Protein 8Y5W (pdb70)

Structure (mmCIF, N/CA/C/O backbone):
data_8Y5W
#
_entry.id   8Y5W
#
loop_
_entity.id
_entity.type
_entity.pdbx_description
1 polymer 'Solute carrier family 13 member 1'
2 non-polymer 'SULFATE ION'
3 non-polymer 'SODIUM ION'
#
loop_
_atom_site.group_PDB
_atom_site.id
_atom_site.type_symbol
_atom_site.label_atom_id
_atom_site.label_alt_id
_atom_site.label_comp_id
_atom_site.label_asym_id
_atom_site.label_entity_id
_atom_site.label_seq_id
_atom_site.pdbx_PDB_ins_code
_atom_site.Cartn_x
_atom_site.Cartn_y
_atom_site.Cartn_z
_atom_site.occupancy
_atom_site.B_iso_or_equiv
_atom_site.auth_seq_id
_atom_site.auth_comp_id
_atom_site.auth_asym_id
_atom_site.auth_atom_id
_atom_site.pdbx_PDB_model_num
ATOM 1 N N . LYS A 1 2 ? 143.967 164.266 111.937 1.00 64.83 2 LYS A N 1
ATOM 2 C CA . LYS A 1 2 ? 143.972 164.556 113.366 1.00 64.83 2 LYS A CA 1
ATOM 3 C C . LYS A 1 2 ? 142.664 164.117 114.020 1.00 64.83 2 LYS A C 1
ATOM 4 O O . LYS A 1 2 ? 142.634 163.779 115.203 1.00 64.83 2 LYS A O 1
ATOM 10 N N . PHE A 1 3 ? 141.589 164.125 113.245 1.00 64.11 3 PHE A N 1
ATOM 11 C CA . PHE A 1 3 ? 140.275 163.709 113.722 1.00 64.11 3 PHE A CA 1
ATOM 12 C C . PHE A 1 3 ? 139.642 162.639 112.847 1.00 64.11 3 PHE A C 1
ATOM 13 O O . PHE A 1 3 ? 138.957 161.756 113.368 1.00 64.11 3 PHE A O 1
ATOM 21 N N . PHE A 1 4 ? 139.850 162.697 111.530 1.00 59.63 4 PHE A N 1
ATOM 22 C CA . PHE A 1 4 ? 139.304 161.679 110.642 1.00 59.63 4 PHE A CA 1
ATOM 23 C C . PHE A 1 4 ? 140.044 160.355 110.771 1.00 59.63 4 PHE A C 1
ATOM 24 O O . PHE A 1 4 ? 139.449 159.300 110.525 1.00 59.63 4 PHE A O 1
ATOM 32 N N . SER A 1 5 ? 141.321 160.386 111.161 1.00 55.12 5 SER A N 1
ATOM 33 C CA . SER A 1 5 ? 142.084 159.151 111.312 1.00 55.12 5 SER A CA 1
ATOM 34 C C . SER A 1 5 ? 141.499 158.254 112.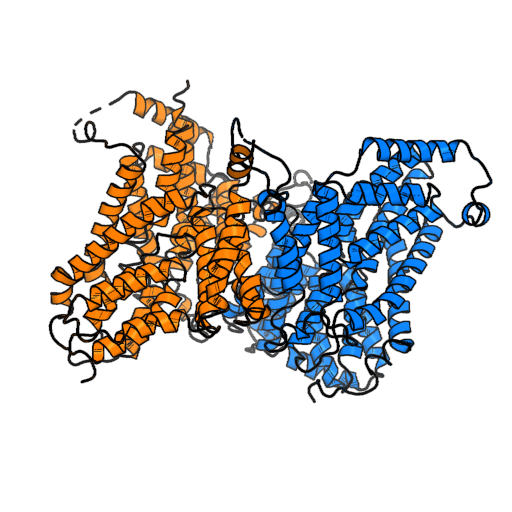395 1.00 55.12 5 SER A C 1
ATOM 35 O O . SER A 1 5 ? 141.455 157.031 112.225 1.00 55.12 5 SER A O 1
ATOM 38 N N . TYR A 1 6 ? 141.049 158.835 113.508 1.00 52.48 6 TYR A N 1
ATOM 39 C CA . TYR A 1 6 ? 140.448 158.055 114.582 1.00 52.48 6 TYR A CA 1
ATOM 40 C C . TYR A 1 6 ? 139.119 157.425 114.187 1.00 52.48 6 TYR A C 1
ATOM 41 O O . TYR A 1 6 ? 138.723 156.425 114.796 1.00 52.48 6 TYR A O 1
ATOM 50 N N . ILE A 1 7 ? 138.424 157.980 113.195 1.00 45.03 7 ILE A N 1
ATOM 51 C CA . ILE A 1 7 ? 137.141 157.425 112.777 1.00 45.03 7 ILE A CA 1
ATOM 52 C C . ILE A 1 7 ? 137.334 156.084 112.082 1.00 45.03 7 ILE A C 1
ATOM 53 O O . ILE A 1 7 ? 136.602 155.122 112.342 1.00 45.03 7 ILE A O 1
ATOM 58 N N . LEU A 1 8 ? 138.321 155.995 111.192 1.00 43.93 8 LEU A N 1
ATOM 59 C CA . LEU A 1 8 ? 138.570 154.770 110.442 1.00 43.93 8 LEU A CA 1
ATOM 60 C C . LEU A 1 8 ? 139.259 153.693 111.269 1.00 43.93 8 LEU A C 1
ATOM 61 O O . LEU A 1 8 ? 139.367 152.553 110.804 1.00 43.93 8 LEU A O 1
ATOM 66 N N . VAL A 1 9 ? 139.733 154.019 112.468 1.00 35.33 9 VAL A N 1
ATOM 67 C CA . VAL A 1 9 ? 140.322 153.015 113.347 1.00 35.33 9 VAL A CA 1
ATOM 68 C C . VAL A 1 9 ? 139.258 152.341 114.202 1.00 35.33 9 VAL A C 1
ATOM 69 O O . VAL A 1 9 ? 139.240 151.115 114.332 1.00 35.33 9 VAL A O 1
ATOM 73 N N . TYR A 1 10 ? 138.360 153.127 114.785 1.00 26.70 10 TYR A N 1
ATOM 74 C CA . TYR A 1 10 ? 137.264 152.598 115.596 1.00 26.70 10 TYR A CA 1
ATOM 75 C C . TYR A 1 10 ? 136.009 152.430 114.742 1.00 26.70 10 TYR A C 1
ATOM 76 O O . TYR A 1 10 ? 134.941 152.964 115.034 1.00 26.70 10 TYR A O 1
ATOM 85 N N . ARG A 1 11 ? 136.160 151.667 113.658 1.00 26.48 11 ARG A N 1
ATOM 86 C CA . ARG A 1 11 ? 135.052 151.470 112.730 1.00 26.48 11 ARG A CA 1
ATOM 87 C C . ARG A 1 11 ? 133.943 150.634 113.356 1.00 26.48 11 ARG A C 1
ATOM 88 O O . ARG A 1 11 ? 132.763 150.988 113.266 1.00 26.48 11 ARG A O 1
ATOM 96 N N . ARG A 1 12 ? 134.301 149.513 113.987 1.00 19.70 12 ARG A N 1
ATOM 97 C CA . ARG A 1 12 ? 133.283 148.626 114.542 1.00 19.70 12 ARG A CA 1
ATOM 98 C C . ARG A 1 12 ? 132.524 149.274 115.693 1.00 19.70 12 ARG A C 1
ATOM 99 O O . ARG A 1 12 ? 131.294 149.178 115.746 1.00 19.70 12 ARG A O 1
ATOM 107 N N . PHE A 1 13 ? 133.229 149.933 116.615 1.00 15.00 13 PHE A N 1
ATOM 108 C CA . PHE A 1 13 ? 132.564 150.551 117.759 1.00 15.00 13 PHE A CA 1
ATOM 109 C C . PHE A 1 13 ? 131.601 151.644 117.311 1.00 15.00 13 PHE A C 1
ATOM 110 O O . PHE A 1 13 ? 130.428 151.662 117.713 1.00 15.00 13 PHE A O 1
ATOM 118 N N . LEU A 1 14 ? 132.081 152.565 116.476 1.00 15.83 14 LEU A N 1
ATOM 119 C CA . LEU A 1 14 ? 131.245 153.638 115.963 1.00 15.83 14 LEU A CA 1
ATOM 120 C C . LEU A 1 14 ? 130.094 153.130 115.112 1.00 15.83 14 LEU A C 1
ATOM 121 O O . LEU A 1 14 ? 128.992 153.671 115.217 1.00 15.83 14 LEU A O 1
ATOM 126 N N . PHE A 1 15 ? 130.313 152.109 114.285 1.00 14.01 15 PHE A N 1
ATOM 127 C CA . PHE A 1 15 ? 129.227 151.513 113.521 1.00 14.01 15 PHE A CA 1
ATOM 128 C C . PHE A 1 15 ? 128.176 150.861 114.405 1.00 14.01 15 PHE A C 1
ATOM 129 O O . PHE A 1 15 ? 126.983 150.993 114.123 1.00 14.01 15 PHE A O 1
ATOM 137 N N . VAL A 1 16 ? 128.584 150.158 115.464 1.00 12.53 16 VAL A N 1
ATOM 138 C CA . VAL A 1 16 ? 127.611 149.558 116.371 1.00 12.53 16 VAL A CA 1
ATOM 139 C C . VAL A 1 16 ? 126.794 150.638 117.068 1.00 12.53 16 VAL A C 1
ATOM 140 O O . VAL A 1 16 ? 125.563 150.541 117.163 1.00 12.53 16 VAL A O 1
ATOM 144 N N . VAL A 1 17 ? 127.459 151.689 117.556 1.00 12.54 17 VAL A N 1
ATOM 145 C CA . VAL A 1 17 ? 126.730 152.773 118.210 1.00 12.54 17 VAL A CA 1
ATOM 146 C C . VAL A 1 17 ? 125.782 153.459 117.233 1.00 12.54 17 VAL A C 1
ATOM 147 O O . VAL A 1 17 ? 124.626 153.746 117.573 1.00 12.54 17 VAL A O 1
ATOM 151 N N . PHE A 1 18 ? 126.243 153.723 116.008 1.00 13.05 18 PHE A N 1
ATOM 152 C CA . PHE A 1 18 ? 125.397 154.355 115.003 1.00 13.05 18 PHE A CA 1
ATOM 153 C C . PHE A 1 18 ? 124.201 153.482 114.652 1.00 13.05 18 PHE A C 1
ATOM 154 O O . PHE A 1 18 ? 123.087 153.987 114.506 1.00 13.05 18 PHE A O 1
ATOM 162 N N . THR A 1 19 ? 124.412 152.173 114.501 1.00 12.28 19 THR A N 1
ATOM 163 C CA . THR A 1 19 ? 123.308 151.273 114.189 1.00 12.28 19 THR A CA 1
ATOM 164 C C . THR A 1 19 ? 122.293 151.235 115.321 1.00 12.28 19 THR A C 1
ATOM 165 O O . THR A 1 19 ? 121.081 151.214 115.076 1.00 12.28 19 THR A O 1
ATOM 169 N N . VAL A 1 20 ? 122.767 151.227 116.569 1.00 13.17 20 VAL A N 1
ATOM 170 C CA . VAL A 1 20 ? 121.847 151.215 117.700 1.00 13.17 20 VAL A CA 1
ATOM 171 C C . VAL A 1 20 ? 121.059 152.519 117.777 1.00 13.17 20 VAL A C 1
ATOM 172 O O . VAL A 1 20 ? 119.865 152.510 118.098 1.00 13.17 20 VAL A O 1
ATOM 176 N N . LEU A 1 21 ? 121.691 153.652 117.468 1.00 14.60 21 LEU A N 1
ATOM 177 C CA . LEU A 1 21 ? 121.047 154.947 117.654 1.00 14.60 21 LEU A CA 1
ATOM 178 C C . LEU A 1 21 ? 120.186 155.398 116.480 1.00 14.60 21 LEU A C 1
ATOM 179 O O . LEU A 1 21 ? 119.180 156.080 116.699 1.00 14.60 21 LEU A O 1
ATOM 184 N N . VAL A 1 22 ? 120.542 155.051 115.241 1.00 15.88 22 VAL A N 1
ATOM 185 C CA . VAL A 1 22 ? 119.780 155.545 114.096 1.00 15.88 22 VAL A CA 1
ATOM 186 C C . VAL A 1 22 ? 118.456 154.810 113.939 1.00 15.88 22 VAL A C 1
ATOM 187 O O . VAL A 1 22 ? 117.480 155.402 113.462 1.00 15.88 22 VAL A O 1
ATOM 191 N N . LEU A 1 23 ? 118.391 153.539 114.330 1.00 14.73 23 LEU A N 1
ATOM 192 C CA . LEU A 1 23 ? 117.141 152.795 114.330 1.00 14.73 23 LEU A CA 1
ATOM 193 C C . LEU A 1 23 ? 116.313 153.050 115.580 1.00 14.73 23 LEU A C 1
ATOM 194 O O . LEU A 1 23 ? 115.185 152.556 115.670 1.00 14.73 23 LEU A O 1
ATOM 199 N N . LEU A 1 24 ? 116.854 153.800 116.538 1.00 16.75 24 LEU A N 1
ATOM 200 C CA . LEU A 1 24 ? 116.111 154.105 117.755 1.00 16.75 24 LEU A CA 1
ATOM 201 C C . LEU A 1 24 ? 114.790 154.835 117.513 1.00 16.75 24 LEU A C 1
ATOM 202 O O . LEU A 1 24 ? 113.814 154.500 118.204 1.00 16.75 24 LEU A O 1
ATOM 207 N N . PRO A 1 25 ? 114.676 155.814 116.607 1.00 18.31 25 PRO A N 1
ATOM 208 C CA . PRO A 1 25 ? 113.369 156.453 116.383 1.00 18.31 25 PRO A CA 1
ATOM 209 C C . PRO A 1 25 ? 112.263 155.504 115.941 1.00 18.31 25 PRO A C 1
ATOM 210 O O . PRO A 1 25 ? 111.103 155.927 115.891 1.00 18.31 25 PRO A O 1
ATOM 214 N N . LEU A 1 26 ? 112.567 154.248 115.618 1.00 16.50 26 LEU A N 1
ATOM 215 C CA . LEU A 1 26 ? 111.529 153.321 115.183 1.00 16.50 26 LEU A CA 1
ATOM 216 C C . LEU A 1 26 ? 110.690 152.842 116.369 1.00 16.50 26 LEU A C 1
ATOM 217 O O . LEU A 1 26 ? 109.459 152.953 116.317 1.00 16.50 26 LEU A O 1
ATOM 222 N N . PRO A 1 27 ? 111.287 152.309 117.465 1.00 16.67 27 PRO A N 1
ATOM 223 C CA . PRO A 1 27 ? 110.451 151.940 118.616 1.00 16.67 27 PRO A CA 1
ATOM 224 C C . PRO A 1 27 ? 110.152 153.091 119.567 1.00 16.67 27 PRO A C 1
ATOM 225 O O . PRO A 1 27 ? 109.188 153.007 120.335 1.00 16.67 27 PRO A O 1
ATOM 229 N N . ILE A 1 28 ? 110.959 154.156 119.549 1.00 20.37 28 ILE A N 1
ATOM 230 C CA . ILE A 1 28 ? 110.727 155.267 120.472 1.00 20.37 28 ILE A CA 1
ATOM 231 C C . ILE A 1 28 ? 109.382 155.925 120.197 1.00 20.37 28 ILE A C 1
ATOM 232 O O . ILE A 1 28 ? 108.578 156.126 121.115 1.00 20.37 28 ILE A O 1
ATOM 237 N N . VAL A 1 29 ? 109.106 156.272 118.940 1.00 24.10 29 VAL A N 1
ATOM 238 C CA . VAL A 1 29 ? 107.757 156.731 118.633 1.00 24.10 29 VAL A CA 1
ATOM 239 C C . VAL A 1 29 ? 107.110 155.858 117.561 1.00 24.10 29 VAL A C 1
ATOM 240 O O . VAL A 1 29 ? 107.024 156.230 116.385 1.00 24.10 29 VAL A O 1
ATOM 244 N N . LEU A 1 30 ? 106.624 154.693 117.984 1.00 23.65 30 LEU A N 1
ATOM 245 C CA . LEU A 1 30 ? 105.537 153.968 117.335 1.00 23.65 30 LEU A CA 1
ATOM 246 C C . LEU A 1 30 ? 104.595 153.298 118.323 1.00 23.65 30 LEU A C 1
ATOM 247 O O . LEU A 1 30 ? 103.468 152.968 117.938 1.00 23.65 30 LEU A O 1
ATOM 252 N N . HIS A 1 31 ? 105.028 153.068 119.568 1.00 28.55 31 HIS A N 1
ATOM 253 C CA . HIS A 1 31 ? 104.238 152.452 120.642 1.00 28.55 31 HIS A CA 1
ATOM 254 C C . HIS A 1 31 ? 103.513 151.191 120.174 1.00 28.55 31 HIS A C 1
ATOM 255 O O . HIS A 1 31 ? 102.327 150.991 120.445 1.00 28.55 31 HIS A O 1
ATOM 262 N N . THR A 1 32 ? 104.241 150.324 119.472 1.00 17.95 32 THR A N 1
ATOM 263 C CA . THR A 1 32 ? 103.745 149.015 119.075 1.00 17.95 32 THR A CA 1
ATOM 264 C C . THR A 1 32 ? 104.834 147.974 119.291 1.00 17.95 32 THR A C 1
ATOM 265 O O . THR A 1 32 ? 106.026 148.267 119.170 1.00 17.95 32 THR A O 1
ATOM 269 N N . LYS A 1 33 ? 104.412 146.750 119.617 1.00 13.51 33 LYS A N 1
ATOM 270 C CA . LYS A 1 33 ? 105.359 145.649 119.744 1.00 13.51 33 LYS A CA 1
ATOM 271 C C . LYS A 1 33 ? 105.952 145.244 118.403 1.00 13.51 33 LYS A C 1
ATOM 272 O O . LYS A 1 33 ? 107.092 144.766 118.362 1.00 13.51 33 LYS A O 1
ATOM 278 N N . GLU A 1 34 ? 105.206 145.424 117.311 1.00 13.38 34 GLU A N 1
ATOM 279 C CA . GLU A 1 34 ? 105.751 145.142 115.989 1.00 13.38 34 GLU A CA 1
ATOM 280 C C . GLU A 1 34 ? 106.958 146.021 115.698 1.00 13.38 34 GLU A C 1
ATOM 281 O O . GLU A 1 34 ? 107.971 145.539 115.185 1.00 13.38 34 GLU A O 1
ATOM 287 N N . ALA A 1 35 ? 106.874 147.312 116.029 1.00 12.62 35 ALA A N 1
ATOM 288 C CA . ALA A 1 35 ? 107.999 148.215 115.809 1.00 12.62 35 ALA A CA 1
ATOM 289 C C . ALA A 1 35 ? 109.206 147.841 116.658 1.00 12.62 35 ALA A C 1
ATOM 290 O O . ALA A 1 35 ? 110.341 147.894 116.175 1.00 12.62 35 ALA A O 1
ATOM 292 N N . GLU A 1 36 ? 108.987 147.479 117.922 1.00 11.37 36 GLU A N 1
ATOM 293 C CA . GLU A 1 36 ? 110.090 147.096 118.794 1.00 11.37 36 GLU A CA 1
ATOM 294 C C . GLU A 1 36 ? 110.775 145.821 118.319 1.00 11.37 36 GLU A C 1
ATOM 295 O O . GLU A 1 36 ? 112.013 145.758 118.272 1.00 11.37 36 GLU A O 1
ATOM 301 N N . CYS A 1 37 ? 109.995 144.810 117.944 1.00 9.54 37 CYS A N 1
ATOM 302 C CA . CYS A 1 37 ? 110.577 143.597 117.390 1.00 9.54 37 CYS A CA 1
ATOM 303 C C . CYS A 1 37 ? 111.246 143.838 116.046 1.00 9.54 37 CYS A C 1
ATOM 304 O O . CYS A 1 37 ? 112.248 143.189 115.743 1.00 9.54 37 CYS A O 1
ATOM 307 N N . ALA A 1 38 ? 110.722 144.762 115.236 1.00 8.07 38 ALA A N 1
ATOM 308 C CA . ALA A 1 38 ? 111.395 145.126 113.995 1.00 8.07 38 ALA A CA 1
ATOM 309 C C . ALA A 1 38 ? 112.726 145.810 114.263 1.00 8.07 38 ALA A C 1
ATOM 310 O O . ALA A 1 38 ? 113.693 145.579 113.534 1.00 8.07 38 ALA A O 1
ATOM 312 N N . TYR A 1 39 ? 112.790 146.659 115.289 1.00 8.62 39 TYR A N 1
ATOM 313 C CA . TYR A 1 39 ? 114.060 147.259 115.686 1.00 8.62 39 TYR A CA 1
ATOM 314 C C . TYR A 1 39 ? 115.064 146.189 116.092 1.00 8.62 39 TYR A C 1
ATOM 315 O O . TYR A 1 39 ? 116.226 146.213 115.666 1.00 8.62 39 TYR A O 1
ATOM 324 N N . THR A 1 40 ? 114.626 145.234 116.916 1.00 7.04 40 THR A N 1
ATOM 325 C CA . THR A 1 40 ? 115.512 144.143 117.320 1.00 7.04 40 THR A CA 1
ATOM 326 C C . THR A 1 40 ? 115.974 143.332 116.113 1.00 7.04 40 THR A C 1
ATOM 327 O O . THR A 1 40 ? 117.162 143.004 115.989 1.00 7.04 40 THR A O 1
ATOM 331 N N . LEU A 1 41 ? 115.044 143.011 115.211 1.00 6.52 41 LEU A N 1
ATOM 332 C CA . LEU A 1 41 ? 115.365 142.233 114.021 1.00 6.52 41 LEU A CA 1
ATOM 333 C C . LEU A 1 41 ? 116.357 142.965 113.129 1.00 6.52 41 LEU A C 1
ATOM 334 O O . LEU A 1 41 ? 117.302 142.358 112.617 1.00 6.52 41 LEU A O 1
ATOM 339 N N . PHE A 1 42 ? 116.155 144.268 112.928 1.00 7.31 42 PHE A N 1
ATOM 340 C CA . PHE A 1 42 ? 117.067 145.058 112.113 1.00 7.31 42 PHE A CA 1
ATOM 341 C C . PHE A 1 42 ? 118.449 145.154 112.736 1.00 7.31 42 PHE A C 1
ATOM 342 O O . PHE A 1 42 ? 119.448 145.051 112.020 1.00 7.31 42 PHE A O 1
ATOM 350 N N . VAL A 1 43 ? 118.532 145.345 114.055 1.00 6.69 43 VAL A N 1
ATOM 351 C CA . VAL A 1 43 ? 119.838 145.400 114.705 1.00 6.69 43 VAL A CA 1
ATOM 352 C C . VAL A 1 43 ? 120.566 144.069 114.557 1.00 6.69 43 VAL A C 1
ATOM 353 O O . VAL A 1 43 ? 121.756 144.030 114.212 1.00 6.69 43 VAL A O 1
ATOM 357 N N . VAL A 1 44 ? 119.863 142.958 114.795 1.00 6.35 44 VAL A N 1
ATOM 358 C CA . VAL A 1 44 ? 120.495 141.647 114.686 1.00 6.35 44 VAL A CA 1
ATOM 359 C C . VAL A 1 44 ? 120.931 141.376 113.250 1.00 6.35 44 VAL A C 1
ATOM 360 O O . VAL A 1 44 ? 122.037 140.877 113.009 1.00 6.35 44 VAL A O 1
ATOM 364 N N . ALA A 1 45 ? 120.079 141.701 112.275 1.00 7.78 45 ALA A N 1
ATOM 365 C CA . ALA A 1 45 ? 120.425 141.478 110.876 1.00 7.78 45 ALA A CA 1
ATOM 366 C C . ALA A 1 45 ? 121.607 142.338 110.449 1.00 7.78 45 ALA A C 1
ATOM 367 O O . ALA A 1 45 ? 122.480 141.873 109.708 1.00 7.78 45 ALA A O 1
ATOM 369 N N . THR A 1 46 ? 121.648 143.596 110.891 1.00 7.47 46 THR A N 1
ATOM 370 C CA . THR A 1 46 ? 122.764 144.467 110.546 1.00 7.47 46 THR A CA 1
ATOM 371 C C . THR A 1 46 ? 124.068 143.959 111.145 1.00 7.47 46 THR A C 1
ATOM 372 O O . THR A 1 46 ? 125.111 143.983 110.482 1.00 7.47 46 THR A O 1
ATOM 376 N N . PHE A 1 47 ? 124.033 143.495 112.395 1.00 8.14 47 PHE A N 1
ATOM 377 C CA . PHE A 1 47 ? 125.253 142.992 113.013 1.00 8.14 47 PHE A CA 1
ATOM 378 C C . PHE A 1 47 ? 125.661 141.618 112.500 1.00 8.14 47 PHE A C 1
ATOM 379 O O . PHE A 1 47 ? 126.837 141.259 112.614 1.00 8.14 47 PHE A O 1
ATOM 387 N N . TRP A 1 48 ? 124.731 140.842 111.944 1.00 7.64 48 TRP A N 1
ATOM 388 C CA . TRP A 1 48 ? 125.084 139.574 111.319 1.00 7.64 48 TRP A CA 1
ATOM 389 C C . TRP A 1 48 ? 125.606 139.744 109.900 1.00 7.64 48 TRP A C 1
ATOM 390 O O . TRP A 1 48 ? 126.507 139.007 109.486 1.00 7.64 48 TRP A O 1
ATOM 401 N N . LEU A 1 49 ? 125.052 140.695 109.147 1.00 11.35 49 LEU A N 1
ATOM 402 C CA . LEU A 1 49 ? 125.487 140.913 107.772 1.00 11.35 49 LEU A CA 1
ATOM 403 C C . LEU A 1 49 ? 126.883 141.521 107.724 1.00 11.35 49 LEU A C 1
ATOM 404 O O . LEU A 1 49 ? 127.754 141.046 106.986 1.00 11.35 49 LEU A O 1
ATOM 409 N N . THR A 1 50 ? 127.116 142.574 108.508 1.00 11.34 50 THR A N 1
ATOM 410 C CA . THR A 1 50 ? 128.401 143.261 108.491 1.00 11.34 50 THR A CA 1
ATOM 411 C C . THR A 1 50 ? 129.416 142.639 109.437 1.00 11.34 50 THR A C 1
ATOM 412 O O . THR A 1 50 ? 130.608 142.947 109.329 1.00 11.34 50 THR A O 1
ATOM 416 N N . GLU A 1 51 ? 128.974 141.775 110.347 1.00 8.51 51 GLU A N 1
ATOM 417 C CA . GLU A 1 51 ? 129.830 141.147 111.351 1.00 8.51 51 GLU A CA 1
ATOM 418 C C . GLU A 1 51 ? 130.603 142.209 112.140 1.00 8.51 51 GLU A C 1
ATOM 419 O O . GLU A 1 51 ? 131.820 142.144 112.319 1.00 8.51 51 GLU A O 1
ATOM 425 N N . ALA A 1 52 ? 129.859 143.219 112.598 1.00 11.50 52 ALA A N 1
ATOM 426 C CA . ALA A 1 52 ? 130.440 144.230 113.474 1.00 11.50 52 ALA A CA 1
ATOM 427 C C . ALA A 1 52 ? 130.730 143.668 114.857 1.00 11.50 52 ALA A C 1
ATOM 428 O O . ALA A 1 52 ? 131.695 144.084 115.506 1.00 11.50 52 ALA A O 1
ATOM 430 N N . LEU A 1 53 ? 129.909 142.739 115.316 1.00 5.16 53 LEU A N 1
ATOM 431 C CA . LEU A 1 53 ? 130.106 141.967 116.527 1.00 5.16 53 LEU A CA 1
ATOM 432 C C . LEU A 1 53 ? 130.217 140.491 116.178 1.00 5.16 53 LEU A C 1
ATOM 433 O O . LEU A 1 53 ? 129.811 140.064 115.092 1.00 5.16 53 LEU A O 1
ATOM 438 N N . PRO A 1 54 ? 130.784 139.677 117.069 1.00 3.08 54 PRO A N 1
ATOM 439 C CA . PRO A 1 54 ? 130.798 138.231 116.822 1.00 3.08 54 PRO A CA 1
ATOM 440 C C . PRO A 1 54 ? 129.384 137.695 116.665 1.00 3.08 54 PRO A C 1
ATOM 441 O O . PRO A 1 54 ? 128.439 138.180 117.292 1.00 3.08 54 PRO A O 1
ATOM 445 N N . LEU A 1 55 ? 129.245 136.689 115.799 1.00 3.69 55 LEU A N 1
ATOM 446 C CA . LEU A 1 55 ? 127.919 136.191 115.446 1.00 3.69 55 LEU A CA 1
ATOM 447 C C . LEU A 1 55 ? 127.171 135.663 116.662 1.00 3.69 55 LEU A C 1
ATOM 448 O O . LEU A 1 55 ? 125.971 135.923 116.813 1.00 3.69 55 LEU A O 1
ATOM 453 N N . SER A 1 56 ? 127.855 134.936 117.539 1.00 2.59 56 SER A N 1
ATOM 454 C CA . SER A 1 56 ? 127.245 134.438 118.761 1.00 2.59 56 SER A CA 1
ATOM 455 C C . SER A 1 56 ? 126.995 135.532 119.789 1.00 2.59 56 SER A C 1
ATOM 456 O O . SER A 1 56 ? 126.098 135.380 120.624 1.00 2.59 56 SER A O 1
ATOM 459 N N . VAL A 1 57 ? 127.767 136.618 119.757 1.00 3.04 57 VAL A N 1
ATOM 460 C CA . VAL A 1 57 ? 127.467 137.765 120.607 1.00 3.04 57 VAL A CA 1
ATOM 461 C C . VAL A 1 57 ? 126.209 138.472 120.120 1.00 3.04 57 VAL A C 1
ATOM 462 O O . VAL A 1 57 ? 125.368 138.892 120.922 1.00 3.04 57 VAL A O 1
ATOM 466 N N . THR A 1 58 ? 126.061 138.613 118.801 1.00 3.44 58 THR A N 1
ATOM 467 C CA . THR A 1 58 ? 124.834 139.172 118.246 1.00 3.44 58 THR A CA 1
ATOM 468 C C . THR A 1 58 ? 123.635 138.280 118.535 1.00 3.44 58 THR A C 1
ATOM 469 O O . THR A 1 58 ? 122.535 138.784 118.788 1.00 3.44 58 THR A O 1
ATOM 473 N N . ALA A 1 59 ? 123.826 136.959 118.508 1.00 3.27 59 ALA A N 1
ATOM 474 C CA . ALA A 1 59 ? 122.734 136.038 118.795 1.00 3.27 59 ALA A CA 1
ATOM 475 C C . ALA A 1 59 ? 122.224 136.160 120.225 1.00 3.27 59 ALA A C 1
ATOM 476 O O . ALA A 1 59 ? 121.119 135.691 120.515 1.00 3.27 59 ALA A O 1
ATOM 478 N N . LEU A 1 60 ? 122.996 136.767 121.123 1.00 3.45 60 LEU A N 1
ATOM 479 C CA . LEU A 1 60 ? 122.559 136.979 122.495 1.00 3.45 60 LEU A CA 1
ATOM 480 C C . LEU A 1 60 ? 121.794 138.281 122.684 1.00 3.45 60 LEU A C 1
ATOM 481 O O . LEU A 1 60 ? 121.251 138.509 123.770 1.00 3.45 60 LEU A O 1
ATOM 486 N N . LEU A 1 61 ? 121.742 139.137 121.667 1.00 3.77 61 LEU A N 1
ATOM 487 C CA . LEU A 1 61 ? 121.003 140.394 121.723 1.00 3.77 61 LEU A CA 1
ATOM 488 C C . LEU A 1 61 ? 119.501 140.194 121.926 1.00 3.77 61 LEU A C 1
ATOM 489 O O . LEU A 1 61 ? 118.900 140.945 122.704 1.00 3.77 61 LEU A O 1
ATOM 494 N N . PRO A 1 62 ? 118.845 139.243 121.245 1.00 4.42 62 PRO A N 1
ATOM 495 C CA . PRO A 1 62 ? 117.408 139.046 121.504 1.00 4.42 62 PRO A CA 1
ATOM 496 C C . PRO A 1 62 ? 117.085 138.769 122.960 1.00 4.42 62 PRO A C 1
ATOM 497 O O . PRO A 1 62 ? 116.084 139.287 123.471 1.00 4.42 62 PRO A O 1
ATOM 501 N N . SER A 1 63 ? 117.918 137.996 123.654 1.00 4.45 63 SER A N 1
ATOM 502 C CA . SER A 1 63 ? 117.734 137.740 125.076 1.00 4.45 63 SER A CA 1
ATOM 503 C C . SER A 1 63 ? 117.939 138.985 125.925 1.00 4.45 63 SER A C 1
ATOM 504 O O . SER A 1 63 ? 117.617 138.966 127.118 1.00 4.45 63 SER A O 1
ATOM 507 N N . LEU A 1 64 ? 118.470 140.052 125.341 1.00 4.83 64 LEU A N 1
ATOM 508 C CA . LEU A 1 64 ? 118.646 141.336 126.002 1.00 4.83 64 LEU A CA 1
ATOM 509 C C . LEU A 1 64 ? 117.592 142.357 125.609 1.00 4.83 64 LEU A C 1
ATOM 510 O O . LEU A 1 64 ? 117.165 143.149 126.450 1.00 4.83 64 LEU A O 1
ATOM 515 N N . MET A 1 65 ? 117.153 142.350 124.351 1.00 6.61 65 MET A N 1
ATOM 516 C CA . MET A 1 65 ? 116.210 143.343 123.854 1.00 6.61 65 MET A CA 1
ATOM 517 C C . MET A 1 65 ? 114.756 142.926 124.037 1.00 6.61 65 MET A C 1
ATOM 518 O O . MET A 1 65 ? 113.927 143.754 124.429 1.00 6.61 65 MET A O 1
ATOM 523 N N . LEU A 1 66 ? 114.419 141.668 123.750 1.00 5.98 66 LEU A N 1
ATOM 524 C CA . LEU A 1 66 ? 113.037 141.214 123.872 1.00 5.98 66 LEU A CA 1
ATOM 525 C C . LEU A 1 66 ? 112.523 141.325 125.308 1.00 5.98 66 LEU A C 1
ATOM 526 O O . LEU A 1 66 ? 111.404 141.813 125.509 1.00 5.98 66 LEU A O 1
ATOM 531 N N . PRO A 1 67 ? 113.271 140.878 126.328 1.00 5.73 67 PRO A N 1
ATOM 532 C CA . PRO A 1 67 ? 112.787 141.093 127.703 1.00 5.73 67 PRO A CA 1
ATOM 533 C C . PRO A 1 67 ? 112.609 142.557 128.065 1.00 5.73 67 PRO A C 1
ATOM 534 O O . PRO A 1 67 ? 111.660 142.898 128.780 1.00 5.73 67 PRO A O 1
ATOM 538 N N . MET A 1 68 ? 113.494 143.437 127.592 1.00 8.18 68 MET A N 1
ATOM 539 C CA . MET A 1 68 ? 113.391 144.849 127.946 1.00 8.18 68 MET A CA 1
ATOM 540 C C . MET A 1 68 ? 112.267 145.552 127.198 1.00 8.18 68 MET A C 1
ATOM 541 O O . MET A 1 68 ? 111.614 146.435 127.764 1.00 8.18 68 MET A O 1
ATOM 546 N N . PHE A 1 69 ? 112.027 145.185 125.938 1.00 8.43 69 PHE A N 1
ATOM 547 C CA . PHE A 1 69 ? 110.917 145.772 125.197 1.00 8.43 69 PHE A CA 1
ATOM 548 C C . PHE A 1 69 ? 109.566 145.270 125.687 1.00 8.43 69 PHE A C 1
ATOM 549 O O . PHE A 1 69 ? 108.536 145.827 125.297 1.00 8.43 69 PHE A O 1
ATOM 557 N N . GLY A 1 70 ? 109.547 144.240 126.528 1.00 9.83 70 GLY A N 1
ATOM 558 C CA . GLY A 1 70 ? 108.297 143.680 126.997 1.00 9.83 70 GLY A CA 1
ATOM 559 C C . GLY A 1 70 ? 107.626 142.740 126.028 1.00 9.83 70 GLY A C 1
ATOM 560 O O . GLY A 1 70 ? 106.454 142.402 126.220 1.00 9.83 70 GLY A O 1
ATOM 561 N N . ILE A 1 71 ? 108.332 142.308 124.985 1.00 8.77 71 ILE A N 1
ATOM 562 C CA . ILE A 1 71 ? 107.739 141.415 123.997 1.00 8.77 71 ILE A CA 1
ATOM 563 C C . ILE A 1 71 ? 107.513 140.028 124.584 1.00 8.77 71 ILE A C 1
ATOM 564 O O . ILE A 1 71 ? 106.453 139.424 124.385 1.00 8.77 71 ILE A O 1
ATOM 569 N N . MET A 1 72 ? 108.489 139.506 125.324 1.00 7.22 72 MET A N 1
ATOM 570 C CA . MET A 1 72 ? 108.384 138.173 125.900 1.00 7.22 72 MET A CA 1
ATOM 571 C C . MET A 1 72 ? 109.392 138.049 127.032 1.00 7.22 72 MET A C 1
ATOM 572 O O . MET A 1 72 ? 110.489 138.612 126.942 1.00 7.22 72 MET A O 1
ATOM 577 N N . PRO A 1 73 ? 109.049 137.345 128.109 1.00 4.57 73 PRO A N 1
ATOM 578 C CA . PRO A 1 73 ? 109.916 137.319 129.292 1.00 4.57 73 PRO A CA 1
ATOM 579 C C . PRO A 1 73 ? 111.236 136.614 129.026 1.00 4.57 73 PRO A C 1
ATOM 580 O O . PRO A 1 73 ? 111.352 135.748 128.157 1.00 4.57 73 PRO A O 1
ATOM 584 N N . SER A 1 74 ? 112.244 136.999 129.814 1.00 3.62 74 SER A N 1
ATOM 585 C CA . SER A 1 74 ? 113.569 136.398 129.704 1.00 3.62 74 SER A CA 1
ATOM 586 C C . SER A 1 74 ? 113.547 134.893 129.931 1.00 3.62 74 SER A C 1
ATOM 587 O O . SER A 1 74 ? 114.343 134.175 129.315 1.00 3.62 74 SER A O 1
ATOM 590 N N . LYS A 1 75 ? 112.654 134.401 130.794 1.00 3.07 75 LYS A N 1
ATOM 591 C CA . LYS A 1 75 ? 112.512 132.960 130.971 1.00 3.07 75 LYS A CA 1
ATOM 592 C C . LYS A 1 75 ? 112.082 132.282 129.679 1.00 3.07 75 LYS A C 1
ATOM 593 O O . LYS A 1 75 ? 112.546 131.178 129.375 1.00 3.07 75 LYS A O 1
ATOM 599 N N . LYS A 1 76 ? 111.196 132.919 128.915 1.00 3.36 76 LYS A N 1
ATOM 600 C CA . LYS A 1 76 ? 110.760 132.379 127.637 1.00 3.36 76 LYS A CA 1
ATOM 601 C C . LYS A 1 76 ? 111.799 132.536 126.537 1.00 3.36 76 LYS A C 1
ATOM 602 O O . LYS A 1 76 ? 111.874 131.676 125.652 1.00 3.36 76 LYS A O 1
ATOM 608 N N . VAL A 1 77 ? 112.591 133.610 126.559 1.00 3.59 77 VAL A N 1
ATOM 609 C CA . VAL A 1 77 ? 113.651 133.758 125.567 1.00 3.59 77 VAL A CA 1
ATOM 610 C C . VAL A 1 77 ? 114.745 132.727 125.799 1.00 3.59 77 VAL A C 1
ATOM 611 O O . VAL A 1 77 ? 115.302 132.167 124.847 1.00 3.59 77 VAL A O 1
ATOM 615 N N . ALA A 1 78 ? 115.077 132.462 127.065 1.00 4.73 78 ALA A N 1
ATOM 616 C CA . ALA A 1 78 ? 116.139 131.509 127.363 1.00 4.73 78 ALA A CA 1
ATOM 617 C C . ALA A 1 78 ? 115.763 130.092 126.951 1.00 4.73 78 ALA A C 1
ATOM 618 O O . ALA A 1 78 ? 116.642 129.297 126.601 1.00 4.73 78 ALA A O 1
ATOM 620 N N . SER A 1 79 ? 114.475 129.759 126.976 1.00 4.82 79 SER A N 1
ATOM 621 C CA . SER A 1 79 ? 114.021 128.425 126.607 1.00 4.82 79 SER A CA 1
ATOM 622 C C . SER A 1 79 ? 114.133 128.148 125.114 1.00 4.82 79 SER A C 1
ATOM 623 O O . SER A 1 79 ? 113.949 126.999 124.700 1.00 4.82 79 SER A O 1
ATOM 626 N N . ALA A 1 80 ? 114.427 129.161 124.301 1.00 4.92 80 ALA A N 1
ATOM 627 C CA . ALA A 1 80 ? 114.539 129.001 122.860 1.00 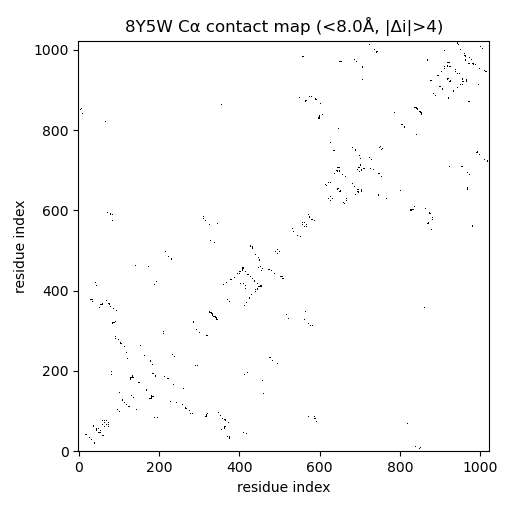4.92 80 ALA A CA 1
ATOM 628 C C . ALA A 1 80 ? 115.976 128.866 122.375 1.00 4.92 80 ALA A C 1
ATOM 629 O O . ALA A 1 80 ? 116.199 128.818 121.162 1.00 4.92 80 ALA A O 1
ATOM 631 N N . TYR A 1 81 ? 116.953 128.801 123.276 1.00 4.50 81 TYR A N 1
ATOM 632 C CA . TYR A 1 81 ? 118.353 128.689 122.887 1.00 4.50 81 TYR A CA 1
ATOM 633 C C . TYR A 1 81 ? 118.856 127.253 122.846 1.00 4.50 81 TYR A C 1
ATOM 634 O O . TYR A 1 81 ? 120.052 127.041 122.622 1.00 4.50 81 TYR A O 1
ATOM 643 N N . PHE A 1 82 ? 117.991 126.266 123.063 1.00 5.44 82 PHE A N 1
ATOM 644 C CA . PHE A 1 82 ? 118.437 124.876 123.098 1.00 5.44 82 PHE A CA 1
ATOM 645 C C . PHE A 1 82 ? 117.281 124.018 122.606 1.00 5.44 82 PHE A C 1
ATOM 646 O O . PHE A 1 82 ? 116.209 124.015 123.218 1.00 5.44 82 PHE A O 1
ATOM 654 N N . LYS A 1 83 ? 117.487 123.308 121.504 1.00 5.68 83 LYS A N 1
ATOM 655 C CA . LYS A 1 83 ? 116.451 122.492 120.887 1.00 5.68 83 LYS A CA 1
ATOM 656 C C . LYS A 1 83 ? 117.023 121.118 120.538 1.00 5.68 83 LYS A C 1
ATOM 657 O O . LYS A 1 83 ? 118.144 120.773 120.921 1.00 5.68 83 LYS A O 1
ATOM 663 N N . ASP A 1 84 ? 116.231 120.325 119.812 1.00 4.92 84 ASP A N 1
ATOM 664 C CA . ASP A 1 84 ? 116.703 119.028 119.341 1.00 4.92 84 ASP A CA 1
ATOM 665 C C . ASP A 1 84 ? 117.890 119.158 118.399 1.00 4.92 84 ASP A C 1
ATOM 666 O O . ASP A 1 84 ? 118.688 118.218 118.290 1.00 4.92 84 ASP A O 1
ATOM 671 N N . PHE A 1 85 ? 118.017 120.300 117.719 1.00 5.45 85 PHE A N 1
ATOM 672 C CA . PHE A 1 85 ? 119.198 120.562 116.906 1.00 5.45 85 PHE A CA 1
ATOM 673 C C . PHE A 1 85 ? 120.465 120.450 117.741 1.00 5.45 85 PHE A C 1
ATOM 674 O O . PHE A 1 85 ? 121.460 119.863 117.307 1.00 5.45 85 PHE A O 1
ATOM 682 N N . HIS A 1 86 ? 120.441 121.010 118.952 1.00 4.47 86 HIS A N 1
ATOM 683 C CA . HIS A 1 86 ? 121.623 120.990 119.806 1.00 4.47 86 HIS A CA 1
ATOM 684 C C . HIS A 1 86 ? 121.947 119.585 120.298 1.00 4.47 86 HIS A C 1
ATOM 685 O O . HIS A 1 86 ? 123.124 119.216 120.376 1.00 4.47 86 HIS A O 1
ATOM 692 N N . LEU A 1 87 ? 120.928 118.790 120.631 1.00 4.27 87 LEU A N 1
ATOM 693 C CA . LEU A 1 87 ? 121.173 117.406 121.025 1.00 4.27 87 LEU A CA 1
ATOM 694 C C . LEU A 1 87 ? 121.752 116.591 119.877 1.00 4.27 87 LEU A C 1
ATOM 695 O O . LEU A 1 87 ? 122.696 115.814 120.081 1.00 4.27 87 LEU A O 1
ATOM 700 N N . LEU A 1 88 ? 121.211 116.759 118.667 1.00 4.96 88 LEU A N 1
ATOM 701 C CA . LEU A 1 88 ? 121.774 116.075 117.508 1.00 4.96 88 LEU A CA 1
ATOM 702 C C . LEU A 1 88 ? 123.204 116.525 117.248 1.00 4.96 88 LEU A C 1
ATOM 703 O O . LEU A 1 88 ? 124.068 115.707 116.914 1.00 4.96 88 LEU A O 1
ATOM 708 N N . LEU A 1 89 ? 123.469 117.825 117.387 1.00 4.15 89 LEU A N 1
ATOM 709 C CA . LEU A 1 89 ? 124.817 118.340 117.189 1.00 4.15 89 LEU A CA 1
ATOM 710 C C . LEU A 1 89 ? 125.793 117.755 118.197 1.00 4.15 89 LEU A C 1
ATOM 711 O O . LEU A 1 89 ? 126.909 117.386 117.826 1.00 4.15 89 LEU A O 1
ATOM 716 N N . ILE A 1 90 ? 125.393 117.654 119.464 1.00 4.20 90 ILE A N 1
ATOM 717 C CA . ILE A 1 90 ? 126.254 117.044 120.473 1.00 4.20 90 ILE A CA 1
ATOM 718 C C . ILE A 1 90 ? 126.526 115.585 120.128 1.00 4.20 90 ILE A C 1
ATOM 719 O O . ILE A 1 90 ? 127.679 115.130 120.133 1.00 4.20 90 ILE A O 1
ATOM 724 N N . GLY A 1 91 ? 125.469 114.833 119.805 1.00 4.58 91 GLY A N 1
ATOM 725 C CA . GLY A 1 91 ? 125.629 113.428 119.477 1.00 4.58 91 GLY A CA 1
ATOM 726 C C . GLY A 1 91 ? 126.476 113.168 118.249 1.00 4.58 91 GLY A C 1
ATOM 727 O O . GLY A 1 91 ? 127.174 112.151 118.195 1.00 4.58 91 GLY A O 1
ATOM 728 N N . VAL A 1 92 ? 126.429 114.060 117.264 1.00 5.12 92 VAL A N 1
ATOM 729 C CA . VAL A 1 92 ? 127.227 113.886 116.057 1.00 5.12 92 VAL A CA 1
ATOM 730 C C . VAL A 1 92 ? 128.658 114.390 116.243 1.00 5.12 92 VAL A C 1
ATOM 731 O O . VAL A 1 92 ? 129.590 113.826 115.662 1.00 5.12 92 VAL A O 1
ATOM 735 N N . ILE A 1 93 ? 128.861 115.433 117.051 1.00 4.85 93 ILE A N 1
ATOM 736 C CA . ILE A 1 93 ? 130.216 115.870 117.366 1.00 4.85 93 ILE A CA 1
ATOM 737 C C . ILE A 1 93 ? 130.938 114.808 118.181 1.00 4.85 93 ILE A C 1
ATOM 738 O O . ILE A 1 93 ? 132.155 114.640 118.050 1.00 4.85 93 ILE A O 1
ATOM 743 N N . CYS A 1 94 ? 130.212 114.063 119.020 1.00 4.64 94 CYS A N 1
ATOM 744 C CA . CYS A 1 94 ? 130.837 112.948 119.728 1.00 4.64 94 CYS A CA 1
ATOM 745 C C . CYS A 1 94 ? 131.406 111.924 118.751 1.00 4.64 94 CYS A C 1
ATOM 746 O O . CYS A 1 94 ? 132.515 111.415 118.947 1.00 4.64 94 CYS A O 1
ATOM 749 N N . LEU A 1 95 ? 130.656 111.608 117.694 1.00 5.42 95 LEU A N 1
ATOM 750 C CA . LEU A 1 95 ? 131.132 110.672 116.679 1.00 5.42 95 LEU A CA 1
ATOM 751 C C . LEU A 1 95 ? 132.283 111.262 115.871 1.00 5.42 95 LEU A C 1
ATOM 752 O O . LEU A 1 95 ? 133.262 110.572 115.561 1.00 5.42 95 LEU A O 1
ATOM 757 N N . ALA A 1 96 ? 132.172 112.542 115.508 1.00 6.71 96 ALA A N 1
ATOM 758 C CA . ALA A 1 96 ? 133.200 113.181 114.695 1.00 6.71 96 ALA A CA 1
ATOM 759 C C . ALA A 1 96 ? 134.520 113.296 115.443 1.00 6.71 96 ALA A C 1
ATOM 760 O O . ALA A 1 96 ? 135.588 113.170 114.832 1.00 6.71 96 ALA A O 1
ATOM 762 N N . THR A 1 97 ? 134.470 113.539 116.754 1.00 6.70 97 THR A N 1
ATOM 763 C CA . THR A 1 97 ? 135.691 113.589 117.549 1.00 6.70 97 THR A CA 1
ATOM 764 C C . THR A 1 97 ? 136.404 112.245 117.537 1.00 6.70 97 THR A C 1
ATOM 765 O O . THR A 1 97 ? 137.633 112.191 117.441 1.00 6.70 97 THR A O 1
ATOM 769 N N . SER A 1 98 ? 135.648 111.150 117.633 1.00 7.34 98 SER A N 1
ATOM 770 C CA . SER A 1 98 ? 136.243 109.823 117.556 1.00 7.34 98 SER A CA 1
ATOM 771 C C . SER A 1 98 ? 136.792 109.516 116.171 1.00 7.34 98 SER A C 1
ATOM 772 O O . SER A 1 98 ? 137.838 108.868 116.065 1.00 7.34 98 SER A O 1
ATOM 775 N N . ILE A 1 99 ? 136.110 109.953 115.111 1.00 8.23 99 ILE A N 1
ATOM 776 C CA . ILE A 1 99 ? 136.644 109.754 113.765 1.00 8.23 99 ILE A CA 1
ATOM 777 C C . ILE A 1 99 ? 137.954 110.513 113.585 1.00 8.23 99 ILE A C 1
ATOM 778 O O . ILE A 1 99 ? 138.926 109.977 113.043 1.00 8.23 99 ILE A O 1
ATOM 783 N N . GLU A 1 100 ? 137.998 111.769 114.030 1.00 9.60 100 GLU A N 1
ATOM 784 C CA . GLU A 1 100 ? 139.209 112.572 113.897 1.00 9.60 100 GLU A CA 1
ATOM 785 C C . GLU A 1 100 ? 140.343 112.015 114.752 1.00 9.60 100 GLU A C 1
ATOM 786 O O . GLU A 1 100 ? 141.500 111.981 114.319 1.00 9.60 100 GLU A O 1
ATOM 792 N N . LYS A 1 101 ? 140.026 111.576 115.973 1.00 8.91 101 LYS A N 1
ATOM 793 C CA . LYS A 1 101 ? 141.052 111.166 116.927 1.00 8.91 101 LYS A CA 1
ATOM 794 C C . LYS A 1 101 ? 141.759 109.888 116.494 1.00 8.91 101 LYS A C 1
ATOM 795 O O . LYS A 1 101 ? 142.984 109.780 116.615 1.00 8.91 101 LYS A O 1
ATOM 801 N N . TRP A 1 102 ? 141.010 108.908 115.994 1.00 10.59 102 TRP A N 1
ATOM 802 C CA . TRP A 1 102 ? 141.559 107.596 115.682 1.00 10.59 102 TRP A CA 1
ATOM 803 C C . TRP A 1 102 ? 141.919 107.438 114.211 1.00 10.59 102 TRP A C 1
ATOM 804 O O . TRP A 1 102 ? 142.201 106.319 113.772 1.00 10.59 102 TRP A O 1
ATOM 815 N N . ASN A 1 103 ? 141.914 108.531 113.447 1.00 15.01 103 ASN A N 1
ATOM 816 C CA . ASN A 1 103 ? 142.415 108.548 112.072 1.00 15.01 103 ASN A CA 1
ATOM 817 C C . ASN A 1 103 ? 141.660 107.568 111.176 1.00 15.01 103 ASN A C 1
ATOM 818 O O . ASN A 1 103 ? 142.238 106.942 110.286 1.00 15.01 103 ASN A O 1
ATOM 823 N N . LEU A 1 104 ? 140.356 107.427 111.415 1.00 14.42 104 LEU A N 1
ATOM 824 C CA . LEU A 1 104 ? 139.529 106.646 110.503 1.00 14.42 104 LEU A CA 1
ATOM 825 C C . LEU A 1 104 ? 139.337 107.369 109.177 1.00 14.42 104 LEU A C 1
ATOM 826 O O . LEU A 1 104 ? 139.338 106.733 108.114 1.00 14.42 104 LEU A O 1
ATOM 831 N N . HIS A 1 105 ? 139.183 108.694 109.222 1.00 15.40 105 HIS A N 1
ATOM 832 C CA . HIS A 1 105 ? 139.047 109.473 107.998 1.00 15.40 105 HIS A CA 1
ATOM 833 C C . HIS A 1 105 ? 140.299 109.384 107.137 1.00 15.40 105 HIS A C 1
ATOM 834 O O . HIS A 1 105 ? 140.196 109.332 105.908 1.00 15.40 105 HIS A O 1
ATOM 841 N N . LYS A 1 106 ? 141.483 109.362 107.756 1.00 19.94 106 LYS A N 1
ATOM 842 C CA . LYS A 1 106 ? 142.710 109.174 106.990 1.00 19.94 106 LYS A CA 1
ATOM 843 C C . LYS A 1 106 ? 142.711 107.842 106.256 1.00 19.94 106 LYS A C 1
ATOM 844 O O . LYS A 1 106 ? 143.075 107.787 105.077 1.00 19.94 106 LYS A O 1
ATOM 850 N N . ARG A 1 107 ? 142.309 106.766 106.933 1.00 21.95 107 ARG A N 1
ATOM 851 C CA . ARG A 1 107 ? 142.259 105.456 106.295 1.00 21.95 107 ARG A CA 1
ATOM 852 C C . ARG A 1 107 ? 141.267 105.434 105.142 1.00 21.95 107 ARG A C 1
ATOM 853 O O . ARG A 1 107 ? 141.582 104.922 104.060 1.00 21.95 107 ARG A O 1
ATOM 861 N N . ILE A 1 108 ? 140.074 105.996 105.347 1.00 20.34 108 ILE A N 1
ATOM 862 C CA . ILE A 1 108 ? 139.077 106.011 104.280 1.00 20.34 108 ILE A CA 1
ATOM 863 C C . ILE A 1 108 ? 139.574 106.822 103.089 1.00 20.34 108 ILE A C 1
ATOM 864 O O . ILE A 1 108 ? 139.450 106.392 101.935 1.00 20.34 108 ILE A O 1
ATOM 869 N N . ALA A 1 109 ? 140.151 108.000 103.344 1.00 22.33 109 ALA A N 1
ATOM 870 C CA . ALA A 1 109 ? 140.627 108.846 102.255 1.00 22.33 109 ALA A CA 1
ATOM 871 C C . ALA A 1 109 ? 141.769 108.188 101.492 1.00 22.33 109 ALA A C 1
ATOM 872 O O . ALA A 1 109 ? 141.799 108.229 100.257 1.00 22.33 109 ALA A O 1
ATOM 874 N N . LEU A 1 110 ? 142.720 107.579 102.204 1.00 26.51 110 LEU A N 1
ATOM 875 C CA . LEU A 1 110 ? 143.832 106.924 101.526 1.00 26.51 110 LEU A CA 1
ATOM 876 C C . LEU A 1 110 ? 143.370 105.717 100.723 1.00 26.51 110 LEU A C 1
ATOM 877 O O . LEU A 1 110 ? 143.861 105.495 99.610 1.00 26.51 110 LEU A O 1
ATOM 882 N N . LYS A 1 111 ? 142.429 104.931 101.255 1.00 28.23 111 LYS A N 1
ATOM 883 C CA . LYS A 1 111 ? 141.894 103.817 100.481 1.00 28.23 111 LYS A CA 1
ATOM 884 C C . LYS A 1 111 ? 141.152 104.303 99.243 1.00 28.23 111 LYS A C 1
ATOM 885 O O . LYS A 1 111 ? 141.268 103.694 98.174 1.00 28.23 111 LYS A O 1
ATOM 891 N N . MET A 1 112 ? 140.394 105.396 99.365 1.00 26.56 112 MET A N 1
ATOM 892 C CA . MET A 1 112 ? 139.717 105.960 98.202 1.00 26.56 112 MET A CA 1
ATOM 893 C C . MET A 1 112 ? 140.717 106.432 97.153 1.00 26.56 112 MET A C 1
ATOM 894 O O . MET A 1 112 ? 140.515 106.211 95.954 1.00 26.56 112 MET A O 1
ATOM 899 N N . VAL A 1 113 ? 141.797 107.086 97.585 1.00 28.97 113 VAL A N 1
ATOM 900 C CA . VAL A 1 113 ? 142.813 107.547 96.642 1.00 28.97 113 VAL A CA 1
ATOM 901 C C . VAL A 1 113 ? 143.479 106.363 95.952 1.00 28.97 113 VAL A C 1
ATOM 902 O O . VAL A 1 113 ? 143.728 106.394 94.741 1.00 28.97 113 VAL A O 1
ATOM 906 N N . MET A 1 114 ? 143.782 105.304 96.707 1.00 33.72 114 MET A N 1
ATOM 907 C CA . MET A 1 114 ? 144.377 104.116 96.104 1.00 33.72 114 MET A CA 1
ATOM 908 C C . MET A 1 114 ? 143.440 103.462 95.097 1.00 33.72 114 MET A C 1
ATOM 909 O O . MET A 1 114 ? 143.887 103.032 94.027 1.00 33.72 114 MET A O 1
ATOM 914 N N . MET A 1 115 ? 142.147 103.373 95.415 1.00 34.91 115 MET A N 1
ATOM 915 C CA . MET A 1 115 ? 141.203 102.727 94.510 1.00 34.91 115 MET A CA 1
ATOM 916 C C . MET A 1 115 ? 140.914 103.566 93.271 1.00 34.91 115 MET A C 1
ATOM 917 O O . MET A 1 115 ? 140.721 103.008 92.185 1.00 34.91 115 MET A O 1
ATOM 922 N N . VAL A 1 116 ? 140.879 104.891 93.404 1.00 32.46 116 VAL A N 1
ATOM 923 C CA . VAL A 1 116 ? 140.541 105.744 92.268 1.00 32.46 116 VAL A CA 1
ATOM 924 C C . VAL A 1 116 ? 141.760 105.980 91.386 1.00 32.46 116 VAL A C 1
ATOM 925 O O . VAL A 1 116 ? 141.706 105.795 90.165 1.00 32.46 116 VAL A O 1
ATOM 929 N N . GLY A 1 117 ? 142.870 106.390 91.982 1.00 38.76 117 GLY A N 1
ATOM 930 C CA . GLY A 1 117 ? 144.094 106.655 91.257 1.00 38.76 117 GLY A CA 1
ATOM 931 C C . GLY A 1 117 ? 144.556 108.088 91.436 1.00 38.76 117 GLY A C 1
ATOM 932 O O . GLY A 1 117 ? 143.910 108.907 92.088 1.00 38.76 117 GLY A O 1
ATOM 933 N N . VAL A 1 118 ? 145.707 108.379 90.830 1.00 45.31 118 VAL A N 1
ATOM 934 C CA . VAL A 1 118 ? 146.317 109.700 90.914 1.00 45.31 118 VAL A CA 1
ATOM 935 C C . VAL A 1 118 ? 145.980 110.563 89.703 1.00 45.31 118 VAL A C 1
ATOM 936 O O . VAL A 1 118 ? 146.601 111.610 89.502 1.00 45.31 118 VAL A O 1
ATOM 940 N N . ASN A 1 119 ? 145.017 110.148 88.892 1.00 42.13 119 ASN A N 1
ATOM 941 C CA . ASN A 1 119 ? 144.583 110.957 87.760 1.00 42.13 119 ASN A CA 1
ATOM 942 C C . ASN A 1 119 ? 143.884 112.203 88.287 1.00 42.13 119 ASN A C 1
ATOM 943 O O . ASN A 1 119 ? 142.878 112.078 88.998 1.00 42.13 119 ASN A O 1
ATOM 948 N N . PRO A 1 120 ? 144.366 113.411 87.976 1.00 36.51 120 PRO A N 1
ATOM 949 C CA . PRO A 1 120 ? 143.763 114.614 88.573 1.00 36.51 120 PRO A CA 1
ATOM 950 C C . PRO A 1 120 ? 142.308 114.827 88.199 1.00 36.51 120 PRO A C 1
ATOM 951 O O . PRO A 1 120 ? 141.593 115.509 88.944 1.00 36.51 120 PRO A O 1
ATOM 955 N N . ALA A 1 121 ? 141.842 114.273 87.081 1.00 32.42 121 ALA A N 1
ATOM 956 C CA . ALA A 1 121 ? 140.433 114.403 86.728 1.00 32.42 121 ALA A CA 1
ATOM 957 C C . ALA A 1 121 ? 139.562 113.479 87.571 1.00 32.42 121 ALA A C 1
ATOM 958 O O . ALA A 1 121 ? 138.469 113.864 87.998 1.00 32.42 121 ALA A O 1
ATOM 960 N N . TRP A 1 122 ? 140.031 112.254 87.818 1.00 33.29 122 TRP A N 1
ATOM 961 C CA . TRP A 1 122 ? 139.272 111.303 88.620 1.00 33.29 122 TRP A CA 1
ATOM 962 C C . TRP A 1 122 ? 139.517 111.468 90.114 1.00 33.29 122 TRP A C 1
ATOM 963 O O . TRP A 1 122 ? 138.634 111.137 90.913 1.00 33.29 122 TRP A O 1
ATOM 974 N N . LEU A 1 123 ? 140.694 111.963 90.506 1.00 27.16 123 LEU A N 1
ATOM 975 C CA . LEU A 1 123 ? 140.976 112.167 91.923 1.00 27.16 123 LEU A CA 1
ATOM 976 C C . LEU A 1 123 ? 140.041 113.204 92.530 1.00 27.16 123 LEU A C 1
ATOM 977 O O . LEU A 1 123 ? 139.554 113.028 93.653 1.00 27.16 123 LEU A O 1
ATOM 982 N N . THR A 1 124 ? 139.788 114.298 91.807 1.00 24.48 124 THR A N 1
ATOM 983 C CA . THR A 1 124 ? 138.861 115.308 92.304 1.00 24.48 124 THR A CA 1
ATOM 984 C C . THR A 1 124 ? 137.447 114.758 92.427 1.00 24.48 124 THR A C 1
ATOM 985 O O . THR A 1 124 ? 136.755 115.058 93.404 1.00 24.48 124 THR A O 1
ATOM 989 N N . LEU A 1 125 ? 137.002 113.958 91.456 1.00 21.68 125 LEU A N 1
ATOM 990 C CA . LEU A 1 125 ? 135.686 113.339 91.563 1.00 21.68 125 LEU A CA 1
ATOM 991 C C . LEU A 1 125 ? 135.606 112.400 92.757 1.00 21.68 125 LEU A C 1
ATOM 992 O O . LEU A 1 125 ? 134.594 112.390 93.466 1.00 21.68 125 LEU A O 1
ATOM 997 N N . GLY A 1 126 ? 136.653 111.608 92.995 1.00 20.16 126 GLY A N 1
ATOM 998 C CA . GLY A 1 126 ? 136.657 110.736 94.157 1.00 20.16 126 GLY A CA 1
ATOM 999 C C . GLY A 1 126 ? 136.613 111.505 95.464 1.00 20.16 126 GLY A C 1
ATOM 1000 O O . GLY A 1 126 ? 135.865 111.148 96.380 1.00 20.16 126 GLY A O 1
ATOM 1001 N N . PHE A 1 127 ? 137.412 112.572 95.568 1.00 19.55 127 PHE A N 1
ATOM 1002 C CA . PHE A 1 127 ? 137.381 113.407 96.763 1.00 19.55 127 PHE A CA 1
ATOM 1003 C C . PHE A 1 127 ? 136.015 114.042 96.972 1.00 19.55 127 PHE A C 1
ATOM 1004 O O . PHE A 1 127 ? 135.513 114.067 98.101 1.00 19.55 127 PHE A O 1
ATOM 1012 N N . MET A 1 128 ? 135.401 114.560 95.906 1.00 16.67 128 MET A N 1
ATOM 1013 C CA . MET A 1 128 ? 134.083 115.169 96.037 1.00 16.67 128 MET A CA 1
ATOM 1014 C C . MET A 1 128 ? 133.040 114.145 96.458 1.00 16.67 128 MET A C 1
ATOM 1015 O O . MET A 1 128 ? 132.206 114.427 97.323 1.00 16.67 128 MET A O 1
ATOM 1020 N N . SER A 1 129 ? 133.073 112.949 95.864 1.00 14.70 129 SER A N 1
ATOM 1021 C CA . SER A 1 129 ? 132.118 111.914 96.241 1.00 14.70 129 SER A CA 1
ATOM 1022 C C . SER A 1 129 ? 132.286 111.496 97.695 1.00 14.70 129 SER A C 1
ATOM 1023 O O . SER A 1 129 ? 131.292 111.382 98.423 1.00 14.70 129 SER A O 1
ATOM 1026 N N . SER A 1 130 ? 133.526 111.278 98.140 1.00 13.21 130 SER A N 1
ATOM 1027 C CA . SER A 1 130 ? 133.760 110.905 99.529 1.00 13.21 130 SER A CA 1
ATOM 1028 C C . SER A 1 130 ? 133.340 112.003 100.497 1.00 13.21 130 SER A C 1
ATOM 1029 O O . SER A 1 130 ? 132.699 111.713 101.514 1.00 13.21 130 SER A O 1
ATOM 1032 N N . THR A 1 131 ? 133.681 113.259 100.200 1.00 11.92 131 THR A N 1
ATOM 1033 C CA . THR A 1 131 ? 133.320 114.356 101.090 1.00 11.92 131 THR A CA 1
ATOM 1034 C C . THR A 1 131 ? 131.812 114.562 101.134 1.00 11.92 131 THR A C 1
ATOM 1035 O O . THR A 1 131 ? 131.253 114.850 102.197 1.00 11.92 131 THR A O 1
ATOM 1039 N N . ALA A 1 132 ? 131.135 114.427 99.991 1.00 10.70 132 ALA A N 1
ATOM 1040 C CA . ALA A 1 132 ? 129.684 114.551 99.967 1.00 10.70 132 ALA A CA 1
ATOM 1041 C C . ALA A 1 132 ? 129.010 113.420 100.728 1.00 10.70 132 ALA A C 1
ATOM 1042 O O . ALA A 1 132 ? 128.026 113.655 101.437 1.00 10.70 132 ALA A O 1
ATOM 1044 N N . PHE A 1 133 ? 129.511 112.189 100.589 1.00 10.48 133 PHE A N 1
ATOM 1045 C CA . PHE A 1 133 ? 128.945 111.081 101.348 1.00 10.48 133 PHE A CA 1
ATOM 1046 C C . PHE A 1 133 ? 129.172 111.253 102.844 1.00 10.48 133 PHE A C 1
ATOM 1047 O O . PHE A 1 133 ? 128.280 110.948 103.643 1.00 10.48 133 PHE A O 1
ATOM 1055 N N . LEU A 1 134 ? 130.354 111.725 103.244 1.00 10.41 134 LEU A N 1
ATOM 1056 C CA . LEU A 1 134 ? 130.608 111.962 104.661 1.00 10.41 134 LEU A CA 1
ATOM 1057 C C . LEU A 1 134 ? 129.731 113.085 105.200 1.00 10.41 134 LEU A C 1
ATOM 1058 O O . LEU A 1 134 ? 129.203 112.988 106.313 1.00 10.41 134 LEU A O 1
ATOM 1063 N N . SER A 1 135 ? 129.564 114.159 104.426 1.00 10.73 135 SER A N 1
ATOM 1064 C CA . SER A 1 135 ? 128.722 115.278 104.827 1.00 10.73 135 SER A CA 1
ATOM 1065 C C . SER A 1 135 ? 127.243 114.924 104.838 1.00 10.73 135 SER A C 1
ATOM 1066 O O . SER A 1 135 ? 126.446 115.682 105.401 1.00 10.73 135 SER A O 1
ATOM 1069 N N . MET A 1 136 ? 126.861 113.800 104.229 1.00 10.91 136 MET A N 1
ATOM 1070 C CA . MET A 1 136 ? 125.481 113.336 104.305 1.00 10.91 136 MET A CA 1
ATOM 1071 C C . MET A 1 136 ? 125.070 113.049 105.743 1.00 10.91 136 MET A C 1
ATOM 1072 O O . MET A 1 136 ? 123.886 113.145 106.084 1.00 10.91 136 MET A O 1
ATOM 1077 N N . TRP A 1 137 ? 126.033 112.709 106.597 1.00 8.92 137 TRP A N 1
ATOM 1078 C CA . TRP A 1 137 ? 125.784 112.345 107.985 1.00 8.92 137 TRP A CA 1
ATOM 1079 C C . TRP A 1 137 ? 126.346 113.360 108.967 1.00 8.92 137 TRP A C 1
ATOM 1080 O O . TRP A 1 137 ? 125.617 113.851 109.834 1.00 8.92 137 TRP A O 1
ATOM 1091 N N . LEU A 1 138 ? 127.628 113.690 108.853 1.00 9.74 138 LEU A N 1
ATOM 1092 C CA . LEU A 1 138 ? 128.226 114.708 109.699 1.00 9.74 138 LEU A CA 1
ATOM 1093 C C . LEU A 1 138 ? 127.858 116.101 109.196 1.00 9.74 138 LEU A C 1
ATOM 1094 O O . LEU A 1 138 ? 127.314 116.277 108.104 1.00 9.74 138 LEU A O 1
ATOM 1099 N N . SER A 1 139 ? 128.159 117.103 110.016 1.00 10.48 139 SER A N 1
ATOM 1100 C CA . SER A 1 139 ? 127.911 118.483 109.632 1.00 10.48 139 SER A CA 1
ATOM 1101 C C . SER A 1 139 ? 128.866 118.908 108.519 1.00 10.48 139 SER A C 1
ATOM 1102 O O . SER A 1 139 ? 129.941 118.332 108.332 1.00 10.48 139 SER A O 1
ATOM 1105 N N . ASN A 1 140 ? 128.452 119.930 107.766 1.00 11.59 140 ASN A N 1
ATOM 1106 C CA . ASN A 1 140 ? 129.303 120.449 106.700 1.00 11.59 140 ASN A CA 1
ATOM 1107 C C . ASN A 1 140 ? 130.604 121.019 107.246 1.00 11.59 140 ASN A C 1
ATOM 1108 O O . ASN A 1 140 ? 131.669 120.805 106.656 1.00 11.59 140 ASN A O 1
ATOM 1113 N N . THR A 1 141 ? 130.540 121.742 108.366 1.00 13.48 141 THR A N 1
ATOM 1114 C CA . THR A 1 141 ? 131.739 122.334 108.949 1.00 13.48 141 THR A CA 1
ATOM 1115 C C . THR A 1 141 ? 132.731 121.271 109.404 1.00 13.48 141 THR A C 1
ATOM 1116 O O . THR A 1 141 ? 133.923 121.356 109.088 1.00 13.48 141 THR A O 1
ATOM 1120 N N . SER A 1 142 ? 132.259 120.266 110.144 1.00 11.19 142 SER A N 1
ATOM 1121 C CA . SER A 1 142 ? 133.137 119.190 110.585 1.00 11.19 142 SER A CA 1
ATOM 1122 C C . SER A 1 142 ? 133.678 118.375 109.419 1.00 11.19 142 SER A C 1
ATOM 1123 O O . SER A 1 142 ? 134.858 118.012 109.429 1.00 11.19 142 SER A O 1
ATOM 1126 N N . THR A 1 143 ? 132.847 118.087 108.415 1.00 11.62 143 THR A N 1
ATOM 1127 C CA . THR A 1 143 ? 133.324 117.361 107.243 1.00 11.62 143 THR A CA 1
ATOM 1128 C C . THR A 1 143 ? 134.413 118.139 106.515 1.00 11.62 143 THR A C 1
ATOM 1129 O O . THR A 1 143 ? 135.425 117.562 106.099 1.00 11.62 143 THR A O 1
ATOM 1133 N N . ALA A 1 144 ? 134.221 119.450 106.344 1.00 13.73 144 ALA A N 1
ATOM 1134 C CA . ALA A 1 144 ? 135.226 120.271 105.680 1.00 13.73 144 ALA A CA 1
ATOM 1135 C C . ALA A 1 144 ? 136.503 120.395 106.497 1.00 13.73 144 ALA A C 1
ATOM 1136 O O . ALA A 1 144 ? 137.594 120.399 105.919 1.00 13.73 144 ALA A O 1
ATOM 1138 N N . ALA A 1 145 ? 136.396 120.495 107.821 1.00 13.73 145 ALA A N 1
ATOM 1139 C CA . ALA A 1 145 ? 137.568 120.552 108.681 1.00 13.73 145 ALA A CA 1
ATOM 1140 C C . ALA A 1 145 ? 138.267 119.207 108.820 1.00 13.73 145 ALA A C 1
ATOM 1141 O O . ALA A 1 145 ? 139.429 119.170 109.239 1.00 13.73 145 ALA A O 1
ATOM 1143 N N . MET A 1 146 ? 137.592 118.110 108.483 1.00 14.46 146 MET A N 1
ATOM 1144 C CA . MET A 1 146 ? 138.161 116.772 108.573 1.00 14.46 146 MET A CA 1
ATOM 1145 C C . MET A 1 146 ? 138.820 116.321 107.275 1.00 14.46 146 MET A C 1
ATOM 1146 O O . MET A 1 146 ? 139.921 115.764 107.301 1.00 14.46 146 MET A O 1
ATOM 1151 N N . VAL A 1 147 ? 138.169 116.554 106.135 1.00 17.33 147 VAL A N 1
ATOM 1152 C CA . VAL A 1 147 ? 138.672 116.023 104.871 1.00 17.33 147 VAL A CA 1
ATOM 1153 C C . VAL A 1 147 ? 139.819 116.867 104.328 1.00 17.33 147 VAL A C 1
ATOM 1154 O O . VAL A 1 147 ? 140.795 116.331 103.793 1.00 17.33 147 VAL A O 1
ATOM 1158 N N . MET A 1 148 ? 139.724 118.190 104.449 1.00 20.97 148 MET A N 1
ATOM 1159 C CA . MET A 1 148 ? 140.676 119.106 103.825 1.00 20.97 148 MET A CA 1
ATOM 1160 C C . MET A 1 148 ? 142.123 118.894 104.275 1.00 20.97 148 MET A C 1
ATOM 1161 O O . MET A 1 148 ? 143.026 118.900 103.425 1.00 20.97 148 MET A O 1
ATOM 1166 N N . PRO A 1 149 ? 142.406 118.719 105.573 1.00 20.40 149 PRO A N 1
ATOM 1167 C CA . PRO A 1 149 ? 143.797 118.444 105.971 1.00 20.40 149 PRO A CA 1
ATOM 1168 C C . PRO A 1 149 ? 144.363 117.181 105.353 1.00 20.40 149 PRO A C 1
ATOM 1169 O O . PRO A 1 149 ? 145.587 117.072 105.215 1.00 20.40 149 PRO A O 1
ATOM 1173 N N . ILE A 1 150 ? 143.518 116.228 104.977 1.00 21.90 150 ILE A N 1
ATOM 1174 C CA . ILE A 1 150 ? 143.961 115.008 104.319 1.00 21.90 150 ILE A CA 1
ATOM 1175 C C . ILE A 1 150 ? 144.049 115.187 102.810 1.00 21.90 150 ILE A C 1
ATOM 1176 O O . ILE A 1 150 ? 144.965 114.666 102.173 1.00 21.90 150 ILE A O 1
ATOM 1181 N N . ALA A 1 151 ? 143.098 115.920 102.226 1.00 24.72 151 ALA A N 1
ATOM 1182 C CA . ALA A 1 151 ? 143.152 116.198 100.796 1.00 24.72 151 ALA A CA 1
ATOM 1183 C C . ALA A 1 151 ? 144.403 116.982 100.428 1.00 24.72 151 ALA A C 1
ATOM 1184 O O . ALA A 1 151 ? 145.070 116.650 99.441 1.00 24.72 151 ALA A O 1
ATOM 1186 N N . GLU A 1 152 ? 144.744 118.010 101.210 1.00 31.18 152 GLU A N 1
ATOM 1187 C CA . GLU A 1 152 ? 145.964 118.763 100.937 1.00 31.18 152 GLU A CA 1
ATOM 1188 C C . GLU A 1 152 ? 147.202 117.889 101.091 1.00 31.18 152 GLU A C 1
ATOM 1189 O O . GLU A 1 152 ? 148.139 117.986 100.290 1.00 31.18 152 GLU A O 1
ATOM 1195 N N . ALA A 1 153 ? 147.230 117.038 102.120 1.00 31.37 153 ALA A N 1
ATOM 1196 C CA . ALA A 1 153 ? 148.374 116.156 102.318 1.00 31.37 153 ALA A CA 1
ATOM 1197 C C . ALA A 1 153 ? 148.550 115.194 101.152 1.00 31.37 153 ALA A C 1
ATOM 1198 O O . ALA A 1 153 ? 149.679 114.960 100.709 1.00 31.37 153 ALA A O 1
ATOM 1200 N N . VAL A 1 154 ? 147.454 114.629 100.645 1.00 31.03 154 VAL A N 1
ATOM 1201 C CA . VAL A 1 154 ? 147.546 113.741 99.490 1.00 31.03 154 VAL A CA 1
ATOM 1202 C C . VAL A 1 154 ? 148.004 114.509 98.255 1.00 31.03 154 VAL A C 1
ATOM 1203 O O . VAL A 1 154 ? 148.865 114.041 97.498 1.00 31.03 154 VAL A O 1
ATOM 1207 N N . VAL A 1 155 ? 147.439 115.698 98.031 1.00 34.08 155 VAL A N 1
ATOM 1208 C CA . VAL A 1 155 ? 147.747 116.452 96.820 1.00 34.08 155 VAL A CA 1
ATOM 1209 C C . VAL A 1 155 ? 149.205 116.895 96.807 1.00 34.08 155 VAL A C 1
ATOM 1210 O O . VAL A 1 155 ? 149.883 116.800 95.777 1.00 34.08 155 VAL A O 1
ATOM 1214 N N . GLN A 1 156 ? 149.717 117.384 97.940 1.00 41.20 156 GLN A N 1
ATOM 1215 C CA . GLN A 1 156 ? 151.098 117.851 97.967 1.00 41.20 156 GLN A CA 1
ATOM 1216 C C . GLN A 1 156 ? 152.104 116.720 97.807 1.00 41.20 156 GLN A C 1
ATOM 1217 O O . GLN A 1 156 ? 153.191 116.957 97.269 1.00 41.20 156 GLN A O 1
ATOM 1223 N N . GLN A 1 157 ? 151.778 115.508 98.253 1.00 42.11 157 GLN A N 1
ATOM 1224 C CA . GLN A 1 157 ? 152.635 114.357 98.008 1.00 42.11 157 GLN A CA 1
ATOM 1225 C C . GLN A 1 157 ? 152.513 113.826 96.588 1.00 42.11 157 GLN A C 1
ATOM 1226 O O . GLN A 1 157 ? 153.479 113.251 96.075 1.00 42.11 157 GLN A O 1
ATOM 1232 N N . ILE A 1 158 ? 151.362 113.998 95.944 1.00 42.78 158 ILE A N 1
ATOM 1233 C CA . ILE A 1 158 ? 151.258 113.661 94.529 1.00 42.78 158 ILE A CA 1
ATOM 1234 C C . ILE A 1 158 ? 152.037 114.644 93.656 1.00 42.78 158 ILE A C 1
ATOM 1235 O O . ILE A 1 158 ? 152.705 114.227 92.704 1.00 42.78 158 ILE A O 1
ATOM 1240 N N . ILE A 1 159 ? 151.980 115.941 93.967 1.00 46.23 159 ILE A N 1
ATOM 1241 C CA . ILE A 1 159 ? 152.710 116.931 93.177 1.00 46.23 159 ILE A CA 1
ATOM 1242 C C . ILE A 1 159 ? 154.213 116.707 93.289 1.00 46.23 159 ILE A C 1
ATOM 1243 O O . ILE A 1 159 ? 154.940 116.769 92.290 1.00 46.23 159 ILE A O 1
ATOM 1248 N N . ASN A 1 160 ? 154.703 116.444 94.504 1.00 46.36 160 ASN A N 1
ATOM 1249 C CA . ASN A 1 160 ? 156.134 116.233 94.694 1.00 46.36 160 ASN A CA 1
ATOM 1250 C C . ASN A 1 160 ? 156.633 115.009 93.936 1.00 46.36 160 ASN A C 1
ATOM 1251 O O . ASN A 1 160 ? 157.714 115.051 93.338 1.00 46.36 160 ASN A O 1
ATOM 1256 N N . ALA A 1 161 ? 155.870 113.921 93.945 1.00 45.54 161 ALA A N 1
ATOM 1257 C CA . ALA A 1 161 ? 156.261 112.711 93.234 1.00 45.54 161 ALA A CA 1
ATOM 1258 C C . ALA A 1 161 ? 155.933 112.821 91.749 1.00 45.54 161 ALA A C 1
ATOM 1259 O O . ALA A 1 161 ? 156.238 113.827 91.108 1.00 45.54 161 ALA A O 1
ATOM 1261 N N . THR A 1 230 ? 156.274 125.047 89.028 1.00 63.98 230 THR A N 1
ATOM 1262 C CA . THR A 1 230 ? 155.009 124.646 89.632 1.00 63.98 230 THR A CA 1
ATOM 1263 C C . THR A 1 230 ? 153.834 125.330 88.940 1.00 63.98 230 THR A C 1
ATOM 1264 O O . THR A 1 230 ? 152.951 125.882 89.596 1.00 63.98 230 THR A O 1
ATOM 1268 N N . LYS A 1 231 ? 153.833 125.289 87.606 1.00 65.14 231 LYS A N 1
ATOM 1269 C CA . LYS A 1 231 ? 152.753 125.912 86.847 1.00 65.14 231 LYS A CA 1
ATOM 1270 C C . LYS A 1 231 ? 151.448 125.138 86.985 1.00 65.14 231 LYS A C 1
ATOM 1271 O O . LYS A 1 231 ? 150.370 125.699 86.757 1.00 65.14 231 LYS A O 1
ATOM 1277 N N . LYS A 1 232 ? 151.522 123.858 87.354 1.00 56.10 232 LYS A N 1
ATOM 1278 C CA . LYS A 1 232 ? 150.342 123.018 87.491 1.00 56.10 232 LYS A CA 1
ATOM 1279 C C . LYS A 1 232 ? 149.978 122.712 88.936 1.00 56.10 232 LYS A C 1
ATOM 1280 O O . LYS A 1 232 ? 148.819 122.383 89.206 1.00 56.10 232 LYS A O 1
ATOM 1286 N N . GLY A 1 233 ? 150.930 122.810 89.866 1.00 50.10 233 GLY A N 1
ATOM 1287 C CA . GLY A 1 233 ? 150.638 122.482 91.250 1.00 50.10 233 GLY A CA 1
ATOM 1288 C C . GLY A 1 233 ? 149.655 123.427 91.912 1.00 50.10 233 GLY A C 1
ATOM 1289 O O . GLY A 1 233 ? 148.723 122.980 92.586 1.00 50.10 233 GLY A O 1
ATOM 1290 N N . HIS A 1 234 ? 149.838 124.737 91.727 1.00 47.96 234 HIS A N 1
ATOM 1291 C CA . HIS A 1 234 ? 149.005 125.710 92.427 1.00 47.96 234 HIS A CA 1
ATOM 1292 C C . HIS A 1 234 ? 147.544 125.617 92.003 1.00 47.96 234 HIS A C 1
ATOM 1293 O O . HIS A 1 234 ? 146.644 125.659 92.852 1.00 47.96 234 HIS A O 1
ATOM 1300 N N . VAL A 1 235 ? 147.287 125.485 90.699 1.00 43.78 235 VAL A N 1
ATOM 1301 C CA . VAL A 1 235 ? 145.915 125.333 90.235 1.00 43.78 235 VAL A CA 1
ATOM 1302 C C . VAL A 1 235 ? 145.316 124.015 90.708 1.00 43.78 235 VAL A C 1
ATOM 1303 O O . VAL A 1 235 ? 144.124 123.963 91.031 1.00 43.78 235 VAL A O 1
ATOM 1307 N N . THR A 1 236 ? 146.117 122.949 90.783 1.00 38.93 236 THR A N 1
ATOM 1308 C CA . THR A 1 236 ? 145.626 121.679 91.307 1.00 38.93 236 THR A CA 1
ATOM 1309 C C . THR A 1 236 ? 145.218 121.797 92.771 1.00 38.93 236 THR A C 1
ATOM 1310 O O . THR A 1 236 ? 144.167 121.281 93.168 1.00 38.93 236 THR A O 1
ATOM 1314 N N . ARG A 1 237 ? 146.027 122.476 93.586 1.00 36.60 237 ARG A N 1
ATOM 1315 C CA . ARG A 1 237 ? 145.669 122.668 94.986 1.00 36.60 237 ARG A CA 1
ATOM 1316 C C . ARG A 1 237 ? 144.470 123.591 95.161 1.00 36.60 237 ARG A C 1
ATOM 1317 O O . ARG A 1 237 ? 143.654 123.356 96.058 1.00 36.60 237 ARG A O 1
ATOM 1325 N N . LYS A 1 238 ? 144.333 124.620 94.320 1.00 35.10 238 LYS A N 1
ATOM 1326 C CA . LYS A 1 238 ? 143.117 125.431 94.348 1.00 35.10 238 LYS A CA 1
ATOM 1327 C C . LYS A 1 238 ? 141.888 124.594 94.013 1.00 35.10 238 LYS A C 1
ATOM 1328 O O . LYS A 1 238 ? 140.846 124.710 94.674 1.00 35.10 238 LYS A O 1
ATOM 1334 N N . LEU A 1 239 ? 141.993 123.751 92.982 1.00 27.43 239 LEU A N 1
ATOM 1335 C CA . LEU A 1 239 ? 140.883 122.886 92.603 1.00 27.43 239 LEU A CA 1
ATOM 1336 C C . LEU A 1 239 ? 140.524 121.926 93.727 1.00 27.43 239 LEU A C 1
ATOM 1337 O O . LEU A 1 239 ? 139.341 121.712 94.010 1.00 27.43 239 LEU A O 1
ATOM 1342 N N . THR A 1 240 ? 141.527 121.336 94.374 1.00 25.32 240 THR A N 1
ATOM 1343 C CA . THR A 1 240 ? 141.291 120.450 95.505 1.00 25.32 240 THR A CA 1
ATOM 1344 C C . THR A 1 240 ? 140.656 121.166 96.690 1.00 25.32 240 THR A C 1
ATOM 1345 O O . THR A 1 240 ? 139.772 120.596 97.338 1.00 25.32 240 THR A O 1
ATOM 1349 N N . CYS A 1 241 ? 141.076 122.397 96.983 1.00 24.28 241 CYS A N 1
ATOM 1350 C CA . CYS A 1 241 ? 140.439 123.172 98.042 1.00 24.28 241 CYS A CA 1
ATOM 1351 C C . CYS A 1 241 ? 138.963 123.406 97.734 1.00 24.28 241 CYS A C 1
ATOM 1352 O O . CYS A 1 241 ? 138.079 123.098 98.550 1.00 24.28 241 CYS A O 1
ATOM 1355 N N . LEU A 1 242 ? 138.679 123.933 96.539 1.00 21.17 242 LEU A N 1
ATOM 1356 C CA . LEU A 1 242 ? 137.307 124.272 96.185 1.00 21.17 242 LEU A CA 1
ATOM 1357 C C . LEU A 1 242 ? 136.413 123.048 96.057 1.00 21.17 242 LEU A C 1
ATOM 1358 O O . LEU A 1 242 ? 135.233 123.126 96.412 1.00 21.17 242 LEU A O 1
ATOM 1363 N N . CYS A 1 243 ? 136.936 121.927 95.556 1.00 18.29 243 CYS A N 1
ATOM 1364 C CA . CYS A 1 243 ? 136.106 120.737 95.421 1.00 18.29 243 CYS A CA 1
ATOM 1365 C C . CYS A 1 243 ? 135.657 120.218 96.778 1.00 18.29 243 CYS A C 1
ATOM 1366 O O . CYS A 1 243 ? 134.486 119.869 96.943 1.00 18.29 243 CYS A O 1
ATOM 1369 N N . ILE A 1 244 ? 136.558 120.178 97.761 1.00 15.84 244 ILE A N 1
ATOM 1370 C CA . ILE A 1 244 ? 136.170 119.777 99.110 1.00 15.84 244 ILE A CA 1
ATOM 1371 C C . ILE A 1 244 ? 135.162 120.757 99.694 1.00 15.84 244 ILE A C 1
ATOM 1372 O O . ILE A 1 244 ? 134.136 120.349 100.262 1.00 15.84 244 ILE A O 1
ATOM 1377 N N . ALA A 1 245 ? 135.426 122.062 99.546 1.00 15.06 245 ALA A N 1
ATOM 1378 C CA . ALA A 1 245 ? 134.526 123.062 100.112 1.00 15.06 245 ALA A CA 1
ATOM 1379 C C . ALA A 1 245 ? 133.121 122.940 99.537 1.00 15.06 245 ALA A C 1
ATOM 1380 O O . ALA A 1 245 ? 132.133 123.023 100.276 1.00 15.06 245 ALA A O 1
ATOM 1382 N N . TYR A 1 246 ? 133.011 122.743 98.224 1.00 16.15 246 TYR A N 1
ATOM 1383 C CA . TYR A 1 246 ? 131.701 122.672 97.587 1.00 16.15 246 TYR A CA 1
ATOM 1384 C C . TYR A 1 246 ? 131.027 121.327 97.830 1.00 16.15 246 TYR A C 1
ATOM 1385 O O . TYR A 1 246 ? 129.802 121.264 97.986 1.00 16.15 246 TYR A O 1
ATOM 1394 N N . SER A 1 247 ? 131.806 120.243 97.865 1.00 12.97 247 SER A N 1
ATOM 1395 C CA . SER A 1 247 ? 131.246 118.916 98.065 1.00 12.97 247 SER A CA 1
ATOM 1396 C C . SER A 1 247 ? 130.696 118.725 99.467 1.00 12.97 247 SER A C 1
ATOM 1397 O O . SER A 1 247 ? 129.695 118.021 99.624 1.00 12.97 247 SER A O 1
ATOM 1400 N N . SER A 1 248 ? 131.316 119.326 100.486 1.00 11.69 248 SER A N 1
ATOM 1401 C CA . SER A 1 248 ? 130.724 119.273 101.821 1.00 11.69 248 SER A CA 1
ATOM 1402 C C . SER A 1 248 ? 129.305 119.833 101.807 1.00 11.69 248 SER A C 1
ATOM 1403 O O . SER A 1 248 ? 128.357 119.186 102.274 1.00 11.69 248 SER A O 1
ATOM 1406 N N . THR A 1 249 ? 129.140 121.031 101.242 1.00 12.24 249 THR A N 1
ATOM 1407 C CA . THR A 1 249 ? 127.826 121.657 101.167 1.00 12.24 249 THR A CA 1
ATOM 1408 C C . THR A 1 249 ? 126.853 120.844 100.322 1.00 12.24 249 THR A C 1
ATOM 1409 O O . THR A 1 249 ? 125.690 120.681 100.708 1.00 12.24 249 THR A O 1
ATOM 1413 N N . ILE A 1 250 ? 127.303 120.331 99.175 1.00 12.21 250 ILE A N 1
ATOM 1414 C CA . ILE A 1 250 ? 126.407 119.578 98.302 1.00 12.21 250 ILE A CA 1
ATOM 1415 C C . ILE A 1 250 ? 125.941 118.297 98.982 1.00 12.21 250 ILE A C 1
ATOM 1416 O O . ILE A 1 250 ? 124.762 117.931 98.905 1.00 12.21 250 ILE A O 1
ATOM 1421 N N . GLY A 1 251 ? 126.850 117.596 99.665 1.00 10.55 251 GLY A N 1
ATOM 1422 C CA . GLY A 1 251 ? 126.464 116.384 100.363 1.00 10.55 251 GLY A CA 1
ATOM 1423 C C . GLY A 1 251 ? 125.595 116.642 101.575 1.00 10.55 251 GLY A C 1
ATOM 1424 O O . GLY A 1 251 ? 124.797 115.784 101.961 1.00 10.55 251 GLY A O 1
ATOM 1425 N N . GLY A 1 252 ? 125.725 117.819 102.187 1.00 11.94 252 GLY A N 1
ATOM 1426 C CA . GLY A 1 252 ? 124.861 118.137 103.311 1.00 11.94 252 GLY A CA 1
ATOM 1427 C C . GLY A 1 252 ? 123.401 118.339 102.952 1.00 11.94 252 GLY A C 1
ATOM 1428 O O . GLY A 1 252 ? 122.559 118.357 103.856 1.00 11.94 252 GLY A O 1
ATOM 1429 N N . LEU A 1 253 ? 123.084 118.488 101.664 1.00 13.59 253 LEU A N 1
ATOM 1430 C CA . LEU A 1 253 ? 121.705 118.738 101.253 1.00 13.59 253 LEU A CA 1
ATOM 1431 C C . LEU A 1 253 ? 120.843 117.485 101.325 1.00 13.59 253 LEU A C 1
ATOM 1432 O O . LEU A 1 253 ? 119.623 117.585 101.494 1.00 13.59 253 LEU A O 1
ATOM 1437 N N . THR A 1 254 ? 121.450 116.306 101.189 1.00 14.53 254 THR A N 1
ATOM 1438 C CA . THR A 1 254 ? 120.695 115.076 100.985 1.00 14.53 254 THR A CA 1
ATOM 1439 C C . THR A 1 254 ? 119.871 114.654 102.195 1.00 14.53 254 THR A C 1
ATOM 1440 O O . THR A 1 254 ? 118.860 113.966 102.022 1.00 14.53 254 THR A O 1
ATOM 1444 N N . THR A 1 255 ? 120.267 115.040 103.403 1.00 14.35 255 THR A N 1
ATOM 1445 C CA . THR A 1 255 ? 119.599 114.587 104.613 1.00 14.35 255 THR A CA 1
ATOM 1446 C C . THR A 1 255 ? 119.211 115.770 105.489 1.00 14.35 255 THR A C 1
ATOM 1447 O O . THR A 1 255 ? 119.819 116.842 105.431 1.00 14.35 255 THR A O 1
ATOM 1451 N N . ILE A 1 256 ? 118.176 115.558 106.304 1.00 15.75 256 ILE A N 1
ATOM 1452 C CA . ILE A 1 256 ? 117.761 116.577 107.263 1.00 15.75 256 ILE A CA 1
ATOM 1453 C C . ILE A 1 256 ? 118.860 116.818 108.289 1.00 15.75 256 ILE A C 1
ATOM 1454 O O . ILE A 1 256 ? 119.157 117.964 108.646 1.00 15.75 256 ILE A O 1
ATOM 1459 N N . THR A 1 257 ? 119.484 115.747 108.772 1.00 11.93 257 THR A N 1
ATOM 1460 C CA . THR A 1 257 ? 120.552 115.843 109.757 1.00 11.93 257 THR A CA 1
ATOM 1461 C C . THR A 1 257 ? 121.889 116.246 109.150 1.00 11.93 257 THR A C 1
ATOM 1462 O O . THR A 1 257 ? 122.845 116.470 109.899 1.00 11.93 257 THR A O 1
ATOM 1466 N N . GLY A 1 258 ? 121.982 116.336 107.825 1.00 12.41 258 GLY A N 1
ATOM 1467 C CA . GLY A 1 258 ? 123.237 116.635 107.166 1.00 12.41 258 GLY A CA 1
ATOM 1468 C C . GLY A 1 258 ? 123.819 117.991 107.500 1.00 12.41 258 GLY A C 1
ATOM 1469 O O . GLY A 1 258 ? 125.010 118.101 107.802 1.00 12.41 258 GLY A O 1
ATOM 1470 N N . THR A 1 259 ? 122.996 119.033 107.454 1.00 13.49 259 THR A N 1
ATOM 1471 C CA . THR A 1 259 ? 123.440 120.388 107.737 1.00 13.49 259 THR A CA 1
ATOM 1472 C C . THR A 1 259 ? 122.488 121.064 108.714 1.00 13.49 259 THR A C 1
ATOM 1473 O O . THR A 1 259 ? 121.344 120.642 108.900 1.00 13.49 259 THR A O 1
ATOM 1477 N N . SER A 1 260 ? 122.987 122.127 109.349 1.00 13.11 260 SER A N 1
ATOM 1478 C CA . SER A 1 260 ? 122.184 122.873 110.309 1.00 13.11 260 SER A CA 1
ATOM 1479 C C . SER A 1 260 ? 121.006 123.584 109.656 1.00 13.11 260 SER A C 1
ATOM 1480 O O . SER A 1 260 ? 119.978 123.777 110.312 1.00 13.11 260 SER A O 1
ATOM 1483 N N . THR A 1 261 ? 121.132 123.980 108.387 1.00 14.82 261 THR A N 1
ATOM 1484 C CA . THR A 1 261 ? 120.029 124.654 107.709 1.00 14.82 261 THR A CA 1
ATOM 1485 C C . THR A 1 261 ? 118.813 123.745 107.592 1.00 14.82 261 THR A C 1
ATOM 1486 O O . THR A 1 261 ? 117.686 124.166 107.877 1.00 14.82 261 THR A O 1
ATOM 1490 N N . ASN A 1 262 ? 119.022 122.490 107.186 1.00 15.31 262 ASN A N 1
ATOM 1491 C CA . ASN A 1 262 ? 117.918 121.542 107.101 1.00 15.31 262 ASN A CA 1
ATOM 1492 C C . ASN A 1 262 ? 117.311 121.244 108.462 1.00 15.31 262 ASN A C 1
ATOM 1493 O O . ASN A 1 262 ? 116.090 121.107 108.563 1.00 15.31 262 ASN A O 1
ATOM 1498 N N . LEU A 1 263 ? 118.135 121.137 109.506 1.00 13.30 263 LEU A N 1
ATOM 1499 C CA . LEU A 1 263 ? 117.620 120.916 110.852 1.00 13.30 263 LEU A CA 1
ATOM 1500 C C . LEU A 1 263 ? 116.761 122.082 111.326 1.00 13.30 263 LEU A C 1
ATOM 1501 O O . LEU A 1 263 ? 115.680 121.872 111.888 1.00 13.30 263 LEU A O 1
ATOM 1506 N N . ILE A 1 264 ? 117.229 123.312 111.107 1.00 14.86 264 ILE A N 1
ATOM 1507 C CA . ILE A 1 264 ? 116.450 124.486 111.488 1.00 14.86 264 ILE A CA 1
ATOM 1508 C C . ILE A 1 264 ? 115.144 124.532 110.709 1.00 14.86 264 ILE A C 1
ATOM 1509 O O . ILE A 1 264 ? 114.079 124.822 111.270 1.00 14.86 264 ILE A O 1
ATOM 1514 N N . PHE A 1 265 ? 115.202 124.244 109.405 1.00 18.50 265 PHE A N 1
ATOM 1515 C CA . PHE A 1 265 ? 113.987 124.244 108.600 1.00 18.50 265 PHE A CA 1
ATOM 1516 C C . PHE A 1 265 ? 112.999 123.191 109.081 1.00 18.50 265 PHE A C 1
ATOM 1517 O O . PHE A 1 265 ? 111.799 123.462 109.170 1.00 18.50 265 PHE A O 1
ATOM 1525 N N . ALA A 1 266 ? 113.480 121.984 109.386 1.00 19.54 266 ALA A N 1
ATOM 1526 C CA . ALA A 1 266 ? 112.591 120.936 109.870 1.00 19.54 266 ALA A CA 1
ATOM 1527 C C . ALA A 1 266 ? 111.977 121.300 111.213 1.00 19.54 266 ALA A C 1
ATOM 1528 O O . ALA A 1 266 ? 110.778 121.082 111.422 1.00 19.54 266 ALA A O 1
ATOM 1530 N N . GLU A 1 267 ? 112.773 121.861 112.125 1.00 19.05 267 GLU A N 1
ATOM 1531 C CA . GLU A 1 267 ? 112.243 122.284 113.417 1.00 19.05 267 GLU A CA 1
ATOM 1532 C C . GLU A 1 267 ? 111.157 123.338 113.241 1.00 19.05 267 GLU A C 1
ATOM 1533 O O . GLU A 1 267 ? 110.069 123.226 113.820 1.00 19.05 267 GLU A O 1
ATOM 1539 N N . TYR A 1 268 ? 111.431 124.363 112.429 1.00 25.30 268 TYR A N 1
ATOM 1540 C CA . TYR A 1 268 ? 110.455 125.426 112.213 1.00 25.30 268 TYR A CA 1
ATOM 1541 C C . TYR A 1 268 ? 109.195 124.896 111.538 1.00 25.30 268 TYR A C 1
ATOM 1542 O O . TYR A 1 268 ? 108.079 125.268 111.917 1.00 25.30 268 TYR A O 1
ATOM 1551 N N . PHE A 1 269 ? 109.354 124.028 110.537 1.00 27.76 269 PHE A N 1
ATOM 1552 C CA . PHE A 1 269 ? 108.208 123.499 109.808 1.00 27.76 269 PHE A CA 1
ATOM 1553 C C . PHE A 1 269 ? 107.337 122.627 110.702 1.00 27.76 269 PHE A C 1
ATOM 1554 O O . PHE A 1 269 ? 106.105 122.702 110.648 1.00 27.76 269 PHE A O 1
ATOM 1562 N N . ASN A 1 270 ? 107.960 121.788 111.533 1.00 27.59 270 ASN A N 1
ATOM 1563 C CA . ASN A 1 270 ? 107.190 120.914 112.406 1.00 27.59 270 ASN A CA 1
ATOM 1564 C C . ASN A 1 270 ? 106.555 121.669 113.565 1.00 27.59 270 ASN A C 1
ATOM 1565 O O . ASN A 1 270 ? 105.476 121.279 114.023 1.00 27.59 270 ASN A O 1
ATOM 1570 N N . THR A 1 271 ? 107.192 122.738 114.049 1.00 28.18 271 THR A N 1
ATOM 1571 C CA . THR A 1 271 ? 106.577 123.541 115.100 1.00 28.18 271 THR A CA 1
ATOM 1572 C C . THR A 1 271 ? 105.412 124.358 114.553 1.00 28.18 271 THR A C 1
ATOM 1573 O O . THR A 1 271 ? 104.344 124.427 115.172 1.00 28.18 271 THR A O 1
ATOM 1577 N N . ARG A 1 272 ? 105.597 124.980 113.386 1.00 32.85 272 ARG A N 1
ATOM 1578 C CA . ARG A 1 272 ? 104.569 125.851 112.828 1.00 32.85 272 ARG A CA 1
ATOM 1579 C C . ARG A 1 272 ? 103.416 125.070 112.211 1.00 32.85 272 ARG A C 1
ATOM 1580 O O . ARG A 1 272 ? 102.270 125.529 112.259 1.00 32.85 272 ARG A O 1
ATOM 1588 N N . TYR A 1 273 ? 103.687 123.897 111.636 1.00 35.96 273 TYR A N 1
ATOM 1589 C CA . TYR A 1 273 ? 102.669 123.056 111.009 1.00 35.96 273 TYR A CA 1
ATOM 1590 C C . TYR A 1 273 ? 102.748 121.666 111.628 1.00 35.96 273 TYR A C 1
ATOM 1591 O O . TYR A 1 273 ? 103.286 120.731 111.017 1.00 35.96 273 TYR A O 1
ATOM 1600 N N . PRO A 1 274 ? 102.219 121.491 112.844 1.00 41.46 274 PRO A N 1
ATOM 1601 C CA . PRO A 1 274 ? 102.300 120.181 113.504 1.00 41.46 274 PRO A CA 1
ATOM 1602 C C . PRO A 1 274 ? 101.418 119.111 112.882 1.00 41.46 274 PRO A C 1
ATOM 1603 O O . PRO A 1 274 ? 101.591 117.930 113.208 1.00 41.46 274 PRO A O 1
ATOM 1607 N N . ASP A 1 275 ? 100.486 119.477 112.007 1.00 47.20 275 ASP A N 1
ATOM 1608 C CA . ASP A 1 275 ? 99.584 118.515 111.390 1.00 47.20 275 ASP A CA 1
ATOM 1609 C C . ASP A 1 275 ? 100.138 117.917 110.104 1.00 47.20 275 ASP A C 1
ATOM 1610 O O . ASP A 1 275 ? 99.454 117.105 109.473 1.00 47.20 275 ASP A O 1
ATOM 1615 N N . CYS A 1 276 ? 101.348 118.293 109.701 1.00 47.19 276 CYS A N 1
ATOM 1616 C CA . CYS A 1 276 ? 101.973 117.769 108.494 1.00 47.19 276 CYS A CA 1
ATOM 1617 C C . CYS A 1 276 ? 102.974 116.684 108.865 1.00 47.19 276 CYS A C 1
ATOM 1618 O O . CYS A 1 276 ? 103.861 116.907 109.695 1.00 47.19 276 CYS A O 1
ATOM 1620 N N . ARG A 1 277 ? 102.828 115.513 108.250 1.00 54.93 277 ARG A N 1
ATOM 1621 C CA . ARG A 1 277 ? 103.700 114.368 108.489 1.00 54.93 277 ARG A CA 1
ATOM 1622 C C . ARG A 1 277 ? 104.458 113.975 107.224 1.00 54.93 277 ARG A C 1
ATOM 1623 O O . ARG A 1 277 ? 104.617 112.792 106.916 1.00 54.93 277 ARG A O 1
ATOM 1631 N N . CYS A 1 278 ? 104.936 114.968 106.476 1.00 49.32 278 CYS A N 1
ATOM 1632 C CA . CYS A 1 278 ? 105.609 114.715 105.209 1.00 49.32 278 CYS A CA 1
ATOM 1633 C C . CYS A 1 278 ? 107.127 114.678 105.344 1.00 49.32 278 CYS A C 1
ATOM 1634 O O . CYS A 1 278 ? 107.792 113.934 104.616 1.00 49.32 278 CYS A O 1
ATOM 1637 N N . LEU A 1 279 ? 107.691 115.464 106.259 1.00 33.58 279 LEU A N 1
ATOM 1638 C CA . LEU A 1 279 ? 109.141 115.633 106.352 1.00 33.58 279 LEU A CA 1
ATOM 1639 C C . LEU A 1 279 ? 109.719 114.602 107.313 1.00 33.58 279 LEU A C 1
ATOM 1640 O O . LEU A 1 279 ? 109.721 114.786 108.531 1.00 33.58 279 LEU A O 1
ATOM 1645 N N . ASN A 1 280 ? 110.219 113.506 106.757 1.00 30.83 280 ASN A N 1
ATOM 1646 C CA . ASN A 1 280 ? 111.008 112.532 107.499 1.00 30.83 280 ASN A CA 1
ATOM 1647 C C . ASN A 1 280 ? 112.288 112.236 106.714 1.00 30.83 280 ASN A C 1
ATOM 1648 O O . ASN A 1 280 ? 112.599 112.901 105.722 1.00 30.83 280 ASN A O 1
ATOM 1653 N N . PHE A 1 281 ? 113.035 111.229 107.171 1.00 23.15 281 PHE A N 1
ATOM 1654 C CA . PHE A 1 281 ? 114.302 110.894 106.529 1.00 23.15 281 PHE A CA 1
ATOM 1655 C C . PHE A 1 281 ? 114.107 110.433 105.089 1.00 23.15 281 PHE A C 1
ATOM 1656 O O . PHE A 1 281 ? 114.746 110.969 104.174 1.00 23.15 281 PHE A O 1
ATOM 1664 N N . GLY A 1 282 ? 113.225 109.455 104.866 1.00 25.94 282 GLY A N 1
ATOM 1665 C CA . GLY A 1 282 ? 113.052 108.907 103.533 1.00 25.94 282 GLY A CA 1
ATOM 1666 C C . GLY A 1 282 ? 112.473 109.879 102.530 1.00 25.94 282 GLY A C 1
ATOM 1667 O O . GLY A 1 282 ? 112.951 109.952 101.394 1.00 25.94 282 GLY A O 1
ATOM 1668 N N . SER A 1 283 ? 111.441 110.631 102.921 1.00 28.03 283 SER A N 1
ATOM 1669 C CA . SER A 1 283 ? 110.852 111.604 102.009 1.00 28.03 283 SER A CA 1
ATOM 1670 C C . SER A 1 283 ? 111.820 112.726 101.672 1.00 28.03 283 SER A C 1
ATOM 1671 O O . SER A 1 283 ? 111.854 113.179 100.524 1.00 28.03 283 SER A O 1
ATOM 1674 N N . TRP A 1 284 ? 112.600 113.197 102.647 1.00 20.38 284 TRP A N 1
ATOM 1675 C CA . TRP A 1 284 ? 113.610 114.203 102.342 1.00 20.38 284 TRP A CA 1
ATOM 1676 C C . TRP A 1 284 ? 114.663 113.652 101.391 1.00 20.38 284 TRP A C 1
ATOM 1677 O O . TRP A 1 284 ? 115.022 114.311 100.406 1.00 20.38 284 TRP A O 1
ATOM 1688 N N . PHE A 1 285 ? 115.159 112.443 101.667 1.00 21.39 285 PHE A N 1
ATOM 1689 C CA . PHE A 1 285 ? 116.199 111.863 100.828 1.00 21.39 285 PHE A CA 1
ATOM 1690 C C . PHE A 1 285 ? 115.718 111.639 99.402 1.00 21.39 285 PHE A C 1
ATOM 1691 O O . PHE A 1 285 ? 116.447 111.949 98.453 1.00 21.39 285 PHE A O 1
ATOM 1699 N N . THR A 1 286 ? 114.496 111.132 99.226 1.00 23.35 286 THR A N 1
ATOM 1700 C CA . THR A 1 286 ? 114.039 110.732 97.902 1.00 23.35 286 THR A CA 1
ATOM 1701 C C . THR A 1 286 ? 113.888 111.900 96.935 1.00 23.35 286 THR A C 1
ATOM 1702 O O . THR A 1 286 ? 113.829 111.665 95.724 1.00 23.35 286 THR A O 1
ATOM 1706 N N . PHE A 1 287 ? 113.826 113.143 97.416 1.00 22.25 287 PHE A N 1
ATOM 1707 C CA . PHE A 1 287 ? 113.862 114.272 96.497 1.00 22.25 287 PHE A CA 1
ATOM 1708 C C . PHE A 1 287 ? 115.156 115.062 96.566 1.00 22.25 287 PHE A C 1
ATOM 1709 O O . PHE A 1 287 ? 115.494 115.744 95.598 1.00 22.25 287 PHE A O 1
ATOM 1717 N N . SER A 1 288 ? 115.891 114.993 97.679 1.00 19.78 288 SER A N 1
ATOM 1718 C CA . SER A 1 288 ? 117.123 115.757 97.791 1.00 19.78 288 SER A CA 1
ATOM 1719 C C . SER A 1 288 ? 118.334 115.027 97.231 1.00 19.78 288 SER A C 1
ATOM 1720 O O . SER A 1 288 ? 119.367 115.664 97.003 1.00 19.78 288 SER A O 1
ATOM 1723 N N . PHE A 1 289 ? 118.241 113.718 97.002 1.00 20.94 289 PHE A N 1
ATOM 1724 C CA . PHE A 1 289 ? 119.366 112.990 96.429 1.00 20.94 289 PHE A CA 1
ATOM 1725 C C . PHE A 1 289 ? 119.457 113.164 94.914 1.00 20.94 289 PHE A C 1
ATOM 1726 O O . PHE A 1 289 ? 120.562 113.383 94.401 1.00 20.94 289 PHE A O 1
ATOM 1734 N N . PRO A 1 290 ? 118.359 113.049 94.153 1.00 20.73 290 PRO A N 1
ATOM 1735 C CA . PRO A 1 290 ? 118.472 113.298 92.706 1.00 20.73 290 PRO A CA 1
ATOM 1736 C C . PRO A 1 290 ? 118.978 114.688 92.371 1.00 20.73 290 PRO A C 1
ATOM 1737 O O . PRO A 1 290 ? 119.742 114.844 91.411 1.00 20.73 290 PRO A O 1
ATOM 1741 N N . ALA A 1 291 ? 118.579 115.706 93.136 1.00 19.26 291 ALA A N 1
ATOM 1742 C CA . ALA A 1 291 ? 119.070 117.055 92.883 1.00 19.26 291 ALA A CA 1
ATOM 1743 C C . ALA A 1 291 ? 120.542 117.181 93.253 1.00 19.26 291 ALA A C 1
ATOM 1744 O O . ALA A 1 291 ? 121.341 117.730 92.486 1.00 19.26 291 ALA A O 1
ATOM 1746 N N . ALA A 1 292 ? 120.917 116.672 94.428 1.00 17.46 292 ALA A N 1
ATOM 1747 C CA . ALA A 1 292 ? 122.287 116.792 94.907 1.00 17.46 292 ALA A CA 1
ATOM 1748 C C . ALA A 1 292 ? 123.284 116.023 94.054 1.00 17.46 292 ALA A C 1
ATOM 1749 O O . ALA A 1 292 ? 124.400 116.506 93.857 1.00 17.46 292 ALA A O 1
ATOM 1751 N N . LEU A 1 293 ? 122.920 114.841 93.554 1.00 17.46 293 LEU A N 1
ATOM 1752 C CA . LEU A 1 293 ? 123.830 114.097 92.688 1.00 17.46 293 LEU A CA 1
ATOM 1753 C C . LEU A 1 293 ? 124.103 114.852 91.392 1.00 17.46 293 LEU A C 1
ATOM 1754 O O . LEU A 1 293 ? 125.254 114.938 90.945 1.00 17.46 293 LEU A O 1
ATOM 1759 N N . ILE A 1 294 ? 123.056 115.408 90.779 1.00 16.71 294 ILE A N 1
ATOM 1760 C CA . ILE A 1 294 ? 123.231 116.196 89.564 1.00 16.71 294 ILE A CA 1
ATOM 1761 C C . ILE A 1 294 ? 124.073 117.432 89.847 1.00 16.71 294 ILE A C 1
ATOM 1762 O O . ILE A 1 294 ? 124.962 117.787 89.062 1.00 16.71 294 ILE A O 1
ATOM 1767 N N . ILE A 1 295 ? 123.810 118.106 90.969 1.00 16.20 295 ILE A N 1
ATOM 1768 C CA . ILE A 1 295 ? 124.592 119.287 91.322 1.00 16.20 295 ILE A CA 1
ATOM 1769 C C . ILE A 1 295 ? 126.055 118.918 91.520 1.00 16.20 295 ILE A C 1
ATOM 1770 O O . ILE A 1 295 ? 126.951 119.631 91.061 1.00 16.20 295 ILE A O 1
ATOM 1775 N N . LEU A 1 296 ? 126.323 117.800 92.197 1.00 15.00 296 LEU A N 1
ATOM 1776 C CA . LEU A 1 296 ? 127.699 117.377 92.429 1.00 15.00 296 LEU A CA 1
ATOM 1777 C C . LEU A 1 296 ? 128.412 117.055 91.122 1.00 15.00 296 LEU A C 1
ATOM 1778 O O . LEU A 1 296 ? 129.554 117.481 90.913 1.00 15.00 296 LEU A O 1
ATOM 1783 N N . LEU A 1 297 ? 127.756 116.312 90.227 1.00 15.79 297 LEU A N 1
ATOM 1784 C CA . LEU A 1 297 ? 128.390 115.965 88.958 1.00 15.79 297 LEU A CA 1
ATOM 1785 C C . LEU A 1 297 ? 128.654 117.199 88.103 1.00 15.79 297 LEU A C 1
ATOM 1786 O O . LEU A 1 297 ? 129.752 117.357 87.551 1.00 15.79 297 LEU A O 1
ATOM 1791 N N . LEU A 1 298 ? 127.668 118.091 87.990 1.00 16.54 298 LEU A N 1
ATOM 1792 C CA . LEU A 1 298 ? 127.851 119.306 87.211 1.00 16.54 298 LEU A CA 1
ATOM 1793 C C . LEU A 1 298 ? 128.884 120.241 87.823 1.00 16.54 298 LEU A C 1
ATOM 1794 O O . LEU A 1 298 ? 129.640 120.869 87.079 1.00 16.54 298 LEU A O 1
ATOM 1799 N N . SER A 1 299 ? 128.941 120.343 89.153 1.00 17.36 299 SER A N 1
ATOM 1800 C CA . SER A 1 299 ? 129.975 121.144 89.795 1.00 17.36 299 SER A CA 1
ATOM 1801 C C . SER A 1 299 ? 131.358 120.552 89.576 1.00 17.36 299 SER A C 1
ATOM 1802 O O . SER A 1 299 ? 132.320 121.297 89.374 1.00 17.36 299 SER A O 1
ATOM 1805 N N . TRP A 1 300 ? 131.482 119.223 89.618 1.00 20.45 300 TRP A N 1
ATOM 1806 C CA . TRP A 1 300 ? 132.763 118.598 89.312 1.00 20.45 300 TRP A CA 1
ATOM 1807 C C . TRP A 1 300 ? 133.197 118.910 87.887 1.00 20.45 300 TRP A C 1
ATOM 1808 O O . TRP A 1 300 ? 134.359 119.263 87.649 1.00 20.45 300 TRP A O 1
ATOM 1819 N N . ILE A 1 301 ? 132.274 118.798 86.929 1.00 21.88 301 ILE A N 1
ATOM 1820 C CA . ILE A 1 301 ? 132.607 119.110 85.541 1.00 21.88 301 ILE A CA 1
ATOM 1821 C C . ILE A 1 301 ? 133.003 120.576 85.402 1.00 21.88 301 ILE A C 1
ATOM 1822 O O . ILE A 1 301 ? 133.992 120.908 84.734 1.00 21.88 301 ILE A O 1
ATOM 1827 N N . TRP A 1 302 ? 132.243 121.474 86.035 1.00 21.80 302 TRP A N 1
ATOM 1828 C CA . TRP A 1 302 ? 132.532 122.901 85.955 1.00 21.80 302 TRP A CA 1
ATOM 1829 C C . TRP A 1 302 ? 133.902 123.227 86.532 1.00 21.80 302 TRP A C 1
ATOM 1830 O O . TRP A 1 302 ? 134.681 123.957 85.912 1.00 21.80 302 TRP A O 1
ATOM 1841 N N . LEU A 1 303 ? 134.218 122.692 87.714 1.00 23.14 303 LEU A N 1
ATOM 1842 C CA . LEU A 1 303 ? 135.515 122.951 88.326 1.00 23.14 303 LEU A CA 1
ATOM 1843 C C . LEU A 1 303 ? 136.655 122.371 87.500 1.00 23.14 303 LEU A C 1
ATOM 1844 O O . LEU A 1 303 ? 137.685 123.034 87.313 1.00 23.14 303 LEU A O 1
ATOM 1849 N N . GLN A 1 304 ? 136.490 121.145 86.995 1.00 32.11 304 GLN A N 1
ATOM 1850 C CA . GLN A 1 304 ? 137.541 120.522 86.199 1.00 32.11 304 GLN A CA 1
ATOM 1851 C C . GLN A 1 304 ? 137.806 121.311 84.924 1.00 32.11 304 GLN A C 1
ATOM 1852 O O . GLN A 1 304 ? 138.964 121.492 84.530 1.00 32.11 304 GLN A O 1
ATOM 1858 N N . TRP A 1 305 ? 136.749 121.787 84.262 1.00 31.66 305 TRP A N 1
ATOM 1859 C CA . TRP A 1 305 ? 136.942 122.598 83.065 1.00 31.66 305 TRP A CA 1
ATOM 1860 C C . TRP A 1 305 ? 137.547 123.955 83.403 1.00 31.66 305 TRP A C 1
ATOM 1861 O O . TRP A 1 305 ? 138.403 124.459 82.668 1.00 31.66 305 TRP A O 1
ATOM 1872 N N . LEU A 1 306 ? 137.115 124.563 84.511 1.00 26.38 306 LEU A N 1
ATOM 1873 C CA . LEU A 1 306 ? 137.557 125.911 84.842 1.00 26.38 306 LEU A CA 1
ATOM 1874 C C . LEU A 1 306 ? 139.022 125.951 85.250 1.00 26.38 306 LEU A C 1
ATOM 1875 O O . LEU A 1 306 ? 139.732 126.899 84.899 1.00 26.38 306 LEU A O 1
ATOM 1880 N N . PHE A 1 307 ? 139.497 124.945 85.985 1.00 28.88 307 PHE A N 1
ATOM 1881 C CA . PHE A 1 307 ? 140.851 124.998 86.524 1.00 28.88 307 PHE A CA 1
ATOM 1882 C C . PHE A 1 307 ? 141.864 124.218 85.695 1.00 28.88 307 PHE A C 1
ATOM 1883 O O . PHE A 1 307 ? 142.902 124.769 85.317 1.00 28.88 307 PHE A O 1
ATOM 1891 N N . LEU A 1 308 ? 141.594 122.950 85.400 1.00 35.00 308 LEU A N 1
ATOM 1892 C CA . LEU A 1 308 ? 142.535 122.123 84.653 1.00 35.00 308 LEU A CA 1
ATOM 1893 C C . LEU A 1 308 ? 142.123 121.873 83.212 1.00 35.00 308 LEU A C 1
ATOM 1894 O O . LEU A 1 308 ? 142.988 121.667 82.359 1.00 35.00 308 LEU A O 1
ATOM 1899 N N . GLY A 1 309 ? 140.835 121.882 82.915 1.00 41.85 309 GLY A N 1
ATOM 1900 C CA . GLY A 1 309 ? 140.423 121.545 81.562 1.00 41.85 309 GLY A CA 1
ATOM 1901 C C . GLY A 1 309 ? 140.270 120.050 81.372 1.00 41.85 309 GLY A C 1
ATOM 1902 O O . GLY A 1 309 ? 140.745 119.237 82.164 1.00 41.85 309 GLY A O 1
ATOM 1903 N N . PHE A 1 310 ? 139.589 119.681 80.292 1.00 52.64 310 PHE A N 1
ATOM 1904 C CA . PHE A 1 310 ? 139.305 118.281 80.017 1.00 52.64 310 PHE A CA 1
ATOM 1905 C C . PHE A 1 310 ? 140.259 117.718 78.974 1.00 52.64 310 PHE A C 1
ATOM 1906 O O . PHE A 1 310 ? 140.459 118.307 77.908 1.00 52.64 310 PHE A O 1
ATOM 1914 N N . ASN A 1 311 ? 140.849 116.567 79.297 1.00 65.95 311 ASN A N 1
ATOM 1915 C CA . ASN A 1 311 ? 141.671 115.782 78.377 1.00 65.95 311 ASN A CA 1
ATOM 1916 C C . ASN A 1 311 ? 141.054 114.386 78.334 1.00 65.95 311 ASN A C 1
ATOM 1917 O O . ASN A 1 311 ? 141.441 113.493 79.093 1.00 65.95 311 ASN A O 1
ATOM 1922 N N . PHE A 1 312 ? 140.088 114.206 77.429 1.00 69.04 312 PHE A N 1
ATOM 1923 C CA . PHE A 1 312 ? 139.262 113.004 77.436 1.00 69.04 312 PHE A CA 1
ATOM 1924 C C . PHE A 1 312 ? 140.068 111.747 77.134 1.00 69.04 312 PHE A C 1
ATOM 1925 O O . PHE A 1 312 ? 139.774 110.681 77.687 1.00 69.04 312 PHE A O 1
ATOM 1933 N N . LYS A 1 313 ? 141.069 111.841 76.256 1.00 69.64 313 LYS A N 1
ATOM 1934 C CA . LYS A 1 313 ? 141.867 110.666 75.922 1.00 69.64 313 LYS A CA 1
ATOM 1935 C C . LYS A 1 313 ? 142.633 110.141 77.131 1.00 69.64 313 LYS A C 1
ATOM 1936 O O . LYS A 1 313 ? 142.675 108.928 77.361 1.00 69.64 313 LYS A O 1
ATOM 1942 N N . GLU A 1 314 ? 143.240 111.036 77.913 1.00 68.35 314 GLU A N 1
ATOM 1943 C CA . GLU A 1 314 ? 143.954 110.604 79.111 1.00 68.35 314 GLU A CA 1
ATOM 1944 C C . GLU A 1 314 ? 142.990 110.223 80.229 1.00 68.35 314 GLU A C 1
ATOM 1945 O O . GLU A 1 314 ? 143.364 109.481 81.144 1.00 68.35 314 GLU A O 1
ATOM 1951 N N . MET A 1 315 ? 141.750 110.709 80.168 1.00 62.87 315 MET A N 1
ATOM 1952 C CA . MET A 1 315 ? 140.790 110.458 81.236 1.00 62.87 315 MET A CA 1
ATOM 1953 C C . MET A 1 315 ? 140.103 109.107 81.073 1.00 62.87 315 MET A C 1
ATOM 1954 O O . MET A 1 315 ? 140.192 108.246 81.955 1.00 62.87 315 MET A O 1
ATOM 1959 N N . PHE A 1 316 ? 139.417 108.905 79.949 1.00 69.14 316 PHE A N 1
ATOM 1960 C CA . PHE A 1 316 ? 138.595 107.719 79.751 1.00 69.14 316 PHE A CA 1
ATOM 1961 C C . PHE A 1 316 ? 139.411 106.460 79.486 1.00 69.14 316 PHE A C 1
ATOM 1962 O O . PHE A 1 316 ? 138.846 105.361 79.504 1.00 69.14 316 PHE A O 1
ATOM 1970 N N . LYS A 1 317 ? 140.714 106.587 79.249 1.00 68.52 317 LYS A N 1
ATOM 1971 C CA . LYS A 1 317 ? 141.545 105.423 78.982 1.00 68.52 317 LYS A CA 1
ATOM 1972 C C . LYS A 1 317 ? 141.674 104.549 80.226 1.00 68.52 317 LYS A C 1
ATOM 1973 O O . LYS A 1 317 ? 141.714 105.037 81.358 1.00 68.52 317 LYS A O 1
ATOM 1979 N N . CYS A 1 318 ? 141.733 103.239 80.001 1.00 70.18 318 CYS A N 1
ATOM 1980 C CA . CYS A 1 318 ? 141.898 102.285 81.084 1.00 70.18 318 CYS A CA 1
ATOM 1981 C C . CYS A 1 318 ? 143.372 102.165 81.467 1.00 70.18 318 CYS A C 1
ATOM 1982 O O . CYS A 1 318 ? 144.245 102.849 80.927 1.00 70.18 318 CYS A O 1
ATOM 1985 N N . GLY A 1 319 ? 143.647 101.270 82.413 1.00 66.63 319 GLY A N 1
ATOM 1986 C CA . GLY A 1 319 ? 145.004 101.069 82.882 1.00 66.63 319 GLY A CA 1
ATOM 1987 C C . GLY A 1 319 ? 145.866 100.303 81.900 1.00 66.63 319 GLY A C 1
ATOM 1988 O O . GLY A 1 319 ? 146.279 99.172 82.173 1.00 66.63 319 GLY A O 1
ATOM 1989 N N . LYS A 1 320 ? 146.142 100.912 80.747 1.00 69.30 320 LYS A N 1
ATOM 1990 C CA . LYS A 1 320 ? 146.952 100.292 79.707 1.00 69.30 320 LYS A CA 1
ATOM 1991 C C . LYS A 1 320 ? 148.210 101.072 79.365 1.00 69.30 320 LYS A C 1
ATOM 1992 O O . LYS A 1 320 ? 149.230 100.459 79.042 1.00 69.30 320 LYS A O 1
ATOM 1998 N N . THR A 1 321 ? 148.167 102.401 79.426 1.00 70.51 321 THR A N 1
ATOM 1999 C CA . THR A 1 321 ? 149.330 103.237 79.132 1.00 70.51 321 THR A CA 1
ATOM 2000 C C . THR A 1 321 ? 150.118 103.422 80.422 1.00 70.51 321 THR A C 1
ATOM 2001 O O . THR A 1 321 ? 149.668 104.102 81.348 1.00 70.51 321 THR A O 1
ATOM 2005 N N . LYS A 1 322 ? 151.300 102.815 80.484 1.00 70.33 322 LYS A N 1
ATOM 2006 C CA . LYS A 1 322 ? 152.116 102.847 81.691 1.00 70.33 322 LYS A CA 1
ATOM 2007 C C . LYS A 1 322 ? 153.061 104.043 81.651 1.00 70.33 322 LYS A C 1
ATOM 2008 O O . LYS A 1 322 ? 153.877 104.167 80.732 1.00 70.33 322 LYS A O 1
ATOM 2014 N N . THR A 1 323 ? 152.952 104.917 82.647 1.00 66.61 323 THR A N 1
ATOM 2015 C CA . THR A 1 323 ? 153.810 106.085 82.776 1.00 66.61 323 THR A CA 1
ATOM 2016 C C . THR A 1 323 ? 154.583 106.009 84.086 1.00 66.61 323 THR A C 1
ATOM 2017 O O . THR A 1 323 ? 154.014 105.690 85.135 1.00 66.61 323 THR A O 1
ATOM 2021 N N . VAL A 1 324 ? 155.884 106.300 84.017 1.00 64.20 324 VAL A N 1
ATOM 2022 C CA . VAL A 1 324 ? 156.745 106.164 85.189 1.00 64.20 324 VAL A CA 1
ATOM 2023 C C . VAL A 1 324 ? 156.308 107.115 86.298 1.00 64.20 324 VAL A C 1
ATOM 2024 O O . VAL A 1 324 ? 156.221 106.725 87.469 1.00 64.20 324 VAL A O 1
ATOM 2028 N N . GLN A 1 325 ? 156.022 108.372 85.953 1.00 62.92 325 GLN A N 1
ATOM 2029 C CA . GLN A 1 325 ? 155.655 109.366 86.954 1.00 62.92 325 GLN A CA 1
ATOM 2030 C C . GLN A 1 325 ? 154.280 109.125 87.565 1.00 62.92 325 GLN A C 1
ATOM 2031 O O . GLN A 1 325 ? 153.953 109.759 88.574 1.00 62.92 325 GLN A O 1
ATOM 2037 N N . GLN A 1 326 ? 153.473 108.234 86.989 1.00 63.70 326 GLN A N 1
ATOM 2038 C CA . GLN A 1 326 ? 152.177 107.898 87.567 1.00 63.70 326 GLN A CA 1
ATOM 2039 C C . GLN A 1 326 ? 152.303 106.879 88.694 1.00 63.70 326 GLN A C 1
ATOM 2040 O O . GLN A 1 326 ? 151.788 107.102 89.796 1.00 63.70 326 GLN A O 1
ATOM 2046 N N . LYS A 1 327 ? 152.990 105.763 88.444 1.00 61.91 327 LYS A N 1
ATOM 2047 C CA . LYS A 1 327 ? 153.313 104.841 89.525 1.00 61.91 327 LYS A CA 1
ATOM 2048 C C . LYS A 1 327 ? 154.260 105.460 90.541 1.00 61.91 327 LYS A C 1
ATOM 2049 O O . LYS A 1 327 ? 154.223 105.073 91.711 1.00 61.91 327 LYS A O 1
ATOM 2055 N N . ALA A 1 328 ? 155.086 106.426 90.132 1.00 56.94 328 ALA A N 1
ATOM 2056 C CA . ALA A 1 328 ? 155.884 107.166 91.101 1.00 56.94 328 ALA A CA 1
ATOM 2057 C C . ALA A 1 328 ? 155.014 107.915 92.101 1.00 56.94 328 ALA A C 1
ATOM 2058 O O . ALA A 1 328 ? 155.360 107.968 93.286 1.00 56.94 328 ALA A O 1
ATOM 2060 N N . CYS A 1 329 ? 153.898 108.493 91.652 1.00 56.46 329 CYS A N 1
ATOM 2061 C CA . CYS A 1 329 ? 152.963 109.133 92.569 1.00 56.46 329 CYS A CA 1
ATOM 2062 C C . CYS A 1 329 ? 152.157 108.114 93.364 1.00 56.46 329 CYS A C 1
ATOM 2063 O O . CYS A 1 329 ? 151.918 108.315 94.560 1.00 56.46 329 CYS A O 1
ATOM 2066 N N . ALA A 1 330 ? 151.735 107.024 92.722 1.00 51.42 330 ALA A N 1
ATOM 2067 C CA . ALA A 1 330 ? 150.947 105.995 93.391 1.00 51.42 330 ALA A CA 1
ATOM 2068 C C . ALA A 1 330 ? 151.713 105.276 94.495 1.00 51.42 330 ALA A C 1
ATOM 2069 O O . ALA A 1 330 ? 151.106 104.905 95.508 1.00 51.42 330 ALA A O 1
ATOM 2071 N N . GLU A 1 331 ? 153.017 105.064 94.322 1.00 53.60 331 GLU A N 1
ATOM 2072 C CA . GLU A 1 331 ? 153.835 104.416 95.338 1.00 53.60 331 GLU A CA 1
ATOM 2073 C C . GLU A 1 331 ? 153.904 105.232 96.621 1.00 53.60 331 GLU A C 1
ATOM 2074 O O . GLU A 1 331 ? 153.940 104.658 97.711 1.00 53.60 331 GLU A O 1
ATOM 2080 N N . VAL A 1 332 ? 153.923 106.562 96.513 1.00 49.13 332 VAL A N 1
ATOM 2081 C CA . VAL A 1 332 ? 153.914 107.399 97.708 1.00 49.13 332 VAL A CA 1
ATOM 2082 C C . VAL A 1 332 ? 152.625 107.197 98.497 1.00 49.13 332 VAL A C 1
ATOM 2083 O O . VAL A 1 332 ? 152.656 107.055 99.726 1.00 49.13 332 VAL A O 1
ATOM 2087 N N . ILE A 1 333 ? 151.480 107.171 97.812 1.00 45.28 333 ILE A N 1
ATOM 2088 C CA . ILE A 1 333 ? 150.206 106.954 98.492 1.00 45.28 333 ILE A CA 1
ATOM 2089 C C . ILE A 1 333 ? 150.160 105.563 99.113 1.00 45.28 333 ILE A C 1
ATOM 2090 O O . ILE A 1 333 ? 149.677 105.386 100.239 1.00 45.28 333 ILE A O 1
ATOM 2095 N N . LYS A 1 334 ? 150.651 104.554 98.389 1.00 46.84 334 LYS A N 1
ATOM 2096 C CA . LYS A 1 334 ? 150.675 103.201 98.938 1.00 46.84 334 LYS A CA 1
ATOM 2097 C C . LYS A 1 334 ? 151.560 103.113 100.176 1.00 46.84 334 LYS A C 1
ATOM 2098 O O . LYS A 1 334 ? 151.183 102.467 101.161 1.00 46.84 334 LYS A O 1
ATOM 2104 N N . GLN A 1 335 ? 152.731 103.755 100.148 1.00 50.88 335 GLN A N 1
ATOM 2105 C CA . GLN A 1 335 ? 153.605 103.770 101.315 1.00 50.88 335 GLN A CA 1
ATOM 2106 C C . GLN A 1 335 ? 152.972 104.509 102.484 1.00 50.88 335 GLN A C 1
ATOM 2107 O O . GLN A 1 335 ? 153.127 104.087 103.633 1.00 50.88 335 GLN A O 1
ATOM 2113 N N . GLU A 1 336 ? 152.270 105.614 102.220 1.00 46.44 336 GLU A N 1
ATOM 2114 C CA . GLU A 1 336 ? 151.574 106.317 103.294 1.00 46.44 336 GLU A CA 1
ATOM 2115 C C . GLU A 1 336 ? 150.494 105.441 103.919 1.00 46.44 336 GLU A C 1
ATOM 2116 O O . GLU A 1 336 ? 150.371 105.374 105.150 1.00 46.44 336 GLU A O 1
ATOM 2122 N N . TYR A 1 337 ? 149.710 104.753 103.086 1.00 39.83 337 TYR A N 1
ATOM 2123 C CA . TYR A 1 337 ? 148.674 103.868 103.609 1.00 39.83 337 TYR A CA 1
ATOM 2124 C C . TYR A 1 337 ? 149.271 102.714 104.402 1.00 39.83 337 TYR A C 1
ATOM 2125 O O . TYR A 1 337 ? 148.707 102.310 105.425 1.00 39.83 337 TYR A O 1
ATOM 2134 N N . GLN A 1 338 ? 150.400 102.166 103.947 1.00 45.04 338 GLN A N 1
ATOM 2135 C CA . GLN A 1 338 ? 151.083 101.128 104.709 1.00 45.04 338 GLN A CA 1
ATOM 2136 C C . GLN A 1 338 ? 151.621 101.653 106.034 1.00 45.04 338 GLN A C 1
ATOM 2137 O O . GLN A 1 338 ? 151.525 100.962 107.054 1.00 45.04 338 GLN A O 1
ATOM 2143 N N . LYS A 1 339 ? 152.187 102.863 106.040 1.00 44.09 339 LYS A N 1
ATOM 2144 C CA . LYS A 1 339 ? 152.667 103.469 107.275 1.00 44.09 339 LYS A CA 1
ATOM 2145 C C . LYS A 1 339 ? 151.533 103.792 108.233 1.00 44.09 339 LYS A C 1
ATOM 2146 O O . LYS A 1 339 ? 151.772 103.909 109.440 1.00 44.09 339 LYS A O 1
ATOM 2152 N N . LEU A 1 340 ? 150.309 103.952 107.724 1.00 36.50 340 LEU A N 1
ATOM 2153 C CA . LEU A 1 340 ? 149.165 104.125 108.612 1.00 36.50 340 LEU A CA 1
ATOM 2154 C C . LEU A 1 340 ? 148.979 102.918 109.524 1.00 36.50 340 LEU A C 1
ATOM 2155 O O . LEU A 1 340 ? 148.489 103.063 110.650 1.00 36.50 340 LEU A O 1
ATOM 2160 N N . GLY A 1 341 ? 149.363 101.730 109.063 1.00 31.50 341 GLY A N 1
ATOM 2161 C CA . GLY A 1 341 ? 149.332 100.542 109.882 1.00 31.50 341 GLY A CA 1
ATOM 2162 C C . GLY A 1 341 ? 148.036 99.769 109.758 1.00 31.50 341 GLY A C 1
ATOM 2163 O O . GLY A 1 341 ? 147.079 100.210 109.113 1.00 31.50 341 GLY A O 1
ATOM 2164 N N . PRO A 1 342 ? 147.984 98.590 110.372 1.00 28.95 342 PRO A N 1
ATOM 2165 C CA . PRO A 1 342 ? 146.743 97.812 110.372 1.00 28.95 342 PRO A CA 1
ATOM 2166 C C . PRO A 1 342 ? 145.655 98.514 111.170 1.00 28.95 342 PRO A C 1
ATOM 2167 O O . PRO A 1 342 ? 145.919 99.288 112.092 1.00 28.95 342 PRO A O 1
ATOM 2171 N N . ILE A 1 343 ? 144.409 98.232 110.793 1.00 21.38 343 ILE A N 1
ATOM 2172 C CA . ILE A 1 343 ? 143.273 98.908 111.406 1.00 21.38 343 ILE A CA 1
ATOM 2173 C C . ILE A 1 343 ? 143.141 98.472 112.859 1.00 21.38 343 ILE A C 1
ATOM 2174 O O . ILE A 1 343 ? 143.110 97.274 113.169 1.00 21.38 343 ILE A O 1
ATOM 2179 N N . ARG A 1 344 ? 143.081 99.448 113.759 1.00 17.13 344 ARG A N 1
ATOM 2180 C CA . ARG A 1 344 ? 142.926 99.195 115.181 1.00 17.13 344 ARG A CA 1
ATOM 2181 C C . ARG A 1 344 ? 141.452 99.003 115.523 1.00 17.13 344 ARG A C 1
ATOM 2182 O O . ARG A 1 344 ? 140.559 99.335 114.741 1.00 17.13 344 ARG A O 1
ATOM 2190 N N . TYR A 1 345 ? 141.195 98.455 116.712 1.00 13.68 345 TYR A N 1
ATOM 2191 C CA . TYR A 1 345 ? 139.815 98.184 117.091 1.00 13.68 345 TYR A CA 1
ATOM 2192 C C . TYR A 1 345 ? 139.053 99.448 117.463 1.00 13.68 345 TYR A C 1
ATOM 2193 O O . TYR A 1 345 ? 137.821 99.441 117.412 1.00 13.68 345 TYR A O 1
ATOM 2202 N N . GLN A 1 346 ? 139.749 100.526 117.834 1.00 12.86 346 GLN A N 1
ATOM 2203 C CA . GLN A 1 346 ? 139.061 101.796 118.040 1.00 12.86 346 GLN A CA 1
ATOM 2204 C C . GLN A 1 346 ? 138.430 102.298 116.749 1.00 12.86 346 GLN A C 1
ATOM 2205 O O . GLN A 1 346 ? 137.288 102.772 116.760 1.00 12.86 346 GLN A O 1
ATOM 2211 N N . GLU A 1 347 ? 139.153 102.192 115.631 1.00 13.83 347 GLU A N 1
ATOM 2212 C CA . GLU A 1 347 ? 138.586 102.556 114.338 1.00 13.83 347 GLU A CA 1
ATOM 2213 C C . GLU A 1 347 ? 137.405 101.667 113.976 1.00 13.83 347 GLU A C 1
ATOM 2214 O O . GLU A 1 347 ? 136.407 102.156 113.436 1.00 13.83 347 GLU A O 1
ATOM 2220 N N . ILE A 1 348 ? 137.501 100.366 114.257 1.00 9.51 348 ILE A N 1
ATOM 2221 C CA . ILE A 1 348 ? 136.402 99.454 113.959 1.00 9.51 348 ILE A CA 1
ATOM 2222 C C . ILE A 1 348 ? 135.171 99.810 114.783 1.00 9.51 348 ILE A C 1
ATOM 2223 O O . ILE A 1 348 ? 134.047 99.812 114.271 1.00 9.51 348 ILE A O 1
ATOM 2228 N N . VAL A 1 349 ? 135.360 100.113 116.069 1.00 7.19 349 VAL A N 1
ATOM 2229 C CA . VAL A 1 349 ? 134.236 100.488 116.920 1.00 7.19 349 VAL A CA 1
ATOM 2230 C C . VAL A 1 349 ? 133.615 101.795 116.444 1.00 7.19 349 VAL A C 1
ATOM 2231 O O . VAL A 1 349 ? 132.386 101.935 116.403 1.00 7.19 349 VAL A O 1
ATOM 2235 N N . THR A 1 350 ? 134.449 102.773 116.079 1.00 6.10 350 THR A N 1
ATOM 2236 C CA . THR A 1 350 ? 133.927 104.037 115.568 1.00 6.10 350 THR A CA 1
ATOM 2237 C C . THR A 1 350 ? 133.131 103.829 114.285 1.00 6.10 350 THR A C 1
ATOM 2238 O O . THR A 1 350 ? 132.053 104.410 114.116 1.00 6.10 350 THR A O 1
ATOM 2242 N N . LEU A 1 351 ? 133.641 102.999 113.374 1.00 5.10 351 LEU A N 1
ATOM 2243 C CA . LEU A 1 351 ? 132.930 102.725 112.129 1.00 5.10 351 LEU A CA 1
ATOM 2244 C C . LEU A 1 351 ? 131.615 102.000 112.388 1.00 5.10 351 LEU A C 1
ATOM 2245 O O . LEU A 1 351 ? 130.596 102.305 111.756 1.00 5.10 351 LEU A O 1
ATOM 2250 N N . VAL A 1 352 ? 131.619 101.035 113.310 1.00 4.53 352 VAL A N 1
ATOM 2251 C CA . VAL A 1 352 ? 130.398 100.307 113.637 1.00 4.53 352 VAL A CA 1
ATOM 2252 C C . VAL A 1 352 ? 129.358 101.246 114.231 1.00 4.53 352 VAL A C 1
ATOM 2253 O O . VAL A 1 352 ? 128.175 101.181 113.881 1.00 4.53 352 VAL A O 1
ATOM 2257 N N . LEU A 1 353 ? 129.776 102.136 115.134 1.00 4.42 353 LEU A N 1
ATOM 2258 C CA . LEU A 1 353 ? 128.842 103.097 115.709 1.00 4.42 353 LEU A CA 1
ATOM 2259 C C . LEU A 1 353 ? 128.333 104.097 114.678 1.00 4.42 353 LEU A C 1
ATOM 2260 O O . LEU A 1 353 ? 127.161 104.476 114.732 1.00 4.42 353 LEU A O 1
ATOM 2265 N N . PHE A 1 354 ? 129.182 104.521 113.740 1.00 4.56 354 PHE A N 1
ATOM 2266 C CA . PHE A 1 354 ? 128.729 105.368 112.640 1.00 4.56 354 PHE A CA 1
ATOM 2267 C C . PHE A 1 354 ? 127.661 104.667 111.805 1.00 4.56 354 PHE A C 1
ATOM 2268 O O . PHE A 1 354 ? 126.618 105.258 111.487 1.00 4.56 354 PHE A O 1
ATOM 2276 N N . ILE A 1 355 ? 127.902 103.403 111.453 1.00 4.00 355 ILE A N 1
ATOM 2277 C CA . ILE A 1 355 ? 126.939 102.654 110.653 1.00 4.00 355 ILE A CA 1
ATOM 2278 C C . ILE A 1 355 ? 125.642 102.451 111.427 1.00 4.00 355 ILE A C 1
ATOM 2279 O O . ILE A 1 355 ? 124.548 102.533 110.858 1.00 4.00 355 ILE A O 1
ATOM 2284 N N . ILE A 1 356 ? 125.738 102.186 112.731 1.00 4.45 356 ILE A N 1
ATOM 2285 C CA . ILE A 1 356 ? 124.541 101.994 113.545 1.00 4.45 356 ILE A CA 1
ATOM 2286 C C . ILE A 1 356 ? 123.745 103.290 113.647 1.00 4.45 356 ILE A C 1
ATOM 2287 O O . ILE A 1 356 ? 122.511 103.279 113.584 1.00 4.45 356 ILE A O 1
ATOM 2292 N N . MET A 1 357 ? 124.431 104.425 113.811 1.00 5.42 357 MET A N 1
ATOM 2293 C CA . MET A 1 357 ? 123.739 105.710 113.835 1.00 5.42 357 MET A CA 1
ATOM 2294 C C . MET A 1 357 ? 123.014 105.971 112.522 1.00 5.42 357 MET A C 1
ATOM 2295 O O . MET A 1 357 ? 121.853 106.400 112.521 1.00 5.42 357 MET A O 1
ATOM 2300 N N . ALA A 1 358 ? 123.681 105.717 111.392 1.00 5.52 358 ALA A N 1
ATOM 2301 C CA . ALA A 1 358 ? 123.029 105.904 110.100 1.00 5.52 358 ALA A CA 1
ATOM 2302 C C . ALA A 1 358 ? 121.836 104.970 109.928 1.00 5.52 358 ALA A C 1
ATOM 2303 O O . ALA A 1 358 ? 120.778 105.396 109.447 1.00 5.52 358 ALA A O 1
ATOM 2305 N N . LEU A 1 359 ? 121.981 103.704 110.325 1.00 7.02 359 LEU A N 1
ATOM 2306 C CA . LEU A 1 359 ? 120.899 102.737 110.195 1.00 7.02 359 LEU A CA 1
ATOM 2307 C C . LEU A 1 359 ? 119.722 103.066 111.099 1.00 7.02 359 LEU A C 1
ATOM 2308 O O . LEU A 1 359 ? 118.578 102.792 110.733 1.00 7.02 359 LEU A O 1
ATOM 2313 N N . LEU A 1 360 ? 119.972 103.633 112.279 1.00 8.34 360 LEU A N 1
ATOM 2314 C CA . LEU A 1 360 ? 118.883 104.046 113.153 1.00 8.34 360 LEU A CA 1
ATOM 2315 C C . LEU A 1 360 ? 118.214 105.329 112.684 1.00 8.34 360 LEU A C 1
ATOM 2316 O O . LEU A 1 360 ? 117.009 105.494 112.894 1.00 8.34 360 LEU A O 1
ATOM 2321 N N . TRP A 1 361 ? 118.966 106.244 112.068 1.00 7.76 361 TRP A N 1
ATOM 2322 C CA . TRP A 1 361 ? 118.336 107.394 111.428 1.00 7.76 361 TRP A CA 1
ATOM 2323 C C . TRP A 1 361 ? 117.433 106.955 110.28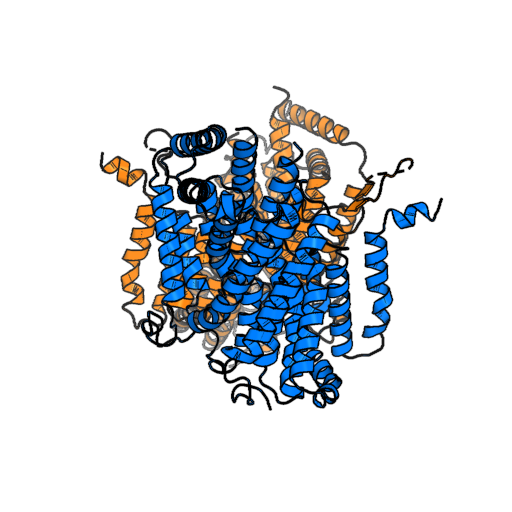4 1.00 7.76 361 TRP A C 1
ATOM 2324 O O . TRP A 1 361 ? 116.318 107.465 110.131 1.00 7.76 361 TRP A O 1
ATOM 2335 N N . PHE A 1 362 ? 117.903 106.009 109.468 1.00 16.34 362 PHE A N 1
ATOM 2336 C CA . PHE A 1 362 ? 117.099 105.519 108.354 1.00 16.34 362 PHE A CA 1
ATOM 2337 C C . PHE A 1 362 ? 115.921 104.673 108.828 1.00 16.34 362 PHE A C 1
ATOM 2338 O O . PHE A 1 362 ? 114.851 104.704 108.212 1.00 16.34 362 PHE A O 1
ATOM 2346 N N . SER A 1 363 ? 116.096 103.920 109.916 1.00 18.33 363 SER A N 1
ATOM 2347 C CA . SER A 1 363 ? 115.093 102.963 110.364 1.00 18.33 363 SER A CA 1
ATOM 2348 C C . SER A 1 363 ? 113.889 103.620 111.021 1.00 18.33 363 SER A C 1
ATOM 2349 O O . SER A 1 363 ? 112.800 103.036 110.998 1.00 18.33 363 SER A O 1
ATOM 2352 N N . ARG A 1 364 ? 114.054 104.797 111.621 1.00 22.84 364 ARG A N 1
ATOM 2353 C CA . ARG A 1 364 ? 112.902 105.548 112.096 1.00 22.84 364 ARG A CA 1
ATOM 2354 C C . ARG A 1 364 ? 111.985 105.820 110.913 1.00 22.84 364 ARG A C 1
ATOM 2355 O O . ARG A 1 364 ? 112.462 106.127 109.816 1.00 22.84 364 ARG A O 1
ATOM 2363 N N . ASP A 1 365 ? 110.670 105.722 111.143 1.00 32.54 365 ASP A N 1
ATOM 2364 C CA . ASP A 1 365 ? 109.675 105.453 110.106 1.00 32.54 365 ASP A CA 1
ATOM 2365 C C . ASP A 1 365 ? 109.943 106.206 108.808 1.00 32.54 365 ASP A C 1
ATOM 2366 O O . ASP A 1 365 ? 109.837 107.438 108.759 1.00 32.54 365 ASP A O 1
ATOM 2371 N N . PRO A 1 366 ? 110.302 105.491 107.737 1.00 39.04 366 PRO A N 1
ATOM 2372 C CA . PRO A 1 366 ? 110.519 106.146 106.441 1.00 39.04 366 PRO A CA 1
ATOM 2373 C C . PRO A 1 366 ? 109.268 106.257 105.588 1.00 39.04 366 PRO A C 1
ATOM 2374 O O . PRO A 1 366 ? 109.258 107.054 104.640 1.00 39.04 366 PRO A O 1
ATOM 2378 N N . GLY A 1 367 ? 108.222 105.491 105.887 1.00 46.70 367 GLY A N 1
ATOM 2379 C CA . GLY A 1 367 ? 106.992 105.571 105.125 1.00 46.70 367 GLY A CA 1
ATOM 2380 C C . GLY A 1 367 ? 106.423 104.232 104.701 1.00 46.70 367 GLY A C 1
ATOM 2381 O O . GLY A 1 367 ? 105.201 104.063 104.665 1.00 46.70 367 GLY A O 1
ATOM 2382 N N . PHE A 1 368 ? 107.288 103.269 104.380 1.00 49.97 368 PHE A N 1
ATOM 2383 C CA . PHE A 1 368 ? 106.810 101.972 103.917 1.00 49.97 368 PHE A CA 1
ATOM 2384 C C . PHE A 1 368 ? 106.802 100.911 105.010 1.00 49.97 368 PHE A C 1
ATOM 2385 O O . PHE A 1 368 ? 105.925 100.039 105.003 1.00 49.97 368 PHE A O 1
ATOM 2393 N N . VAL A 1 369 ? 107.749 100.957 105.948 1.00 48.12 369 VAL A N 1
ATOM 2394 C CA . VAL A 1 369 ? 107.807 100.014 107.054 1.00 48.12 369 VAL A CA 1
ATOM 2395 C C . VAL A 1 369 ? 108.134 100.780 108.331 1.00 48.12 369 VAL A C 1
ATOM 2396 O O . VAL A 1 369 ? 109.141 101.491 108.381 1.00 48.12 369 VAL A O 1
ATOM 2400 N N . PRO A 1 370 ? 107.329 100.667 109.387 1.00 43.11 370 PRO A N 1
ATOM 2401 C CA . PRO A 1 370 ? 107.651 101.359 110.643 1.00 43.11 370 PRO A CA 1
ATOM 2402 C C . PRO A 1 370 ? 108.776 100.674 111.403 1.00 43.11 370 PRO A C 1
ATOM 2403 O O . PRO A 1 370 ? 108.522 99.831 112.269 1.00 43.11 370 PRO A O 1
ATOM 2407 N N . GLY A 1 371 ? 110.020 101.022 111.073 1.00 36.28 371 GLY A N 1
ATOM 2408 C CA . GLY A 1 371 ? 111.192 100.355 111.613 1.00 36.28 371 GLY A CA 1
ATOM 2409 C C . GLY A 1 371 ? 111.234 100.200 113.120 1.00 36.28 371 GLY A C 1
ATOM 2410 O O . GLY A 1 371 ? 111.138 99.079 113.628 1.00 36.28 371 GLY A O 1
ATOM 2411 N N . TRP A 1 372 ? 111.377 101.307 113.853 1.00 22.23 372 TRP A N 1
ATOM 2412 C CA . TRP A 1 372 ? 111.370 101.250 115.306 1.00 22.23 372 TRP A CA 1
ATOM 2413 C C . TRP A 1 372 ? 110.509 102.323 115.954 1.00 22.23 372 TRP A C 1
ATOM 2414 O O . TRP A 1 372 ? 110.414 102.352 117.186 1.00 22.23 372 TRP A O 1
ATOM 2425 N N . SER A 1 373 ? 109.876 103.199 115.172 1.00 26.05 373 SER A N 1
ATOM 2426 C CA . SER A 1 373 ? 108.883 104.099 115.743 1.00 26.05 373 SER A CA 1
ATOM 2427 C C . SER A 1 373 ? 107.661 103.334 116.229 1.00 26.05 373 SER A C 1
ATOM 2428 O O . SER A 1 373 ? 106.996 103.765 117.178 1.00 26.05 373 SER A O 1
ATOM 2431 N N . ALA A 1 374 ? 107.351 102.201 115.593 1.00 26.91 374 ALA A N 1
ATOM 2432 C CA . ALA A 1 374 ? 106.247 101.363 116.043 1.00 26.91 374 ALA A CA 1
ATOM 2433 C C . ALA A 1 374 ? 106.535 100.698 117.381 1.00 26.91 374 ALA A C 1
ATOM 2434 O O . ALA A 1 374 ? 105.594 100.286 118.068 1.00 26.91 374 ALA A O 1
ATOM 2436 N N . LEU A 1 375 ? 107.809 100.574 117.761 1.00 21.35 375 LEU A N 1
ATOM 2437 C CA . LEU A 1 375 ? 108.132 100.076 119.093 1.00 21.35 375 LEU A CA 1
ATOM 2438 C C . LEU A 1 375 ? 107.630 101.024 120.172 1.00 21.35 375 LEU A C 1
ATOM 2439 O O . LEU A 1 375 ? 107.164 100.575 121.225 1.00 21.35 375 LEU A O 1
ATOM 2444 N N . PHE A 1 376 ? 107.717 102.328 119.928 1.00 20.43 376 PHE A N 1
ATOM 2445 C CA . PHE A 1 376 ? 107.218 103.351 120.838 1.00 20.43 376 PHE A CA 1
ATOM 2446 C C . PHE A 1 376 ? 105.904 103.938 120.333 1.00 20.43 376 PHE A C 1
ATOM 2447 O O . PHE A 1 376 ? 105.656 105.138 120.455 1.00 20.43 376 PHE A O 1
ATOM 2455 N N . SER A 1 377 ? 105.044 103.099 119.759 1.00 25.81 377 SER A N 1
ATOM 2456 C CA . SER A 1 377 ? 103.802 103.580 119.154 1.00 25.81 377 SER A CA 1
ATOM 2457 C C . SER A 1 377 ? 102.714 103.796 120.201 1.00 25.81 377 SER A C 1
ATOM 2458 O O . SER A 1 377 ? 101.574 103.356 120.061 1.00 25.81 377 SER A O 1
ATOM 2461 N N . GLU A 1 378 ? 103.086 104.492 121.271 1.00 23.33 378 GLU A N 1
ATOM 2462 C CA . GLU A 1 378 ? 102.145 105.050 122.231 1.00 23.33 378 GLU A CA 1
ATOM 2463 C C . GLU A 1 378 ? 102.530 106.444 122.692 1.00 23.33 378 GLU A C 1
ATOM 2464 O O . GLU A 1 378 ? 101.698 107.123 123.306 1.00 23.33 378 GLU A O 1
ATOM 2470 N N . TYR A 1 379 ? 103.758 106.892 122.418 1.00 17.71 379 TYR A N 1
ATOM 2471 C CA . TYR A 1 379 ? 104.222 108.249 122.689 1.00 17.71 379 TYR A CA 1
ATOM 2472 C C . TYR A 1 379 ? 104.798 108.784 121.383 1.00 17.71 379 TYR A C 1
ATOM 2473 O O . TYR A 1 379 ? 106.025 108.850 121.215 1.00 17.71 379 TYR A O 1
ATOM 2482 N N . PRO A 1 380 ? 103.944 109.166 120.433 1.00 14.76 380 PRO A N 1
ATOM 2483 C CA . PRO A 1 380 ? 104.432 109.545 119.097 1.00 14.76 380 PRO A CA 1
ATOM 2484 C C . PRO A 1 380 ? 105.214 110.849 119.140 1.00 14.76 380 PRO A C 1
ATOM 2485 O O . PRO A 1 380 ? 104.759 111.845 119.705 1.00 14.76 380 PRO A O 1
ATOM 2489 N N . GLY A 1 381 ? 106.399 110.836 118.534 1.00 13.43 381 GLY A N 1
ATOM 2490 C CA . GLY A 1 381 ? 107.203 112.035 118.431 1.00 13.43 381 GLY A CA 1
ATOM 2491 C C . GLY A 1 381 ? 108.069 112.344 119.628 1.00 13.43 381 GLY A C 1
ATOM 2492 O O . GLY A 1 381 ? 108.709 113.399 119.654 1.00 13.43 381 GLY A O 1
ATOM 2493 N N . PHE A 1 382 ? 108.117 111.459 120.625 1.00 10.14 382 PHE A N 1
ATOM 2494 C CA . PHE A 1 382 ? 108.963 111.719 121.785 1.00 10.14 382 PHE A CA 1
ATOM 2495 C C . PHE A 1 382 ? 110.422 111.408 121.475 1.00 10.14 382 PHE A C 1
ATOM 2496 O O . PHE A 1 382 ? 111.302 112.247 121.687 1.00 10.14 382 PHE A O 1
ATOM 2504 N N . ALA A 1 383 ? 110.694 110.207 120.973 1.00 6.71 383 ALA A N 1
ATOM 2505 C CA . ALA A 1 383 ? 112.040 109.845 120.554 1.00 6.71 383 ALA A CA 1
ATOM 2506 C C . ALA A 1 383 ? 112.253 110.264 119.106 1.00 6.71 383 ALA A C 1
ATOM 2507 O O . ALA A 1 383 ? 111.472 109.897 118.223 1.00 6.71 383 ALA A O 1
ATOM 2509 N N . THR A 1 384 ? 113.311 111.027 118.863 1.00 3.64 384 THR A N 1
ATOM 2510 C CA . THR A 1 384 ? 113.594 111.597 117.554 1.00 3.64 384 THR A CA 1
ATOM 2511 C C . THR A 1 384 ? 114.997 111.190 117.107 1.00 3.64 384 THR A C 1
ATOM 2512 O O . THR A 1 384 ? 115.643 110.333 117.715 1.00 3.64 384 THR A O 1
ATOM 2516 N N . ASP A 1 385 ? 115.460 111.807 116.018 1.00 4.20 385 ASP A N 1
ATOM 2517 C CA . ASP A 1 385 ? 116.815 111.563 115.538 1.00 4.20 385 ASP A CA 1
ATOM 2518 C C . ASP A 1 385 ? 117.867 112.074 116.511 1.00 4.20 385 ASP A C 1
ATOM 2519 O O . ASP A 1 385 ? 118.968 111.514 116.569 1.00 4.20 385 ASP A O 1
ATOM 2524 N N . SER A 1 386 ? 117.553 113.125 117.273 1.00 3.63 386 SER A N 1
ATOM 2525 C CA . SER A 1 386 ? 118.468 113.591 118.307 1.00 3.63 386 SER A CA 1
ATOM 2526 C C . SER A 1 386 ? 118.660 112.542 119.392 1.00 3.63 386 SER A C 1
ATOM 2527 O O . SER A 1 386 ? 119.758 112.420 119.945 1.00 3.63 386 SER A O 1
ATOM 2530 N N . THR A 1 387 ? 117.611 111.781 119.709 1.00 3.24 387 THR A N 1
ATOM 2531 C CA . THR A 1 387 ? 117.753 110.681 120.656 1.00 3.24 387 THR A CA 1
ATOM 2532 C C . THR A 1 387 ? 118.720 109.627 120.132 1.00 3.24 387 THR A C 1
ATOM 2533 O O . THR A 1 387 ? 119.565 109.126 120.881 1.00 3.24 387 THR A O 1
ATOM 2537 N N . VAL A 1 388 ? 118.618 109.284 118.847 1.00 3.75 388 VAL A N 1
ATOM 2538 C CA . VAL A 1 388 ? 119.547 108.327 118.250 1.00 3.75 388 VAL A CA 1
ATOM 2539 C C . VAL A 1 388 ? 120.971 108.862 118.315 1.00 3.75 388 VAL A C 1
ATOM 2540 O O . VAL A 1 388 ? 121.914 108.145 118.682 1.00 3.75 388 VAL A O 1
ATOM 2544 N N . ALA A 1 389 ? 121.146 110.137 117.954 1.00 3.75 389 ALA A N 1
ATOM 2545 C CA . ALA A 1 389 ? 122.474 110.736 117.974 1.00 3.75 389 ALA A CA 1
ATOM 2546 C C . ALA A 1 389 ? 123.072 110.729 119.371 1.00 3.75 389 ALA A C 1
ATOM 2547 O O . ALA A 1 389 ? 124.245 110.387 119.531 1.00 3.75 389 ALA A O 1
ATOM 2549 N N . LEU A 1 390 ? 122.289 111.092 120.388 1.00 2.99 390 LEU A N 1
ATOM 2550 C CA . LEU A 1 390 ? 122.779 111.053 121.761 1.00 2.99 390 LEU A CA 1
ATOM 2551 C C . LEU A 1 390 ? 123.100 109.638 122.219 1.00 2.99 390 LEU A C 1
ATOM 2552 O O . LEU A 1 390 ? 124.135 109.422 122.858 1.00 2.99 390 LEU A O 1
ATOM 2557 N N . LEU A 1 391 ? 122.239 108.669 121.902 1.00 3.93 391 LEU A N 1
ATOM 2558 C CA . LEU A 1 391 ? 122.486 107.294 122.320 1.00 3.93 391 LEU A CA 1
ATOM 2559 C C . LEU A 1 391 ? 123.783 106.764 121.727 1.00 3.93 391 LEU A C 1
ATOM 2560 O O . LEU A 1 391 ? 124.565 106.105 122.422 1.00 3.93 391 LEU A O 1
ATOM 2565 N N . ILE A 1 392 ? 124.031 107.038 120.450 1.00 4.44 392 ILE A N 1
ATOM 2566 C CA . ILE A 1 392 ? 125.274 106.593 119.826 1.00 4.44 392 ILE A CA 1
ATOM 2567 C C . ILE A 1 392 ? 126.474 107.386 120.334 1.00 4.44 392 ILE A C 1
ATOM 2568 O O . ILE A 1 392 ? 127.537 106.814 120.586 1.00 4.44 392 ILE A O 1
ATOM 2573 N N . GLY A 1 393 ? 126.331 108.703 120.504 1.00 4.49 393 GLY A N 1
ATOM 2574 C CA . GLY A 1 393 ? 127.468 109.529 120.866 1.00 4.49 393 GLY A CA 1
ATOM 2575 C C . GLY A 1 393 ? 127.938 109.342 122.292 1.00 4.49 393 GLY A C 1
ATOM 2576 O O . GLY A 1 393 ? 129.144 109.357 122.553 1.00 4.49 393 GLY A O 1
ATOM 2577 N N . LEU A 1 394 ? 127.010 109.176 123.235 1.00 4.53 394 LEU A N 1
ATOM 2578 C CA . LEU A 1 394 ? 127.399 108.967 124.622 1.00 4.53 394 LEU A CA 1
ATOM 2579 C C . LEU A 1 394 ? 128.082 107.625 124.845 1.00 4.53 394 LEU A C 1
ATOM 2580 O O . LEU A 1 394 ? 128.739 107.449 125.875 1.00 4.53 394 LEU A O 1
ATOM 2585 N N . LEU A 1 395 ? 127.945 106.680 123.911 1.00 4.49 395 LEU A N 1
ATOM 2586 C CA . LEU A 1 395 ? 128.726 105.452 123.980 1.00 4.49 395 LEU A CA 1
ATOM 2587 C C . LEU A 1 395 ? 130.206 105.707 123.739 1.00 4.49 395 LEU A C 1
ATOM 2588 O O . LEU A 1 395 ? 131.039 104.906 124.174 1.00 4.49 395 LEU A O 1
ATOM 2593 N N . PHE A 1 396 ? 130.550 106.799 123.056 1.00 3.13 396 PHE A N 1
ATOM 2594 C CA . PHE A 1 396 ? 131.947 107.167 122.874 1.00 3.13 396 PHE A CA 1
ATOM 2595 C C . PHE A 1 396 ? 132.595 107.652 124.161 1.00 3.13 396 PHE A C 1
ATOM 2596 O O . PHE A 1 396 ? 133.818 107.799 124.196 1.00 3.13 396 PHE A O 1
ATOM 2604 N N . PHE A 1 397 ? 131.811 107.923 125.202 1.00 4.85 397 PHE A N 1
ATOM 2605 C CA . PHE A 1 397 ? 132.335 108.267 126.515 1.00 4.85 397 PHE A CA 1
ATOM 2606 C C . PHE A 1 397 ? 132.422 107.062 127.440 1.00 4.85 397 PHE A C 1
ATOM 2607 O O . PHE A 1 397 ? 132.756 107.220 128.617 1.00 4.85 397 PHE A O 1
ATOM 2615 N N . LEU A 1 398 ? 132.121 105.875 126.944 1.00 8.75 398 LEU A N 1
ATOM 2616 C CA . LEU A 1 398 ? 132.030 104.692 127.791 1.00 8.75 398 LEU A CA 1
ATOM 2617 C C . LEU A 1 398 ? 132.889 103.535 127.308 1.00 8.75 398 LEU A C 1
ATOM 2618 O O . LEU A 1 398 ? 133.442 102.806 128.135 1.00 8.75 398 LEU A O 1
ATOM 2623 N N . ILE A 1 399 ? 133.017 103.346 126.001 1.00 9.13 399 ILE A N 1
ATOM 2624 C CA . ILE A 1 399 ? 133.771 102.200 125.480 1.00 9.13 399 ILE A CA 1
ATOM 2625 C C . ILE A 1 399 ? 135.254 102.401 125.769 1.00 9.13 399 ILE A C 1
ATOM 2626 O O . ILE A 1 399 ? 135.830 103.417 125.345 1.00 9.13 399 ILE A O 1
ATOM 2631 N N . PRO A 1 400 ? 135.910 101.484 126.478 1.00 11.97 400 PRO A N 1
ATOM 2632 C CA . PRO A 1 400 ? 137.346 101.643 126.736 1.00 11.97 400 PRO A CA 1
ATOM 2633 C C . PRO A 1 400 ? 138.163 101.584 125.455 1.00 11.97 400 PRO A C 1
ATOM 2634 O O . PRO A 1 400 ? 137.839 100.846 124.522 1.00 11.97 400 PRO A O 1
ATOM 2638 N N . ALA A 1 401 ? 139.235 102.376 125.418 1.00 14.41 401 ALA A N 1
ATOM 2639 C CA . ALA A 1 401 ? 140.174 102.376 124.304 1.00 14.41 401 ALA A CA 1
ATOM 2640 C C . ALA A 1 401 ? 141.563 101.917 124.726 1.00 14.41 401 ALA A C 1
ATOM 2641 O O . ALA A 1 401 ? 142.111 100.979 124.140 1.00 14.41 401 ALA A O 1
ATOM 2643 N N . LYS A 1 402 ? 142.152 102.558 125.733 1.00 24.50 402 LYS A N 1
ATOM 2644 C CA . LYS A 1 402 ? 143.493 102.220 126.181 1.00 24.50 402 LYS A CA 1
ATOM 2645 C C . LYS A 1 402 ? 143.523 102.187 127.702 1.00 24.50 402 LYS A C 1
ATOM 2646 O O . LYS A 1 402 ? 142.737 102.856 128.376 1.00 24.50 402 LYS A O 1
ATOM 2652 N N . THR A 1 403 ? 144.448 101.393 128.233 1.00 32.03 403 THR A N 1
ATOM 2653 C CA . THR A 1 403 ? 144.599 101.214 129.666 1.00 32.03 403 THR A CA 1
ATOM 2654 C C . THR A 1 403 ? 145.506 102.307 130.232 1.00 32.03 403 THR A C 1
ATOM 2655 O O . THR A 1 403 ? 146.317 102.906 129.521 1.00 32.03 403 THR A O 1
ATOM 2659 N N . LEU A 1 404 ? 145.350 102.582 131.527 1.00 36.08 404 LEU A N 1
ATOM 2660 C CA . LEU A 1 404 ? 146.168 103.562 132.242 1.00 36.08 404 LEU A CA 1
ATOM 2661 C C . LEU A 1 404 ? 145.994 104.961 131.660 1.00 36.08 404 LEU A C 1
ATOM 2662 O O . LEU A 1 404 ? 144.940 105.579 131.811 1.00 36.08 404 LEU A O 1
ATOM 2667 N N . GLU A 1 412 ? 146.776 96.695 138.316 1.00 53.85 412 GLU A N 1
ATOM 2668 C CA . GLU A 1 412 ? 147.558 97.566 137.446 1.00 53.85 412 GLU A CA 1
ATOM 2669 C C . GLU A 1 412 ? 148.616 98.293 138.278 1.00 53.85 412 GLU A C 1
ATOM 2670 O O . GLU A 1 412 ? 148.604 98.216 139.507 1.00 53.85 412 GLU A O 1
ATOM 2676 N N . ILE A 1 413 ? 149.529 99.000 137.612 1.00 51.93 413 ILE A N 1
ATOM 2677 C CA . ILE A 1 413 ? 150.713 99.495 138.307 1.00 51.93 413 ILE A CA 1
ATOM 2678 C C . ILE A 1 413 ? 150.514 100.897 138.884 1.00 51.93 413 ILE A C 1
ATOM 2679 O O . ILE A 1 413 ? 150.971 101.174 139.999 1.00 51.93 413 ILE A O 1
ATOM 2684 N N . VAL A 1 414 ? 149.846 101.802 138.167 1.00 50.29 414 VAL A N 1
ATOM 2685 C CA . VAL A 1 414 ? 149.844 103.203 138.579 1.00 50.29 414 VAL A CA 1
ATOM 2686 C C . VAL A 1 414 ? 148.435 103.718 138.846 1.00 50.29 414 VAL A C 1
ATOM 2687 O O . VAL A 1 414 ? 148.107 104.092 139.977 1.00 50.29 414 VAL A O 1
ATOM 2691 N N . ALA A 1 415 ? 147.589 103.743 137.812 1.00 44.56 415 ALA A N 1
ATOM 2692 C CA . ALA A 1 415 ? 146.282 104.377 137.917 1.00 44.56 415 ALA A CA 1
ATOM 2693 C C . ALA A 1 415 ? 145.112 103.409 137.846 1.00 44.56 415 ALA A C 1
ATOM 2694 O O . ALA A 1 415 ? 143.991 103.809 138.176 1.00 44.56 415 ALA A O 1
ATOM 2696 N N . PHE A 1 416 ? 145.347 102.157 137.442 1.00 45.71 416 PHE A N 1
ATOM 2697 C CA . PHE A 1 416 ? 144.329 101.114 137.318 1.00 45.71 416 PHE A CA 1
ATOM 2698 C C . PHE A 1 416 ? 143.002 101.640 136.780 1.00 45.71 416 PHE A C 1
ATOM 2699 O O . PHE A 1 416 ? 141.949 101.439 137.393 1.00 45.71 416 PHE A O 1
ATOM 2707 N N . ASP A 1 417 ? 143.049 102.311 135.631 1.00 32.64 417 ASP A N 1
ATOM 2708 C CA . ASP A 1 417 ? 141.861 102.834 134.975 1.00 32.64 417 ASP A CA 1
ATOM 2709 C C . ASP A 1 417 ? 142.073 102.769 133.468 1.00 32.64 417 ASP A C 1
ATOM 2710 O O . ASP A 1 417 ? 143.156 102.430 132.987 1.00 32.64 417 ASP A O 1
ATOM 2715 N N . TYR A 1 418 ? 141.023 103.092 132.720 1.00 20.09 418 TYR A N 1
ATOM 2716 C CA . TYR A 1 418 ? 141.066 103.086 131.265 1.00 20.09 418 TYR A CA 1
ATOM 2717 C C . TYR A 1 418 ? 140.698 104.464 130.723 1.00 20.09 418 TYR A C 1
ATOM 2718 O O . TYR A 1 418 ? 140.347 105.384 131.467 1.00 20.09 418 TYR A O 1
ATOM 2727 N N . SER A 1 419 ? 140.784 104.597 129.399 1.00 15.49 419 SER A N 1
ATOM 2728 C CA . SER A 1 419 ? 140.360 105.790 128.690 1.00 15.49 419 SER A CA 1
ATOM 2729 C C . SER A 1 419 ? 139.079 105.504 127.917 1.00 15.49 419 SER A C 1
ATOM 2730 O O . SER A 1 419 ? 138.961 104.451 127.283 1.00 15.49 419 SER A O 1
ATOM 2733 N N . PRO A 1 420 ? 138.111 106.417 127.942 1.00 9.39 420 PRO A N 1
ATOM 2734 C CA . PRO A 1 420 ? 136.782 106.100 127.405 1.00 9.39 420 PRO A CA 1
ATOM 2735 C C . PRO A 1 420 ? 136.667 106.227 125.894 1.00 9.39 420 PRO A C 1
ATOM 2736 O O . PRO A 1 420 ? 135.552 106.236 125.368 1.00 9.39 420 PRO A O 1
ATOM 2740 N N . LEU A 1 421 ? 137.802 106.344 125.200 1.00 8.27 421 LEU A N 1
ATOM 2741 C CA . LEU A 1 421 ? 137.900 106.428 123.742 1.00 8.27 421 LEU A CA 1
ATOM 2742 C C . LEU A 1 421 ? 137.454 107.790 123.220 1.00 8.27 421 LEU A C 1
ATOM 2743 O O . LEU A 1 421 ? 137.727 108.134 122.067 1.00 8.27 421 LEU A O 1
ATOM 2748 N N . ILE A 1 422 ? 136.822 108.585 124.082 1.00 5.87 422 ILE A N 1
ATOM 2749 C CA . ILE A 1 422 ? 136.599 110.015 123.891 1.00 5.87 422 ILE A CA 1
ATOM 2750 C C . ILE A 1 422 ? 136.520 110.633 125.276 1.00 5.87 422 ILE A C 1
ATOM 2751 O O . ILE A 1 422 ? 135.641 110.283 126.071 1.00 5.87 422 ILE A O 1
ATOM 2756 N N . THR A 1 423 ? 137.427 111.549 125.580 1.00 3.70 423 THR A N 1
ATOM 2757 C CA . THR A 1 423 ? 137.349 112.264 126.841 1.00 3.70 423 THR A CA 1
ATOM 2758 C C . THR A 1 423 ? 136.496 113.512 126.661 1.00 3.70 423 THR A C 1
ATOM 2759 O O . THR A 1 423 ? 136.403 114.075 125.569 1.00 3.70 423 THR A O 1
ATOM 2763 N N . TRP A 1 424 ? 135.853 113.932 127.751 1.00 3.14 424 TRP A N 1
ATOM 2764 C CA . TRP A 1 424 ? 135.014 115.120 127.665 1.00 3.14 424 TRP A CA 1
ATOM 2765 C C . TRP A 1 424 ? 135.834 116.361 127.344 1.00 3.14 424 TRP A C 1
ATOM 2766 O O . TRP A 1 424 ? 135.323 117.294 126.716 1.00 3.14 424 TRP A O 1
ATOM 2777 N N . LYS A 1 425 ? 137.099 116.396 127.766 1.00 2.72 425 LYS A N 1
ATOM 2778 C CA . LYS A 1 425 ? 137.970 117.499 127.380 1.00 2.72 425 LYS A CA 1
ATOM 2779 C C . LYS A 1 425 ? 138.177 117.538 125.872 1.00 2.72 425 LYS A C 1
ATOM 2780 O O . LYS A 1 425 ? 138.196 118.621 125.279 1.00 2.72 425 LYS A O 1
ATOM 2786 N N . GLU A 1 426 ? 138.333 116.374 125.240 1.00 4.28 426 GLU A N 1
ATOM 2787 C CA . GLU A 1 426 ? 138.429 116.307 123.789 1.00 4.28 426 GLU A CA 1
ATOM 2788 C C . GLU A 1 426 ? 137.122 116.666 123.099 1.00 4.28 426 GLU A C 1
ATOM 2789 O O . GLU A 1 426 ? 137.157 117.245 122.010 1.00 4.28 426 GLU A O 1
ATOM 2795 N N . PHE A 1 427 ? 135.978 116.327 123.696 1.00 3.70 427 PHE A N 1
ATOM 2796 C CA . PHE A 1 427 ? 134.694 116.709 123.119 1.00 3.70 427 PHE A CA 1
ATOM 2797 C C . PHE A 1 427 ? 134.434 118.204 123.230 1.00 3.70 427 PHE A C 1
ATOM 2798 O O . PHE A 1 427 ? 133.808 118.785 122.338 1.00 3.70 427 PHE A O 1
ATOM 2806 N N . GLN A 1 428 ? 134.879 118.834 124.320 1.00 4.60 428 GLN A N 1
ATOM 2807 C CA . GLN A 1 428 ? 134.654 120.265 124.492 1.00 4.60 428 GLN A CA 1
ATOM 2808 C C . GLN A 1 428 ? 135.356 121.061 123.401 1.00 4.60 428 GLN A C 1
ATOM 2809 O O . GLN A 1 428 ? 134.821 122.062 122.911 1.00 4.60 428 GLN A O 1
ATOM 2815 N N . SER A 1 429 ? 136.556 120.640 123.016 1.00 8.18 429 SER A N 1
ATOM 2816 C CA . SER A 1 429 ? 137.141 121.083 121.762 1.00 8.18 429 SER A CA 1
ATOM 2817 C C . SER A 1 429 ? 136.443 120.376 120.607 1.00 8.18 429 SER A C 1
ATOM 2818 O O . SER A 1 429 ? 135.929 119.266 120.755 1.00 8.18 429 SER A O 1
ATOM 2821 N N . PHE A 1 430 ? 136.409 121.038 119.455 1.00 19.56 430 PHE A N 1
ATOM 2822 C CA . PHE A 1 430 ? 135.738 120.620 118.230 1.00 19.56 430 PHE A CA 1
ATOM 2823 C C . PHE A 1 430 ? 134.222 120.756 118.343 1.00 19.56 430 PHE A C 1
ATOM 2824 O O . PHE A 1 430 ? 133.528 120.562 117.346 1.00 19.56 430 PHE A O 1
ATOM 2832 N N . MET A 1 431 ? 133.683 121.088 119.510 1.00 5.26 431 MET A N 1
ATOM 2833 C CA . MET A 1 431 ? 132.244 121.261 119.656 1.00 5.26 431 MET A CA 1
ATOM 2834 C C . MET A 1 431 ? 131.866 122.696 119.314 1.00 5.26 431 MET A C 1
ATOM 2835 O O . MET A 1 431 ? 132.342 123.624 119.975 1.00 5.26 431 MET A O 1
ATOM 2840 N N . PRO A 1 432 ? 131.030 122.923 118.303 1.00 5.20 432 PRO A N 1
ATOM 2841 C CA . PRO A 1 432 ? 130.691 124.300 117.923 1.00 5.20 432 PRO A CA 1
ATOM 2842 C C . PRO A 1 432 ? 129.754 124.970 118.914 1.00 5.20 432 PRO A C 1
ATOM 2843 O O . PRO A 1 432 ? 128.547 125.052 118.673 1.00 5.20 432 PRO A O 1
ATOM 2847 N N . TRP A 1 433 ? 130.298 125.446 120.036 1.00 2.43 433 TRP A N 1
ATOM 2848 C CA . TRP A 1 433 ? 129.494 126.210 120.983 1.00 2.43 433 TRP A CA 1
ATOM 2849 C C . TRP A 1 433 ? 129.008 127.521 120.384 1.00 2.43 433 TRP A C 1
ATOM 2850 O O . TRP A 1 433 ? 127.873 127.935 120.654 1.00 2.43 433 TRP A O 1
ATOM 2861 N N . ASP A 1 434 ? 129.845 128.177 119.577 1.00 3.90 434 ASP A N 1
ATOM 2862 C CA . ASP A 1 434 ? 129.431 129.407 118.913 1.00 3.90 434 ASP A CA 1
ATOM 2863 C C . ASP A 1 434 ? 128.258 129.160 117.975 1.00 3.90 434 ASP A C 1
ATOM 2864 O O . ASP A 1 434 ? 127.317 129.958 117.929 1.00 3.90 434 ASP A O 1
ATOM 2869 N N . ILE A 1 435 ? 128.291 128.057 117.224 1.00 4.32 435 ILE A N 1
ATOM 2870 C CA . ILE A 1 435 ? 127.179 127.732 116.337 1.00 4.32 435 ILE A CA 1
ATOM 2871 C C . ILE A 1 435 ? 125.928 127.400 117.137 1.00 4.32 435 ILE A C 1
ATOM 2872 O O . ILE A 1 435 ? 124.815 127.766 116.741 1.00 4.32 435 ILE A O 1
ATOM 2877 N N . ALA A 1 436 ? 126.080 126.710 118.270 1.00 3.36 436 ALA A N 1
ATOM 2878 C CA . ALA A 1 436 ? 124.930 126.425 119.119 1.00 3.36 436 ALA A CA 1
ATOM 2879 C C . ALA A 1 436 ? 124.272 127.704 119.618 1.00 3.36 436 ALA A C 1
ATOM 2880 O O . ALA A 1 436 ? 123.044 127.841 119.539 1.00 3.36 436 ALA A O 1
ATOM 2882 N N . ILE A 1 437 ? 125.065 128.655 120.104 1.00 3.17 437 ILE A N 1
ATOM 2883 C CA . ILE A 1 437 ? 124.518 129.927 120.567 1.00 3.17 437 ILE A CA 1
ATOM 2884 C C . ILE A 1 437 ? 123.923 130.731 119.416 1.00 3.17 437 ILE A C 1
ATOM 2885 O O . ILE A 1 437 ? 122.889 131.380 119.580 1.00 3.17 437 ILE A O 1
ATOM 2890 N N . LEU A 1 438 ? 124.550 130.694 118.238 1.00 3.70 438 LEU A N 1
ATOM 2891 C CA . LEU A 1 438 ? 124.016 131.410 117.084 1.00 3.70 438 LEU A CA 1
ATOM 2892 C C . LEU A 1 438 ? 122.653 130.864 116.671 1.00 3.70 438 LEU A C 1
ATOM 2893 O O . LEU A 1 438 ? 121.716 131.632 116.412 1.00 3.70 438 LEU A O 1
ATOM 2898 N N . VAL A 1 439 ? 122.522 129.538 116.613 1.00 4.07 439 VAL A N 1
ATOM 2899 C CA . VAL A 1 439 ? 121.252 128.931 116.232 1.00 4.07 439 VAL A CA 1
ATOM 2900 C C . VAL A 1 439 ? 120.194 129.190 117.298 1.00 4.07 439 VAL A C 1
ATOM 2901 O O . VAL A 1 439 ? 119.028 129.462 116.980 1.00 4.07 439 VAL A O 1
ATOM 2905 N N . GLY A 1 440 ? 120.577 129.119 118.576 1.00 4.20 440 GLY A N 1
ATOM 2906 C CA . GLY A 1 440 ? 119.642 129.459 119.633 1.00 4.20 440 GLY A CA 1
ATOM 2907 C C . GLY A 1 440 ? 119.161 130.894 119.563 1.00 4.20 440 GLY A C 1
ATOM 2908 O O . GLY A 1 440 ? 117.974 131.164 119.764 1.00 4.20 440 GLY A O 1
ATOM 2909 N N . GLY A 1 441 ? 120.067 131.830 119.276 1.00 4.44 441 GLY A N 1
ATOM 2910 C CA . GLY A 1 441 ? 119.671 133.216 119.119 1.00 4.44 441 GLY A CA 1
ATOM 2911 C C . GLY A 1 441 ? 118.758 133.443 117.935 1.00 4.44 441 GLY A C 1
ATOM 2912 O O . GLY A 1 441 ? 117.808 134.225 118.024 1.00 4.44 441 GLY A O 1
ATOM 2913 N N . GLY A 1 442 ? 119.028 132.771 116.813 1.00 5.15 442 GLY A N 1
ATOM 2914 C CA . GLY A 1 442 ? 118.111 132.836 115.689 1.00 5.15 442 GLY A CA 1
ATOM 2915 C C . GLY A 1 442 ? 116.732 132.299 116.008 1.00 5.15 442 GLY A C 1
ATOM 2916 O O . GLY A 1 442 ? 115.724 132.903 115.623 1.00 5.15 442 GLY A O 1
ATOM 2917 N N . PHE A 1 443 ? 116.662 131.169 116.716 1.00 5.78 443 PHE A N 1
ATOM 2918 C CA . PHE A 1 443 ? 115.367 130.626 117.115 1.00 5.78 443 PHE A CA 1
ATOM 2919 C C . PHE A 1 443 ? 114.634 131.557 118.071 1.00 5.78 443 PHE A C 1
ATOM 2920 O O . PHE A 1 443 ? 113.414 131.720 117.959 1.00 5.78 443 PHE A O 1
ATOM 2928 N N . ALA A 1 444 ? 115.350 132.168 119.015 1.00 5.80 444 ALA A N 1
ATOM 2929 C CA . ALA A 1 444 ? 114.726 133.136 119.909 1.00 5.80 444 ALA A CA 1
ATOM 2930 C C . ALA A 1 444 ? 114.229 134.367 119.164 1.00 5.80 444 ALA A C 1
ATOM 2931 O O . ALA A 1 444 ? 113.162 134.893 119.493 1.00 5.80 444 ALA A O 1
ATOM 2933 N N . LEU A 1 445 ? 114.985 134.844 118.174 1.00 5.85 445 LEU A N 1
ATOM 2934 C CA . LEU A 1 445 ? 114.522 135.965 117.365 1.00 5.85 445 LEU A CA 1
ATOM 2935 C C . LEU A 1 445 ? 113.272 135.603 116.573 1.00 5.85 445 LEU A C 1
ATOM 2936 O O . LEU A 1 445 ? 112.354 136.422 116.461 1.00 5.85 445 LEU A O 1
ATOM 2941 N N . ALA A 1 446 ? 113.217 134.390 116.018 1.00 8.79 446 ALA A N 1
ATOM 2942 C CA . ALA A 1 446 ? 112.004 133.946 115.336 1.00 8.79 446 ALA A CA 1
ATOM 2943 C C . ALA A 1 446 ? 110.820 133.853 116.292 1.00 8.79 446 ALA A C 1
ATOM 2944 O O . ALA A 1 446 ? 109.701 134.249 115.936 1.00 8.79 446 ALA A O 1
ATOM 2946 N N . ASP A 1 447 ? 111.044 133.334 117.502 1.00 9.70 447 ASP A N 1
ATOM 2947 C CA . ASP A 1 447 ? 109.979 133.274 118.497 1.00 9.70 447 ASP A CA 1
ATOM 2948 C C . ASP A 1 447 ? 109.498 134.665 118.886 1.00 9.70 447 ASP A C 1
ATOM 2949 O O . ASP A 1 447 ? 108.295 134.870 119.078 1.00 9.70 447 ASP A O 1
ATOM 2954 N N . GLY A 1 448 ? 110.416 135.623 119.017 1.00 12.59 448 GLY A N 1
ATOM 2955 C CA . GLY A 1 448 ? 110.018 136.992 119.295 1.00 12.59 448 GLY A CA 1
ATOM 2956 C C . GLY A 1 448 ? 109.247 137.628 118.158 1.00 12.59 448 GLY A C 1
ATOM 2957 O O . GLY A 1 448 ? 108.290 138.371 118.393 1.00 12.59 448 GLY A O 1
ATOM 2958 N N . CYS A 1 449 ? 109.649 137.353 116.915 1.00 14.11 449 CYS A N 1
ATOM 2959 C CA . CYS A 1 449 ? 108.902 137.839 115.762 1.00 14.11 449 CYS A CA 1
ATOM 2960 C C . CYS A 1 449 ? 107.496 137.262 115.708 1.00 14.11 449 CYS A C 1
ATOM 2961 O O . CYS A 1 449 ? 106.560 137.973 115.330 1.00 14.11 449 CYS A O 1
ATOM 2964 N N . GLU A 1 450 ? 107.330 135.991 116.069 1.00 17.72 450 GLU A N 1
ATOM 2965 C CA . GLU A 1 450 ? 106.000 135.396 116.123 1.00 17.72 450 GLU A CA 1
ATOM 2966 C C . GLU A 1 450 ? 105.164 135.939 117.277 1.00 17.72 450 GLU A C 1
ATOM 2967 O O . GLU A 1 450 ? 103.969 136.198 117.107 1.00 17.72 450 GLU A O 1
ATOM 2973 N N . GLU A 1 451 ? 105.774 136.120 118.451 1.00 16.51 451 GLU A N 1
ATOM 2974 C CA . GLU A 1 451 ? 105.024 136.546 119.629 1.00 16.51 451 GLU A CA 1
ATOM 2975 C C . GLU A 1 451 ? 104.574 137.997 119.515 1.00 16.51 451 GLU A C 1
ATOM 2976 O O . GLU A 1 451 ? 103.452 138.336 119.908 1.00 16.51 451 GLU A O 1
ATOM 2982 N N . SER A 1 452 ? 105.432 138.867 118.982 1.00 14.87 452 SER A N 1
ATOM 2983 C CA . SER A 1 452 ? 105.122 140.291 118.930 1.00 14.87 452 SER A CA 1
ATOM 2984 C C . SER A 1 452 ? 104.049 140.616 117.900 1.00 14.87 452 SER A C 1
ATOM 2985 O O . SER A 1 452 ? 103.386 141.653 118.011 1.00 14.87 452 SER A O 1
ATOM 2988 N N . GLY A 1 453 ? 103.865 139.761 116.904 1.00 15.01 453 GLY A N 1
ATOM 2989 C CA . GLY A 1 453 ? 102.946 140.034 115.822 1.00 15.01 453 GLY A CA 1
ATOM 2990 C C . GLY A 1 453 ? 103.574 140.623 114.580 1.00 15.01 453 GLY A C 1
ATOM 2991 O O . GLY A 1 453 ? 102.839 141.035 113.676 1.00 15.01 453 GLY A O 1
ATOM 2992 N N . LEU A 1 454 ? 104.906 140.683 114.509 1.00 15.96 454 LEU A N 1
ATOM 2993 C CA . LEU A 1 454 ? 105.566 141.207 113.319 1.00 15.96 454 LEU A CA 1
ATOM 2994 C C . LEU A 1 454 ? 105.380 140.286 112.122 1.00 15.96 454 LEU A C 1
ATOM 2995 O O . LEU A 1 454 ? 105.263 140.765 110.988 1.00 15.96 454 LEU A O 1
ATOM 3000 N N . SER A 1 455 ? 105.355 138.970 112.348 1.00 19.46 455 SER A N 1
ATOM 3001 C CA . SER A 1 455 ? 105.161 138.032 111.248 1.00 19.46 455 SER A CA 1
ATOM 3002 C C . SER A 1 455 ? 103.807 138.221 110.579 1.00 19.46 455 SER A C 1
ATOM 3003 O O . SER A 1 455 ? 103.719 138.197 109.346 1.00 19.46 455 SER A O 1
ATOM 3006 N N . LYS A 1 456 ? 102.747 138.412 111.365 1.00 22.20 456 LYS A N 1
ATOM 3007 C CA . LYS A 1 456 ? 101.432 138.688 110.804 1.00 22.20 456 LYS A CA 1
ATOM 3008 C C . LYS A 1 456 ? 101.391 139.996 110.028 1.00 22.20 456 LYS A C 1
ATOM 3009 O O . LYS A 1 456 ? 100.768 140.049 108.963 1.00 22.20 456 LYS A O 1
ATOM 3015 N N . TRP A 1 457 ? 102.038 141.048 110.534 1.00 21.34 457 TRP A N 1
ATOM 3016 C CA . TRP A 1 457 ? 102.098 142.311 109.807 1.00 21.34 457 TRP A CA 1
ATOM 3017 C C . TRP A 1 457 ? 102.832 142.158 108.480 1.00 21.34 457 TRP A C 1
ATOM 3018 O O . TRP A 1 457 ? 102.383 142.684 107.455 1.00 21.34 457 TRP A O 1
ATOM 3029 N N . ILE A 1 458 ? 103.957 141.438 108.482 1.00 20.89 458 ILE A N 1
ATOM 3030 C CA . ILE A 1 458 ? 104.690 141.202 107.243 1.00 20.89 458 ILE A CA 1
ATOM 3031 C C . ILE A 1 458 ? 103.851 140.392 106.264 1.00 20.89 458 ILE A C 1
ATOM 3032 O O . ILE A 1 458 ? 103.824 140.692 105.064 1.00 20.89 458 ILE A O 1
ATOM 3037 N N . GLY A 1 459 ? 103.152 139.363 106.747 1.00 25.24 459 GLY A N 1
ATOM 3038 C CA . GLY A 1 459 ? 102.294 138.587 105.870 1.00 25.24 459 GLY A CA 1
ATOM 3039 C C . GLY A 1 459 ? 101.144 139.388 105.297 1.00 25.24 459 GLY A C 1
ATOM 3040 O O . GLY A 1 459 ? 100.756 139.183 104.143 1.00 25.24 459 GLY A O 1
ATOM 3041 N N . ASN A 1 460 ? 100.579 140.303 106.086 1.00 25.42 460 ASN A N 1
ATOM 3042 C CA . ASN A 1 460 ? 99.501 141.150 105.590 1.00 25.42 460 ASN A CA 1
ATOM 3043 C C . ASN A 1 460 ? 100.006 142.164 104.571 1.00 25.42 460 ASN A C 1
ATOM 3044 O O . ASN A 1 460 ? 99.309 142.466 103.596 1.00 25.42 460 ASN A O 1
ATOM 3049 N N . LYS A 1 461 ? 101.210 142.702 104.779 1.00 26.35 461 LYS A N 1
ATOM 3050 C CA . LYS A 1 461 ? 101.743 143.679 103.835 1.00 26.35 461 LYS A CA 1
ATOM 3051 C C . LYS A 1 461 ? 102.162 143.028 102.523 1.00 26.35 461 LYS A C 1
ATOM 3052 O O . LYS A 1 461 ? 102.204 143.700 101.487 1.00 26.35 461 LYS A O 1
ATOM 3058 N N . LEU A 1 462 ? 102.473 141.734 102.543 1.00 29.60 462 LEU A N 1
ATOM 3059 C CA . LEU A 1 462 ? 102.838 141.000 101.340 1.00 29.60 462 LEU A CA 1
ATOM 3060 C C . LEU A 1 462 ? 101.646 140.314 100.685 1.00 29.60 462 LEU A C 1
ATOM 3061 O O . LEU A 1 462 ? 101.833 139.542 99.740 1.00 29.60 462 LEU A O 1
ATOM 3066 N N . SER A 1 463 ? 100.432 140.566 101.173 1.00 31.87 463 SER A N 1
ATOM 3067 C CA . SER A 1 463 ? 99.215 140.026 100.577 1.00 31.87 463 SER A CA 1
ATOM 3068 C C . SER A 1 463 ? 99.016 140.441 99.116 1.00 31.87 463 SER A C 1
ATOM 3069 O O . SER A 1 463 ? 98.630 139.589 98.305 1.00 31.87 463 SER A O 1
ATOM 3072 N N . PRO A 1 464 ? 99.244 141.703 98.717 1.00 35.17 464 PRO A N 1
ATOM 3073 C CA . PRO A 1 464 ? 99.080 142.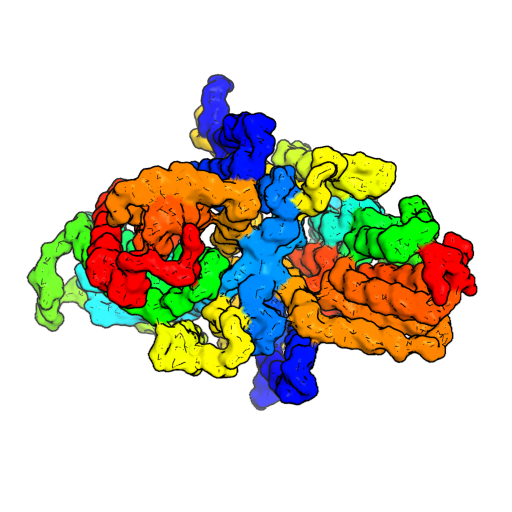040 97.292 1.00 35.17 464 PRO A CA 1
ATOM 3074 C C . PRO A 1 464 ? 100.077 141.345 96.381 1.00 35.17 464 PRO A C 1
ATOM 3075 O O . PRO A 1 464 ? 99.848 141.300 95.166 1.00 35.17 464 PRO A O 1
ATOM 3079 N N . LEU A 1 465 ? 101.171 140.806 96.924 1.00 36.97 465 LEU A N 1
ATOM 3080 C CA . LEU A 1 465 ? 102.130 140.067 96.114 1.00 36.97 465 LEU A CA 1
ATOM 3081 C C . LEU A 1 465 ? 101.558 138.751 95.604 1.00 36.97 465 LEU A C 1
ATOM 3082 O O . LEU A 1 465 ? 102.167 138.118 94.735 1.00 36.97 465 LEU A O 1
ATOM 3087 N N . GLY A 1 466 ? 100.403 138.330 96.114 1.00 37.87 466 GLY A N 1
ATOM 3088 C CA . GLY A 1 466 ? 99.778 137.093 95.698 1.00 37.87 466 GLY A CA 1
ATOM 3089 C C . GLY A 1 466 ? 99.099 137.123 94.351 1.00 37.87 466 GLY A C 1
ATOM 3090 O O . GLY A 1 466 ? 98.663 136.074 93.868 1.00 37.87 466 GLY A O 1
ATOM 3091 N N . SER A 1 467 ? 98.988 138.295 93.725 1.00 39.97 467 SER A N 1
ATOM 3092 C CA . SER A 1 467 ? 98.435 138.388 92.380 1.00 39.97 467 SER A CA 1
ATOM 3093 C C . SER A 1 467 ? 99.443 138.015 91.303 1.00 39.97 467 SER A C 1
ATOM 3094 O O . SER A 1 467 ? 99.044 137.782 90.157 1.00 39.97 467 SER A O 1
ATOM 3097 N N . LEU A 1 468 ? 100.728 137.955 91.641 1.00 38.56 468 LEU A N 1
ATOM 3098 C CA . LEU A 1 468 ? 101.749 137.559 90.690 1.00 38.56 468 LEU A CA 1
ATOM 3099 C C . LEU A 1 468 ? 101.669 136.056 90.426 1.00 38.56 468 LEU A C 1
ATOM 3100 O O . LEU A 1 468 ? 101.075 135.311 91.209 1.00 38.56 468 LEU A O 1
ATOM 3105 N N . PRO A 1 469 ? 102.244 135.589 89.316 1.00 35.00 469 PRO A N 1
ATOM 3106 C CA . PRO A 1 469 ? 102.323 134.142 89.091 1.00 35.00 469 PRO A CA 1
ATOM 3107 C C . PRO A 1 469 ? 103.096 133.460 90.209 1.00 35.00 469 PRO A C 1
ATOM 3108 O O . PRO A 1 469 ? 104.046 134.015 90.765 1.00 35.00 469 PRO A O 1
ATOM 3112 N N . ALA A 1 470 ? 102.664 132.241 90.541 1.00 32.14 470 ALA A N 1
ATOM 3113 C CA . ALA A 1 470 ? 103.222 131.545 91.697 1.00 32.14 470 ALA A CA 1
ATOM 3114 C C . ALA A 1 470 ? 104.719 131.309 91.544 1.00 32.14 470 ALA A C 1
ATOM 3115 O O . ALA A 1 470 ? 105.495 131.647 92.444 1.00 32.14 470 ALA A O 1
ATOM 3117 N N . TRP A 1 471 ? 105.145 130.763 90.402 1.00 30.92 471 TRP A N 1
ATOM 3118 C CA . TRP A 1 471 ? 106.548 130.396 90.223 1.00 30.92 471 TRP A CA 1
ATOM 3119 C C . TRP A 1 471 ? 107.476 131.597 90.362 1.00 30.92 471 TRP A C 1
ATOM 3120 O O . TRP A 1 471 ? 108.618 131.445 90.813 1.00 30.92 471 TRP A O 1
ATOM 3131 N N . LEU A 1 472 ? 107.009 132.789 89.984 1.00 30.56 472 LEU A N 1
ATOM 3132 C CA . LEU A 1 472 ? 107.835 133.983 90.110 1.00 30.56 472 LEU A CA 1
ATOM 3133 C C . LEU A 1 472 ? 108.150 134.299 91.566 1.00 30.56 472 LEU A C 1
ATOM 3134 O O . LEU A 1 472 ? 109.263 134.738 91.875 1.00 30.56 472 LEU A O 1
ATOM 3139 N N . ILE A 1 473 ? 107.189 134.087 92.467 1.00 29.73 473 ILE A N 1
ATOM 3140 C CA . ILE A 1 473 ? 107.424 134.347 93.883 1.00 29.73 473 ILE A CA 1
ATOM 3141 C C . ILE A 1 473 ? 108.520 133.437 94.422 1.00 29.73 473 ILE A C 1
ATOM 3142 O O . ILE A 1 473 ? 109.432 133.891 95.126 1.00 29.73 473 ILE A O 1
ATOM 3147 N N . ILE A 1 474 ? 108.454 132.142 94.101 1.00 26.83 474 ILE A N 1
ATOM 3148 C CA . ILE A 1 474 ? 109.487 131.211 94.544 1.00 26.83 474 ILE A CA 1
ATOM 3149 C C . ILE A 1 474 ? 110.832 131.559 93.922 1.00 26.83 474 ILE A C 1
ATOM 3150 O O . ILE A 1 474 ? 111.868 131.503 94.594 1.00 26.83 474 ILE A O 1
ATOM 3155 N N . LEU A 1 475 ? 110.847 131.920 92.637 1.00 26.72 475 LEU A N 1
ATOM 3156 C CA . LEU A 1 475 ? 112.109 132.291 92.004 1.00 26.72 475 LEU A CA 1
ATOM 3157 C C . LEU A 1 475 ? 112.739 133.505 92.677 1.00 26.72 475 LEU A C 1
ATOM 3158 O O . LEU A 1 475 ? 113.941 133.496 92.969 1.00 26.72 475 LEU A O 1
ATOM 3163 N N . ILE A 1 476 ? 111.944 134.539 92.952 1.00 25.75 476 ILE A N 1
ATOM 3164 C CA . ILE A 1 476 ? 112.463 135.746 93.586 1.00 25.75 476 ILE A CA 1
ATOM 3165 C C . ILE A 1 476 ? 112.934 135.456 95.006 1.00 25.75 476 ILE A C 1
ATOM 3166 O O . ILE A 1 476 ? 113.996 135.930 95.425 1.00 25.75 476 ILE A O 1
ATOM 3171 N N . SER A 1 477 ? 112.157 134.682 95.770 1.00 24.66 477 SER A N 1
ATOM 3172 C CA . SER A 1 477 ? 112.560 134.350 97.133 1.00 24.66 477 SER A CA 1
ATOM 3173 C C . SER A 1 477 ? 113.852 133.544 97.147 1.00 24.66 477 SER A C 1
ATOM 3174 O O . SER A 1 477 ? 114.751 133.816 97.952 1.00 24.66 477 SER A O 1
ATOM 3177 N N . SER A 1 478 ? 113.961 132.550 96.262 1.00 22.84 478 SER A N 1
ATOM 3178 C CA . SER A 1 478 ? 115.171 131.744 96.189 1.00 22.84 478 SER A CA 1
ATOM 3179 C C . SER A 1 478 ? 116.375 132.580 95.789 1.00 22.84 478 SER A C 1
ATOM 3180 O O . SER A 1 478 ? 117.453 132.417 96.366 1.00 22.84 478 SER A O 1
ATOM 3183 N N . LEU A 1 479 ? 116.215 133.483 94.818 1.00 24.15 479 LEU A N 1
ATOM 3184 C CA . LEU A 1 479 ? 117.311 134.365 94.441 1.00 24.15 479 LEU A CA 1
ATOM 3185 C C . LEU A 1 479 ? 117.721 135.305 95.566 1.00 24.15 479 LEU A C 1
ATOM 3186 O O . LEU A 1 479 ? 118.921 135.516 95.769 1.00 24.15 479 LEU A O 1
ATOM 3191 N N . MET A 1 480 ? 116.760 135.867 96.303 1.00 24.16 480 MET A N 1
ATOM 3192 C CA . MET A 1 480 ? 117.101 136.743 97.420 1.00 24.16 480 MET A CA 1
ATOM 3193 C C . MET A 1 480 ? 117.845 135.985 98.513 1.00 24.16 480 MET A C 1
ATOM 3194 O O . MET A 1 480 ? 118.857 136.470 99.036 1.00 24.16 480 MET A O 1
ATOM 3199 N N . VAL A 1 481 ? 117.361 134.792 98.868 1.00 21.04 481 VAL A N 1
ATOM 3200 C CA . VAL A 1 481 ? 118.032 133.998 99.892 1.00 21.04 481 VAL A CA 1
ATOM 3201 C C . VAL A 1 481 ? 119.423 133.586 99.429 1.00 21.04 481 VAL A C 1
ATOM 3202 O O . VAL A 1 481 ? 120.383 133.624 100.209 1.00 21.04 481 VAL A O 1
ATOM 3206 N N . THR A 1 482 ? 119.559 133.194 98.161 1.00 20.91 482 THR A N 1
ATOM 3207 C CA . THR A 1 482 ? 120.860 132.825 97.620 1.00 20.91 482 THR A CA 1
ATOM 3208 C C . THR A 1 482 ? 121.830 133.997 97.634 1.00 20.91 482 THR A C 1
ATOM 3209 O O . THR A 1 482 ? 123.011 133.818 97.948 1.00 20.91 482 THR A O 1
ATOM 3213 N N . SER A 1 483 ? 121.359 135.196 97.290 1.00 21.51 483 SER A N 1
ATOM 3214 C CA . SER A 1 483 ? 122.221 136.371 97.326 1.00 21.51 483 SER A CA 1
ATOM 3215 C C . SER A 1 483 ? 122.637 136.720 98.749 1.00 21.51 483 SER A C 1
ATOM 3216 O O . SER A 1 483 ? 123.802 137.057 98.991 1.00 21.51 483 SER A O 1
ATOM 3219 N N . LEU A 1 484 ? 121.709 136.641 99.705 1.00 21.71 484 LEU A N 1
ATOM 3220 C CA . LEU A 1 484 ? 122.031 137.041 101.069 1.00 21.71 484 LEU A CA 1
ATOM 3221 C C . LEU A 1 484 ? 122.788 135.974 101.848 1.00 21.71 484 LEU A C 1
ATOM 3222 O O . LEU A 1 484 ? 123.359 136.289 102.897 1.00 21.71 484 LEU A O 1
ATOM 3227 N N . THR A 1 485 ? 122.811 134.730 101.373 1.00 21.73 485 THR A N 1
ATOM 3228 C CA . THR A 1 485 ? 123.579 133.702 102.063 1.00 21.73 485 THR A CA 1
ATOM 3229 C C . THR A 1 485 ? 125.054 133.703 101.680 1.00 21.73 485 THR A C 1
ATOM 3230 O O . THR A 1 485 ? 125.833 132.964 102.290 1.00 21.73 485 THR A O 1
ATOM 3234 N N . GLU A 1 486 ? 125.460 134.510 100.697 1.00 24.12 486 GLU A N 1
ATOM 3235 C CA . GLU A 1 486 ? 126.868 134.585 100.327 1.00 24.12 486 GLU A CA 1
ATOM 3236 C C . GLU A 1 486 ? 127.674 135.474 101.263 1.00 24.12 486 GLU A C 1
ATOM 3237 O O . GLU A 1 486 ? 128.908 135.422 101.235 1.00 24.12 486 GLU A O 1
ATOM 3243 N N . VAL A 1 487 ? 127.011 136.287 102.080 1.00 25.79 487 VAL A N 1
ATOM 3244 C CA . VAL A 1 487 ? 127.700 137.156 103.023 1.00 25.79 487 VAL A CA 1
ATOM 3245 C C . VAL A 1 487 ? 127.299 136.901 104.469 1.00 25.79 487 VAL A C 1
ATOM 3246 O O . VAL A 1 487 ? 128.007 137.359 105.380 1.00 25.79 487 VAL A O 1
ATOM 3250 N N . ALA A 1 488 ? 126.201 136.198 104.723 1.00 22.78 488 ALA A N 1
ATOM 3251 C CA . ALA A 1 488 ? 125.782 135.830 106.065 1.00 22.78 488 ALA A CA 1
ATOM 3252 C C . ALA A 1 488 ? 125.762 134.313 106.200 1.00 22.78 488 ALA A C 1
ATOM 3253 O O . ALA A 1 488 ? 125.642 133.582 105.214 1.00 22.78 488 ALA A O 1
ATOM 3255 N N . SER A 1 489 ? 125.887 133.845 107.439 1.00 21.17 489 SER A N 1
ATOM 3256 C CA . SER A 1 489 ? 125.917 132.414 107.693 1.00 21.17 489 SER A CA 1
ATOM 3257 C C . SER A 1 489 ? 124.569 131.778 107.362 1.00 21.17 489 SER A C 1
ATOM 3258 O O . SER A 1 489 ? 123.515 132.415 107.430 1.00 21.17 489 SER A O 1
ATOM 3261 N N . ASN A 1 490 ? 124.620 130.500 106.988 1.00 20.24 490 ASN A N 1
ATOM 3262 C CA . ASN A 1 490 ? 123.428 129.744 106.620 1.00 20.24 490 ASN A CA 1
ATOM 3263 C C . ASN A 1 490 ? 122.420 129.658 107.765 1.00 20.24 490 ASN A C 1
ATOM 3264 O O . ASN A 1 490 ? 121.225 129.886 107.533 1.00 20.24 490 ASN A O 1
ATOM 3269 N N . PRO A 1 491 ? 122.828 129.318 108.998 1.00 18.84 491 PRO A N 1
ATOM 3270 C CA . PRO A 1 491 ? 121.847 129.322 110.095 1.00 18.84 491 PRO A CA 1
ATOM 3271 C C . PRO A 1 491 ? 121.223 130.683 110.338 1.00 18.84 491 PRO A C 1
ATOM 3272 O O . PRO A 1 491 ? 120.038 130.754 110.683 1.00 18.84 491 PRO A O 1
ATOM 3276 N N . ALA A 1 492 ? 121.982 131.767 110.173 1.00 18.27 492 ALA A N 1
ATOM 3277 C CA . ALA A 1 492 ? 121.403 133.095 110.333 1.00 18.27 492 ALA A CA 1
ATOM 3278 C C . ALA A 1 492 ? 120.454 133.432 109.192 1.00 18.27 492 ALA A C 1
ATOM 3279 O O . ALA A 1 492 ? 119.385 134.004 109.428 1.00 18.27 492 ALA A O 1
ATOM 3281 N N . THR A 1 493 ? 120.819 133.078 107.959 1.00 20.11 493 THR A N 1
ATOM 3282 C CA . THR A 1 493 ? 119.980 133.393 106.808 1.00 20.11 493 THR A CA 1
ATOM 3283 C C . THR A 1 493 ? 118.669 132.617 106.835 1.00 20.11 493 THR A C 1
ATOM 3284 O O . THR A 1 493 ? 117.611 133.174 106.523 1.00 20.11 493 THR A O 1
ATOM 3288 N N . ILE A 1 494 ? 118.715 131.336 107.207 1.00 19.17 494 ILE A N 1
ATOM 3289 C CA . ILE A 1 494 ? 117.497 130.537 107.243 1.00 19.17 494 ILE A CA 1
ATOM 3290 C C . ILE A 1 494 ? 116.551 130.997 108.346 1.00 19.17 494 ILE A C 1
ATOM 3291 O O . ILE A 1 494 ? 115.331 130.849 108.210 1.00 19.17 494 ILE A O 1
ATOM 3296 N N . THR A 1 495 ? 117.074 131.560 109.434 1.00 19.85 495 THR A N 1
ATOM 3297 C CA . THR A 1 495 ? 116.251 132.005 110.551 1.00 19.85 495 THR A CA 1
ATOM 3298 C C . THR A 1 495 ? 115.665 133.397 110.353 1.00 19.85 495 THR A C 1
ATOM 3299 O O . THR A 1 495 ? 114.769 133.786 111.109 1.00 19.85 495 THR A O 1
ATOM 3303 N N . LEU A 1 496 ? 116.142 134.156 109.369 1.00 22.16 496 LEU A N 1
ATOM 3304 C CA . LEU A 1 496 ? 115.599 135.475 109.076 1.00 22.16 496 LEU A CA 1
ATOM 3305 C C . LEU A 1 496 ? 114.604 135.467 107.926 1.00 22.16 496 LEU A C 1
ATOM 3306 O O . LEU A 1 496 ? 114.110 136.534 107.549 1.00 22.16 496 LEU A O 1
ATOM 3311 N N . PHE A 1 497 ? 114.297 134.302 107.358 1.00 24.33 497 PHE A N 1
ATOM 3312 C CA . PHE A 1 497 ? 113.399 134.249 106.213 1.00 24.33 497 PHE A CA 1
ATOM 3313 C C . PHE A 1 497 ? 112.242 133.288 106.444 1.00 24.33 497 PHE A C 1
ATOM 3314 O O . PHE A 1 497 ? 111.163 133.470 105.871 1.00 24.33 497 PHE A O 1
ATOM 3322 N N . LEU A 1 498 ? 112.450 132.266 107.271 1.00 23.53 498 LEU A N 1
ATOM 3323 C CA . LEU A 1 498 ? 111.331 131.409 107.652 1.00 23.53 498 LEU A CA 1
ATOM 3324 C C . LEU A 1 498 ? 110.203 132.188 108.321 1.00 23.53 498 LEU A C 1
ATOM 3325 O O . LEU A 1 498 ? 109.042 131.997 107.916 1.00 23.53 498 LEU A O 1
ATOM 3330 N N . PRO A 1 499 ? 110.447 133.075 109.296 1.00 24.56 499 PRO A N 1
ATOM 3331 C CA . PRO A 1 499 ? 109.345 133.888 109.837 1.00 24.56 499 PRO A CA 1
ATOM 3332 C C . PRO A 1 499 ? 108.782 134.896 108.849 1.00 24.56 499 PRO A C 1
ATOM 3333 O O . PRO A 1 499 ? 107.762 135.525 109.153 1.00 24.56 499 PRO A O 1
ATOM 3337 N N . ILE A 1 500 ? 109.418 135.088 107.698 1.00 25.76 500 ILE A N 1
ATOM 3338 C CA . ILE A 1 500 ? 108.921 135.973 106.654 1.00 25.76 500 ILE A CA 1
ATOM 3339 C C . ILE A 1 500 ? 108.280 135.182 105.519 1.00 25.76 500 ILE A C 1
ATOM 3340 O O . ILE A 1 500 ? 107.186 135.512 105.060 1.00 25.76 500 ILE A O 1
ATOM 3345 N N . LEU A 1 501 ? 108.952 134.125 105.056 1.00 26.72 501 LEU A N 1
ATOM 3346 C CA . LEU A 1 501 ? 108.433 133.337 103.946 1.00 26.72 501 LEU A CA 1
ATOM 3347 C C . LEU A 1 501 ? 107.318 132.390 104.368 1.00 26.72 501 LEU A C 1
ATOM 3348 O O . LEU A 1 501 ? 106.554 131.937 103.510 1.00 26.72 501 LEU A O 1
ATOM 3353 N N . SER A 1 502 ? 107.205 132.076 105.658 1.00 29.29 502 SER A N 1
ATOM 3354 C CA . SER A 1 502 ? 106.157 131.170 106.104 1.00 29.29 502 SER A CA 1
ATOM 3355 C C . SER A 1 502 ? 104.805 131.879 106.139 1.00 29.29 502 SER A C 1
ATOM 3356 O O . SER A 1 502 ? 103.847 131.372 105.545 1.00 29.29 502 SER A O 1
ATOM 3359 N N . PRO A 1 503 ? 104.665 133.038 106.803 1.00 31.50 503 PRO A N 1
ATOM 3360 C CA . PRO A 1 503 ? 103.378 133.752 106.737 1.00 31.50 503 PRO A CA 1
ATOM 3361 C C . PRO A 1 503 ? 102.998 134.184 105.334 1.00 31.50 503 PRO A C 1
ATOM 3362 O O . PRO A 1 503 ? 101.803 134.339 105.052 1.00 31.50 503 PRO A O 1
ATOM 3366 N N . LEU A 1 504 ? 103.976 134.390 104.451 1.00 31.44 504 LEU A N 1
ATOM 3367 C CA . LEU A 1 504 ? 103.685 134.811 103.087 1.00 31.44 504 LEU A CA 1
ATOM 3368 C C . LEU A 1 504 ? 103.003 133.701 102.294 1.00 31.44 504 LEU A C 1
ATOM 3369 O O . LEU A 1 504 ? 102.257 133.981 101.348 1.00 31.44 504 LEU A O 1
ATOM 3374 N N . ALA A 1 505 ? 103.237 132.441 102.672 1.00 34.33 505 ALA A N 1
ATOM 3375 C CA . ALA A 1 505 ? 102.701 131.317 101.912 1.00 34.33 505 ALA A CA 1
ATOM 3376 C C . ALA A 1 505 ? 101.176 131.277 101.952 1.00 34.33 505 ALA A C 1
ATOM 3377 O O . ALA A 1 505 ? 100.533 131.060 100.919 1.00 34.33 505 ALA A O 1
ATOM 3379 N N . GLU A 1 506 ? 100.576 131.472 103.127 1.00 40.59 506 GLU A N 1
ATOM 3380 C CA . GLU A 1 506 ? 99.119 131.466 103.221 1.00 40.59 506 GLU A CA 1
ATOM 3381 C C . GLU A 1 506 ? 98.493 132.807 102.866 1.00 40.59 506 GLU A C 1
ATOM 3382 O O . GLU A 1 506 ? 97.265 132.888 102.764 1.00 40.59 506 GLU A O 1
ATOM 3388 N N . ALA A 1 507 ? 99.295 133.853 102.674 1.00 39.56 507 ALA A N 1
ATOM 3389 C CA . ALA A 1 507 ? 98.784 135.096 102.117 1.00 39.56 507 ALA A CA 1
ATOM 3390 C C . ALA A 1 507 ? 98.588 135.009 100.611 1.00 39.56 507 ALA A C 1
ATOM 3391 O O . ALA A 1 507 ? 98.059 135.950 100.011 1.00 39.56 507 ALA A O 1
ATOM 3393 N N . ILE A 1 508 ? 99.008 133.904 99.999 1.00 38.82 508 ILE A N 1
ATOM 3394 C CA . ILE A 1 508 ? 98.810 133.660 98.575 1.00 38.82 508 ILE A CA 1
ATOM 3395 C C . ILE A 1 508 ? 97.831 132.519 98.327 1.00 38.82 508 ILE A C 1
ATOM 3396 O O . ILE A 1 508 ? 97.265 132.433 97.223 1.00 38.82 508 ILE A O 1
ATOM 3401 N N . HIS A 1 509 ? 97.556 131.693 99.339 1.00 43.76 509 HIS A N 1
ATOM 3402 C CA . HIS A 1 509 ? 96.802 130.445 99.211 1.00 43.76 509 HIS A CA 1
ATOM 3403 C C . HIS A 1 509 ? 97.540 129.479 98.276 1.00 43.76 509 HIS A C 1
ATOM 3404 O O . HIS A 1 509 ? 97.050 129.055 97.228 1.00 43.76 509 HIS A O 1
ATOM 3411 N N . VAL A 1 510 ? 98.760 129.158 98.702 1.00 39.17 510 VAL A N 1
ATOM 3412 C CA . VAL A 1 510 ? 99.640 128.249 97.979 1.00 39.17 510 VAL A CA 1
ATOM 3413 C C . VAL A 1 510 ? 100.385 127.410 99.008 1.00 39.17 510 VAL A C 1
ATOM 3414 O O . VAL A 1 510 ? 100.567 127.826 100.156 1.00 39.17 510 VAL A O 1
ATOM 3418 N N . ASN A 1 511 ? 100.803 126.216 98.595 1.00 34.47 511 ASN A N 1
ATOM 3419 C CA . ASN A 1 511 ? 101.415 125.267 99.516 1.00 34.47 511 ASN A CA 1
ATOM 3420 C C . ASN A 1 511 ? 102.685 125.858 100.123 1.00 34.47 511 ASN A C 1
ATOM 3421 O O . ASN A 1 511 ? 103.591 126.259 99.381 1.00 34.47 511 ASN A O 1
ATOM 3426 N N . PRO A 1 512 ? 102.787 125.938 101.455 1.00 29.26 512 PRO A N 1
ATOM 3427 C CA . PRO A 1 512 ? 104.004 126.494 102.068 1.00 29.26 512 PRO A CA 1
ATOM 3428 C C . PRO A 1 512 ? 105.275 125.749 101.707 1.00 29.26 512 PRO A C 1
ATOM 3429 O O . PRO A 1 512 ? 106.325 126.389 101.578 1.00 29.26 512 PRO A O 1
ATOM 3433 N N . LEU A 1 513 ? 105.220 124.426 101.539 1.00 26.68 513 LEU A N 1
ATOM 3434 C CA . LEU A 1 513 ? 106.402 123.682 101.125 1.00 26.68 513 LEU A CA 1
ATOM 3435 C C . LEU A 1 513 ? 106.905 124.121 99.758 1.00 26.68 513 LEU A C 1
ATOM 3436 O O . LEU A 1 513 ? 108.122 124.182 99.553 1.00 26.68 513 LEU A O 1
ATOM 3441 N N . TYR A 1 514 ? 105.995 124.460 98.841 1.00 27.93 514 TYR A N 1
ATOM 3442 C CA . TYR A 1 514 ? 106.362 124.879 97.494 1.00 27.93 514 TYR A CA 1
ATOM 3443 C C . TYR A 1 514 ? 107.256 126.113 97.490 1.00 27.93 514 TYR A C 1
ATOM 3444 O O . TYR A 1 514 ? 107.960 126.348 96.503 1.00 27.93 514 TYR A O 1
ATOM 3453 N N . ILE A 1 515 ? 107.245 126.899 98.563 1.00 24.00 515 ILE A N 1
ATOM 3454 C CA . ILE A 1 515 ? 108.142 128.037 98.709 1.00 24.00 515 ILE A CA 1
ATOM 3455 C C . ILE A 1 515 ? 109.298 127.720 99.649 1.00 24.00 515 ILE A C 1
ATOM 3456 O O . ILE A 1 515 ? 110.421 128.174 99.432 1.00 24.00 515 ILE A O 1
ATOM 3461 N N . LEU A 1 516 ? 109.038 126.933 100.695 1.00 20.68 516 LEU A N 1
ATOM 3462 C CA . LEU A 1 516 ? 110.044 126.694 101.723 1.00 20.68 516 LEU A CA 1
ATOM 3463 C C . LEU A 1 516 ? 111.148 125.751 101.263 1.00 20.68 516 LEU A C 1
ATOM 3464 O O . LEU A 1 516 ? 112.316 125.972 101.602 1.00 20.68 516 LEU A O 1
ATOM 3469 N N . ILE A 1 517 ? 110.815 124.701 100.517 1.00 19.70 517 ILE A N 1
ATOM 3470 C CA . ILE A 1 517 ? 111.815 123.733 100.065 1.00 19.70 517 ILE A CA 1
ATOM 3471 C C . ILE A 1 517 ? 112.842 124.402 99.154 1.00 19.70 517 ILE A C 1
ATOM 3472 O O . ILE A 1 517 ? 114.050 124.257 99.402 1.00 19.70 517 ILE A O 1
ATOM 3477 N N . PRO A 1 518 ? 112.446 125.136 98.102 1.00 18.57 518 PRO A N 1
ATOM 3478 C CA . PRO A 1 518 ? 113.460 125.844 97.307 1.00 18.57 518 PRO A CA 1
ATOM 3479 C C . PRO A 1 518 ? 114.261 126.847 98.111 1.00 18.57 518 PRO A C 1
ATOM 3480 O O . PRO A 1 518 ? 115.473 126.952 97.901 1.00 18.57 518 PRO A O 1
ATOM 3484 N N . SER A 1 519 ? 113.632 127.566 99.039 1.00 17.32 519 SER A N 1
ATOM 3485 C CA . SER A 1 519 ? 114.338 128.541 99.859 1.00 17.32 519 SER A CA 1
ATOM 3486 C C . SER A 1 519 ? 115.335 127.898 100.811 1.00 17.32 519 SER A C 1
ATOM 3487 O O . SER A 1 519 ? 116.457 128.398 100.948 1.00 17.32 519 SER A O 1
ATOM 3490 N N . THR A 1 520 ? 114.961 126.797 101.466 1.00 16.51 520 THR A N 1
ATOM 3491 C CA . THR A 1 520 ? 115.894 126.119 102.355 1.00 16.51 520 THR A CA 1
ATOM 3492 C C . THR A 1 520 ? 116.991 125.384 101.596 1.00 16.51 520 THR A C 1
ATOM 3493 O O . THR A 1 520 ? 118.082 125.198 102.144 1.00 16.51 520 THR A O 1
ATOM 3497 N N . LEU A 1 521 ? 116.735 124.966 100.353 1.00 16.41 521 LEU A N 1
ATOM 3498 C CA . LEU A 1 521 ? 117.804 124.388 99.548 1.00 16.41 521 LEU A CA 1
ATOM 3499 C C . LEU A 1 521 ? 118.763 125.458 99.043 1.00 16.41 521 LEU A C 1
ATOM 3500 O O . LEU A 1 521 ? 119.979 125.241 99.016 1.00 16.41 521 LEU A O 1
ATOM 3505 N N . CYS A 1 522 ? 118.239 126.617 98.645 1.00 17.16 522 CYS A N 1
ATOM 3506 C CA . CYS A 1 522 ? 119.071 127.710 98.163 1.00 17.16 522 CYS A CA 1
ATOM 3507 C C . CYS A 1 522 ? 119.783 128.453 99.283 1.00 17.16 522 CYS A C 1
ATOM 3508 O O . CYS A 1 522 ? 120.746 129.176 99.007 1.00 17.16 522 CYS A O 1
ATOM 3511 N N . THR A 1 523 ? 119.334 128.302 100.531 1.00 16.82 523 THR A N 1
ATOM 3512 C CA . THR A 1 523 ? 120.062 128.889 101.650 1.00 16.82 523 THR A CA 1
ATOM 3513 C C . THR A 1 523 ? 121.441 128.260 101.792 1.00 16.82 523 THR A C 1
ATOM 3514 O O . THR A 1 523 ? 122.405 128.939 102.162 1.00 16.82 523 THR A O 1
ATOM 3518 N N . SER A 1 524 ? 121.553 126.963 101.500 1.00 16.93 524 SER A N 1
ATOM 3519 C CA . SER A 1 524 ? 122.833 126.276 101.603 1.00 16.93 524 SER A CA 1
ATOM 3520 C C . SER A 1 524 ? 123.782 126.633 100.468 1.00 16.93 524 SER A C 1
ATOM 3521 O O . SER A 1 524 ? 124.994 126.448 100.612 1.00 16.93 524 SER A O 1
ATOM 3524 N N . PHE A 1 525 ? 123.269 127.152 99.352 1.00 17.96 525 PHE A N 1
ATOM 3525 C CA . PHE A 1 525 ? 124.097 127.458 98.186 1.00 17.96 525 PHE A CA 1
ATOM 3526 C C . PHE A 1 525 ? 124.920 128.706 98.490 1.00 17.96 525 PHE A C 1
ATOM 3527 O O . PHE A 1 525 ? 124.637 129.814 98.030 1.00 17.96 525 PHE A O 1
ATOM 3535 N N . ALA A 1 526 ? 125.968 128.508 99.284 1.00 19.24 526 ALA A N 1
ATOM 3536 C CA . ALA A 1 526 ? 126.871 129.573 99.711 1.00 19.24 526 ALA A CA 1
ATOM 3537 C C . ALA A 1 526 ? 128.277 129.194 99.256 1.00 19.24 526 ALA A C 1
ATOM 3538 O O . ALA A 1 526 ? 129.032 128.560 99.996 1.00 19.24 526 ALA A O 1
ATOM 3540 N N . PHE A 1 527 ? 128.627 129.587 98.030 1.00 19.88 527 PHE A N 1
ATOM 3541 C CA . PHE A 1 527 ? 129.897 129.209 97.430 1.00 19.88 527 PHE A CA 1
ATOM 3542 C C . PHE A 1 527 ? 130.780 130.383 97.037 1.00 19.88 527 PHE A C 1
ATOM 3543 O O . PHE A 1 527 ? 131.936 130.157 96.665 1.00 19.88 527 PHE A O 1
ATOM 3551 N N . LEU A 1 528 ? 130.282 131.618 97.107 1.00 26.89 528 LEU A N 1
ATOM 3552 C CA . LEU A 1 528 ? 131.014 132.747 96.542 1.00 26.89 528 LEU A CA 1
ATOM 3553 C C . LEU A 1 528 ? 132.122 133.233 97.471 1.00 26.89 528 LEU A C 1
ATOM 3554 O O . LEU A 1 528 ? 133.290 133.294 97.073 1.00 26.89 528 LEU A O 1
ATOM 3559 N N . LEU A 1 529 ? 131.780 133.584 98.703 1.00 26.82 529 LEU A N 1
ATOM 3560 C CA . LEU A 1 529 ? 132.712 134.230 99.612 1.00 26.82 529 LEU A CA 1
ATOM 3561 C C . LEU A 1 529 ? 133.141 133.290 100.730 1.00 26.82 529 LEU A C 1
ATOM 3562 O O . LEU A 1 529 ? 132.391 132.393 101.128 1.00 26.82 529 LEU A O 1
ATOM 3567 N N . PRO A 1 530 ? 134.358 133.462 101.257 1.00 25.33 530 PRO A N 1
ATOM 3568 C CA . PRO A 1 530 ? 134.780 132.650 102.411 1.00 25.33 530 PRO A CA 1
ATOM 3569 C C . PRO A 1 530 ? 133.939 132.874 103.654 1.00 25.33 530 PRO A C 1
ATOM 3570 O O . PRO A 1 530 ? 133.882 131.983 104.510 1.00 25.33 530 PRO A O 1
ATOM 3574 N N . VAL A 1 531 ? 133.288 134.035 103.786 1.00 24.06 531 VAL A N 1
ATOM 3575 C CA . VAL A 1 531 ? 132.456 134.321 104.949 1.00 24.06 531 VAL A CA 1
ATOM 3576 C C . VAL A 1 531 ? 131.047 133.761 104.797 1.00 24.06 531 VAL A C 1
ATOM 3577 O O . VAL A 1 531 ? 130.241 133.863 105.732 1.00 24.06 531 VAL A O 1
ATOM 3581 N N . ALA A 1 532 ? 130.730 133.159 103.649 1.00 24.30 532 ALA A N 1
ATOM 3582 C CA . ALA A 1 532 ? 129.375 132.678 103.400 1.00 24.30 532 ALA A CA 1
ATOM 3583 C C . ALA A 1 532 ? 128.994 131.562 104.367 1.00 24.30 532 ALA A C 1
ATOM 3584 O O . ALA A 1 532 ? 127.928 131.603 104.993 1.00 24.30 532 ALA A O 1
ATOM 3586 N N . ASN A 1 533 ? 129.849 130.556 104.504 1.00 20.06 533 ASN A N 1
ATOM 3587 C CA . ASN A 1 533 ? 129.611 129.469 105.443 1.00 20.06 533 ASN A CA 1
ATOM 3588 C C . ASN A 1 533 ? 130.953 128.955 105.940 1.00 20.06 533 ASN A C 1
ATOM 3589 O O . ASN A 1 533 ? 131.980 129.152 105.280 1.00 20.06 533 ASN A O 1
ATOM 3594 N N . PRO A 1 534 ? 130.982 128.314 107.107 1.00 17.83 534 PRO A N 1
ATOM 3595 C CA . PRO A 1 534 ? 132.254 127.845 107.684 1.00 17.83 534 PRO A CA 1
ATOM 3596 C C . PRO A 1 534 ? 133.014 126.892 106.774 1.00 17.83 534 PRO A C 1
ATOM 3597 O O . PRO A 1 534 ? 134.255 126.909 106.785 1.00 17.83 534 PRO A O 1
ATOM 3601 N N . PRO A 1 535 ? 132.345 126.020 106.000 1.00 17.62 535 PRO A N 1
ATOM 3602 C CA . PRO A 1 535 ? 133.116 125.190 105.057 1.00 17.62 535 PRO A CA 1
ATOM 3603 C C . PRO A 1 535 ? 133.954 125.995 104.081 1.00 17.62 535 PRO A C 1
ATOM 3604 O O . PRO A 1 535 ? 135.050 125.555 103.712 1.00 17.62 535 PRO A O 1
ATOM 3608 N N . ASN A 1 536 ? 133.475 127.161 103.647 1.00 19.71 536 ASN A N 1
ATOM 3609 C CA . ASN A 1 536 ? 134.274 128.009 102.772 1.00 19.71 536 ASN A CA 1
ATOM 3610 C C . ASN A 1 536 ? 135.453 128.638 103.502 1.00 19.71 536 ASN A C 1
ATOM 3611 O O . ASN A 1 536 ? 136.557 128.690 102.951 1.00 19.71 536 ASN A O 1
ATOM 3616 N N . ALA A 1 537 ? 135.240 129.121 104.728 1.00 19.23 537 ALA A N 1
ATOM 3617 C CA . ALA A 1 537 ? 136.318 129.738 105.493 1.00 19.23 537 ALA A CA 1
ATOM 3618 C C . ALA A 1 537 ? 137.414 128.745 105.851 1.00 19.23 537 ALA A C 1
ATOM 3619 O O . ALA A 1 537 ? 138.599 129.093 105.792 1.00 19.23 537 ALA A O 1
ATOM 3621 N N . ILE A 1 538 ? 137.043 127.515 106.219 1.00 18.55 538 ILE A N 1
ATOM 3622 C CA . ILE A 1 538 ? 138.038 126.499 106.554 1.00 18.55 538 ILE A CA 1
ATOM 3623 C C . ILE A 1 538 ? 138.959 126.249 105.369 1.00 18.55 538 ILE A C 1
ATOM 3624 O O . ILE A 1 538 ? 140.185 126.176 105.515 1.00 18.55 538 ILE A O 1
ATOM 3629 N N . VAL A 1 539 ? 138.381 126.123 104.177 1.00 21.48 539 VAL A N 1
ATOM 3630 C CA . VAL A 1 539 ? 139.170 125.871 102.978 1.00 21.48 539 VAL A CA 1
ATOM 3631 C C . VAL A 1 539 ? 139.994 127.097 102.601 1.00 21.48 539 VAL A C 1
ATOM 3632 O O . VAL A 1 539 ? 141.163 126.979 102.212 1.00 21.48 539 VAL A O 1
ATOM 3636 N N . PHE A 1 540 ? 139.410 128.292 102.717 1.00 27.86 540 PHE A N 1
ATOM 3637 C CA . PHE A 1 540 ? 140.121 129.509 102.345 1.00 27.86 540 PHE A CA 1
ATOM 3638 C C . PHE A 1 540 ? 141.260 129.838 103.302 1.00 27.86 540 PHE A C 1
ATOM 3639 O O . PHE A 1 540 ? 142.191 130.550 102.912 1.00 27.86 540 PHE A O 1
ATOM 3647 N N . SER A 1 541 ? 141.214 129.334 104.534 1.00 26.27 541 SER A N 1
ATOM 3648 C CA . SER A 1 541 ? 142.251 129.629 105.515 1.00 26.27 541 SER A CA 1
ATOM 3649 C C . SER A 1 541 ? 143.605 129.025 105.164 1.00 26.27 541 SER A C 1
ATOM 3650 O O . SER A 1 541 ? 144.601 129.378 105.803 1.00 26.27 541 SER A O 1
ATOM 3653 N N . TYR A 1 542 ? 143.672 128.131 104.181 1.00 28.40 542 TYR A N 1
ATOM 3654 C CA . TYR A 1 542 ? 144.934 127.512 103.800 1.00 28.40 542 TYR A CA 1
ATOM 3655 C C . TYR A 1 542 ? 145.760 128.369 102.850 1.00 28.40 542 TYR A C 1
ATOM 3656 O O . TYR A 1 542 ? 146.916 128.025 102.578 1.00 28.40 542 TYR A O 1
ATOM 3665 N N . GLY A 1 543 ? 145.202 129.463 102.337 1.00 34.97 543 GLY A N 1
ATOM 3666 C CA . GLY A 1 543 ? 145.965 130.424 101.568 1.00 34.97 543 GLY A CA 1
ATOM 3667 C C . GLY A 1 543 ? 146.179 130.093 100.109 1.00 34.97 543 GLY A C 1
ATOM 3668 O O . GLY A 1 543 ? 146.831 130.874 99.408 1.00 34.97 543 GLY A O 1
ATOM 3669 N N . HIS A 1 544 ? 145.659 128.967 99.624 1.00 38.70 544 HIS A N 1
ATOM 3670 C CA . HIS A 1 544 ? 145.808 128.621 98.216 1.00 38.70 544 HIS A CA 1
ATOM 3671 C C . HIS A 1 544 ? 144.859 129.394 97.313 1.00 38.70 544 HIS A C 1
ATOM 3672 O O . HIS A 1 544 ? 145.191 129.645 96.149 1.00 38.70 544 HIS A O 1
ATOM 3679 N N . LEU A 1 545 ? 143.692 129.782 97.820 1.00 35.43 545 LEU A N 1
ATOM 3680 C CA . LEU A 1 545 ? 142.658 130.397 97.002 1.00 35.43 545 LEU A CA 1
ATOM 3681 C C . LEU A 1 545 ? 142.656 131.911 97.157 1.00 35.43 545 LEU A C 1
ATOM 3682 O O . LEU A 1 545 ? 142.877 132.439 98.251 1.00 35.43 545 LEU A O 1
ATOM 3687 N N . LYS A 1 546 ? 142.411 132.603 96.051 1.00 38.79 546 LYS A N 1
ATOM 3688 C CA . LYS A 1 546 ? 142.131 134.030 96.057 1.00 38.79 546 LYS A CA 1
ATOM 3689 C C . LYS A 1 546 ? 140.625 134.253 96.027 1.00 38.79 546 LYS A C 1
ATOM 3690 O O . LYS A 1 546 ? 139.843 133.339 95.754 1.00 38.79 546 LYS A O 1
ATOM 3696 N N . VAL A 1 547 ? 140.221 135.489 96.324 1.00 33.90 547 VAL A N 1
ATOM 3697 C CA . VAL A 1 547 ? 138.798 135.807 96.361 1.00 33.90 547 VAL A CA 1
ATOM 3698 C C . VAL A 1 547 ? 138.179 135.681 94.973 1.00 33.90 547 VAL A C 1
ATOM 3699 O O . VAL A 1 547 ? 137.083 135.131 94.818 1.00 33.90 547 VAL A O 1
ATOM 3703 N N . ILE A 1 548 ? 138.864 136.185 93.943 1.00 34.43 548 ILE A N 1
ATOM 3704 C CA . ILE A 1 548 ? 138.308 136.143 92.595 1.00 34.43 548 ILE A CA 1
ATOM 3705 C C . ILE A 1 548 ? 138.268 134.725 92.034 1.00 34.43 548 ILE A C 1
ATOM 3706 O O . ILE A 1 548 ? 137.294 134.360 91.364 1.00 34.43 548 ILE A O 1
ATOM 3711 N N . ASP A 1 549 ? 139.297 133.910 92.291 1.00 37.59 549 ASP A N 1
ATOM 3712 C CA . ASP A 1 549 ? 139.270 132.525 91.833 1.00 37.59 549 ASP A CA 1
ATOM 3713 C C . ASP A 1 549 ? 138.137 131.750 92.486 1.00 37.59 549 ASP A C 1
ATOM 3714 O O . ASP A 1 549 ? 137.527 130.885 91.848 1.00 37.59 549 ASP A O 1
ATOM 3719 N N . MET A 1 550 ? 137.842 132.049 93.747 1.00 30.26 550 MET A N 1
ATOM 3720 C CA . MET A 1 550 ? 136.720 131.439 94.441 1.00 30.26 550 MET A CA 1
ATOM 3721 C C . MET A 1 550 ? 135.374 131.932 93.932 1.00 30.26 550 MET A C 1
ATOM 3722 O O . MET A 1 550 ? 134.448 131.127 93.796 1.00 30.26 550 MET A O 1
ATOM 3727 N N . VAL A 1 551 ? 135.253 133.227 93.637 1.00 30.06 551 VAL A N 1
ATOM 3728 C CA . VAL A 1 551 ? 134.004 133.780 93.124 1.00 30.06 551 VAL A CA 1
ATOM 3729 C C . VAL A 1 551 ? 133.690 133.225 91.740 1.00 30.06 551 VAL A C 1
ATOM 3730 O O . VAL A 1 551 ? 132.529 132.931 91.428 1.00 30.06 551 VAL A O 1
ATOM 3734 N N . LYS A 1 552 ? 134.712 133.063 90.895 1.00 28.25 552 LYS A N 1
ATOM 3735 C CA . LYS A 1 552 ? 134.482 132.549 89.547 1.00 28.25 552 LYS A CA 1
ATOM 3736 C C . LYS A 1 552 ? 133.866 131.155 89.580 1.00 28.25 552 LYS A C 1
ATOM 3737 O O . LYS A 1 552 ? 132.936 130.865 88.819 1.00 28.25 552 LYS A O 1
ATOM 3743 N N . ALA A 1 553 ? 134.367 130.283 90.451 1.00 23.69 553 ALA A N 1
ATOM 3744 C CA . ALA A 1 553 ? 133.809 128.945 90.598 1.00 23.69 553 ALA A CA 1
ATOM 3745 C C . ALA A 1 553 ? 132.478 128.940 91.334 1.00 23.69 553 ALA A C 1
ATOM 3746 O O . ALA A 1 553 ? 131.577 128.168 90.972 1.00 23.69 553 ALA A O 1
ATOM 3748 N N . GLY A 1 554 ? 132.340 129.778 92.365 1.00 22.41 554 GLY A N 1
ATOM 3749 C CA . GLY A 1 554 ? 131.097 129.837 93.106 1.00 22.41 554 GLY A CA 1
ATOM 3750 C C . GLY A 1 554 ? 129.928 130.301 92.269 1.00 22.41 554 GLY A C 1
ATOM 3751 O O . GLY A 1 554 ? 128.810 129.822 92.454 1.00 22.41 554 GLY A O 1
ATOM 3752 N N . LEU A 1 555 ? 130.163 131.229 91.338 1.00 23.36 555 LEU A N 1
ATOM 3753 C CA . LEU A 1 555 ? 129.089 131.669 90.452 1.00 23.36 555 LEU A CA 1
ATOM 3754 C C . LEU A 1 555 ? 128.530 130.503 89.648 1.00 23.36 555 LEU A C 1
ATOM 3755 O O . LEU A 1 555 ? 127.312 130.295 89.601 1.00 23.36 555 LEU A O 1
ATOM 3760 N N . GLY A 1 556 ? 129.409 129.720 89.020 1.00 19.87 556 GLY A N 1
ATOM 3761 C CA . GLY A 1 556 ? 128.953 128.581 88.245 1.00 19.87 556 GLY A CA 1
ATOM 3762 C C . GLY A 1 556 ? 128.285 127.514 89.085 1.00 19.87 556 GLY A C 1
ATOM 3763 O O . GLY A 1 556 ? 127.235 126.986 88.702 1.00 19.87 556 GLY A O 1
ATOM 3764 N N . VAL A 1 557 ? 128.868 127.187 90.242 1.00 18.63 557 VAL A N 1
ATOM 3765 C CA . VAL A 1 557 ? 128.266 126.167 91.095 1.00 18.63 557 VAL A CA 1
ATOM 3766 C C . VAL A 1 557 ? 126.902 126.621 91.603 1.00 18.63 557 VAL A C 1
ATOM 3767 O O . VAL A 1 557 ? 125.954 125.829 91.651 1.00 18.63 557 VAL A O 1
ATOM 3771 N N . ASN A 1 558 ? 126.774 127.894 91.979 1.00 19.62 558 ASN A N 1
ATOM 3772 C CA . ASN A 1 558 ? 125.512 128.439 92.457 1.00 19.62 558 ASN A CA 1
ATOM 3773 C C . ASN A 1 558 ? 124.456 128.462 91.359 1.00 19.62 558 ASN A C 1
ATOM 3774 O O . ASN A 1 558 ? 123.288 128.144 91.613 1.00 19.62 558 ASN A O 1
ATOM 3779 N N . ILE A 1 559 ? 124.844 128.838 90.138 1.00 18.87 559 ILE A N 1
ATOM 3780 C CA . ILE A 1 559 ? 123.903 128.809 89.023 1.00 18.87 559 ILE A CA 1
ATOM 3781 C C . ILE A 1 559 ? 123.433 127.386 88.762 1.00 18.87 559 ILE A C 1
ATOM 3782 O O . ILE A 1 559 ? 122.240 127.143 88.544 1.00 18.87 559 ILE A O 1
ATOM 3787 N N . VAL A 1 560 ? 124.357 126.422 88.791 1.00 18.56 560 VAL A N 1
ATOM 3788 C CA . VAL A 1 560 ? 123.981 125.024 88.598 1.00 18.56 560 VAL A CA 1
ATOM 3789 C C . VAL A 1 560 ? 123.011 124.576 89.683 1.00 18.56 560 VAL A C 1
ATOM 3790 O O . VAL A 1 560 ? 122.001 123.920 89.401 1.00 18.56 560 VAL A O 1
ATOM 3794 N N . GLY A 1 561 ? 123.299 124.923 90.938 1.00 18.80 561 GLY A N 1
ATOM 3795 C CA . GLY A 1 561 ? 122.426 124.516 92.026 1.00 18.80 561 GLY A CA 1
ATOM 3796 C C . GLY A 1 561 ? 121.034 125.106 91.916 1.00 18.80 561 GLY A C 1
ATOM 3797 O O . GLY A 1 561 ? 120.037 124.401 92.097 1.00 18.80 561 GLY A O 1
ATOM 3798 N N . VAL A 1 562 ? 120.944 126.402 91.612 1.00 19.99 562 VAL A N 1
ATOM 3799 C CA . VAL A 1 562 ? 119.637 127.035 91.464 1.00 19.99 562 VAL A CA 1
ATOM 3800 C C . VAL A 1 562 ? 118.877 126.437 90.287 1.00 19.99 562 VAL A C 1
ATOM 3801 O O . VAL A 1 562 ? 117.671 126.175 90.389 1.00 19.99 562 VAL A O 1
ATOM 3805 N N . ALA A 1 563 ? 119.556 126.206 89.159 1.00 20.26 563 ALA A N 1
ATOM 3806 C CA . ALA A 1 563 ? 118.890 125.616 88.005 1.00 20.26 563 ALA A CA 1
ATOM 3807 C C . ALA A 1 563 ? 118.373 124.218 88.319 1.00 20.26 563 ALA A C 1
ATOM 3808 O O . ALA A 1 563 ? 117.249 123.870 87.943 1.00 20.26 563 ALA A O 1
ATOM 3810 N N . VAL A 1 564 ? 119.171 123.408 89.015 1.00 20.86 564 VAL A N 1
ATOM 3811 C CA . VAL A 1 564 ? 118.741 122.058 89.359 1.00 20.86 564 VAL A CA 1
ATOM 3812 C C . VAL A 1 564 ? 117.569 122.090 90.332 1.00 20.86 564 VAL A C 1
ATOM 3813 O O . VAL A 1 564 ? 116.622 121.308 90.200 1.00 20.86 564 VAL A O 1
ATOM 3817 N N . VAL A 1 565 ? 117.605 122.988 91.320 1.00 23.16 565 VAL A N 1
ATOM 3818 C CA . VAL A 1 565 ? 116.504 123.074 92.275 1.00 23.16 565 VAL A CA 1
ATOM 3819 C C . VAL A 1 565 ? 115.216 123.496 91.577 1.00 23.16 565 VAL A C 1
ATOM 3820 O O . VAL A 1 565 ? 114.149 122.914 91.812 1.00 23.16 565 VAL A O 1
ATOM 3824 N N . MET A 1 566 ? 115.289 124.503 90.701 1.00 25.79 566 MET A N 1
ATOM 3825 C CA . MET A 1 566 ? 114.096 124.934 89.981 1.00 25.79 566 MET A CA 1
ATOM 3826 C C . MET A 1 566 ? 113.597 123.885 88.997 1.00 25.79 566 MET A C 1
ATOM 3827 O O . MET A 1 566 ? 112.383 123.777 88.793 1.00 25.79 566 MET A O 1
ATOM 3832 N N . LEU A 1 567 ? 114.496 123.114 88.382 1.00 25.81 567 LEU A N 1
ATOM 3833 C CA . LEU A 1 567 ? 114.064 122.033 87.503 1.00 25.81 567 LEU A CA 1
ATOM 3834 C C . LEU A 1 567 ? 113.375 120.929 88.295 1.00 25.81 567 LEU A C 1
ATOM 3835 O O . LEU A 1 567 ? 112.332 120.415 87.877 1.00 25.81 567 LEU A O 1
ATOM 3840 N N . GLY A 1 568 ? 113.940 120.559 89.445 1.00 27.35 568 GLY A N 1
ATOM 3841 C CA . GLY A 1 568 ? 113.315 119.543 90.272 1.00 27.35 568 GLY A CA 1
ATOM 3842 C C . GLY A 1 568 ? 111.955 119.966 90.787 1.00 27.35 568 GLY A C 1
ATOM 3843 O O . GLY A 1 568 ? 111.006 119.177 90.779 1.00 27.35 568 GLY A O 1
ATOM 3844 N N . ILE A 1 569 ? 111.838 121.220 91.231 1.00 29.35 569 ILE A N 1
ATOM 3845 C CA . ILE A 1 569 ? 110.559 121.723 91.724 1.00 29.35 569 ILE A CA 1
ATOM 3846 C C . ILE A 1 569 ? 109.497 121.638 90.635 1.00 29.35 569 ILE A C 1
ATOM 3847 O O . ILE A 1 569 ? 108.340 121.288 90.899 1.00 29.35 569 ILE A O 1
ATOM 3852 N N . CYS A 1 570 ? 109.875 121.941 89.393 1.00 33.72 570 CYS A N 1
ATOM 3853 C CA . CYS A 1 570 ? 108.913 121.890 88.300 1.00 33.72 570 CYS A CA 1
ATOM 3854 C C . CYS A 1 570 ? 108.684 120.468 87.800 1.00 33.72 570 CYS A C 1
ATOM 3855 O O . CYS A 1 570 ? 107.694 120.216 87.104 1.00 33.72 570 CYS A O 1
ATOM 3858 N N . THR A 1 571 ? 109.573 119.528 88.131 1.00 29.71 571 THR A N 1
ATOM 3859 C CA . THR A 1 571 ? 109.495 118.190 87.551 1.00 29.71 571 THR A CA 1
ATOM 3860 C C . THR A 1 571 ? 109.158 117.105 88.566 1.00 29.71 571 THR A C 1
ATOM 3861 O O . THR A 1 571 ? 108.146 116.418 88.394 1.00 29.71 571 THR A O 1
ATOM 3865 N N . TRP A 1 572 ? 109.954 116.919 89.620 1.00 27.35 572 TRP A N 1
ATOM 3866 C CA . TRP A 1 572 ? 109.812 115.728 90.451 1.00 27.35 572 TRP A CA 1
ATOM 3867 C C . TRP A 1 572 ? 109.554 116.010 91.926 1.00 27.35 572 TRP A C 1
ATOM 3868 O O . TRP A 1 572 ? 109.430 115.057 92.701 1.00 27.35 572 TRP A O 1
ATOM 3879 N N . ILE A 1 573 ? 109.456 117.271 92.345 1.00 30.16 573 ILE A N 1
ATOM 3880 C CA . ILE A 1 573 ? 109.099 117.530 93.738 1.00 30.16 573 ILE A CA 1
ATOM 3881 C C . ILE A 1 573 ? 107.585 117.517 93.919 1.00 30.16 573 ILE A C 1
ATOM 3882 O O . ILE A 1 573 ? 107.078 117.109 94.970 1.00 30.16 573 ILE A O 1
ATOM 3887 N N . VAL A 1 574 ? 106.842 117.955 92.907 1.00 36.31 574 VAL A N 1
ATOM 3888 C CA . VAL A 1 574 ? 105.388 118.080 92.998 1.00 36.31 574 VAL A CA 1
ATOM 3889 C C . VAL A 1 574 ? 104.641 116.746 93.074 1.00 36.31 574 VAL A C 1
ATOM 3890 O O . VAL A 1 574 ? 103.540 116.724 93.640 1.00 36.31 574 VAL A O 1
ATOM 3894 N N . PRO A 1 575 ? 105.136 115.619 92.537 1.00 37.37 575 PRO A N 1
ATOM 3895 C CA . PRO A 1 575 ? 104.350 114.384 92.703 1.00 37.37 575 PRO A CA 1
ATOM 3896 C C . PRO A 1 575 ? 104.318 113.871 94.132 1.00 37.37 575 PRO A C 1
ATOM 3897 O O . PRO A 1 575 ? 103.242 113.515 94.627 1.00 37.37 575 PRO A O 1
ATOM 3901 N N . MET A 1 576 ? 105.464 113.819 94.816 1.00 37.47 576 MET A N 1
ATOM 3902 C CA . MET A 1 576 ? 105.483 113.247 96.159 1.00 37.47 576 MET A CA 1
ATOM 3903 C C . MET A 1 576 ? 104.923 114.196 97.210 1.00 37.47 576 MET A C 1
ATOM 3904 O O . MET A 1 576 ? 104.317 113.739 98.185 1.00 37.47 576 MET A O 1
ATOM 3909 N N . PHE A 1 577 ? 105.107 115.503 97.040 1.00 39.42 577 PHE A N 1
ATOM 3910 C CA . PHE A 1 577 ? 104.649 116.470 98.026 1.00 39.42 577 PHE A CA 1
ATOM 3911 C C . PHE A 1 577 ? 103.328 117.128 97.662 1.00 39.42 577 PHE A C 1
ATOM 3912 O O . PHE A 1 577 ? 102.734 117.792 98.519 1.00 39.42 577 PHE A O 1
ATOM 3920 N N . ASP A 1 578 ? 102.850 116.953 96.428 1.00 44.79 578 ASP A N 1
ATOM 3921 C CA . ASP A 1 578 ? 101.577 117.504 95.963 1.00 44.79 578 ASP A CA 1
ATOM 3922 C C . ASP A 1 578 ? 101.520 119.015 96.218 1.00 44.79 578 ASP A C 1
ATOM 3923 O O . ASP A 1 578 ? 100.685 119.532 96.962 1.00 44.79 578 ASP A O 1
ATOM 3928 N N . LEU A 1 579 ? 102.453 119.707 95.568 1.00 39.05 579 LEU A N 1
ATOM 3929 C CA . LEU A 1 579 ? 102.656 121.134 95.772 1.00 39.05 579 LEU A CA 1
ATOM 3930 C C . LEU A 1 579 ? 101.713 122.005 94.953 1.00 39.05 579 LEU A C 1
ATOM 3931 O O . LEU A 1 579 ? 101.690 123.223 95.159 1.00 39.05 579 LEU A O 1
ATOM 3936 N N . TYR A 1 580 ? 100.939 121.423 94.039 1.00 44.07 580 TYR A N 1
ATOM 3937 C CA . TYR A 1 580 ? 100.105 122.211 93.140 1.00 44.07 580 TYR A CA 1
ATOM 3938 C C . TYR A 1 580 ? 98.739 122.550 93.722 1.00 44.07 580 TYR A C 1
ATOM 3939 O O . TYR A 1 580 ? 97.963 123.248 93.060 1.00 44.07 580 TYR A O 1
ATOM 3948 N N . THR A 1 581 ? 98.422 122.084 94.925 1.00 45.37 581 THR A N 1
ATOM 3949 C CA . THR A 1 581 ? 97.177 122.430 95.593 1.00 45.37 581 THR A CA 1
ATOM 3950 C C . THR A 1 581 ? 97.472 122.898 97.012 1.00 45.37 581 THR A C 1
ATOM 3951 O O . THR A 1 581 ? 98.568 122.704 97.542 1.00 45.37 581 THR A O 1
ATOM 3955 N N . TYR A 1 582 ? 96.476 123.529 97.624 1.00 46.49 582 TYR A N 1
ATOM 3956 C CA . TYR A 1 582 ? 96.669 124.016 98.985 1.00 46.49 582 TYR A CA 1
ATOM 3957 C C . TYR A 1 582 ? 96.475 122.877 99.978 1.00 46.49 582 TYR A C 1
ATOM 3958 O O . TYR A 1 582 ? 95.439 122.203 99.942 1.00 46.49 582 TYR A O 1
ATOM 3967 N N . PRO A 1 583 ? 97.434 122.636 100.863 1.00 45.67 583 PRO A N 1
ATOM 3968 C CA . PRO A 1 583 ? 97.333 121.507 101.790 1.00 45.67 583 PRO A CA 1
ATOM 3969 C C . PRO A 1 583 ? 96.302 121.762 102.883 1.00 45.67 583 PRO A C 1
ATOM 3970 O O . PRO A 1 583 ? 95.889 122.892 103.145 1.00 45.67 583 PRO A O 1
ATOM 3974 N N . SER A 1 584 ? 95.890 120.670 103.525 1.00 47.45 584 SER A N 1
ATOM 3975 C CA . SER A 1 584 ? 94.925 120.739 104.613 1.00 47.45 584 SER A CA 1
ATOM 3976 C C . SER A 1 584 ? 95.564 121.041 105.960 1.00 47.45 584 SER A C 1
ATOM 3977 O O . SER A 1 584 ? 94.840 121.291 106.931 1.00 47.45 584 SER A O 1
ATOM 3980 N N . TRP A 1 585 ? 96.892 121.023 106.046 1.00 42.23 585 TRP A N 1
ATOM 3981 C CA . TRP A 1 585 ? 97.599 121.323 107.284 1.00 42.23 585 TRP A CA 1
ATOM 3982 C C . TRP A 1 585 ? 98.061 122.772 107.364 1.00 42.23 585 TRP A C 1
ATOM 3983 O O . TRP A 1 585 ? 98.791 123.125 108.296 1.00 42.23 585 TRP A O 1
ATOM 3994 N N . ALA A 1 586 ? 97.658 123.615 106.415 1.00 45.46 586 ALA A N 1
ATOM 3995 C CA . ALA A 1 586 ? 98.070 125.007 106.397 1.00 45.46 586 ALA A CA 1
ATOM 3996 C C . ALA A 1 586 ? 96.918 125.919 106.810 1.00 45.46 586 ALA A C 1
ATOM 3997 O O . ALA A 1 586 ? 95.751 125.613 106.546 1.00 45.46 586 ALA A O 1
ATOM 3999 N N . PRO A 1 587 ? 97.213 127.040 107.467 1.00 49.29 587 PRO A N 1
ATOM 4000 C CA . PRO A 1 587 ? 96.141 127.957 107.875 1.00 49.29 587 PRO A CA 1
ATOM 4001 C C . PRO A 1 587 ? 95.442 128.571 106.672 1.00 49.29 587 PRO A C 1
ATOM 4002 O O . PRO A 1 587 ? 96.046 128.787 105.619 1.00 49.29 587 PRO A O 1
ATOM 4006 N N . ALA A 1 588 ? 94.155 128.857 106.843 1.00 49.25 588 ALA A N 1
ATOM 4007 C CA . ALA A 1 588 ? 93.360 129.466 105.784 1.00 49.25 588 ALA A CA 1
ATOM 4008 C C . ALA A 1 588 ? 93.328 130.983 105.932 1.00 49.25 588 ALA A C 1
ATOM 4009 O O . ALA A 1 588 ? 92.591 131.671 105.226 1.00 49.25 588 ALA A O 1
ATOM 4011 N N . LYS B 1 2 ? 144.500 86.558 136.490 1.00 65.77 2 LYS B N 1
ATOM 4012 C CA . LYS B 1 2 ? 144.477 87.608 135.478 1.00 65.77 2 LYS B CA 1
ATOM 4013 C C . LYS B 1 2 ? 143.063 88.134 135.264 1.00 65.77 2 LYS B C 1
ATOM 4014 O O . LYS B 1 2 ? 142.833 88.996 134.415 1.00 65.77 2 LYS B O 1
ATOM 4020 N N . PHE B 1 3 ? 142.115 87.609 136.040 1.00 62.37 3 PHE B N 1
ATOM 4021 C CA . PHE B 1 3 ? 140.724 88.030 135.940 1.00 62.37 3 PHE B CA 1
ATOM 4022 C C . PHE B 1 3 ? 140.388 89.147 136.920 1.00 62.37 3 PHE B C 1
ATOM 4023 O O . PHE B 1 3 ? 139.661 90.084 136.567 1.00 62.37 3 PHE B O 1
ATOM 4031 N N . PHE B 1 4 ? 140.905 89.066 138.149 1.00 60.36 4 PHE B N 1
ATOM 4032 C CA . PHE B 1 4 ? 140.645 90.113 139.131 1.00 60.36 4 PHE B CA 1
ATOM 4033 C C . PHE B 1 4 ? 141.238 91.447 138.698 1.00 60.36 4 PHE B C 1
ATOM 4034 O O . PHE B 1 4 ? 140.620 92.495 138.914 1.00 60.36 4 PHE B O 1
ATOM 4042 N N . SER B 1 5 ? 142.427 91.432 138.092 1.00 54.72 5 SER B N 1
ATOM 4043 C CA . SER B 1 5 ? 143.003 92.668 137.575 1.00 54.72 5 SER B CA 1
ATOM 4044 C C . SER B 1 5 ? 142.139 93.271 136.475 1.00 54.72 5 SER B C 1
ATOM 4045 O O . SER B 1 5 ? 141.947 94.492 136.441 1.00 54.72 5 SER B O 1
ATOM 4048 N N . TYR B 1 6 ? 141.612 92.437 135.574 1.00 53.59 6 TYR B N 1
ATOM 4049 C CA . TYR B 1 6 ? 140.725 92.935 134.529 1.00 53.59 6 TYR B CA 1
ATOM 4050 C C . TYR B 1 6 ? 139.440 93.510 135.109 1.00 53.59 6 TYR B C 1
ATOM 4051 O O . TYR B 1 6 ? 138.943 94.530 134.620 1.00 53.59 6 TYR B O 1
ATOM 4060 N N . ILE B 1 7 ? 138.884 92.868 136.139 1.00 47.38 7 ILE B N 1
ATOM 4061 C CA . ILE B 1 7 ? 137.697 93.415 136.789 1.00 47.38 7 ILE B CA 1
ATOM 4062 C C . ILE B 1 7 ? 138.013 94.747 137.457 1.00 47.38 7 ILE B C 1
ATOM 4063 O O . ILE B 1 7 ? 137.205 95.682 137.406 1.00 47.38 7 ILE B O 1
ATOM 4068 N N . LEU B 1 8 ? 139.185 94.864 138.084 1.00 43.20 8 LEU B N 1
ATOM 4069 C CA . LEU B 1 8 ? 139.520 96.079 138.816 1.00 43.20 8 LEU B CA 1
ATOM 4070 C C . LEU B 1 8 ? 139.851 97.243 137.891 1.00 43.20 8 LEU B C 1
ATOM 4071 O O . LEU B 1 8 ? 139.540 98.392 138.223 1.00 43.20 8 LEU B O 1
ATOM 4076 N N . VAL B 1 9 ? 140.477 96.986 136.745 1.00 35.25 9 VAL B N 1
ATOM 4077 C CA . VAL B 1 9 ? 140.832 98.077 135.841 1.00 35.25 9 VAL B CA 1
ATOM 4078 C C . VAL B 1 9 ? 139.610 98.605 135.095 1.00 35.25 9 VAL B C 1
ATOM 4079 O O . VAL B 1 9 ? 139.457 99.817 134.927 1.00 35.25 9 VAL B O 1
ATOM 4083 N N . TYR B 1 10 ? 138.723 97.724 134.639 1.00 29.55 10 TYR B N 1
ATOM 4084 C CA . TYR B 1 10 ? 137.482 98.148 133.991 1.00 29.55 10 TYR B CA 1
ATOM 4085 C C . TYR B 1 10 ? 136.333 98.220 134.990 1.00 29.55 10 TYR B C 1
ATOM 4086 O O . TYR B 1 10 ? 135.257 97.671 134.763 1.00 29.55 10 TYR B O 1
ATOM 4095 N N . ARG B 1 11 ? 136.549 98.907 136.110 1.00 28.90 11 ARG B N 1
ATOM 4096 C CA . ARG B 1 11 ? 135.524 98.992 137.140 1.00 28.90 11 ARG B CA 1
ATOM 4097 C C . ARG B 1 11 ? 134.417 99.977 136.798 1.00 28.90 11 ARG B C 1
ATOM 4098 O O . ARG B 1 11 ? 133.262 99.729 137.153 1.00 28.90 11 ARG B O 1
ATOM 4106 N N . ARG B 1 12 ? 134.735 101.079 136.120 1.00 20.66 12 ARG B N 1
ATOM 4107 C CA . ARG B 1 12 ? 133.721 102.063 135.760 1.00 20.66 12 ARG B CA 1
ATOM 4108 C C . ARG B 1 12 ? 132.766 101.563 134.686 1.00 20.66 12 ARG B C 1
ATOM 4109 O O . ARG B 1 12 ? 131.552 101.747 134.819 1.00 20.66 12 ARG B O 1
ATOM 4117 N N . PHE B 1 13 ? 133.283 100.933 133.629 1.00 16.06 13 PHE B N 1
ATOM 4118 C CA . PHE B 1 13 ? 132.419 100.376 132.592 1.00 16.06 13 PHE B CA 1
ATOM 4119 C C . PHE B 1 13 ? 131.501 99.301 133.163 1.00 16.06 13 PHE B C 1
ATOM 4120 O O . PHE B 1 13 ? 130.283 99.313 132.930 1.00 16.06 13 PHE B O 1
ATOM 4128 N N . LEU B 1 14 ? 132.075 98.365 133.922 1.00 17.48 14 LEU B N 1
ATOM 4129 C CA . LEU B 1 14 ? 131.287 97.311 134.542 1.00 17.48 14 LEU B CA 1
ATOM 4130 C C . LEU B 1 14 ? 130.279 97.860 135.538 1.00 17.48 14 LEU B C 1
ATOM 4131 O O . LEU B 1 14 ? 129.154 97.361 135.591 1.00 17.48 14 LEU B O 1
ATOM 4136 N N . PHE B 1 15 ? 130.651 98.873 136.322 1.00 15.20 15 PHE B N 1
ATOM 4137 C CA . PHE B 1 15 ? 129.704 99.492 137.240 1.00 15.20 15 PHE B CA 1
ATOM 4138 C C . PHE B 1 15 ? 128.562 100.181 136.508 1.00 15.20 15 PHE B C 1
ATOM 4139 O O . PHE B 1 15 ? 127.412 100.083 136.944 1.00 15.20 15 PHE B O 1
ATOM 4147 N N . VAL B 1 16 ? 128.853 100.882 135.409 1.00 14.62 16 VAL B N 1
ATOM 4148 C CA . VAL B 1 16 ? 127.795 101.521 134.634 1.00 14.62 16 VAL B CA 1
ATOM 4149 C C . VAL B 1 16 ? 126.825 100.477 134.098 1.00 14.62 16 VAL B C 1
ATOM 4150 O O . VAL B 1 16 ? 125.602 100.620 134.228 1.00 14.62 16 VAL B O 1
ATOM 4154 N N . VAL B 1 17 ? 127.353 99.400 133.510 1.00 15.62 17 VAL B N 1
ATOM 4155 C CA . VAL B 1 17 ? 126.476 98.351 132.997 1.00 15.62 17 VAL B CA 1
ATOM 4156 C C . VAL B 1 17 ? 125.678 97.707 134.127 1.00 15.62 17 VAL B C 1
ATOM 4157 O O . VAL B 1 17 ? 124.471 97.466 133.987 1.00 15.62 17 VAL B O 1
ATOM 4161 N N . PHE B 1 18 ? 126.326 97.432 135.261 1.00 15.35 18 PHE B N 1
ATOM 4162 C CA . PHE B 1 18 ? 125.660 96.773 136.377 1.00 15.35 18 PHE B CA 1
ATOM 4163 C C . PHE B 1 18 ? 124.530 97.628 136.933 1.00 15.35 18 PHE B C 1
ATOM 4164 O O . PHE B 1 18 ? 123.442 97.122 137.219 1.00 15.35 18 PHE B O 1
ATOM 4172 N N . THR B 1 19 ? 124.769 98.930 137.106 1.00 14.44 19 THR B N 1
ATOM 4173 C CA . THR B 1 19 ? 123.730 99.793 137.652 1.00 14.44 19 THR B CA 1
ATOM 4174 C C . THR B 1 19 ? 122.635 100.103 136.642 1.00 14.44 19 THR B C 1
ATOM 4175 O O . THR B 1 19 ? 121.506 100.398 137.049 1.00 14.44 19 THR B O 1
ATOM 4179 N N . VAL B 1 20 ? 122.932 100.049 135.341 1.00 14.58 20 VAL B N 1
ATOM 4180 C CA . VAL B 1 20 ? 121.862 100.165 134.358 1.00 14.58 20 VAL B CA 1
ATOM 4181 C C . VAL B 1 20 ? 120.990 98.915 134.365 1.00 14.58 20 VAL B C 1
ATOM 4182 O O . VAL B 1 20 ? 119.763 99.005 134.235 1.00 14.58 20 VAL B O 1
ATOM 4186 N N . LEU B 1 21 ? 121.593 97.736 134.534 1.00 15.84 21 LEU B N 1
ATOM 4187 C CA . LEU B 1 21 ? 120.844 96.488 134.440 1.00 15.84 21 LEU B CA 1
ATOM 4188 C C . LEU B 1 21 ? 120.181 96.058 135.745 1.00 15.84 21 LEU B C 1
ATOM 4189 O O . LEU B 1 21 ? 119.205 95.301 135.698 1.00 15.84 21 LEU B O 1
ATOM 4194 N N . VAL B 1 22 ? 120.672 96.507 136.898 1.00 16.43 22 VAL B N 1
ATOM 4195 C CA . VAL B 1 22 ? 120.142 96.013 138.165 1.00 16.43 22 VAL B CA 1
ATOM 4196 C C . VAL B 1 22 ? 118.918 96.805 138.618 1.00 16.43 22 VAL B C 1
ATOM 4197 O O . VAL B 1 22 ? 118.045 96.256 139.297 1.00 16.43 22 VAL B O 1
ATOM 4201 N N . LEU B 1 23 ? 118.831 98.082 138.259 1.00 15.02 23 LEU B N 1
ATOM 4202 C CA . LEU B 1 23 ? 117.639 98.876 138.512 1.00 15.02 23 LEU B CA 1
ATOM 4203 C C . LEU B 1 23 ? 116.608 98.726 137.404 1.00 15.02 23 LEU B C 1
ATOM 4204 O O . LEU B 1 23 ? 115.536 99.333 137.483 1.00 15.02 23 LEU B O 1
ATOM 4209 N N . LEU B 1 24 ? 116.916 97.933 136.379 1.00 16.55 24 LEU B N 1
ATOM 4210 C CA . LEU B 1 24 ? 115.976 97.723 135.284 1.00 16.55 24 LEU B CA 1
ATOM 4211 C C . LEU B 1 24 ? 114.663 97.055 135.693 1.00 16.55 24 LEU B C 1
ATOM 4212 O O . LEU B 1 24 ? 113.659 97.291 135.001 1.00 16.55 24 LEU B O 1
ATOM 4217 N N . PRO B 1 25 ? 114.590 96.212 136.732 1.00 18.65 25 PRO B N 1
ATOM 4218 C CA . PRO B 1 25 ? 113.272 95.729 137.177 1.00 18.65 25 PRO B CA 1
ATOM 4219 C C . PRO B 1 25 ? 112.324 96.826 137.635 1.00 18.65 25 PRO B C 1
ATOM 4220 O O . PRO B 1 25 ? 111.106 96.608 137.607 1.00 18.65 25 PRO B O 1
ATOM 4224 N N . LEU B 1 26 ? 112.829 97.983 138.061 1.00 18.33 26 LEU B N 1
ATOM 4225 C CA . LEU B 1 26 ? 111.971 99.046 138.572 1.00 18.33 26 LEU B CA 1
ATOM 4226 C C . LEU B 1 26 ? 111.020 99.598 137.508 1.00 18.33 26 LEU B C 1
ATOM 4227 O O . LEU B 1 26 ? 109.820 99.713 137.781 1.00 18.33 26 LEU B O 1
ATOM 4232 N N . PRO B 1 27 ? 111.482 99.959 136.302 1.00 18.45 27 PRO B N 1
ATOM 4233 C CA . PRO B 1 27 ? 110.522 100.440 135.293 1.00 18.45 27 PRO B CA 1
ATOM 4234 C C . PRO B 1 27 ? 109.584 99.364 134.776 1.00 18.45 27 PRO B C 1
ATOM 4235 O O . PRO B 1 27 ? 108.421 99.669 134.484 1.00 18.45 27 PRO B O 1
ATOM 4239 N N . ILE B 1 28 ? 110.049 98.119 134.644 1.00 23.57 28 ILE B N 1
ATOM 4240 C CA . ILE B 1 28 ? 109.214 97.069 134.061 1.00 23.57 28 ILE B CA 1
ATOM 4241 C C . ILE B 1 28 ? 108.056 96.712 134.985 1.00 23.57 28 ILE B C 1
ATOM 4242 O O . ILE B 1 28 ? 106.982 96.311 134.520 1.00 23.57 28 ILE B O 1
ATOM 4247 N N . VAL B 1 29 ? 108.244 96.849 136.295 1.00 28.97 29 VAL B N 1
ATOM 4248 C CA . VAL B 1 29 ? 107.236 96.465 137.276 1.00 28.97 29 VAL B CA 1
ATOM 4249 C C . VAL B 1 29 ? 106.787 97.765 137.945 1.00 28.97 29 VAL B C 1
ATOM 4250 O O . VAL B 1 29 ? 107.278 98.842 137.593 1.00 28.97 29 VAL B O 1
ATOM 4254 N N . LEU B 1 30 ? 105.822 97.691 138.867 1.00 43.28 30 LEU B N 1
ATOM 4255 C CA . LEU B 1 30 ? 105.340 98.848 139.633 1.00 43.28 30 LEU B CA 1
ATOM 4256 C C . LEU B 1 30 ? 104.608 99.849 138.735 1.00 43.28 30 LEU B C 1
ATOM 4257 O O . LEU B 1 30 ? 104.890 101.048 138.752 1.00 43.28 30 LEU B O 1
ATOM 4262 N N . HIS B 1 31 ? 103.672 99.338 137.936 1.00 49.96 31 HIS B N 1
ATOM 4263 C CA . HIS B 1 31 ? 102.711 100.095 137.136 1.00 49.96 31 HIS B CA 1
ATOM 4264 C C . HIS B 1 31 ? 103.352 100.884 136.001 1.00 49.96 31 HIS B C 1
ATOM 4265 O O . HIS B 1 31 ? 102.623 101.471 135.191 1.00 49.96 31 HIS B O 1
ATOM 4272 N N . THR B 1 32 ? 104.684 100.916 135.908 1.00 36.79 32 THR B N 1
ATOM 4273 C CA . THR B 1 32 ? 105.403 101.498 134.773 1.00 36.79 32 THR B CA 1
ATOM 4274 C C . THR B 1 32 ? 104.998 102.947 134.498 1.00 36.79 32 THR B C 1
ATOM 4275 O O . THR B 1 32 ? 105.002 103.389 133.346 1.00 36.79 32 THR B O 1
ATOM 4279 N N . LYS B 1 33 ? 104.642 103.707 135.535 1.00 28.47 33 LYS B N 1
ATOM 4280 C CA . LYS B 1 33 ? 104.210 105.089 135.341 1.00 28.47 33 LYS B CA 1
ATOM 4281 C C . LYS B 1 33 ? 105.161 106.092 135.981 1.00 28.47 33 LYS B C 1
ATOM 4282 O O . LYS B 1 33 ? 105.699 106.955 135.280 1.00 28.47 33 LYS B O 1
ATOM 4288 N N . GLU B 1 34 ? 105.390 106.005 137.291 1.00 22.79 34 GLU B N 1
ATOM 4289 C CA . GLU B 1 34 ? 106.325 106.884 137.980 1.00 22.79 34 GLU B CA 1
ATOM 4290 C C . GLU B 1 34 ? 107.644 106.202 138.305 1.00 22.79 34 GLU B C 1
ATOM 4291 O O . GLU B 1 34 ? 108.606 106.888 138.666 1.00 22.79 34 GLU B O 1
ATOM 4297 N N . ALA B 1 35 ? 107.709 104.876 138.191 1.00 15.39 35 ALA B N 1
ATOM 4298 C CA . ALA B 1 35 ? 108.944 104.144 138.420 1.00 15.39 35 ALA B CA 1
ATOM 4299 C C . ALA B 1 35 ? 109.980 104.381 137.332 1.00 15.39 35 ALA B C 1
ATOM 4300 O O . ALA B 1 35 ? 111.170 104.174 137.581 1.00 15.39 35 ALA B O 1
ATOM 4302 N N . GLU B 1 36 ? 109.562 104.810 136.141 1.00 13.47 36 GLU B N 1
ATOM 4303 C CA . GLU B 1 36 ? 110.510 105.117 135.077 1.00 13.47 36 GLU B CA 1
ATOM 4304 C C . GLU B 1 36 ? 111.338 106.356 135.392 1.00 13.47 36 GLU B C 1
ATOM 4305 O O . GLU B 1 36 ? 112.568 106.332 135.255 1.00 13.47 36 GLU B O 1
ATOM 4311 N N . CYS B 1 37 ? 110.691 107.438 135.827 1.00 10.35 37 CYS B N 1
ATOM 4312 C CA . CYS B 1 37 ? 111.434 108.623 136.231 1.00 10.35 37 CYS B CA 1
ATOM 4313 C C . CYS B 1 37 ? 112.238 108.381 137.499 1.00 10.35 37 CYS B C 1
ATOM 4314 O O . CYS B 1 37 ? 113.323 108.946 137.652 1.00 10.35 37 CYS B O 1
ATOM 4317 N N . ALA B 1 38 ? 111.729 107.554 138.415 1.00 9.62 38 ALA B N 1
ATOM 4318 C CA . ALA B 1 38 ? 112.520 107.175 139.580 1.00 9.62 38 ALA B CA 1
ATOM 4319 C C . ALA B 1 38 ? 113.768 106.402 139.177 1.00 9.62 38 ALA B C 1
ATOM 4320 O O . ALA B 1 38 ? 114.842 106.622 139.746 1.00 9.62 38 ALA B O 1
ATOM 4322 N N . TYR B 1 39 ? 113.644 105.498 138.204 1.00 9.77 39 TYR B N 1
ATOM 4323 C CA . TYR B 1 39 ? 114.802 104.777 137.686 1.00 9.77 39 TYR B CA 1
ATOM 4324 C C . TYR B 1 39 ? 115.806 105.728 137.050 1.00 9.77 39 TYR B C 1
ATOM 4325 O O . TYR B 1 39 ? 117.017 105.608 137.280 1.00 9.77 39 TYR B O 1
ATOM 4334 N N . THR B 1 40 ? 115.319 106.681 136.253 1.00 7.48 40 THR B N 1
ATOM 4335 C CA . THR B 1 40 ? 116.207 107.671 135.649 1.00 7.48 40 THR B CA 1
ATOM 4336 C C . THR B 1 40 ? 116.922 108.493 136.715 1.00 7.48 40 THR B C 1
ATOM 4337 O O . THR B 1 40 ? 118.136 108.717 136.629 1.00 7.48 40 THR B O 1
ATOM 4341 N N . LEU B 1 41 ? 116.182 108.945 137.729 1.00 7.40 41 LEU B N 1
ATOM 4342 C CA . LEU B 1 41 ? 116.769 109.735 138.805 1.00 7.40 41 LEU B CA 1
ATOM 4343 C C . LEU B 1 41 ? 117.818 108.939 139.566 1.00 7.40 41 LEU B C 1
ATOM 4344 O O . LEU B 1 41 ? 118.896 109.459 139.869 1.00 7.40 41 LEU B O 1
ATOM 4349 N N . PHE B 1 42 ? 117.522 107.677 139.883 1.00 7.05 42 PHE B N 1
ATOM 4350 C CA . PHE B 1 42 ? 118.481 106.838 140.588 1.00 7.05 42 PHE B CA 1
ATOM 4351 C C . PHE B 1 42 ? 119.741 106.599 139.770 1.00 7.05 42 PHE B C 1
ATOM 4352 O O . PHE B 1 42 ? 120.845 106.684 140.313 1.00 7.05 42 PHE B O 1
ATOM 4360 N N . VAL B 1 43 ? 119.602 106.317 138.472 1.00 7.09 43 VAL B N 1
ATOM 4361 C CA . VAL B 1 43 ? 120.777 106.088 137.636 1.00 7.09 43 VAL B CA 1
ATOM 4362 C C . VAL B 1 43 ? 121.625 107.352 137.538 1.00 7.09 43 VAL B C 1
ATOM 4363 O O . VAL B 1 43 ? 122.854 107.309 137.698 1.00 7.09 43 VAL B O 1
ATOM 4367 N N . VAL B 1 44 ? 120.985 108.498 137.289 1.00 6.84 44 VAL B N 1
ATOM 4368 C CA . VAL B 1 44 ? 121.728 109.744 137.139 1.00 6.84 44 VAL B CA 1
ATOM 4369 C C . VAL B 1 44 ? 122.409 110.127 138.448 1.00 6.84 44 VAL B C 1
ATOM 4370 O O . VAL B 1 44 ? 123.576 110.537 138.456 1.00 6.84 44 VAL B O 1
ATOM 4374 N N . ALA B 1 45 ? 121.705 109.992 139.576 1.00 6.90 45 ALA B N 1
ATOM 4375 C CA . ALA B 1 45 ? 122.305 110.285 140.871 1.00 6.90 45 ALA B CA 1
ATOM 4376 C C . ALA B 1 45 ? 123.446 109.338 141.211 1.00 6.90 45 ALA B C 1
ATOM 4377 O O . ALA B 1 45 ? 124.453 109.782 141.770 1.00 6.90 45 ALA B O 1
ATOM 4379 N N . THR B 1 46 ? 123.313 108.048 140.892 1.00 7.93 46 THR B N 1
ATOM 4380 C CA . THR B 1 46 ? 124.405 107.112 141.123 1.00 7.93 46 THR B CA 1
ATOM 4381 C C . THR B 1 46 ? 125.632 107.491 140.308 1.00 7.93 46 THR B C 1
ATOM 4382 O O . THR B 1 46 ? 126.759 107.442 140.812 1.00 7.93 46 THR B O 1
ATOM 4386 N N . PHE B 1 47 ? 125.434 107.879 139.046 1.00 7.64 47 PHE B N 1
ATOM 4387 C CA . PHE B 1 47 ? 126.570 108.309 138.237 1.00 7.64 47 PHE B CA 1
ATOM 4388 C C . PHE B 1 47 ? 127.155 109.625 138.734 1.00 7.64 47 PHE B C 1
ATOM 4389 O O . PHE B 1 47 ? 128.352 109.874 138.557 1.00 7.64 47 PHE B O 1
ATOM 4397 N N . TRP B 1 48 ? 126.330 110.482 139.337 1.00 7.79 48 TRP B N 1
ATOM 4398 C CA . TRP B 1 48 ? 126.834 111.758 139.834 1.00 7.79 48 TRP B CA 1
ATOM 4399 C C . TRP B 1 48 ? 127.651 111.580 141.109 1.00 7.79 48 TRP B C 1
ATOM 4400 O O . TRP B 1 48 ? 128.707 112.204 141.264 1.00 7.79 48 TRP B O 1
ATOM 4411 N N . LEU B 1 49 ? 127.182 110.739 142.035 1.00 10.23 49 LEU B N 1
ATOM 4412 C CA . LEU B 1 49 ? 127.896 110.554 143.296 1.00 10.23 49 LEU B CA 1
ATOM 4413 C C . LEU B 1 49 ? 129.259 109.912 143.066 1.00 10.23 49 LEU B C 1
ATOM 4414 O O . LEU B 1 49 ? 130.299 110.502 143.380 1.00 10.23 49 LEU B O 1
ATOM 4419 N N . THR B 1 50 ? 129.276 108.700 142.521 1.00 12.04 50 THR B N 1
ATOM 4420 C CA . THR B 1 50 ? 130.511 108.056 142.090 1.00 12.04 50 THR B CA 1
ATOM 4421 C C . THR B 1 50 ? 130.687 108.336 140.601 1.00 12.04 50 THR B C 1
ATOM 4422 O O . THR B 1 50 ? 129.885 107.895 139.772 1.00 12.04 50 THR B O 1
ATOM 4426 N N . GLU B 1 51 ? 131.729 109.096 140.265 1.00 17.83 51 GLU B N 1
ATOM 4427 C CA . GLU B 1 51 ? 131.896 109.627 138.913 1.00 17.83 51 GLU B CA 1
ATOM 4428 C C . GLU B 1 51 ? 132.361 108.506 137.987 1.00 17.83 51 GLU B C 1
ATOM 4429 O O . GLU B 1 51 ? 133.498 108.469 137.513 1.00 17.83 51 GLU B O 1
ATOM 4435 N N . ALA B 1 52 ? 131.445 107.571 137.728 1.00 16.92 52 ALA B N 1
ATOM 4436 C CA . ALA B 1 52 ? 131.704 106.524 136.748 1.00 16.92 52 ALA B CA 1
ATOM 4437 C C . ALA B 1 52 ? 131.761 107.084 135.335 1.00 16.92 52 ALA B C 1
ATOM 4438 O O . ALA B 1 52 ? 132.472 106.542 134.483 1.00 16.92 52 ALA B O 1
ATOM 4440 N N . LEU B 1 53 ? 131.024 108.155 135.076 1.00 11.28 53 LEU B N 1
ATOM 4441 C CA . LEU B 1 53 ? 131.035 108.892 133.826 1.00 11.28 53 LEU B CA 1
ATOM 4442 C C . LEU B 1 53 ? 131.270 110.367 134.119 1.00 11.28 53 LEU B C 1
ATOM 4443 O O . LEU B 1 53 ? 131.025 110.830 135.240 1.00 11.28 53 LEU B O 1
ATOM 4448 N N . PRO B 1 54 ? 131.765 111.132 133.146 1.00 5.76 54 PRO B N 1
ATOM 4449 C CA . PRO B 1 54 ? 131.899 112.577 133.355 1.00 5.76 54 PRO B CA 1
ATOM 4450 C C . PRO B 1 54 ? 130.555 113.206 133.686 1.00 5.76 54 PRO B C 1
ATOM 4451 O O . PRO B 1 54 ? 129.511 112.805 133.166 1.00 5.76 54 PRO B O 1
ATOM 4455 N N . LEU B 1 55 ? 130.593 114.200 134.577 1.00 5.20 55 LEU B N 1
ATOM 4456 C CA . LEU B 1 55 ? 129.359 114.779 135.100 1.00 5.20 55 LEU B CA 1
ATOM 4457 C C . LEU B 1 55 ? 128.503 115.387 133.999 1.00 5.20 55 LEU B C 1
ATOM 4458 O O . LEU B 1 55 ? 127.270 115.344 134.082 1.00 5.20 55 LEU B O 1
ATOM 4463 N N . SER B 1 56 ? 129.126 115.953 132.967 1.00 4.44 56 SER B N 1
ATOM 4464 C CA . SER B 1 56 ? 128.372 116.489 131.844 1.00 4.44 56 SER B CA 1
ATOM 4465 C C . SER B 1 56 ? 127.803 115.398 130.948 1.00 4.44 56 SER B C 1
ATOM 4466 O O . SER B 1 56 ? 126.756 115.609 130.329 1.00 4.44 56 SER B O 1
ATOM 4469 N N . VAL B 1 57 ? 128.469 114.246 130.860 1.00 4.43 57 VAL B N 1
ATOM 4470 C CA . VAL B 1 57 ? 127.910 113.118 130.121 1.00 4.43 57 VAL B CA 1
ATOM 4471 C C . VAL B 1 57 ? 126.690 112.558 130.840 1.00 4.43 57 VAL B C 1
ATOM 4472 O O . VAL B 1 57 ? 125.687 112.212 130.207 1.00 4.43 57 VAL B O 1
ATOM 4476 N N . THR B 1 58 ? 126.757 112.459 132.170 1.00 4.57 58 THR B N 1
ATOM 4477 C CA . THR B 1 58 ? 125.605 112.009 132.945 1.00 4.57 58 THR B CA 1
ATOM 4478 C C . THR B 1 58 ? 124.433 112.973 132.818 1.00 4.57 58 THR B C 1
ATOM 4479 O O . THR B 1 58 ? 123.276 112.540 132.783 1.00 4.57 58 THR B O 1
ATOM 4483 N N . ALA B 1 59 ? 124.710 114.276 132.741 1.00 4.13 59 ALA B N 1
ATOM 4484 C CA . ALA B 1 59 ? 123.647 115.263 132.606 1.00 4.13 59 ALA B CA 1
ATOM 4485 C C . ALA B 1 59 ? 122.896 115.138 131.287 1.00 4.13 59 ALA B C 1
ATOM 4486 O O . ALA B 1 59 ? 121.778 115.649 131.175 1.00 4.13 59 ALA B O 1
ATOM 4488 N N . LEU B 1 60 ? 123.481 114.479 130.289 1.00 4.73 60 LEU B N 1
ATOM 4489 C CA . LEU B 1 60 ? 122.817 114.276 129.010 1.00 4.73 60 LEU B CA 1
ATOM 4490 C C . LEU B 1 60 ? 121.944 113.029 128.984 1.00 4.73 60 LEU B C 1
ATOM 4491 O O . LEU B 1 60 ? 121.219 112.821 128.005 1.00 4.73 60 LEU B O 1
ATOM 4496 N N . LEU B 1 61 ? 121.999 112.199 130.022 1.00 4.41 61 LEU B N 1
ATOM 4497 C CA . LEU B 1 61 ? 121.167 111.006 130.141 1.00 4.41 61 LEU B CA 1
ATOM 4498 C C . LEU B 1 61 ? 119.672 111.324 130.174 1.00 4.41 61 LEU B C 1
ATOM 4499 O O . LEU B 1 61 ? 118.890 110.591 129.558 1.00 4.41 61 LEU B O 1
ATOM 4504 N N . PRO B 1 62 ? 119.216 112.361 130.891 1.00 4.42 62 PRO B N 1
ATOM 4505 C CA . PRO B 1 62 ? 117.787 112.712 130.814 1.00 4.42 62 PRO B CA 1
ATOM 4506 C C . PRO B 1 62 ? 117.313 113.049 129.412 1.00 4.42 62 PRO B C 1
ATOM 4507 O O . PRO B 1 62 ? 116.128 112.858 129.115 1.00 4.42 62 PRO B O 1
ATOM 4511 N N . SER B 1 63 ? 118.191 113.549 128.542 1.00 4.79 63 SER B N 1
ATOM 4512 C CA . SER B 1 63 ? 117.821 113.795 127.155 1.00 4.79 63 SER B CA 1
ATOM 4513 C C . SER B 1 63 ? 117.602 112.507 126.374 1.00 4.79 63 SER B C 1
ATOM 4514 O O . SER B 1 63 ? 117.011 112.545 125.291 1.00 4.79 63 SER B O 1
ATOM 4517 N N . LEU B 1 64 ? 118.071 111.376 126.898 1.00 5.41 64 LEU B N 1
ATOM 4518 C CA . LEU B 1 64 ? 117.831 110.065 126.313 1.00 5.41 64 LEU B CA 1
ATOM 4519 C C . LEU B 1 64 ? 116.694 109.332 127.009 1.00 5.41 64 LEU B C 1
ATOM 4520 O O . LEU B 1 64 ? 115.752 108.870 126.360 1.00 5.41 64 LEU B O 1
ATOM 4525 N N . MET B 1 65 ? 116.781 109.219 128.332 1.00 7.15 65 MET B N 1
ATOM 4526 C CA . MET B 1 65 ? 115.910 108.323 129.078 1.00 7.15 65 MET B CA 1
ATOM 4527 C C . MET B 1 65 ? 114.481 108.847 129.148 1.00 7.15 65 MET B C 1
ATOM 4528 O O . MET B 1 65 ? 113.531 108.080 128.961 1.00 7.15 65 MET B O 1
ATOM 4533 N N . LEU B 1 66 ? 114.308 110.141 129.410 1.00 6.65 66 LEU B N 1
ATOM 4534 C CA . LEU B 1 66 ? 112.960 110.697 129.491 1.00 6.65 66 LEU B CA 1
ATOM 4535 C C . LEU B 1 66 ? 112.182 110.593 128.182 1.00 6.65 66 LEU B C 1
ATOM 4536 O O . LEU B 1 66 ? 111.016 110.165 128.230 1.00 6.65 66 LEU B O 1
ATOM 4541 N N . PRO B 1 67 ? 112.720 110.970 127.014 1.00 6.42 67 PRO B N 1
ATOM 4542 C CA . PRO B 1 67 ? 111.949 110.771 125.775 1.00 6.42 67 PRO B CA 1
ATOM 4543 C C . PRO B 1 67 ? 111.633 109.316 125.477 1.00 6.42 67 PRO B C 1
ATOM 4544 O O . PRO B 1 67 ? 110.547 109.028 124.959 1.00 6.42 67 PRO B O 1
ATOM 4548 N N . MET B 1 68 ? 112.542 108.389 125.786 1.00 8.65 68 MET B N 1
ATOM 4549 C CA . MET B 1 68 ? 112.303 106.984 125.474 1.00 8.65 68 MET B CA 1
ATOM 4550 C C . MET B 1 68 ? 111.286 106.350 126.412 1.00 8.65 68 MET B C 1
ATOM 4551 O O . MET B 1 68 ? 110.506 105.494 125.983 1.00 8.65 68 MET B O 1
ATOM 4556 N N . PHE B 1 69 ? 111.277 106.747 127.684 1.00 9.25 69 PHE B N 1
ATOM 4557 C CA . PHE B 1 69 ? 110.267 106.261 128.614 1.00 9.25 69 PHE B CA 1
ATOM 4558 C C . PHE B 1 69 ? 108.894 106.866 128.363 1.00 9.25 69 PHE B C 1
ATOM 4559 O O . PHE B 1 69 ? 107.915 106.405 128.959 1.00 9.25 69 PHE B O 1
ATOM 4567 N N . GLY B 1 70 ? 108.796 107.875 127.502 1.00 10.31 70 GLY B N 1
ATOM 4568 C CA . GLY B 1 70 ? 107.527 108.524 127.249 1.00 10.31 70 GLY B CA 1
ATOM 4569 C C . GLY B 1 70 ? 107.128 109.551 128.279 1.00 10.31 70 GLY B C 1
ATOM 4570 O O . GLY B 1 70 ? 105.972 109.980 128.294 1.00 10.31 70 GLY B O 1
ATOM 4571 N N . ILE B 1 71 ? 108.053 109.955 129.147 1.00 9.21 71 ILE B N 1
ATOM 4572 C CA . ILE B 1 71 ? 107.735 110.920 130.193 1.00 9.21 71 ILE B CA 1
ATOM 4573 C C . ILE B 1 71 ? 107.474 112.297 129.598 1.00 9.21 71 ILE B C 1
ATOM 4574 O O . ILE B 1 71 ? 106.499 112.969 129.953 1.00 9.21 71 ILE B O 1
ATOM 4579 N N . MET B 1 72 ? 108.329 112.732 128.676 1.00 8.53 72 MET B N 1
ATOM 4580 C CA . MET B 1 72 ? 108.172 114.029 128.033 1.00 8.53 72 MET B CA 1
ATOM 4581 C C . MET B 1 72 ? 108.912 114.004 126.706 1.00 8.53 72 MET B C 1
ATOM 4582 O O . MET B 1 72 ? 109.918 113.298 126.578 1.00 8.53 72 MET B O 1
ATOM 4587 N N . PRO B 1 73 ? 108.441 114.745 125.705 1.00 5.68 73 PRO B N 1
ATOM 4588 C CA . PRO B 1 73 ? 109.088 114.711 124.389 1.00 5.68 73 PRO B CA 1
ATOM 4589 C C . PRO B 1 73 ? 110.489 115.298 124.431 1.00 5.68 73 PRO B C 1
ATOM 4590 O O . PRO B 1 73 ? 110.826 116.126 125.278 1.00 5.68 73 PRO B O 1
ATOM 4594 N N . SER B 1 74 ? 111.315 114.846 123.483 1.00 4.50 74 SER B N 1
ATOM 4595 C CA . SER B 1 74 ? 112.687 115.329 123.384 1.00 4.50 74 SER B CA 1
ATOM 4596 C C . SER B 1 74 ? 112.759 116.829 123.131 1.00 4.50 74 SER B C 1
ATOM 4597 O O . SER B 1 74 ? 113.722 117.471 123.563 1.00 4.50 74 SER B O 1
ATOM 4600 N N . LYS B 1 75 ? 111.762 117.399 122.450 1.00 5.43 75 LYS B N 1
ATOM 4601 C CA . LYS B 1 75 ? 111.720 118.845 122.265 1.00 5.43 75 LYS B CA 1
ATOM 4602 C C . LYS B 1 75 ? 111.625 119.575 123.597 1.00 5.43 75 LYS B C 1
ATOM 4603 O O . LYS B 1 75 ? 112.279 120.606 123.786 1.00 5.43 75 LYS B O 1
ATOM 4609 N N . LYS B 1 76 ? 110.815 119.065 124.523 1.00 4.59 76 LYS B N 1
ATOM 4610 C CA . LYS B 1 76 ? 110.687 119.665 125.843 1.00 4.59 76 LYS B CA 1
ATOM 4611 C C . LYS B 1 76 ? 111.912 119.434 126.714 1.00 4.59 76 LYS B C 1
ATOM 4612 O O . LYS B 1 76 ? 112.281 120.318 127.494 1.00 4.59 76 LYS B O 1
ATOM 4618 N N . VAL B 1 77 ? 112.548 118.265 126.605 1.00 4.42 77 VAL B N 1
ATOM 4619 C CA . VAL B 1 77 ? 113.758 118.009 127.378 1.00 4.42 77 VAL B CA 1
ATOM 4620 C C . VAL B 1 77 ? 114.889 118.913 126.910 1.00 4.42 77 VAL B C 1
ATOM 4621 O O . VAL B 1 77 ? 115.677 119.416 127.719 1.00 4.42 77 VAL B O 1
ATOM 4625 N N . ALA B 1 78 ? 114.992 119.128 125.597 1.00 4.91 78 ALA B N 1
ATOM 4626 C CA . ALA B 1 78 ? 116.054 119.972 125.065 1.00 4.91 78 ALA B CA 1
ATOM 4627 C C . ALA B 1 78 ? 115.937 121.410 125.552 1.00 4.91 78 ALA B C 1
ATOM 4628 O O . ALA B 1 78 ? 116.950 122.032 125.886 1.00 4.91 78 ALA B O 1
ATOM 4630 N N . SER B 1 79 ? 114.719 121.953 125.610 1.00 5.68 79 SER B N 1
ATOM 4631 C CA . SER B 1 79 ? 114.542 123.330 126.052 1.00 5.68 79 SER B CA 1
ATOM 4632 C C . SER B 1 79 ? 114.945 123.532 127.507 1.00 5.68 79 SER B C 1
ATOM 4633 O O . SER B 1 79 ? 115.172 124.674 127.920 1.00 5.68 79 SER B O 1
ATOM 4636 N N . ALA B 1 80 ? 115.047 122.456 128.287 1.00 6.02 80 ALA B N 1
ATOM 4637 C CA . ALA B 1 80 ? 115.386 122.561 129.699 1.00 6.02 80 ALA B CA 1
ATOM 4638 C C . ALA B 1 80 ? 116.877 122.732 129.950 1.00 6.02 80 ALA B C 1
ATOM 4639 O O . ALA B 1 80 ? 117.268 122.958 131.100 1.00 6.02 80 ALA B O 1
ATOM 4641 N N . TYR B 1 81 ? 117.717 122.636 128.923 1.00 5.62 81 TYR B N 1
ATOM 4642 C CA . TYR B 1 81 ? 119.155 122.790 129.093 1.00 5.62 81 TYR B CA 1
ATOM 4643 C C . TYR B 1 81 ? 119.617 124.234 128.965 1.00 5.62 81 TYR B C 1
ATOM 4644 O O . TYR B 1 81 ? 120.825 124.485 128.960 1.00 5.62 81 TYR B O 1
ATOM 4653 N N . PHE B 1 82 ? 118.692 125.182 128.852 1.00 18.08 82 PHE B N 1
ATOM 4654 C CA . PHE B 1 82 ? 119.050 126.593 128.761 1.00 18.08 82 PHE B CA 1
ATOM 4655 C C . PHE B 1 82 ? 117.967 127.404 129.451 1.00 18.08 82 PHE B C 1
ATOM 4656 O O . PHE B 1 82 ? 116.803 127.355 129.043 1.00 18.08 82 PHE B O 1
ATOM 4664 N N . LYS B 1 83 ? 118.347 128.139 130.493 1.00 14.04 83 LYS B N 1
ATOM 4665 C CA . LYS B 1 83 ? 117.416 128.957 131.258 1.00 14.04 83 LYS B CA 1
ATOM 4666 C C . LYS B 1 83 ? 118.112 130.273 131.588 1.00 14.04 83 LYS B C 1
ATOM 4667 O O . LYS B 1 83 ? 119.185 130.576 131.059 1.00 14.04 83 LYS B O 1
ATOM 4673 N N . ASP B 1 84 ? 117.493 131.073 132.461 1.00 8.96 84 ASP B N 1
ATOM 4674 C CA . ASP B 1 84 ? 118.115 132.324 132.884 1.00 8.96 84 ASP B CA 1
ATOM 4675 C C . ASP B 1 84 ? 119.440 132.113 133.596 1.00 8.96 84 ASP B C 1
ATOM 4676 O O . ASP B 1 84 ? 120.280 133.021 133.578 1.00 8.96 84 ASP B O 1
ATOM 4681 N N . PHE B 1 85 ? 119.644 130.955 134.227 1.00 6.45 85 PHE B N 1
ATOM 4682 C CA . PHE B 1 85 ? 120.948 130.671 134.810 1.00 6.45 85 PHE B CA 1
ATOM 4683 C C . PHE B 1 85 ? 122.033 130.707 133.748 1.00 6.45 85 PHE B C 1
ATOM 4684 O O . PHE B 1 85 ? 123.144 131.175 134.004 1.00 6.45 85 PHE B O 1
ATOM 4692 N N . HIS B 1 86 ? 121.728 130.224 132.544 1.00 6.88 86 HIS B N 1
ATOM 4693 C CA . HIS B 1 86 ? 122.736 130.188 131.492 1.00 6.88 86 HIS B CA 1
ATOM 4694 C C . HIS B 1 86 ? 123.034 131.577 130.941 1.00 6.88 86 HIS B C 1
ATOM 4695 O O . HIS B 1 86 ? 124.191 131.879 130.636 1.00 6.88 86 HIS B O 1
ATOM 4702 N N . LEU B 1 87 ? 122.021 132.438 130.822 1.00 5.90 87 LEU B N 1
ATOM 4703 C CA . LEU B 1 87 ? 122.275 133.822 130.432 1.00 5.90 87 LEU B CA 1
ATOM 4704 C C . LEU B 1 87 ? 123.099 134.551 131.490 1.00 5.90 87 LEU B C 1
ATOM 4705 O O . LEU B 1 87 ? 124.043 135.284 131.162 1.00 5.90 87 LEU B O 1
ATOM 4710 N N . LEU B 1 88 ? 122.758 134.351 132.766 1.00 4.46 88 LEU B N 1
ATOM 4711 C CA . LEU B 1 88 ? 123.542 134.933 133.850 1.00 4.46 88 LEU B CA 1
ATOM 4712 C C . LEU B 1 88 ? 124.972 134.414 133.844 1.00 4.46 88 LEU B C 1
ATOM 4713 O O . LEU B 1 88 ? 125.912 135.182 134.075 1.00 4.46 88 LEU B O 1
ATOM 4718 N N . LEU B 1 89 ? 125.150 133.117 133.590 1.00 4.52 89 LEU B N 1
ATOM 4719 C CA . LEU B 1 89 ? 126.482 132.534 133.519 1.00 4.52 89 LEU B CA 1
ATOM 4720 C C . LEU B 1 89 ? 127.274 133.113 132.357 1.00 4.52 89 LEU B C 1
ATOM 4721 O O . LEU B 1 89 ? 128.466 133.394 132.497 1.00 4.52 89 LEU B O 1
ATOM 4726 N N . ILE B 1 90 ? 126.630 133.303 131.205 1.00 4.50 90 ILE B N 1
ATOM 4727 C CA . ILE B 1 90 ? 127.315 133.912 130.069 1.00 4.50 90 ILE B CA 1
ATOM 4728 C C . ILE B 1 90 ? 127.775 135.320 130.421 1.00 4.50 90 ILE B C 1
ATOM 4729 O O . ILE B 1 90 ? 128.923 135.696 130.158 1.00 4.50 90 ILE B O 1
ATOM 4734 N N . GLY B 1 91 ? 126.900 136.112 131.046 1.00 4.56 91 GLY B N 1
ATOM 4735 C CA . GLY B 1 91 ? 127.289 137.459 131.432 1.00 4.56 91 GLY B CA 1
ATOM 4736 C C . GLY B 1 91 ? 128.424 137.504 132.440 1.00 4.56 91 GLY B C 1
ATOM 4737 O O . GLY B 1 91 ? 129.393 138.256 132.265 1.00 4.56 91 GLY B O 1
ATOM 4738 N N . VAL B 1 92 ? 128.337 136.697 133.499 1.00 4.96 92 VAL B N 1
ATOM 4739 C CA . VAL B 1 92 ? 129.388 136.702 134.509 1.00 4.96 92 VAL B CA 1
ATOM 4740 C C . VAL B 1 92 ? 130.697 136.117 133.990 1.00 4.96 92 VAL B C 1
ATOM 4741 O O . VAL B 1 92 ? 131.769 136.549 134.429 1.00 4.96 92 VAL B O 1
ATOM 4745 N N . ILE B 1 93 ? 130.649 135.161 133.061 1.00 4.06 93 ILE B N 1
ATOM 4746 C CA . ILE B 1 93 ? 131.883 134.665 132.467 1.00 4.06 93 ILE B CA 1
ATOM 4747 C C . ILE B 1 93 ? 132.473 135.694 131.511 1.00 4.06 93 ILE B C 1
ATOM 4748 O O . ILE B 1 93 ? 133.696 135.793 131.387 1.00 4.06 93 ILE B O 1
ATOM 4753 N N . CYS B 1 94 ? 131.636 136.483 130.833 1.00 4.87 94 CYS B N 1
ATOM 4754 C CA . CYS B 1 94 ? 132.162 137.602 130.059 1.00 4.87 94 CYS B CA 1
ATOM 4755 C C . CYS B 1 94 ? 132.893 138.585 130.962 1.00 4.87 94 CYS B C 1
ATOM 4756 O O . CYS B 1 94 ? 133.959 139.099 130.604 1.00 4.87 94 CYS B O 1
ATOM 4759 N N . LEU B 1 95 ? 132.328 138.861 132.138 1.00 5.21 95 LEU B N 1
ATOM 4760 C CA . LEU B 1 95 ? 133.010 139.715 133.108 1.00 5.21 95 LEU B CA 1
ATOM 4761 C C . LEU B 1 95 ? 134.319 139.088 133.588 1.00 5.21 95 LEU B C 1
ATOM 4762 O O . LEU B 1 95 ? 135.362 139.753 133.636 1.00 5.21 95 LEU B O 1
ATOM 4767 N N . ALA B 1 96 ? 134.285 137.801 133.936 1.00 5.39 96 ALA B N 1
ATOM 4768 C CA . ALA B 1 96 ? 135.446 137.132 134.511 1.00 5.39 96 ALA B CA 1
ATOM 4769 C C . ALA B 1 96 ? 136.568 136.926 133.503 1.00 5.39 96 ALA B C 1
ATOM 4770 O O . ALA B 1 96 ? 137.738 136.912 133.897 1.00 5.39 96 ALA B O 1
ATOM 4772 N N . THR B 1 97 ? 136.244 136.758 132.221 1.00 5.24 97 THR B N 1
ATOM 4773 C CA . THR B 1 97 ? 137.278 136.644 131.199 1.00 5.24 97 THR B CA 1
ATOM 4774 C C . THR B 1 97 ? 138.124 137.907 131.148 1.00 5.24 97 THR B C 1
ATOM 4775 O O . THR B 1 97 ? 139.355 137.840 131.067 1.00 5.24 97 THR B O 1
ATOM 4779 N N . SER B 1 98 ? 137.479 139.073 131.209 1.00 7.66 98 SER B N 1
ATOM 4780 C CA . SER B 1 98 ? 138.215 140.327 131.261 1.00 7.66 98 SER B CA 1
ATOM 4781 C C . SER B 1 98 ? 138.891 140.540 132.607 1.00 7.66 98 SER B C 1
ATOM 4782 O O . SER B 1 98 ? 139.954 141.168 132.658 1.00 7.66 98 SER B O 1
ATOM 4785 N N . ILE B 1 99 ? 138.300 140.041 133.696 1.00 8.66 99 ILE B N 1
ATOM 4786 C CA . ILE B 1 99 ? 138.953 140.154 134.998 1.00 8.66 99 ILE B CA 1
ATOM 4787 C C . ILE B 1 99 ? 140.279 139.402 135.001 1.00 8.66 99 ILE B C 1
ATOM 4788 O O . ILE B 1 99 ? 141.308 139.933 135.436 1.00 8.66 99 ILE B O 1
ATOM 4793 N N . GLU B 1 100 ? 140.282 138.164 134.510 1.00 9.86 100 GLU B N 1
ATOM 4794 C CA . GLU B 1 100 ? 141.483 137.339 134.520 1.00 9.86 100 GLU B CA 1
ATOM 4795 C C . GLU B 1 100 ? 142.425 137.622 133.359 1.00 9.86 100 GLU B C 1
ATOM 4796 O O . GLU B 1 100 ? 143.608 137.275 133.443 1.00 9.86 100 GLU B O 1
ATOM 4802 N N . LYS B 1 101 ? 141.938 138.240 132.282 1.00 10.48 101 LYS B N 1
ATOM 4803 C CA . LYS B 1 101 ? 142.801 138.523 131.141 1.00 10.48 101 LYS B CA 1
ATOM 4804 C C . LYS B 1 101 ? 143.729 139.695 131.427 1.00 10.48 101 LYS B C 1
ATOM 4805 O O . LYS B 1 101 ? 144.885 139.700 130.989 1.00 10.48 101 LYS B O 1
ATOM 4811 N N . TRP B 1 102 ? 143.244 140.694 132.159 1.00 13.52 102 TRP B N 1
ATOM 4812 C CA . TRP B 1 102 ? 144.009 141.898 132.445 1.00 13.52 102 TRP B CA 1
ATOM 4813 C C . TRP B 1 102 ? 144.596 141.900 133.850 1.00 13.52 102 TRP B C 1
ATOM 4814 O O . TRP B 1 102 ? 145.122 142.926 134.288 1.00 13.52 102 TRP B O 1
ATOM 4825 N N . ASN B 1 103 ? 144.515 140.773 134.560 1.00 16.73 103 ASN B N 1
ATOM 4826 C CA . ASN B 1 103 ? 145.149 140.599 135.869 1.00 16.73 103 ASN B CA 1
ATOM 4827 C C . ASN B 1 103 ? 144.610 141.584 136.904 1.00 16.73 103 ASN B C 1
ATOM 4828 O O . ASN B 1 103 ? 145.339 142.051 137.780 1.00 16.73 103 ASN B O 1
ATOM 4833 N N . LEU B 1 104 ? 143.321 141.911 136.801 1.00 16.68 104 LEU B N 1
ATOM 4834 C CA . LEU B 1 104 ? 142.666 142.651 137.873 1.00 16.68 104 LEU B CA 1
ATOM 4835 C C . LEU B 1 104 ? 142.482 141.784 139.110 1.00 16.68 104 LEU B C 1
ATOM 4836 O O . LEU B 1 104 ? 142.604 142.277 140.241 1.00 16.68 104 LEU B O 1
ATOM 4841 N N . HIS B 1 105 ? 142.201 140.495 138.908 1.00 17.70 105 HIS B N 1
ATOM 4842 C CA . HIS B 1 105 ? 142.103 139.566 140.024 1.00 17.70 105 HIS B CA 1
ATOM 4843 C C . HIS B 1 105 ? 143.415 139.482 140.789 1.00 17.70 105 HIS B C 1
ATOM 4844 O O . HIS B 1 105 ? 143.402 139.376 142.018 1.00 17.70 105 HIS B O 1
ATOM 4851 N N . LYS B 1 106 ? 144.550 139.539 140.089 1.00 20.80 106 LYS B N 1
ATOM 4852 C CA . LYS B 1 106 ? 145.838 139.541 140.771 1.00 20.80 106 LYS B CA 1
ATOM 4853 C C . LYS B 1 106 ? 146.036 140.784 141.628 1.00 20.80 106 LYS B C 1
ATOM 4854 O O . LYS B 1 106 ? 146.519 140.671 142.759 1.00 20.80 106 LYS B O 1
ATOM 4860 N N . ARG B 1 107 ? 145.679 141.968 141.121 1.00 24.06 107 ARG B N 1
ATOM 4861 C CA . ARG B 1 107 ? 145.797 143.172 141.940 1.00 24.06 107 ARG B CA 1
ATOM 4862 C C . ARG B 1 107 ? 144.903 143.095 143.168 1.00 24.06 107 ARG B C 1
ATOM 4863 O O . ARG B 1 107 ? 145.341 143.419 144.279 1.00 24.06 107 ARG B O 1
ATOM 4871 N N . ILE B 1 108 ? 143.651 142.667 142.992 1.00 21.96 108 ILE B N 1
ATOM 4872 C CA . ILE B 1 108 ? 142.755 142.573 144.141 1.00 21.96 108 ILE B CA 1
ATOM 4873 C C . ILE B 1 108 ? 143.275 141.560 145.153 1.00 21.96 108 ILE B C 1
ATOM 4874 O O . ILE B 1 108 ? 143.284 141.828 146.362 1.00 21.96 108 ILE B O 1
ATOM 4879 N N . ALA B 1 109 ? 143.733 140.396 144.685 1.00 23.28 109 ALA B N 1
ATOM 4880 C CA . ALA B 1 109 ? 144.234 139.367 145.588 1.00 23.28 109 ALA B CA 1
ATOM 4881 C C . ALA B 1 109 ? 145.466 139.842 146.345 1.00 23.28 109 ALA B C 1
ATOM 4882 O O . ALA B 1 109 ? 145.570 139.647 147.561 1.00 23.28 109 ALA B O 1
ATOM 4884 N N . LEU B 1 110 ? 146.417 140.462 145.644 1.00 27.41 110 LEU B N 1
ATOM 4885 C CA . LEU B 1 110 ? 147.634 140.912 146.301 1.00 27.41 110 LEU B CA 1
ATOM 4886 C C . LEU B 1 110 ? 147.381 142.071 147.252 1.00 27.41 110 LEU B C 1
ATOM 4887 O O . LEU B 1 110 ? 148.054 142.161 148.282 1.00 27.41 110 LEU B O 1
ATOM 4892 N N . LYS B 1 111 ? 146.427 142.953 146.947 1.00 33.06 111 LYS B N 1
ATOM 4893 C CA . LYS B 1 111 ? 146.076 143.995 147.903 1.00 33.06 111 LYS B CA 1
ATOM 4894 C C . LYS B 1 111 ? 145.394 143.422 149.138 1.00 33.06 111 LYS B C 1
ATOM 4895 O O . LYS B 1 111 ? 145.693 143.849 150.260 1.00 33.06 111 LYS B O 1
ATOM 4901 N N . MET B 1 112 ? 144.494 142.452 148.959 1.00 37.41 112 MET B N 1
ATOM 4902 C CA . MET B 1 112 ? 143.837 141.839 150.107 1.00 37.41 112 MET B CA 1
ATOM 4903 C C . MET B 1 112 ? 144.811 141.052 150.975 1.00 37.41 112 MET B C 1
ATOM 4904 O O . MET B 1 112 ? 144.680 141.062 152.203 1.00 37.41 112 MET B O 1
ATOM 4909 N N . VAL B 1 113 ? 145.786 140.370 150.367 1.00 34.00 113 VAL B N 1
ATOM 4910 C CA . VAL B 1 113 ? 146.760 139.618 151.153 1.00 34.00 113 VAL B CA 1
ATOM 4911 C C . VAL B 1 113 ? 147.601 140.552 152.017 1.00 34.00 113 VAL B C 1
ATOM 4912 O O . VAL B 1 113 ? 147.857 140.257 153.190 1.00 34.00 113 VAL B O 1
ATOM 4916 N N . MET B 1 114 ? 148.044 141.684 151.465 1.00 38.88 114 MET B N 1
ATOM 4917 C CA . MET B 1 114 ? 148.727 142.677 152.289 1.00 38.88 114 MET B CA 1
ATOM 4918 C C . MET B 1 114 ? 147.808 143.251 153.357 1.00 38.88 114 MET B C 1
ATOM 4919 O O . MET B 1 114 ? 148.256 143.521 154.477 1.00 38.88 114 MET B O 1
ATOM 4924 N N . MET B 1 115 ? 146.528 143.449 153.037 1.00 45.87 115 MET B N 1
ATOM 4925 C CA . MET B 1 115 ? 145.629 144.096 153.985 1.00 45.87 115 MET B CA 1
ATOM 4926 C C . MET B 1 115 ? 145.193 143.145 155.097 1.00 45.87 115 MET B C 1
ATOM 4927 O O . MET B 1 115 ? 145.482 143.380 156.275 1.00 45.87 115 MET B O 1
ATOM 4932 N N . VAL B 1 116 ? 144.500 142.065 154.745 1.00 44.15 116 VAL B N 1
ATOM 4933 C CA . VAL B 1 116 ? 143.845 141.202 155.725 1.00 44.15 116 VAL B CA 1
ATOM 4934 C C . VAL B 1 116 ? 144.124 139.743 155.388 1.00 44.15 116 VAL B C 1
ATOM 4935 O O . VAL B 1 116 ? 143.974 139.325 154.233 1.00 44.15 116 VAL B O 1
ATOM 4939 N N . GLY B 1 117 ? 144.516 138.971 156.399 1.00 45.80 117 GLY B N 1
ATOM 4940 C CA . GLY B 1 117 ? 144.456 137.523 156.331 1.00 45.80 117 GLY B CA 1
ATOM 4941 C C . GLY B 1 117 ? 145.524 136.792 155.544 1.00 45.80 117 GLY B C 1
ATOM 4942 O O . GLY B 1 117 ? 145.227 136.171 154.519 1.00 45.80 117 GLY B O 1
ATOM 4943 N N . VAL B 1 118 ? 146.773 136.855 156.007 1.00 46.06 118 VAL B N 1
ATOM 4944 C CA . VAL B 1 118 ? 147.767 135.899 155.530 1.00 46.06 118 VAL B CA 1
ATOM 4945 C C . VAL B 1 118 ? 147.461 134.510 156.078 1.00 46.06 118 VAL B C 1
ATOM 4946 O O . VAL B 1 118 ? 147.612 133.505 155.372 1.00 46.06 118 VAL B O 1
ATOM 4950 N N . ASN B 1 119 ? 147.022 134.432 157.329 1.00 44.82 119 ASN B N 1
ATOM 4951 C CA . ASN B 1 119 ? 146.651 133.174 157.963 1.00 44.82 119 ASN B CA 1
ATOM 4952 C C . ASN B 1 119 ? 145.423 132.583 157.277 1.00 44.82 119 ASN B C 1
ATOM 4953 O O . ASN B 1 119 ? 144.381 133.253 157.211 1.00 44.82 119 ASN B O 1
ATOM 4958 N N . PRO B 1 120 ? 145.494 131.354 156.754 1.00 38.40 120 PRO B N 1
ATOM 4959 C CA . PRO B 1 120 ? 144.320 130.764 156.089 1.00 38.40 120 PRO B CA 1
ATOM 4960 C C . PRO B 1 120 ? 143.118 130.565 156.998 1.00 38.40 120 PRO B C 1
ATOM 4961 O O . PRO B 1 120 ? 141.984 130.622 156.504 1.00 38.40 120 PRO B O 1
ATOM 4965 N N . ALA B 1 121 ? 143.322 130.337 158.298 1.00 35.76 121 ALA B N 1
ATOM 4966 C CA . ALA B 1 121 ? 142.202 130.087 159.199 1.00 35.76 121 ALA B CA 1
ATOM 4967 C C . ALA B 1 121 ? 141.256 131.280 159.262 1.00 35.76 121 ALA B C 1
ATOM 4968 O O . ALA B 1 121 ? 140.040 131.125 159.107 1.00 35.76 121 ALA B O 1
ATOM 4970 N N . TRP B 1 122 ? 141.795 132.480 159.488 1.00 37.92 122 TRP B N 1
ATOM 4971 C CA . TRP B 1 122 ? 140.970 133.681 159.464 1.00 37.92 122 TRP B CA 1
ATOM 4972 C C . TRP B 1 122 ? 140.621 134.128 158.054 1.00 37.92 122 TRP B C 1
ATOM 4973 O O . TRP B 1 122 ? 139.613 134.816 157.872 1.00 37.92 122 TRP B O 1
ATOM 4984 N N . LEU B 1 123 ? 141.426 133.760 157.056 1.00 32.21 123 LEU B N 1
ATOM 4985 C CA . LEU B 1 123 ? 141.079 134.099 155.681 1.00 32.21 123 LEU B CA 1
ATOM 4986 C C . LEU B 1 123 ? 139.805 133.388 155.243 1.00 32.21 123 LEU B C 1
ATOM 4987 O O . LEU B 1 123 ? 138.968 133.975 154.550 1.00 32.21 123 LEU B O 1
ATOM 4992 N N . THR B 1 124 ? 139.646 132.121 155.634 1.00 27.96 124 THR B N 1
ATOM 4993 C CA . THR B 1 124 ? 138.417 131.400 155.319 1.00 27.96 124 THR B CA 1
ATOM 4994 C C . THR B 1 124 ? 137.210 132.057 155.976 1.00 27.96 124 THR B C 1
ATOM 4995 O O . THR B 1 124 ? 136.156 132.206 155.346 1.00 27.96 124 THR B O 1
ATOM 4999 N N . LEU B 1 125 ? 137.345 132.460 157.242 1.00 25.47 125 LEU B N 1
ATOM 5000 C CA . LEU B 1 125 ? 136.254 133.148 157.923 1.00 25.47 125 LEU B CA 1
ATOM 5001 C C . LEU B 1 125 ? 135.930 134.479 157.261 1.00 25.47 125 LEU B C 1
ATOM 5002 O O . LEU B 1 125 ? 134.754 134.829 157.123 1.00 25.47 125 LEU B O 1
ATOM 5007 N N . GLY B 1 126 ? 136.952 135.236 156.857 1.00 24.62 126 GLY B N 1
ATOM 5008 C CA . GLY B 1 126 ? 136.704 136.489 156.166 1.00 24.62 126 GLY B CA 1
ATOM 5009 C C . GLY B 1 126 ? 136.002 136.292 154.837 1.00 24.62 126 GLY B C 1
ATOM 5010 O O . GLY B 1 126 ? 135.072 137.030 154.503 1.00 24.62 126 GLY B O 1
ATOM 5011 N N . PHE B 1 127 ? 136.434 135.292 154.064 1.00 23.97 127 PHE B N 1
ATOM 5012 C CA . PHE B 1 127 ? 135.762 134.971 152.810 1.00 23.97 127 PHE B CA 1
ATOM 5013 C C . PHE B 1 127 ? 134.309 134.577 153.030 1.00 23.97 127 PHE B C 1
ATOM 5014 O O . PHE B 1 127 ? 133.425 135.070 152.319 1.00 23.97 127 PHE B O 1
ATOM 5022 N N . MET B 1 128 ? 134.046 133.705 154.006 1.00 21.80 128 MET B N 1
ATOM 5023 C CA . MET B 1 128 ? 132.675 133.303 154.293 1.00 21.80 128 MET B CA 1
ATOM 5024 C C . MET B 1 128 ? 131.817 134.476 154.742 1.00 21.80 128 MET B C 1
ATOM 5025 O O . MET B 1 128 ? 130.691 134.627 154.259 1.00 21.80 128 MET B O 1
ATOM 5030 N N . SER B 1 129 ? 132.328 135.317 155.643 1.00 19.98 129 SER B N 1
ATOM 5031 C CA . SER B 1 129 ? 131.568 136.470 156.107 1.00 19.98 129 SER B CA 1
ATOM 5032 C C . SER B 1 129 ? 131.295 137.466 154.989 1.00 19.98 129 SER B C 1
ATOM 5033 O O . SER B 1 129 ? 130.173 137.970 154.880 1.00 19.98 129 SER B O 1
ATOM 5036 N N . SER B 1 130 ? 132.291 137.757 154.149 1.00 18.61 130 SER B N 1
ATOM 5037 C CA . SER B 1 130 ? 132.081 138.682 153.042 1.00 18.61 130 SER B CA 1
ATOM 5038 C C . SER B 1 130 ? 131.078 138.134 152.035 1.00 18.61 130 SER B C 1
ATOM 5039 O O . SER B 1 130 ? 130.182 138.862 151.593 1.00 18.61 130 SER B O 1
ATOM 5042 N N . THR B 1 131 ? 131.207 136.856 151.666 1.00 17.63 131 THR B N 1
ATOM 5043 C CA . THR B 1 131 ? 130.271 136.263 150.717 1.00 17.63 131 THR B CA 1
ATOM 5044 C C . THR B 1 131 ? 128.859 136.226 151.285 1.00 17.63 131 THR B C 1
ATOM 5045 O O . THR B 1 131 ? 127.890 136.516 150.574 1.00 17.63 131 THR B O 1
ATOM 5049 N N . ALA B 1 132 ? 128.720 135.882 152.564 1.00 17.80 132 ALA B N 1
ATOM 5050 C CA . ALA B 1 132 ? 127.416 135.822 153.203 1.00 17.80 132 ALA B CA 1
ATOM 5051 C C . ALA B 1 132 ? 126.792 137.194 153.413 1.00 17.80 132 ALA B C 1
ATOM 5052 O O . ALA B 1 132 ? 125.563 137.301 153.409 1.00 17.80 132 ALA B O 1
ATOM 5054 N N . PHE B 1 133 ? 127.598 138.241 153.601 1.00 16.35 133 PHE B N 1
ATOM 5055 C CA . PHE B 1 133 ? 127.048 139.589 153.663 1.00 16.35 133 PHE B CA 1
ATOM 5056 C C . PHE B 1 133 ? 126.641 140.084 152.282 1.00 16.35 133 PHE B C 1
ATOM 5057 O O . PHE B 1 133 ? 125.620 140.764 152.139 1.00 16.35 133 PHE B O 1
ATOM 5065 N N . LEU B 1 134 ? 127.430 139.756 151.255 1.00 14.92 134 LEU B N 1
ATOM 5066 C CA . LEU B 1 134 ? 127.075 140.149 149.897 1.00 14.92 134 LEU B CA 1
ATOM 5067 C C . LEU B 1 134 ? 125.817 139.441 149.416 1.00 14.92 134 LEU B C 1
ATOM 5068 O O . LEU B 1 134 ? 125.000 140.044 148.711 1.00 14.92 134 LEU B O 1
ATOM 5073 N N . SER B 1 135 ? 125.643 138.170 149.782 1.00 17.12 135 SER B N 1
ATOM 5074 C CA . SER B 1 135 ? 124.490 137.405 149.328 1.00 17.12 135 SER B CA 1
ATOM 5075 C C . SER B 1 135 ? 123.189 137.840 149.989 1.00 17.12 135 SER B C 1
ATOM 5076 O O . SER B 1 135 ? 122.120 137.408 149.546 1.00 17.12 135 SER B O 1
ATOM 5079 N N . MET B 1 136 ? 123.249 138.669 151.034 1.00 18.26 136 MET B N 1
ATOM 5080 C CA . MET B 1 136 ? 122.025 139.187 151.636 1.00 18.26 136 MET B CA 1
ATOM 5081 C C . MET B 1 136 ? 121.264 140.090 150.676 1.00 18.26 136 MET B C 1
ATOM 5082 O O . MET B 1 136 ? 120.044 140.240 150.804 1.00 18.26 136 MET B O 1
ATOM 5087 N N . TRP B 1 137 ? 121.958 140.695 149.719 1.00 17.82 137 TRP B N 1
ATOM 5088 C CA . TRP B 1 137 ? 121.388 141.762 148.911 1.00 17.82 137 TRP B CA 1
ATOM 5089 C C . TRP B 1 137 ? 121.272 141.422 147.436 1.00 17.82 137 TRP B C 1
ATOM 5090 O O . TRP B 1 137 ? 120.220 141.657 146.839 1.00 17.82 137 TRP B O 1
ATOM 5101 N N . LEU B 1 138 ? 122.324 140.879 146.823 1.00 17.32 138 LEU B N 1
ATOM 5102 C CA . LEU B 1 138 ? 122.302 140.682 145.374 1.00 17.32 138 LEU B CA 1
ATOM 5103 C C . LEU B 1 138 ? 121.557 139.405 144.993 1.00 17.32 138 LEU B C 1
ATOM 5104 O O . LEU B 1 138 ? 120.478 139.458 144.395 1.00 17.32 138 LEU B O 1
ATOM 5109 N N . SER B 1 139 ? 122.114 138.254 145.359 1.00 17.90 139 SER B N 1
ATOM 5110 C CA . SER B 1 139 ? 121.583 136.936 145.025 1.00 17.90 139 SER B CA 1
ATOM 5111 C C . SER B 1 139 ? 122.547 135.912 145.607 1.00 17.90 139 SER B C 1
ATOM 5112 O O . SER B 1 139 ? 123.589 136.265 146.164 1.00 17.90 139 SER B O 1
ATOM 5115 N N . ASN B 1 140 ? 122.186 134.635 145.478 1.00 18.22 140 ASN B N 1
ATOM 5116 C CA . ASN B 1 140 ? 123.138 133.580 145.805 1.00 18.22 140 ASN B CA 1
ATOM 5117 C C . ASN B 1 140 ? 124.008 133.233 144.604 1.00 18.22 140 ASN B C 1
ATOM 5118 O O . ASN B 1 140 ? 125.236 133.147 144.725 1.00 18.22 140 ASN B O 1
ATOM 5123 N N . THR B 1 141 ? 123.388 133.041 143.438 1.00 16.91 141 THR B N 1
ATOM 5124 C CA . THR B 1 141 ? 124.141 132.723 142.229 1.00 16.91 141 THR B CA 1
ATOM 5125 C C . THR B 1 141 ? 125.047 133.877 141.818 1.00 16.91 141 THR B C 1
ATOM 5126 O O . THR B 1 141 ? 126.195 133.658 141.414 1.00 16.91 141 THR B O 1
ATOM 5130 N N . SER B 1 142 ? 124.547 135.110 141.905 1.00 15.57 142 SER B N 1
ATOM 5131 C CA . SER B 1 142 ? 125.353 136.271 141.540 1.00 15.57 142 SER B CA 1
ATOM 5132 C C . SER B 1 142 ? 126.523 136.451 142.498 1.00 15.57 142 SER B C 1
ATOM 5133 O O . SER B 1 142 ? 127.655 136.716 142.073 1.00 15.57 142 SER B O 1
ATOM 5136 N N . THR B 1 143 ? 126.267 136.315 143.800 1.00 16.12 143 THR B N 1
ATOM 5137 C CA . THR B 1 143 ? 127.322 136.434 144.797 1.00 16.12 143 THR B CA 1
ATOM 5138 C C . THR B 1 143 ? 128.375 135.346 144.663 1.00 16.12 143 THR B C 1
ATOM 5139 O O . THR B 1 143 ? 129.566 135.645 144.793 1.00 16.12 143 THR B O 1
ATOM 5143 N N . ALA B 1 144 ? 127.975 134.105 144.392 1.00 15.76 144 ALA B N 1
ATOM 5144 C CA . ALA B 1 144 ? 128.941 133.036 144.181 1.00 15.76 144 ALA B CA 1
ATOM 5145 C C . ALA B 1 144 ? 129.765 133.227 142.916 1.00 15.76 144 ALA B C 1
ATOM 5146 O O . ALA B 1 144 ? 130.805 132.576 142.772 1.00 15.76 144 ALA B O 1
ATOM 5148 N N . ALA B 1 145 ? 129.332 134.096 142.004 1.00 16.48 145 ALA B N 1
ATOM 5149 C CA . ALA B 1 145 ? 130.061 134.347 140.770 1.00 16.48 145 ALA B CA 1
ATOM 5150 C C . ALA B 1 145 ? 130.920 135.602 140.819 1.00 16.48 145 ALA B C 1
ATOM 5151 O O . ALA B 1 145 ? 131.925 135.671 140.105 1.00 16.48 145 ALA B O 1
ATOM 5153 N N . MET B 1 146 ? 130.552 136.590 141.633 1.00 14.93 146 MET B N 1
ATOM 5154 C CA . MET B 1 146 ? 131.334 137.819 141.718 1.00 14.93 146 MET B CA 1
ATOM 5155 C C . MET B 1 146 ? 132.599 137.666 142.558 1.00 14.93 146 MET B C 1
ATOM 5156 O O . MET B 1 146 ? 133.632 138.255 142.223 1.00 14.93 146 MET B O 1
ATOM 5161 N N . VAL B 1 147 ? 132.547 136.893 143.642 1.00 19.50 147 VAL B N 1
ATOM 5162 C CA . VAL B 1 147 ? 133.671 136.824 144.571 1.00 19.50 147 VAL B CA 1
ATOM 5163 C C . VAL B 1 147 ? 134.547 135.592 144.369 1.00 19.50 147 VAL B C 1
ATOM 5164 O O . VAL B 1 147 ? 135.679 135.568 144.874 1.00 19.50 147 VAL B O 1
ATOM 5168 N N . MET B 1 148 ? 134.061 134.574 143.667 1.00 20.52 148 MET B N 1
ATOM 5169 C CA . MET B 1 148 ? 134.814 133.336 143.498 1.00 20.52 148 MET B CA 1
ATOM 5170 C C . MET B 1 148 ? 136.130 133.560 142.752 1.00 20.52 148 MET B C 1
ATOM 5171 O O . MET B 1 148 ? 137.156 133.001 143.162 1.00 20.52 148 MET B O 1
ATOM 5176 N N . PRO B 1 149 ? 136.159 134.330 141.652 1.00 20.90 149 PRO B N 1
ATOM 5177 C CA . PRO B 1 149 ? 137.459 134.626 141.026 1.00 20.90 149 PRO B CA 1
ATOM 5178 C C . PRO B 1 149 ? 138.441 135.300 141.965 1.00 20.90 149 PRO B C 1
ATOM 5179 O O . PRO B 1 149 ? 139.637 134.983 141.928 1.00 20.90 149 PRO B O 1
ATOM 5183 N N . ILE B 1 150 ? 137.970 136.210 142.818 1.00 21.81 150 ILE B N 1
ATOM 5184 C CA . ILE B 1 150 ? 138.856 136.885 143.759 1.00 21.81 150 ILE B CA 1
ATOM 5185 C C . ILE B 1 150 ? 139.419 135.900 144.776 1.00 21.81 150 ILE B C 1
ATOM 5186 O O . ILE B 1 150 ? 140.608 135.945 145.105 1.00 21.81 150 ILE B O 1
ATOM 5191 N N . ALA B 1 151 ? 138.578 134.999 145.293 1.00 21.77 151 ALA B N 1
ATOM 5192 C CA . ALA B 1 151 ? 139.058 133.992 146.233 1.00 21.77 151 ALA B CA 1
ATOM 5193 C C . ALA B 1 151 ? 140.061 133.046 145.585 1.00 21.77 151 ALA B C 1
ATOM 5194 O O . ALA B 1 151 ? 141.080 132.705 146.201 1.00 21.77 151 ALA B O 1
ATOM 5196 N N . GLU B 1 152 ? 139.789 132.612 144.351 1.00 22.74 152 GLU B N 1
ATOM 5197 C CA . GLU B 1 152 ? 140.746 131.773 143.639 1.00 22.74 152 GLU B CA 1
ATOM 5198 C C . GLU B 1 152 ? 142.069 132.492 143.428 1.00 22.74 152 GLU B C 1
ATOM 5199 O O . GLU B 1 152 ? 143.133 131.888 143.600 1.00 22.74 152 GLU B O 1
ATOM 5205 N N . ALA B 1 153 ? 142.023 133.775 143.064 1.00 21.76 153 ALA B N 1
ATOM 5206 C CA . ALA B 1 153 ? 143.246 134.551 142.913 1.00 21.76 153 ALA B CA 1
ATOM 5207 C C . ALA B 1 153 ? 144.007 134.676 144.226 1.00 21.76 153 ALA B C 1
ATOM 5208 O O . ALA B 1 153 ? 145.235 134.552 144.234 1.00 21.76 153 ALA B O 1
ATOM 5210 N N . VAL B 1 154 ? 143.302 134.909 145.336 1.00 23.17 154 VAL B N 1
ATOM 5211 C CA . VAL B 1 154 ? 143.963 135.011 146.635 1.00 23.17 154 VAL B CA 1
ATOM 5212 C C . VAL B 1 154 ? 144.666 133.706 146.981 1.00 23.17 154 VAL B C 1
ATOM 5213 O O . VAL B 1 154 ? 145.836 133.701 147.389 1.00 23.17 154 VAL B O 1
ATOM 5217 N N . VAL B 1 155 ? 143.968 132.580 146.820 1.00 25.09 155 VAL B N 1
ATOM 5218 C CA . VAL B 1 155 ? 144.566 131.292 147.156 1.00 25.09 155 VAL B CA 1
ATOM 5219 C C . VAL B 1 155 ? 145.750 130.990 146.248 1.00 25.09 155 VAL B C 1
ATOM 5220 O O . VAL B 1 155 ? 146.787 130.501 146.714 1.00 25.09 155 VAL B O 1
ATOM 5224 N N . GLN B 1 156 ? 145.626 131.273 144.949 1.00 27.11 156 GLN B N 1
ATOM 5225 C CA . GLN B 1 156 ? 146.730 131.020 144.033 1.00 27.11 156 GLN B CA 1
ATOM 5226 C C . GLN B 1 156 ? 147.940 131.882 144.367 1.00 27.11 156 GLN B C 1
ATOM 5227 O O . GLN B 1 156 ? 149.077 131.399 144.318 1.00 27.11 156 GLN B O 1
ATOM 5233 N N . GLN B 1 157 ? 147.719 133.155 144.709 1.00 27.30 157 GLN B N 1
ATOM 5234 C CA . GLN B 1 157 ? 148.827 134.027 145.082 1.00 27.30 157 GLN B CA 1
ATOM 5235 C C . GLN B 1 157 ? 149.505 133.557 146.360 1.00 27.30 157 GLN B C 1
ATOM 5236 O O . GLN B 1 157 ? 150.735 133.604 146.454 1.00 27.30 157 GLN B O 1
ATOM 5242 N N . ILE B 1 158 ? 148.731 133.110 147.351 1.00 27.28 158 ILE B N 1
ATOM 5243 C CA . ILE B 1 158 ? 149.345 132.586 148.568 1.00 27.28 158 ILE B CA 1
ATOM 5244 C C . ILE B 1 158 ? 150.141 131.320 148.274 1.00 27.28 158 ILE B C 1
ATOM 5245 O O . ILE B 1 158 ? 151.243 131.133 148.808 1.00 27.28 158 ILE B O 1
ATOM 5250 N N . ILE B 1 159 ? 149.612 130.437 147.426 1.00 29.62 159 ILE B N 1
ATOM 5251 C CA . ILE B 1 159 ? 150.347 129.230 147.057 1.00 29.62 159 ILE B CA 1
ATOM 5252 C C . ILE B 1 159 ? 151.659 129.592 146.369 1.00 29.62 159 ILE B C 1
ATOM 5253 O O . ILE B 1 159 ? 152.709 129.005 146.660 1.00 29.62 159 ILE B O 1
ATOM 5258 N N . ASN B 1 160 ? 151.625 130.563 145.453 1.00 31.27 160 ASN B N 1
ATOM 5259 C CA . ASN B 1 160 ? 152.852 130.998 144.791 1.00 31.27 160 ASN B CA 1
ATOM 5260 C C . ASN B 1 160 ? 153.840 131.619 145.771 1.00 31.27 160 ASN B C 1
ATOM 5261 O O . ASN B 1 160 ? 155.043 131.345 145.691 1.00 31.27 160 ASN B O 1
ATOM 5266 N N . ALA B 1 161 ? 153.361 132.445 146.699 1.00 35.21 161 ALA B N 1
ATOM 5267 C CA . ALA B 1 161 ? 154.228 133.103 147.665 1.00 35.21 161 ALA B CA 1
ATOM 5268 C C . ALA B 1 161 ? 154.756 132.157 148.733 1.00 35.21 161 ALA B C 1
ATOM 5269 O O . ALA B 1 161 ? 155.714 132.509 149.429 1.00 35.21 161 ALA B O 1
ATOM 5271 N N . GLU B 1 162 ? 154.163 130.975 148.880 1.00 37.10 162 GLU B N 1
ATOM 5272 C CA . GLU B 1 162 ? 154.641 129.986 149.836 1.00 37.10 162 GLU B CA 1
ATOM 5273 C C . GLU B 1 162 ? 155.970 129.357 149.430 1.00 37.10 162 GLU B C 1
ATOM 5274 O O . GLU B 1 162 ? 156.440 128.441 150.111 1.00 37.10 162 GLU B O 1
ATOM 5276 N N . ALA B 1 163 ? 156.584 129.823 148.338 1.00 41.13 163 ALA B N 1
ATOM 5277 C CA . ALA B 1 163 ? 157.890 129.306 147.942 1.00 41.13 163 ALA B CA 1
ATOM 5278 C C . ALA B 1 163 ? 158.989 129.757 148.896 1.00 41.13 163 ALA B C 1
ATOM 5279 O O . ALA B 1 163 ? 159.958 129.019 149.113 1.00 41.13 163 ALA B O 1
ATOM 5281 N N . GLU B 1 164 ? 158.861 130.961 149.460 1.00 45.57 164 GLU B N 1
ATOM 5282 C CA . GLU B 1 164 ? 159.824 131.504 150.422 1.00 45.57 164 GLU B CA 1
ATOM 5283 C C . GLU B 1 164 ? 161.227 131.596 149.825 1.00 45.57 164 GLU B C 1
ATOM 5284 O O . GLU B 1 164 ? 162.230 131.445 150.527 1.00 45.57 164 GLU B O 1
ATOM 5286 N N . VAL B 1 165 ? 161.294 131.853 148.516 1.00 48.18 165 VAL B N 1
ATOM 5287 C CA . VAL B 1 165 ? 162.559 132.032 147.799 1.00 48.18 165 VAL B CA 1
ATOM 5288 C C . VAL B 1 165 ? 163.488 130.834 147.987 1.00 48.18 165 VAL B C 1
ATOM 5289 O O . VAL B 1 165 ? 164.704 130.983 148.130 1.00 48.18 165 VAL B O 1
ATOM 5291 N N . GLU B 1 166 ? 162.913 129.636 147.984 1.00 47.74 166 GLU B N 1
ATOM 5292 C CA . GLU B 1 166 ? 163.690 128.412 148.148 1.00 47.74 166 GLU B CA 1
ATOM 5293 C C . GLU B 1 166 ? 162.948 127.216 147.563 1.00 47.74 166 GLU B C 1
ATOM 5294 O O . GLU B 1 166 ? 161.723 127.230 147.445 1.00 47.74 166 GLU B O 1
ATOM 5296 N N . THR B 1 230 ? 152.699 120.711 147.862 1.00 52.81 230 THR B N 1
ATOM 5297 C CA . THR B 1 230 ? 151.579 120.839 146.939 1.00 52.81 230 THR B CA 1
ATOM 5298 C C . THR B 1 230 ? 150.319 120.206 147.520 1.00 52.81 230 THR B C 1
ATOM 5299 O O . THR B 1 230 ? 149.218 120.415 147.012 1.00 52.81 230 THR B O 1
ATOM 5303 N N . LYS B 1 231 ? 150.491 119.426 148.588 1.00 48.67 231 LYS B N 1
ATOM 5304 C CA . LYS B 1 231 ? 149.353 118.786 149.239 1.00 48.67 231 LYS B CA 1
ATOM 5305 C C . LYS B 1 231 ? 148.465 119.808 149.938 1.00 48.67 231 LYS B C 1
ATOM 5306 O O . LYS B 1 231 ? 147.234 119.724 149.868 1.00 48.67 231 LYS B O 1
ATOM 5312 N N . LYS B 1 232 ? 149.074 120.781 150.620 1.00 44.27 232 LYS B N 1
ATOM 5313 C CA . LYS B 1 232 ? 148.292 121.782 151.335 1.00 44.27 232 LYS B CA 1
ATOM 5314 C C . LYS B 1 232 ? 147.573 122.725 150.379 1.00 44.27 232 LYS B C 1
ATOM 5315 O O . LYS B 1 232 ? 146.466 123.185 150.682 1.00 44.27 232 LYS B O 1
ATOM 5321 N N . GLY B 1 233 ? 148.179 123.025 149.229 1.00 38.93 233 GLY B N 1
ATOM 5322 C CA . GLY B 1 233 ? 147.545 123.921 148.279 1.00 38.93 233 GLY B CA 1
ATOM 5323 C C . GLY B 1 233 ? 146.239 123.390 147.727 1.00 38.93 233 GLY B C 1
ATOM 5324 O O . GLY B 1 233 ? 145.263 124.136 147.610 1.00 38.93 233 GLY B O 1
ATOM 5325 N N . HIS B 1 234 ? 146.195 122.100 147.385 1.00 38.32 234 HIS B N 1
ATOM 5326 C CA . HIS B 1 234 ? 144.981 121.524 146.817 1.00 38.32 234 HIS B CA 1
ATOM 5327 C C . HIS B 1 234 ? 143.835 121.513 147.823 1.00 38.32 234 HIS B C 1
ATOM 5328 O O . HIS B 1 234 ? 142.701 121.872 147.477 1.00 38.32 234 HIS B O 1
ATOM 5335 N N . VAL B 1 235 ? 144.104 121.116 149.065 1.00 31.12 235 VAL B N 1
ATOM 5336 C CA . VAL B 1 235 ? 143.061 121.132 150.083 1.00 31.12 235 VAL B CA 1
ATOM 5337 C C . VAL B 1 235 ? 142.649 122.557 150.444 1.00 31.12 235 VAL B C 1
ATOM 5338 O O . VAL B 1 235 ? 141.474 122.800 150.732 1.00 31.12 235 VAL B O 1
ATOM 5342 N N . THR B 1 236 ? 143.583 123.515 150.426 1.00 28.69 236 THR B N 1
ATOM 5343 C CA . THR B 1 236 ? 143.204 124.909 150.625 1.00 28.69 236 THR B CA 1
ATOM 5344 C C . THR B 1 236 ? 142.291 125.403 149.512 1.00 28.69 236 THR B C 1
ATOM 5345 O O . THR B 1 236 ? 141.327 126.128 149.779 1.00 28.69 236 THR B O 1
ATOM 5349 N N . ARG B 1 237 ? 142.580 125.025 148.264 1.00 28.21 237 ARG B N 1
ATOM 5350 C CA . ARG B 1 237 ? 141.710 125.403 147.155 1.00 28.21 237 ARG B CA 1
ATOM 5351 C C . ARG B 1 237 ? 140.324 124.785 147.301 1.00 28.21 237 ARG B C 1
ATOM 5352 O O . ARG B 1 237 ? 139.313 125.459 147.068 1.00 28.21 237 ARG B O 1
ATOM 5360 N N . LYS B 1 238 ? 140.256 123.507 147.684 1.00 25.88 238 LYS B N 1
ATOM 5361 C CA . LYS B 1 238 ? 138.956 122.879 147.918 1.00 25.88 238 LYS B CA 1
ATOM 5362 C C . LYS B 1 238 ? 138.189 123.574 149.035 1.00 25.88 238 LYS B C 1
ATOM 5363 O O . LYS B 1 238 ? 136.980 123.811 148.911 1.00 25.88 238 LYS B O 1
ATOM 5369 N N . LEU B 1 239 ? 138.876 123.900 150.132 1.00 22.10 239 LEU B N 1
ATOM 5370 C CA . LEU B 1 239 ? 138.239 124.583 151.250 1.00 22.10 239 LEU B CA 1
ATOM 5371 C C . LEU B 1 239 ? 137.711 125.950 150.838 1.00 22.10 239 LEU B C 1
ATOM 5372 O O . LEU B 1 239 ? 136.586 126.317 151.191 1.00 22.10 239 LEU B O 1
ATOM 5377 N N . THR B 1 240 ? 138.509 126.716 150.094 1.00 20.89 240 THR B N 1
ATOM 5378 C CA . THR B 1 240 ? 138.074 128.034 149.650 1.00 20.89 240 THR B CA 1
ATOM 5379 C C . THR B 1 240 ? 136.922 127.947 148.661 1.00 20.89 240 THR B C 1
ATOM 5380 O O . THR B 1 240 ? 136.034 128.804 148.675 1.00 20.89 240 THR B O 1
ATOM 5384 N N . CYS B 1 241 ? 136.918 126.931 147.797 1.00 19.27 241 CYS B N 1
ATOM 5385 C CA . CYS B 1 241 ? 135.786 126.736 146.899 1.00 19.27 241 CYS B CA 1
ATOM 5386 C C . CYS B 1 241 ? 134.512 126.452 147.685 1.00 19.27 241 CYS B C 1
ATOM 5387 O O . CYS B 1 241 ? 133.490 127.126 147.504 1.00 19.27 241 CYS B O 1
ATOM 5390 N N . LEU B 1 242 ? 134.565 125.471 148.589 1.00 17.61 242 LEU B N 1
ATOM 5391 C CA . LEU B 1 242 ? 133.364 125.083 149.319 1.00 17.61 242 LEU B CA 1
ATOM 5392 C C . LEU B 1 242 ? 132.884 126.162 150.281 1.00 17.61 242 LEU B C 1
ATOM 5393 O O . LEU B 1 242 ? 131.674 126.275 150.503 1.00 17.61 242 LEU B O 1
ATOM 5398 N N . CYS B 1 243 ? 133.788 126.958 150.855 1.00 17.12 243 CYS B N 1
ATOM 5399 C CA . CYS B 1 243 ? 133.364 128.038 151.735 1.00 17.12 243 CYS B CA 1
ATOM 5400 C C . CYS B 1 243 ? 132.627 129.140 150.989 1.00 17.12 243 CYS B C 1
ATOM 5401 O O . CYS B 1 243 ? 131.676 129.708 151.534 1.00 17.12 243 CYS B O 1
ATOM 5404 N N . ILE B 1 244 ? 133.045 129.459 149.764 1.00 16.15 244 ILE B N 1
ATOM 5405 C CA . ILE B 1 244 ? 132.299 130.413 148.951 1.00 16.15 244 ILE B CA 1
ATOM 5406 C C . ILE B 1 244 ? 130.974 129.811 148.501 1.00 16.15 244 ILE B C 1
ATOM 5407 O O . ILE B 1 244 ? 129.940 130.488 148.506 1.00 16.15 244 ILE B O 1
ATOM 5412 N N . ALA B 1 245 ? 130.982 128.536 148.103 1.00 15.66 245 ALA B N 1
ATOM 5413 C CA . ALA B 1 245 ? 129.746 127.891 147.667 1.00 15.66 245 ALA B CA 1
ATOM 5414 C C . ALA B 1 245 ? 128.730 127.806 148.799 1.00 15.66 245 ALA B C 1
ATOM 5415 O O . ALA B 1 245 ? 127.541 128.075 148.594 1.00 15.66 245 ALA B O 1
ATOM 5417 N N . TYR B 1 246 ? 129.178 127.442 149.998 1.00 17.27 246 TYR B N 1
ATOM 5418 C CA . TYR B 1 246 ? 128.280 127.217 151.122 1.00 17.27 246 TYR B CA 1
ATOM 5419 C C . TYR B 1 246 ? 127.930 128.493 151.872 1.00 17.27 246 TYR B C 1
ATOM 5420 O O . TYR B 1 246 ? 127.142 128.433 152.821 1.00 17.27 246 TYR B O 1
ATOM 5429 N N . SER B 1 247 ? 128.477 129.639 151.475 1.00 18.37 247 SER B N 1
ATOM 5430 C CA . SER B 1 247 ? 128.180 130.886 152.167 1.00 18.37 247 SER B CA 1
ATOM 5431 C C . SER B 1 247 ? 126.839 131.443 151.709 1.00 18.37 247 SER B C 1
ATOM 5432 O O . SER B 1 247 ? 126.740 132.607 151.310 1.00 18.37 247 SER B O 1
ATOM 5435 N N . SER B 1 248 ? 125.805 130.607 151.760 1.00 23.36 248 SER B N 1
ATOM 5436 C CA . SER B 1 248 ? 124.429 131.012 151.518 1.00 23.36 248 SER B CA 1
ATOM 5437 C C . SER B 1 248 ? 123.636 131.137 152.808 1.00 23.36 248 SER B C 1
ATOM 5438 O O . SER B 1 248 ? 122.405 131.216 152.763 1.00 23.36 248 SER B O 1
ATOM 5441 N N . THR B 1 249 ? 124.315 131.148 153.955 1.00 26.56 249 THR B N 1
ATOM 5442 C CA . THR B 1 249 ? 123.624 131.111 155.243 1.00 26.56 249 THR B CA 1
ATOM 5443 C C . THR B 1 249 ? 123.140 132.500 155.650 1.00 26.56 249 THR B C 1
ATOM 5444 O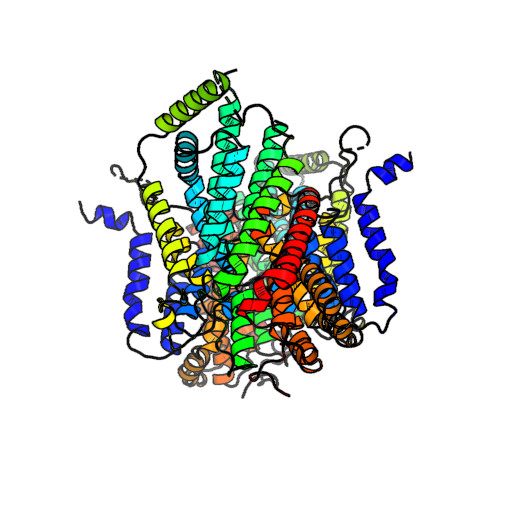 O . THR B 1 249 ? 121.934 132.747 155.740 1.00 26.56 249 THR B O 1
ATOM 5448 N N . ILE B 1 250 ? 124.073 133.425 155.888 1.00 26.03 250 ILE B N 1
ATOM 5449 C CA . ILE B 1 250 ? 123.685 134.791 156.226 1.00 26.03 250 ILE B CA 1
ATOM 5450 C C . ILE B 1 250 ? 123.041 135.467 155.023 1.00 26.03 250 ILE B C 1
ATOM 5451 O O . ILE B 1 250 ? 122.069 136.219 155.158 1.00 26.03 250 ILE B O 1
ATOM 5456 N N . GLY B 1 251 ? 123.558 135.199 153.830 1.00 23.19 251 GLY B N 1
ATOM 5457 C CA . GLY B 1 251 ? 122.968 135.740 152.626 1.00 23.19 251 GLY B CA 1
ATOM 5458 C C . GLY B 1 251 ? 122.176 134.705 151.861 1.00 23.19 251 GLY B C 1
ATOM 5459 O O . GLY B 1 251 ? 122.743 133.751 151.322 1.00 23.19 251 GLY B O 1
ATOM 5460 N N . GLY B 1 252 ? 120.857 134.889 151.799 1.00 24.97 252 GLY B N 1
ATOM 5461 C CA . GLY B 1 252 ? 119.949 133.935 151.190 1.00 24.97 252 GLY B CA 1
ATOM 5462 C C . GLY B 1 252 ? 118.929 133.379 152.162 1.00 24.97 252 GLY B C 1
ATOM 5463 O O . GLY B 1 252 ? 117.915 132.819 151.737 1.00 24.97 252 GLY B O 1
ATOM 5464 N N . LEU B 1 253 ? 119.189 133.505 153.460 1.00 23.27 253 LEU B N 1
ATOM 5465 C CA . LEU B 1 253 ? 118.223 133.116 154.476 1.00 23.27 253 LEU B CA 1
ATOM 5466 C C . LEU B 1 253 ? 117.710 134.293 155.288 1.00 23.27 253 LEU B C 1
ATOM 5467 O O . LEU B 1 253 ? 116.567 134.257 155.753 1.00 23.27 253 LEU B O 1
ATOM 5472 N N . THR B 1 254 ? 118.525 135.331 155.466 1.00 22.45 254 THR B N 1
ATOM 5473 C CA . THR B 1 254 ? 118.184 136.450 156.333 1.00 22.45 254 THR B CA 1
ATOM 5474 C C . THR B 1 254 ? 117.300 137.493 155.665 1.00 22.45 254 THR B C 1
ATOM 5475 O O . THR B 1 254 ? 116.747 138.348 156.365 1.00 22.45 254 THR B O 1
ATOM 5479 N N . THR B 1 255 ? 117.151 137.451 154.345 1.00 21.16 255 THR B N 1
ATOM 5480 C CA . THR B 1 255 ? 116.354 138.433 153.627 1.00 21.16 255 THR B CA 1
ATOM 5481 C C . THR B 1 255 ? 115.399 137.728 152.676 1.00 21.16 255 THR B C 1
ATOM 5482 O O . THR B 1 255 ? 115.709 136.666 152.130 1.00 21.16 255 THR B O 1
ATOM 5486 N N . ILE B 1 256 ? 114.223 138.332 152.494 1.00 22.58 256 ILE B N 1
ATOM 5487 C CA . ILE B 1 256 ? 113.244 137.788 151.559 1.00 22.58 256 ILE B CA 1
ATOM 5488 C C . ILE B 1 256 ? 113.773 137.859 150.133 1.00 22.58 256 ILE B C 1
ATOM 5489 O O . ILE B 1 256 ? 113.603 136.922 149.344 1.00 22.58 256 ILE B O 1
ATOM 5494 N N . THR B 1 257 ? 114.431 138.962 149.781 1.00 25.08 257 THR B N 1
ATOM 5495 C CA . THR B 1 257 ? 114.966 139.167 148.444 1.00 25.08 257 THR B CA 1
ATOM 5496 C C . THR B 1 257 ? 116.361 138.578 148.272 1.00 25.08 257 THR B C 1
ATOM 5497 O O . THR B 1 257 ? 116.963 138.736 147.204 1.00 25.08 257 THR B O 1
ATOM 5501 N N . GLY B 1 258 ? 116.889 137.912 149.296 1.00 24.34 258 GLY B N 1
ATOM 5502 C CA . GLY B 1 258 ? 118.196 137.295 149.202 1.00 24.34 258 GLY B CA 1
ATOM 5503 C C . GLY B 1 258 ? 118.245 136.167 148.194 1.00 24.34 258 GLY B C 1
ATOM 5504 O O . GLY B 1 258 ? 119.181 136.081 147.395 1.00 24.34 258 GLY B O 1
ATOM 5505 N N . THR B 1 259 ? 117.239 135.297 148.217 1.00 23.43 259 THR B N 1
ATOM 5506 C CA . THR B 1 259 ? 117.131 134.207 147.262 1.00 23.43 259 THR B CA 1
ATOM 5507 C C . THR B 1 259 ? 115.691 134.100 146.784 1.00 23.43 259 THR B C 1
ATOM 5508 O O . THR B 1 259 ? 114.766 134.629 147.406 1.00 23.43 259 THR B O 1
ATOM 5512 N N . SER B 1 260 ? 115.512 133.408 145.659 1.00 21.24 260 SER B N 1
ATOM 5513 C CA . SER B 1 260 ? 114.187 133.228 145.081 1.00 21.24 260 SER B CA 1
ATOM 5514 C C . SER B 1 260 ? 113.283 132.348 145.932 1.00 21.24 260 SER B C 1
ATOM 5515 O O . SER B 1 260 ? 112.057 132.477 145.835 1.00 21.24 260 SER B O 1
ATOM 5518 N N . THR B 1 261 ? 113.850 131.463 146.755 1.00 19.82 261 THR B N 1
ATOM 5519 C CA . THR B 1 261 ? 113.029 130.609 147.608 1.00 19.82 261 THR B CA 1
ATOM 5520 C C . THR B 1 261 ? 112.210 131.435 148.593 1.00 19.82 261 THR B C 1
ATOM 5521 O O . THR B 1 261 ? 111.001 131.217 148.742 1.00 19.82 261 THR B O 1
ATOM 5525 N N . ASN B 1 262 ? 112.848 132.396 149.266 1.00 21.97 262 ASN B N 1
ATOM 5526 C CA . ASN B 1 262 ? 112.126 133.266 150.183 1.00 21.97 262 ASN B CA 1
ATOM 5527 C C . ASN B 1 262 ? 111.130 134.164 149.469 1.00 21.97 262 ASN B C 1
ATOM 5528 O O . ASN B 1 262 ? 110.059 134.430 150.020 1.00 21.97 262 ASN B O 1
ATOM 5533 N N . LEU B 1 263 ? 111.455 134.636 148.263 1.00 23.73 263 LEU B N 1
ATOM 5534 C CA . LEU B 1 263 ? 110.487 135.409 147.492 1.00 23.73 263 LEU B CA 1
ATOM 5535 C C . LEU B 1 263 ? 109.241 134.588 147.192 1.00 23.73 263 LEU B C 1
ATOM 5536 O O . LEU B 1 263 ? 108.116 135.067 147.381 1.00 23.73 263 LEU B O 1
ATOM 5541 N N . ILE B 1 264 ? 109.422 133.350 146.728 1.00 24.04 264 ILE B N 1
ATOM 5542 C CA . ILE B 1 264 ? 108.281 132.494 146.423 1.00 24.04 264 ILE B CA 1
ATOM 5543 C C . ILE B 1 264 ? 107.470 132.218 147.681 1.00 24.04 264 ILE B C 1
ATOM 5544 O O . ILE B 1 264 ? 106.232 132.268 147.662 1.00 24.04 264 ILE B O 1
ATOM 5549 N N . PHE B 1 265 ? 108.150 131.931 148.793 1.00 24.55 265 PHE B N 1
ATOM 5550 C CA . PHE B 1 265 ? 107.442 131.682 150.043 1.00 24.55 265 PHE B CA 1
ATOM 5551 C C . PHE B 1 265 ? 106.642 132.902 150.481 1.00 24.55 265 PHE B C 1
ATOM 5552 O O . PHE B 1 265 ? 105.494 132.770 150.918 1.00 24.55 265 PHE B O 1
ATOM 5560 N N . ALA B 1 266 ? 107.228 134.097 150.370 1.00 26.42 266 ALA B N 1
ATOM 5561 C CA . ALA B 1 266 ? 106.530 135.308 150.786 1.00 26.42 266 ALA B CA 1
ATOM 5562 C C . ALA B 1 266 ? 105.319 135.585 149.905 1.00 26.42 266 ALA B C 1
ATOM 5563 O O . ALA B 1 266 ? 104.241 135.918 150.413 1.00 26.42 266 ALA B O 1
ATOM 5565 N N . GLU B 1 267 ? 105.473 135.460 148.584 1.00 32.46 267 GLU B N 1
ATOM 5566 C CA . GLU B 1 267 ? 104.335 135.662 147.694 1.00 32.46 267 GLU B CA 1
ATOM 5567 C C . GLU B 1 267 ? 103.226 134.648 147.924 1.00 32.46 267 GLU B C 1
ATOM 5568 O O . GLU B 1 267 ? 102.049 135.020 147.866 1.00 32.46 267 GLU B O 1
ATOM 5574 N N . TYR B 1 268 ? 103.564 133.385 148.180 1.00 31.93 268 TYR B N 1
ATOM 5575 C CA . TYR B 1 268 ? 102.532 132.401 148.478 1.00 31.93 268 TYR B CA 1
ATOM 5576 C C . TYR B 1 268 ? 101.861 132.659 149.821 1.00 31.93 268 TYR B C 1
ATOM 5577 O O . TYR B 1 268 ? 100.643 132.489 149.945 1.00 31.93 268 TYR B O 1
ATOM 5586 N N . PHE B 1 269 ? 102.633 133.063 150.834 1.00 33.95 269 PHE B N 1
ATOM 5587 C CA . PHE B 1 269 ? 102.063 133.284 152.157 1.00 33.95 269 PHE B CA 1
ATOM 5588 C C . PHE B 1 269 ? 101.143 134.497 152.171 1.00 33.95 269 PHE B C 1
ATOM 5589 O O . PHE B 1 269 ? 100.051 134.447 152.749 1.00 33.95 269 PHE B O 1
ATOM 5597 N N . ASN B 1 270 ? 101.561 135.597 151.542 1.00 35.42 270 ASN B N 1
ATOM 5598 C CA . ASN B 1 270 ? 100.726 136.789 151.494 1.00 35.42 270 ASN B CA 1
ATOM 5599 C C . ASN B 1 270 ? 99.504 136.618 150.603 1.00 35.42 270 ASN B C 1
ATOM 5600 O O . ASN B 1 270 ? 98.564 137.412 150.712 1.00 35.42 270 ASN B O 1
ATOM 5605 N N . THR B 1 271 ? 99.495 135.610 149.730 1.00 34.72 271 THR B N 1
ATOM 5606 C CA . THR B 1 271 ? 98.327 135.352 148.897 1.00 34.72 271 THR B CA 1
ATOM 5607 C C . THR B 1 271 ? 97.355 134.405 149.590 1.00 34.72 271 THR B C 1
ATOM 5608 O O . THR B 1 271 ? 96.147 134.661 149.626 1.00 34.72 271 THR B O 1
ATOM 5612 N N . ARG B 1 272 ? 97.866 133.306 150.149 1.00 38.17 272 ARG B N 1
ATOM 5613 C CA . ARG B 1 272 ? 96.994 132.342 150.811 1.00 38.17 272 ARG B CA 1
ATOM 5614 C C . ARG B 1 272 ? 96.527 132.861 152.165 1.00 38.17 272 ARG B C 1
ATOM 5615 O O . ARG B 1 272 ? 95.432 132.517 152.625 1.00 38.17 272 ARG B O 1
ATOM 5623 N N . TYR B 1 273 ? 97.340 133.696 152.815 1.00 41.19 273 TYR B N 1
ATOM 5624 C CA . TYR B 1 273 ? 97.019 134.299 154.106 1.00 41.19 273 TYR B CA 1
ATOM 5625 C C . TYR B 1 273 ? 97.193 135.807 153.970 1.00 41.19 273 TYR B C 1
ATOM 5626 O O . TYR B 1 273 ? 98.230 136.361 154.366 1.00 41.19 273 TYR B O 1
ATOM 5635 N N . PRO B 1 274 ? 96.200 136.506 153.416 1.00 48.92 274 PRO B N 1
ATOM 5636 C CA . PRO B 1 274 ? 96.358 137.950 153.202 1.00 48.92 274 PRO B CA 1
ATOM 5637 C C . PRO B 1 274 ? 96.146 138.783 154.453 1.00 48.92 274 PRO B C 1
ATOM 5638 O O . PRO B 1 274 ? 96.538 139.956 154.465 1.00 48.92 274 PRO B O 1
ATOM 5642 N N . ASP B 1 275 ? 95.545 138.222 155.503 1.00 54.96 275 ASP B N 1
ATOM 5643 C CA . ASP B 1 275 ? 95.382 138.942 156.759 1.00 54.96 275 ASP B CA 1
ATOM 5644 C C . ASP B 1 275 ? 96.638 138.922 157.618 1.00 54.96 275 ASP B C 1
ATOM 5645 O O . ASP B 1 275 ? 96.703 139.659 158.607 1.00 54.96 275 ASP B O 1
ATOM 5650 N N . CYS B 1 276 ? 97.629 138.103 157.270 1.00 53.67 276 CYS B N 1
ATOM 5651 C CA . CYS B 1 276 ? 98.881 138.023 158.018 1.00 53.67 276 CYS B CA 1
ATOM 5652 C C . CYS B 1 276 ? 99.914 138.899 157.322 1.00 53.67 276 CYS B C 1
ATOM 5653 O O . CYS B 1 276 ? 100.406 138.564 156.242 1.00 53.67 276 CYS B O 1
ATOM 5655 N N . ARG B 1 277 ? 100.244 140.030 157.945 1.00 56.48 277 ARG B N 1
ATOM 5656 C CA . ARG B 1 277 ? 101.254 140.946 157.432 1.00 56.48 277 ARG B CA 1
ATOM 5657 C C . ARG B 1 277 ? 102.552 140.868 158.229 1.00 56.48 277 ARG B C 1
ATOM 5658 O O . ARG B 1 277 ? 103.297 141.850 158.307 1.00 56.48 277 ARG B O 1
ATOM 5666 N N . CYS B 1 278 ? 102.833 139.707 158.825 1.00 52.11 278 CYS B N 1
ATOM 5667 C CA . CYS B 1 278 ? 104.003 139.560 159.681 1.00 52.11 278 CYS B CA 1
ATOM 5668 C C . CYS B 1 278 ? 105.301 139.477 158.888 1.00 52.11 278 CYS B C 1
ATOM 5669 O O . CYS B 1 278 ? 106.348 139.908 159.381 1.00 52.11 278 CYS B O 1
ATOM 5672 N N . LEU B 1 279 ? 105.260 138.933 157.675 1.00 40.95 279 LEU B N 1
ATOM 5673 C CA . LEU B 1 279 ? 106.470 138.701 156.895 1.00 40.95 279 LEU B CA 1
ATOM 5674 C C . LEU B 1 279 ? 106.838 139.958 156.118 1.00 40.95 279 LEU B C 1
ATOM 5675 O O . LEU B 1 279 ? 106.101 140.382 155.220 1.00 40.95 279 LEU B O 1
ATOM 5680 N N . ASN B 1 280 ? 107.978 140.545 156.467 1.00 38.49 280 ASN B N 1
ATOM 5681 C CA . ASN B 1 280 ? 108.544 141.683 155.757 1.00 38.49 280 ASN B CA 1
ATOM 5682 C C . ASN B 1 280 ? 110.019 141.768 156.129 1.00 38.49 280 ASN B C 1
ATOM 5683 O O . ASN B 1 280 ? 110.547 140.905 156.836 1.00 38.49 280 ASN B O 1
ATOM 5688 N N . PHE B 1 281 ? 110.693 142.807 155.649 1.00 38.86 281 PHE B N 1
ATOM 5689 C CA . PHE B 1 281 ? 112.073 143.020 156.052 1.00 38.86 281 PHE B CA 1
ATOM 5690 C C . PHE B 1 281 ? 112.124 143.407 157.526 1.00 38.86 281 PHE B C 1
ATOM 5691 O O . PHE B 1 281 ? 111.248 144.108 158.039 1.00 38.86 281 PHE B O 1
ATOM 5699 N N . GLY B 1 282 ? 113.162 142.938 158.209 1.00 31.72 282 GLY B N 1
ATOM 5700 C CA . GLY B 1 282 ? 113.266 143.155 159.637 1.00 31.72 282 GLY B CA 1
ATOM 5701 C C . GLY B 1 282 ? 112.693 142.006 160.439 1.00 31.72 282 GLY B C 1
ATOM 5702 O O . GLY B 1 282 ? 113.409 141.377 161.222 1.00 31.72 282 GLY B O 1
ATOM 5703 N N . SER B 1 283 ? 111.401 141.722 160.258 1.00 32.03 283 SER B N 1
ATOM 5704 C CA . SER B 1 283 ? 110.804 140.561 160.910 1.00 32.03 283 SER B CA 1
ATOM 5705 C C . SER B 1 283 ? 111.393 139.258 160.389 1.00 32.03 283 SER B C 1
ATOM 5706 O O . SER B 1 283 ? 111.638 138.336 161.174 1.00 32.03 283 SER B O 1
ATOM 5709 N N . TRP B 1 284 ? 111.614 139.159 159.076 1.00 25.44 284 TRP B N 1
ATOM 5710 C CA . TRP B 1 284 ? 112.351 138.023 158.535 1.00 25.44 284 TRP B CA 1
ATOM 5711 C C . TRP B 1 284 ? 113.787 138.007 159.040 1.00 25.44 284 TRP B C 1
ATOM 5712 O O . TRP B 1 284 ? 114.290 136.955 159.456 1.00 25.44 284 TRP B O 1
ATOM 5723 N N . PHE B 1 285 ? 114.451 139.163 159.026 1.00 25.91 285 PHE B N 1
ATOM 5724 C CA . PHE B 1 285 ? 115.813 139.273 159.523 1.00 25.91 285 PHE B CA 1
ATOM 5725 C C . PHE B 1 285 ? 115.920 138.932 161.001 1.00 25.91 285 PHE B C 1
ATOM 5726 O O . PHE B 1 285 ? 116.856 138.228 161.390 1.00 25.91 285 PHE B O 1
ATOM 5734 N N . THR B 1 286 ? 114.962 139.380 161.818 1.00 29.52 286 THR B N 1
ATOM 5735 C CA . THR B 1 286 ? 115.040 139.162 163.258 1.00 29.52 286 THR B CA 1
ATOM 5736 C C . THR B 1 286 ? 115.070 137.677 163.598 1.00 29.52 286 THR B C 1
ATOM 5737 O O . THR B 1 286 ? 115.806 137.257 164.498 1.00 29.52 286 THR B O 1
ATOM 5741 N N . PHE B 1 287 ? 114.283 136.863 162.894 1.00 27.27 287 PHE B N 1
ATOM 5742 C CA . PHE B 1 287 ? 114.263 135.438 163.193 1.00 27.27 287 PHE B CA 1
ATOM 5743 C C . PHE B 1 287 ? 115.281 134.649 162.384 1.00 27.27 287 PHE B C 1
ATOM 5744 O O . PHE B 1 287 ? 115.613 133.521 162.765 1.00 27.27 287 PHE B O 1
ATOM 5752 N N . SER B 1 288 ? 115.794 135.200 161.283 1.00 24.28 288 SER B N 1
ATOM 5753 C CA . SER B 1 288 ? 116.701 134.420 160.453 1.00 24.28 288 SER B CA 1
ATOM 5754 C C . SER B 1 288 ? 118.174 134.674 160.747 1.00 24.28 288 SER B C 1
ATOM 5755 O O . SER B 1 288 ? 118.982 133.747 160.629 1.00 24.28 288 SER B O 1
ATOM 5758 N N . PHE B 1 289 ? 118.550 135.900 161.116 1.00 24.23 289 PHE B N 1
ATOM 5759 C CA . PHE B 1 289 ? 119.947 136.231 161.371 1.00 24.23 289 PHE B CA 1
ATOM 5760 C C . PHE B 1 289 ? 120.553 135.408 162.507 1.00 24.23 289 PHE B C 1
ATOM 5761 O O . PHE B 1 289 ? 121.684 134.928 162.362 1.00 24.23 289 PHE B O 1
ATOM 5769 N N . PRO B 1 290 ? 119.877 135.237 163.653 1.00 24.06 290 PRO B N 1
ATOM 5770 C CA . PRO B 1 290 ? 120.464 134.387 164.700 1.00 24.06 290 PRO B CA 1
ATOM 5771 C C . PRO B 1 290 ? 120.737 132.967 164.240 1.00 24.06 290 PRO B C 1
ATOM 5772 O O . PRO B 1 290 ? 121.759 132.392 164.630 1.00 24.06 290 PRO B O 1
ATOM 5776 N N . ALA B 1 291 ? 119.863 132.386 163.419 1.00 22.84 291 ALA B N 1
ATOM 5777 C CA . ALA B 1 291 ? 120.109 131.039 162.916 1.00 22.84 291 ALA B CA 1
ATOM 5778 C C . ALA B 1 291 ? 121.236 131.035 161.893 1.00 22.84 291 ALA B C 1
ATOM 5779 O O . ALA B 1 291 ? 122.115 130.165 161.923 1.00 22.84 291 ALA B O 1
ATOM 5781 N N . ALA B 1 292 ? 121.226 132.006 160.978 1.00 22.79 292 ALA B N 1
ATOM 5782 C CA . ALA B 1 292 ? 122.224 132.062 159.919 1.00 22.79 292 ALA B CA 1
ATOM 5783 C C . ALA B 1 292 ? 123.630 132.300 160.450 1.00 22.79 292 ALA B C 1
ATOM 5784 O O . ALA B 1 292 ? 124.578 131.706 159.928 1.00 22.79 292 ALA B O 1
ATOM 5786 N N . LEU B 1 293 ? 123.793 133.155 161.462 1.00 21.72 293 LEU B N 1
ATOM 5787 C CA . LEU B 1 293 ? 125.117 133.378 162.034 1.00 21.72 293 LEU B CA 1
ATOM 5788 C C . LEU B 1 293 ? 125.677 132.112 162.670 1.00 21.72 293 LEU B C 1
ATOM 5789 O O . LEU B 1 293 ? 126.857 131.791 162.479 1.00 21.72 293 LEU B O 1
ATOM 5794 N N . ILE B 1 294 ? 124.849 131.383 163.423 1.00 19.78 294 ILE B N 1
ATOM 5795 C CA . ILE B 1 294 ? 125.299 130.132 164.021 1.00 19.78 294 ILE B CA 1
ATOM 5796 C C . ILE B 1 294 ? 125.633 129.113 162.942 1.00 19.78 294 ILE B C 1
ATOM 5797 O O . ILE B 1 294 ? 126.641 128.401 163.045 1.00 19.78 294 ILE B O 1
ATOM 5802 N N . ILE B 1 295 ? 124.807 129.022 161.896 1.00 19.72 295 ILE B N 1
ATOM 5803 C CA . ILE B 1 295 ? 125.097 128.095 160.807 1.00 19.72 295 ILE B CA 1
ATOM 5804 C C . ILE B 1 295 ? 126.424 128.445 160.149 1.00 19.72 295 ILE B C 1
ATOM 5805 O O . ILE B 1 295 ? 127.237 127.562 159.862 1.00 19.72 295 ILE B O 1
ATOM 5810 N N . LEU B 1 296 ? 126.668 129.734 159.909 1.00 19.87 296 LEU B N 1
ATOM 5811 C CA . LEU B 1 296 ? 127.911 130.150 159.268 1.00 19.87 296 LEU B CA 1
ATOM 5812 C C . LEU B 1 296 ? 129.122 129.831 160.135 1.00 19.87 296 LEU B C 1
ATOM 5813 O O . LEU B 1 296 ? 130.126 129.310 159.637 1.00 19.87 296 LEU B O 1
ATOM 5818 N N . LEU B 1 297 ? 129.046 130.130 161.435 1.00 18.96 297 LEU B N 1
ATOM 5819 C CA . LEU B 1 297 ? 130.182 129.865 162.315 1.00 18.96 297 LEU B CA 1
ATOM 5820 C C . LEU B 1 297 ? 130.460 128.370 162.432 1.00 18.96 297 LEU B C 1
ATOM 5821 O O . LEU B 1 297 ? 131.618 127.934 162.336 1.00 18.96 297 LEU B O 1
ATOM 5826 N N . LEU B 1 298 ? 129.413 127.567 162.631 1.00 17.75 298 LEU B N 1
ATOM 5827 C CA . LEU B 1 298 ? 129.589 126.126 162.721 1.00 17.75 298 LEU B CA 1
ATOM 5828 C C . LEU B 1 298 ? 130.076 125.517 161.415 1.00 17.75 298 LEU B C 1
ATOM 5829 O O . LEU B 1 298 ? 130.900 124.600 161.451 1.00 17.75 298 LEU B O 1
ATOM 5834 N N . SER B 1 299 ? 129.598 126.004 160.268 1.00 18.48 299 SER B N 1
ATOM 5835 C CA . SER B 1 299 ? 130.102 125.539 158.984 1.00 18.48 299 SER B CA 1
ATOM 5836 C C . SER B 1 299 ? 131.563 125.908 158.782 1.00 18.48 299 SER B C 1
ATOM 5837 O O . SER B 1 299 ? 132.327 125.106 158.240 1.00 18.48 299 SER B O 1
ATOM 5840 N N . TRP B 1 300 ? 131.967 127.109 159.202 1.00 21.01 300 TRP B N 1
ATOM 5841 C CA . TRP B 1 300 ? 133.377 127.475 159.128 1.00 21.01 300 TRP B CA 1
ATOM 5842 C C . TRP B 1 300 ? 134.234 126.536 159.966 1.00 21.01 300 TRP B C 1
ATOM 5843 O O . TRP B 1 300 ? 135.274 126.056 159.500 1.00 21.01 300 TRP B O 1
ATOM 5854 N N . ILE B 1 301 ? 133.807 126.256 161.200 1.00 18.94 301 ILE B N 1
ATOM 5855 C CA . ILE B 1 301 ? 134.568 125.345 162.052 1.00 18.94 301 ILE B CA 1
ATOM 5856 C C . ILE B 1 301 ? 134.619 123.949 161.438 1.00 18.94 301 ILE B C 1
ATOM 5857 O O . ILE B 1 301 ? 135.675 123.301 161.417 1.00 18.94 301 ILE B O 1
ATOM 5862 N N . TRP B 1 302 ? 133.484 123.468 160.924 1.00 19.47 302 TRP B N 1
ATOM 5863 C CA . TRP B 1 302 ? 133.426 122.138 160.328 1.00 19.47 302 TRP B CA 1
ATOM 5864 C C . TRP B 1 302 ? 134.339 122.029 159.115 1.00 19.47 302 TRP B C 1
ATOM 5865 O O . TRP B 1 302 ? 135.070 121.044 158.973 1.00 19.47 302 TRP B O 1
ATOM 5876 N N . LEU B 1 303 ? 134.317 123.027 158.231 1.00 20.64 303 LEU B N 1
ATOM 5877 C CA . LEU B 1 303 ? 135.178 123.008 157.056 1.00 20.64 303 LEU B CA 1
ATOM 5878 C C . LEU B 1 303 ? 136.652 123.113 157.424 1.00 20.64 303 LEU B C 1
ATOM 5879 O O . LEU B 1 303 ? 137.485 122.413 156.832 1.00 20.64 303 LEU B O 1
ATOM 5884 N N . GLN B 1 304 ? 136.990 123.967 158.397 1.00 23.86 304 GLN B N 1
ATOM 5885 C CA . GLN B 1 304 ? 138.373 124.069 158.847 1.00 23.86 304 GLN B CA 1
ATOM 5886 C C . GLN B 1 304 ? 138.870 122.743 159.405 1.00 23.86 304 GLN B C 1
ATOM 5887 O O . GLN B 1 304 ? 140.003 122.334 159.129 1.00 23.86 304 GLN B O 1
ATOM 5893 N N . TRP B 1 305 ? 138.042 122.060 160.197 1.00 23.78 305 TRP B N 1
ATOM 5894 C CA . TRP B 1 305 ? 138.447 120.758 160.715 1.00 23.78 305 TRP B CA 1
ATOM 5895 C C . TRP B 1 305 ? 138.537 119.713 159.610 1.00 23.78 305 TRP B C 1
ATOM 5896 O O . TRP B 1 305 ? 139.449 118.880 159.614 1.00 23.78 305 TRP B O 1
ATOM 5907 N N . LEU B 1 306 ? 137.604 119.742 158.657 1.00 21.09 306 LEU B N 1
ATOM 5908 C CA . LEU B 1 306 ? 137.548 118.704 157.636 1.00 21.09 306 LEU B CA 1
ATOM 5909 C C . LEU B 1 306 ? 138.706 118.802 156.654 1.00 21.09 306 LEU B C 1
ATOM 5910 O O . LEU B 1 306 ? 139.233 117.772 156.220 1.00 21.09 306 LEU B O 1
ATOM 5915 N N . PHE B 1 307 ? 139.117 120.018 156.288 1.00 22.60 307 PHE B N 1
ATOM 5916 C CA . PHE B 1 307 ? 140.152 120.177 155.276 1.00 22.60 307 PHE B CA 1
ATOM 5917 C C . PHE B 1 307 ? 141.507 120.596 155.826 1.00 22.60 307 PHE B C 1
ATOM 5918 O O . PHE B 1 307 ? 142.524 120.299 155.194 1.00 22.60 307 PHE B O 1
ATOM 5926 N N . LEU B 1 308 ? 141.552 121.262 156.975 1.00 28.31 308 LEU B N 1
ATOM 5927 C CA . LEU B 1 308 ? 142.805 121.663 157.596 1.00 28.31 308 LEU B CA 1
ATOM 5928 C C . LEU B 1 308 ? 142.940 120.978 158.949 1.00 28.31 308 LEU B C 1
ATOM 5929 O O . LEU B 1 308 ? 142.015 120.328 159.440 1.00 28.31 308 LEU B O 1
ATOM 5934 N N . GLY B 1 309 ? 144.117 121.129 159.548 1.00 48.13 309 GLY B N 1
ATOM 5935 C CA . GLY B 1 309 ? 144.376 120.501 160.824 1.00 48.13 309 GLY B CA 1
ATOM 5936 C C . GLY B 1 309 ? 143.713 121.227 161.978 1.00 48.13 309 GLY B C 1
ATOM 5937 O O . GLY B 1 309 ? 143.143 122.310 161.837 1.00 48.13 309 GLY B O 1
ATOM 5938 N N . PHE B 1 310 ? 143.788 120.598 163.148 1.00 74.35 310 PHE B N 1
ATOM 5939 C CA . PHE B 1 310 ? 143.265 121.175 164.384 1.00 74.35 310 PHE B CA 1
ATOM 5940 C C . PHE B 1 310 ? 144.316 122.122 164.949 1.00 74.35 310 PHE B C 1
ATOM 5941 O O . PHE B 1 310 ? 145.257 121.696 165.622 1.00 74.35 310 PHE B O 1
ATOM 5949 N N . ASN B 1 311 ? 144.160 123.414 164.674 1.00 76.98 311 ASN B N 1
ATOM 5950 C CA . ASN B 1 311 ? 145.119 124.426 165.097 1.00 76.98 311 ASN B CA 1
ATOM 5951 C C . ASN B 1 311 ? 144.626 125.096 166.373 1.00 76.98 311 ASN B C 1
ATOM 5952 O O . ASN B 1 311 ? 143.522 125.649 166.404 1.00 76.98 311 ASN B O 1
ATOM 5957 N N . PHE B 1 312 ? 145.448 125.042 167.421 1.00 86.22 312 PHE B N 1
ATOM 5958 C CA . PHE B 1 312 ? 145.046 125.530 168.737 1.00 86.22 312 PHE B CA 1
ATOM 5959 C C . PHE B 1 312 ? 146.101 126.362 169.455 1.00 86.22 312 PHE B C 1
ATOM 5960 O O . PHE B 1 312 ? 145.741 127.106 170.374 1.00 86.22 312 PHE B O 1
ATOM 5968 N N . LYS B 1 313 ? 147.377 126.287 169.076 1.00 83.99 313 LYS B N 1
ATOM 5969 C CA . LYS B 1 313 ? 148.443 126.836 169.910 1.00 83.99 313 LYS B CA 1
ATOM 5970 C C . LYS B 1 313 ? 148.630 128.337 169.709 1.00 83.99 313 LYS B C 1
ATOM 5971 O O . LYS B 1 313 ? 148.479 129.123 170.650 1.00 83.99 313 LYS B O 1
ATOM 5977 N N . GLU B 1 314 ? 148.963 128.754 168.487 1.00 82.44 314 GLU B N 1
ATOM 5978 C CA . GLU B 1 314 ? 149.475 130.101 168.267 1.00 82.44 314 GLU B CA 1
ATOM 5979 C C . GLU B 1 314 ? 148.396 131.176 168.266 1.00 82.44 314 GLU B C 1
ATOM 5980 O O . GLU B 1 314 ? 148.735 132.361 168.188 1.00 82.44 314 GLU B O 1
ATOM 5986 N N . MET B 1 315 ? 147.121 130.809 168.350 1.00 81.64 315 MET B N 1
ATOM 5987 C CA . MET B 1 315 ? 146.043 131.778 168.217 1.00 81.64 315 MET B CA 1
ATOM 5988 C C . MET B 1 315 ? 145.631 132.403 169.545 1.00 81.64 315 MET B C 1
ATOM 5989 O O . MET B 1 315 ? 144.672 133.180 169.577 1.00 81.64 315 MET B O 1
ATOM 5994 N N . PHE B 1 316 ? 146.327 132.086 170.632 1.00 86.24 316 PHE B N 1
ATOM 5995 C CA . PHE B 1 316 ? 146.059 132.720 171.918 1.00 86.24 316 PHE B CA 1
ATOM 5996 C C . PHE B 1 316 ? 147.019 133.881 172.159 1.00 86.24 316 PHE B C 1
ATOM 5997 O O . PHE B 1 316 ? 146.735 135.020 171.788 1.00 86.24 316 PHE B O 1
ATOM 6005 N N . THR B 1 323 ? 158.074 136.545 164.213 1.00 61.95 323 THR B N 1
ATOM 6006 C CA . THR B 1 323 ? 157.719 135.533 163.226 1.00 61.95 323 THR B CA 1
ATOM 6007 C C . THR B 1 323 ? 158.429 135.789 161.901 1.00 61.95 323 THR B C 1
ATOM 6008 O O . THR B 1 323 ? 158.225 136.824 161.267 1.00 61.95 323 THR B O 1
ATOM 6012 N N . VAL B 1 324 ? 159.266 134.836 161.488 1.00 63.03 324 VAL B N 1
ATOM 6013 C CA . VAL B 1 324 ? 159.995 134.971 160.232 1.00 63.03 324 VAL B CA 1
ATOM 6014 C C . VAL B 1 324 ? 159.239 134.376 159.047 1.00 63.03 324 VAL B C 1
ATOM 6015 O O . VAL B 1 324 ? 159.365 134.887 157.924 1.00 63.03 324 VAL B O 1
ATOM 6019 N N . GLN B 1 325 ? 158.442 133.327 159.265 1.00 63.22 325 GLN B N 1
ATOM 6020 C CA . GLN B 1 325 ? 157.716 132.696 158.169 1.00 63.22 325 GLN B CA 1
ATOM 6021 C C . GLN B 1 325 ? 156.665 133.620 157.568 1.00 63.22 325 GLN B C 1
ATOM 6022 O O . GLN B 1 325 ? 156.496 133.643 156.344 1.00 63.22 325 GLN B O 1
ATOM 6028 N N . GLN B 1 326 ? 155.952 134.378 158.404 1.00 63.26 326 GLN B N 1
ATOM 6029 C CA . GLN B 1 326 ? 154.932 135.289 157.898 1.00 63.26 326 GLN B CA 1
ATOM 6030 C C . GLN B 1 326 ? 155.541 136.418 157.075 1.00 63.26 326 GLN B C 1
ATOM 6031 O O . GLN B 1 326 ? 155.040 136.740 155.991 1.00 63.26 326 GLN B O 1
ATOM 6037 N N . LYS B 1 327 ? 156.625 137.026 157.561 1.00 57.00 327 LYS B N 1
ATOM 6038 C CA . LYS B 1 327 ? 157.252 138.110 156.818 1.00 57.00 327 LYS B CA 1
ATOM 6039 C C . LYS B 1 327 ? 157.991 137.618 155.581 1.00 57.00 327 LYS B C 1
ATOM 6040 O O . LYS B 1 327 ? 158.102 138.369 154.607 1.00 57.00 327 LYS B O 1
ATOM 6046 N N . ALA B 1 328 ? 158.473 136.371 155.585 1.00 55.99 328 ALA B N 1
ATOM 6047 C CA . ALA B 1 328 ? 159.098 135.821 154.387 1.00 55.99 328 ALA B CA 1
ATOM 6048 C C . ALA B 1 328 ? 158.112 135.735 153.230 1.00 55.99 328 ALA B C 1
ATOM 6049 O O . ALA B 1 328 ? 158.515 135.834 152.066 1.00 55.99 328 ALA B O 1
ATOM 6051 N N . CYS B 1 329 ? 156.825 135.552 153.525 1.00 52.67 329 CYS B N 1
ATOM 6052 C CA . CYS B 1 329 ? 155.795 135.560 152.495 1.00 52.67 329 CYS B CA 1
ATOM 6053 C C . CYS B 1 329 ? 155.236 136.952 152.244 1.00 52.67 329 CYS B C 1
ATOM 6054 O O . CYS B 1 329 ? 154.862 137.268 151.108 1.00 52.67 329 CYS B O 1
ATOM 6057 N N . ALA B 1 330 ? 155.170 137.791 153.281 1.00 48.92 330 ALA B N 1
ATOM 6058 C CA . ALA B 1 330 ? 154.736 139.170 153.097 1.00 48.92 330 ALA B CA 1
ATOM 6059 C C . ALA B 1 330 ? 155.673 139.949 152.185 1.00 48.92 330 ALA B C 1
ATOM 6060 O O . ALA B 1 330 ? 155.202 140.752 151.373 1.00 48.92 330 ALA B O 1
ATOM 6062 N N . GLU B 1 331 ? 156.985 139.732 152.300 1.00 50.20 331 GLU B N 1
ATOM 6063 C CA . GLU B 1 331 ? 157.929 140.370 151.391 1.00 50.20 331 GLU B CA 1
ATOM 6064 C C . GLU B 1 331 ? 157.716 139.929 149.948 1.00 50.20 331 GLU B C 1
ATOM 6065 O O . GLU B 1 331 ? 157.784 140.760 149.037 1.00 50.20 331 GLU B O 1
ATOM 6071 N N . VAL B 1 332 ? 157.459 138.639 149.722 1.00 45.80 332 VAL B N 1
ATOM 6072 C CA . VAL B 1 332 ? 157.181 138.161 148.372 1.00 45.80 332 VAL B CA 1
ATOM 6073 C C . VAL B 1 332 ? 155.894 138.774 147.836 1.00 45.80 332 VAL B C 1
ATOM 6074 O O . VAL B 1 332 ? 155.819 139.147 146.658 1.00 45.80 332 VAL B O 1
ATOM 6078 N N . ILE B 1 333 ? 154.865 138.884 148.678 1.00 41.02 333 ILE B N 1
ATOM 6079 C CA . ILE B 1 333 ? 153.616 139.508 148.247 1.00 41.02 333 ILE B CA 1
ATOM 6080 C C . ILE B 1 333 ? 153.845 140.970 147.879 1.00 41.02 333 ILE B C 1
ATOM 6081 O O . ILE B 1 333 ? 153.331 141.456 146.864 1.00 41.02 333 ILE B O 1
ATOM 6086 N N . LYS B 1 334 ? 154.619 141.693 148.692 1.00 45.23 334 LYS B N 1
ATOM 6087 C CA . LYS B 1 334 ? 154.933 143.082 148.373 1.00 45.23 334 LYS B CA 1
ATOM 6088 C C . LYS B 1 334 ? 155.721 143.199 147.075 1.00 45.23 334 LYS B C 1
ATOM 6089 O O . LYS B 1 334 ? 155.449 144.094 146.267 1.00 45.23 334 LYS B O 1
ATOM 6095 N N . GLN B 1 335 ? 156.695 142.313 146.858 1.00 47.78 335 GLN B N 1
ATOM 6096 C CA . GLN B 1 335 ? 157.461 142.334 145.618 1.00 47.78 335 GLN B CA 1
ATOM 6097 C C . GLN B 1 335 ? 156.598 142.026 144.403 1.00 47.78 335 GLN B C 1
ATOM 6098 O O . GLN B 1 335 ? 156.812 142.620 143.341 1.00 47.78 335 GLN B O 1
ATOM 6104 N N . GLU B 1 336 ? 155.636 141.116 144.532 1.00 44.06 336 GLU B N 1
ATOM 6105 C CA . GLU B 1 336 ? 154.735 140.797 143.435 1.00 44.06 336 GLU B CA 1
ATOM 6106 C C . GLU B 1 336 ? 153.661 141.854 143.218 1.00 44.06 336 GLU B C 1
ATOM 6107 O O . GLU B 1 336 ? 153.095 141.921 142.123 1.00 44.06 336 GLU B O 1
ATOM 6113 N N . TYR B 1 337 ? 153.368 142.678 144.225 1.00 40.83 337 TYR B N 1
ATOM 6114 C CA . TYR B 1 337 ? 152.395 143.749 144.053 1.00 40.83 337 TYR B CA 1
ATOM 6115 C C . TYR B 1 337 ? 152.989 144.963 143.351 1.00 40.83 337 TYR B C 1
ATOM 6116 O O . TYR B 1 337 ? 152.320 145.583 142.518 1.00 40.83 337 TYR B O 1
ATOM 6125 N N . GLN B 1 338 ? 154.234 145.319 143.672 1.00 44.40 338 GLN B N 1
ATOM 6126 C CA . GLN B 1 338 ? 154.912 146.399 142.968 1.00 44.40 338 GLN B CA 1
ATOM 6127 C C . GLN B 1 338 ? 155.366 145.998 141.573 1.00 44.40 338 GLN B C 1
ATOM 6128 O O . GLN B 1 338 ? 155.662 146.878 140.758 1.00 44.40 338 GLN B O 1
ATOM 6134 N N . LYS B 1 339 ? 155.431 144.699 141.280 1.00 44.86 339 LYS B N 1
ATOM 6135 C CA . LYS B 1 339 ? 155.762 144.243 139.938 1.00 44.86 339 LYS B CA 1
ATOM 6136 C C . LYS B 1 339 ? 154.628 144.482 138.951 1.00 44.86 339 LYS B C 1
ATOM 6137 O O . LYS B 1 339 ? 154.885 144.603 137.748 1.00 44.86 339 LYS B O 1
ATOM 6143 N N . LEU B 1 340 ? 153.385 144.551 139.433 1.00 36.52 340 LEU B N 1
ATOM 6144 C CA . LEU B 1 340 ? 152.252 144.815 138.551 1.00 36.52 340 LEU B CA 1
ATOM 6145 C C . LEU B 1 340 ? 152.325 146.220 137.965 1.00 36.52 340 LEU B C 1
ATOM 6146 O O . LEU B 1 340 ? 152.083 146.419 136.769 1.00 36.52 340 LEU B O 1
ATOM 6151 N N . GLY B 1 341 ? 152.657 147.207 138.793 1.00 35.32 341 GLY B N 1
ATOM 6152 C CA . GLY B 1 341 ? 152.722 148.579 138.354 1.00 35.32 341 GLY B CA 1
ATOM 6153 C C . GLY B 1 341 ? 151.403 149.302 138.536 1.00 35.32 341 GLY B C 1
ATOM 6154 O O . GLY B 1 341 ? 150.508 148.841 139.251 1.00 35.32 341 GLY B O 1
ATOM 6155 N N . PRO B 1 342 ? 151.261 150.459 137.895 1.00 31.66 342 PRO B N 1
ATOM 6156 C CA . PRO B 1 342 ? 150.008 151.212 137.999 1.00 31.66 342 PRO B CA 1
ATOM 6157 C C . PRO B 1 342 ? 148.864 150.497 137.298 1.00 31.66 342 PRO B C 1
ATOM 6158 O O . PRO B 1 342 ? 149.058 149.697 136.380 1.00 31.66 342 PRO B O 1
ATOM 6162 N N . ILE B 1 343 ? 147.648 150.798 137.755 1.00 22.22 343 ILE B N 1
ATOM 6163 C CA . ILE B 1 343 ? 146.458 150.176 137.189 1.00 22.22 343 ILE B CA 1
ATOM 6164 C C . ILE B 1 343 ? 146.261 150.668 135.761 1.00 22.22 343 ILE B C 1
ATOM 6165 O O . ILE B 1 343 ? 146.445 151.855 135.461 1.00 22.22 343 ILE B O 1
ATOM 6170 N N . ARG B 1 344 ? 145.909 149.749 134.865 1.00 19.28 344 ARG B N 1
ATOM 6171 C CA . ARG B 1 344 ? 145.810 150.048 133.447 1.00 19.28 344 ARG B CA 1
ATOM 6172 C C . ARG B 1 344 ? 144.391 150.479 133.079 1.00 19.28 344 ARG B C 1
ATOM 6173 O O . ARG B 1 344 ? 143.448 150.358 133.864 1.00 19.28 344 ARG B O 1
ATOM 6181 N N . TYR B 1 345 ? 144.244 150.993 131.855 1.00 15.51 345 TYR B N 1
ATOM 6182 C CA . TYR B 1 345 ? 142.937 151.419 131.365 1.00 15.51 345 TYR B CA 1
ATOM 6183 C C . TYR B 1 345 ? 141.958 150.254 131.295 1.00 15.51 345 TYR B C 1
ATOM 6184 O O . TYR B 1 345 ? 140.801 150.379 131.719 1.00 15.51 345 TYR B O 1
ATOM 6193 N N . GLN B 1 346 ? 142.404 149.115 130.760 1.00 14.37 346 GLN B N 1
ATOM 6194 C CA . GLN B 1 346 ? 141.539 147.950 130.637 1.00 14.37 346 GLN B CA 1
ATOM 6195 C C . GLN B 1 346 ? 141.055 147.455 131.990 1.00 14.37 346 GLN B C 1
ATOM 6196 O O . GLN B 1 346 ? 139.876 147.111 132.130 1.00 14.37 346 GLN B O 1
ATOM 6202 N N . GLU B 1 347 ? 141.938 147.425 132.986 1.00 14.68 347 GLU B N 1
ATOM 6203 C CA . GLU B 1 347 ? 141.549 147.024 134.329 1.00 14.68 347 GLU B CA 1
ATOM 6204 C C . GLU B 1 347 ? 140.564 148.002 134.952 1.00 14.68 347 GLU B C 1
ATOM 6205 O O . GLU B 1 347 ? 139.640 147.578 135.652 1.00 14.68 347 GLU B O 1
ATOM 6211 N N . ILE B 1 348 ? 140.743 149.303 134.717 1.00 13.38 348 ILE B N 1
ATOM 6212 C CA . ILE B 1 348 ? 139.797 150.286 135.235 1.00 13.38 348 ILE B CA 1
ATOM 6213 C C . ILE B 1 348 ? 138.423 150.089 134.609 1.00 13.38 348 ILE B C 1
ATOM 6214 O O . ILE B 1 348 ? 137.400 150.141 135.301 1.00 13.38 348 ILE B O 1
ATOM 6219 N N . VAL B 1 349 ? 138.373 149.863 133.294 1.00 11.47 349 VAL B N 1
ATOM 6220 C CA . VAL B 1 349 ? 137.089 149.630 132.634 1.00 11.47 349 VAL B CA 1
ATOM 6221 C C . VAL B 1 349 ? 136.436 148.361 133.166 1.00 11.47 349 VAL B C 1
ATOM 6222 O O . VAL B 1 349 ? 135.225 148.327 133.428 1.00 11.47 349 VAL B O 1
ATOM 6226 N N . THR B 1 350 ? 137.226 147.298 133.333 1.00 9.79 350 THR B N 1
ATOM 6227 C CA . THR B 1 350 ? 136.692 146.053 133.873 1.00 9.79 350 THR B CA 1
ATOM 6228 C C . THR B 1 350 ? 136.148 146.238 135.283 1.00 9.79 350 THR B C 1
ATOM 6229 O O . THR B 1 350 ? 135.070 145.726 135.598 1.00 9.79 350 THR B O 1
ATOM 6233 N N . LEU B 1 351 ? 136.866 146.969 136.138 1.00 8.64 351 LEU B N 1
ATOM 6234 C CA . LEU B 1 351 ? 136.397 147.225 137.495 1.00 8.64 351 LEU B CA 1
ATOM 6235 C C . LEU B 1 351 ? 135.130 148.072 137.506 1.00 8.64 351 LEU B C 1
ATOM 6236 O O . LEU B 1 351 ? 134.217 147.818 138.301 1.00 8.64 351 LEU B O 1
ATOM 6241 N N . VAL B 1 352 ? 135.059 149.086 136.642 1.00 7.36 352 VAL B N 1
ATOM 6242 C CA . VAL B 1 352 ? 133.868 149.927 136.584 1.00 7.36 352 VAL B CA 1
ATOM 6243 C C . VAL B 1 352 ? 132.658 149.109 136.154 1.00 7.36 352 VAL B C 1
ATOM 6244 O O . VAL B 1 352 ? 131.574 149.231 136.735 1.00 7.36 352 VAL B O 1
ATOM 6248 N N . LEU B 1 353 ? 132.819 148.256 135.139 1.00 6.80 353 LEU B N 1
ATOM 6249 C CA . LEU B 1 353 ? 131.715 147.393 134.734 1.00 6.80 353 LEU B CA 1
ATOM 6250 C C . LEU B 1 353 ? 131.361 146.366 135.804 1.00 6.80 353 LEU B C 1
ATOM 6251 O O . LEU B 1 353 ? 130.179 146.050 135.974 1.00 6.80 353 LEU B O 1
ATOM 6256 N N . PHE B 1 354 ? 132.356 145.854 136.534 1.00 7.34 354 PHE B N 1
ATOM 6257 C CA . PHE B 1 354 ? 132.094 144.972 137.667 1.00 7.34 354 PHE B CA 1
ATOM 6258 C C . PHE B 1 354 ? 131.226 145.660 138.712 1.00 7.34 354 PHE B C 1
ATOM 6259 O O . PHE B 1 354 ? 130.278 145.062 139.233 1.00 7.34 354 PHE B O 1
ATOM 6267 N N . ILE B 1 355 ? 131.541 146.914 139.035 1.00 6.60 355 ILE B N 1
ATOM 6268 C CA . ILE B 1 355 ? 130.759 147.650 140.024 1.00 6.60 355 ILE B CA 1
ATOM 6269 C C . ILE B 1 355 ? 129.362 147.957 139.496 1.00 6.60 355 ILE B C 1
ATOM 6270 O O . ILE B 1 355 ? 128.376 147.877 140.237 1.00 6.60 355 ILE B O 1
ATOM 6275 N N . ILE B 1 356 ? 129.253 148.313 138.214 1.00 7.21 356 ILE B N 1
ATOM 6276 C CA . ILE B 1 356 ? 127.955 148.662 137.643 1.00 7.21 356 ILE B CA 1
ATOM 6277 C C . ILE B 1 356 ? 127.036 147.447 137.603 1.00 7.21 356 ILE B C 1
ATOM 6278 O O . ILE B 1 356 ? 125.833 147.556 137.871 1.00 7.21 356 ILE B O 1
ATOM 6283 N N . MET B 1 357 ? 127.578 146.274 137.266 1.00 7.85 357 MET B N 1
ATOM 6284 C CA . MET B 1 357 ? 126.762 145.065 137.255 1.00 7.85 357 MET B CA 1
ATOM 6285 C C . MET B 1 357 ? 126.202 144.755 138.637 1.00 7.85 357 MET B C 1
ATOM 6286 O O . MET B 1 357 ? 125.016 144.432 138.767 1.00 7.85 357 MET B O 1
ATOM 6291 N N . ALA B 1 358 ? 127.030 144.865 139.678 1.00 8.46 358 ALA B N 1
ATOM 6292 C CA . ALA B 1 358 ? 126.561 144.644 141.041 1.00 8.46 358 ALA B CA 1
ATOM 6293 C C . ALA B 1 358 ? 125.544 145.690 141.475 1.00 8.46 358 ALA B C 1
ATOM 6294 O O . ALA B 1 358 ? 124.560 145.349 142.141 1.00 8.46 358 ALA B O 1
ATOM 6296 N N . LEU B 1 359 ? 125.760 146.958 141.116 1.00 9.49 359 LEU B N 1
ATOM 6297 C CA . LEU B 1 359 ? 124.805 148.004 141.466 1.00 9.49 359 LEU B CA 1
ATOM 6298 C C . LEU B 1 359 ? 123.460 147.801 140.785 1.00 9.49 359 LEU B C 1
ATOM 6299 O O . LEU B 1 359 ? 122.417 148.045 141.401 1.00 9.49 359 LEU B O 1
ATOM 6304 N N . LEU B 1 360 ? 123.457 147.367 139.526 1.00 9.05 360 LEU B N 1
ATOM 6305 C CA . LEU B 1 360 ? 122.213 147.072 138.831 1.00 9.05 360 LEU B CA 1
ATOM 6306 C C . LEU B 1 360 ? 121.536 145.808 139.340 1.00 9.05 360 LEU B C 1
ATOM 6307 O O . LEU B 1 360 ? 120.303 145.732 139.317 1.00 9.05 360 LEU B O 1
ATOM 6312 N N . TRP B 1 361 ? 122.308 144.812 139.784 1.00 8.52 361 TRP B N 1
ATOM 6313 C CA . TRP B 1 361 ? 121.708 143.655 140.440 1.00 8.52 361 TRP B CA 1
ATOM 6314 C C . TRP B 1 361 ? 121.042 144.049 141.751 1.00 8.52 361 TRP B C 1
ATOM 6315 O O . TRP B 1 361 ? 119.922 143.615 142.042 1.00 8.52 361 TRP B O 1
ATOM 6326 N N . PHE B 1 362 ? 121.723 144.867 142.557 1.00 13.75 362 PHE B N 1
ATOM 6327 C CA . PHE B 1 362 ? 121.191 145.249 143.861 1.00 13.75 362 PHE B CA 1
ATOM 6328 C C . PHE B 1 362 ? 119.951 146.123 143.728 1.00 13.75 362 PHE B C 1
ATOM 6329 O O . PHE B 1 362 ? 119.001 145.983 144.506 1.00 13.75 362 PHE B O 1
ATOM 6337 N N . SER B 1 363 ? 119.937 147.027 142.749 1.00 14.43 363 SER B N 1
ATOM 6338 C CA . SER B 1 363 ? 118.895 148.036 142.630 1.00 14.43 363 SER B CA 1
ATOM 6339 C C . SER B 1 363 ? 117.756 147.613 141.708 1.00 14.43 363 SER B C 1
ATOM 6340 O O . SER B 1 363 ? 117.026 148.473 141.207 1.00 14.43 363 SER B O 1
ATOM 6343 N N . ARG B 1 364 ? 117.587 146.311 141.471 1.00 17.32 364 ARG B N 1
ATOM 6344 C CA . ARG B 1 364 ? 116.452 145.852 140.676 1.00 17.32 364 ARG B CA 1
ATOM 6345 C C . ARG B 1 364 ? 115.157 145.950 141.473 1.00 17.32 364 ARG B C 1
ATOM 6346 O O . ARG B 1 364 ? 114.226 146.664 141.086 1.00 17.32 364 ARG B O 1
ATOM 6354 N N . ASP B 1 365 ? 115.082 145.233 142.592 1.00 29.51 365 ASP B N 1
ATOM 6355 C CA . ASP B 1 365 ? 113.925 145.306 143.484 1.00 29.51 365 ASP B CA 1
ATOM 6356 C C . ASP B 1 365 ? 114.394 144.983 144.891 1.00 29.51 365 ASP B C 1
ATOM 6357 O O . ASP B 1 365 ? 114.211 143.862 145.384 1.00 29.51 365 ASP B O 1
ATOM 6362 N N . PRO B 1 366 ? 115.022 145.947 145.573 1.00 29.92 366 PRO B N 1
ATOM 6363 C CA . PRO B 1 366 ? 115.546 145.673 146.921 1.00 29.92 366 PRO B CA 1
ATOM 6364 C C . PRO B 1 366 ? 114.476 145.312 147.938 1.00 29.92 366 PRO B C 1
ATOM 6365 O O . PRO B 1 366 ? 114.797 144.657 148.937 1.00 29.92 366 PRO B O 1
ATOM 6369 N N . GLY B 1 367 ? 113.227 145.714 147.723 1.00 36.96 367 GLY B N 1
ATOM 6370 C CA . GLY B 1 367 ? 112.160 145.388 148.648 1.00 36.96 367 GLY B CA 1
ATOM 6371 C C . GLY B 1 367 ? 111.816 146.519 149.595 1.00 36.96 367 GLY B C 1
ATOM 6372 O O . GLY B 1 367 ? 110.637 146.777 149.858 1.00 36.96 367 GLY B O 1
ATOM 6373 N N . PHE B 1 368 ? 112.834 147.202 150.115 1.00 39.31 368 PHE B N 1
ATOM 6374 C CA . PHE B 1 368 ? 112.619 148.343 150.995 1.00 39.31 368 PHE B CA 1
ATOM 6375 C C . PHE B 1 368 ? 112.562 149.668 150.246 1.00 39.31 368 PHE B C 1
ATOM 6376 O O . PHE B 1 368 ? 112.290 150.701 150.867 1.00 39.31 368 PHE B O 1
ATOM 6384 N N . VAL B 1 369 ? 112.809 149.660 148.941 1.00 43.27 369 VAL B N 1
ATOM 6385 C CA . VAL B 1 369 ? 112.718 150.855 148.106 1.00 43.27 369 VAL B CA 1
ATOM 6386 C C . VAL B 1 369 ? 112.558 150.396 146.661 1.00 43.27 369 VAL B C 1
ATOM 6387 O O . VAL B 1 369 ? 113.219 149.434 146.244 1.00 43.27 369 VAL B O 1
ATOM 6391 N N . PRO B 1 370 ? 111.669 151.007 145.878 1.00 38.29 370 PRO B N 1
ATOM 6392 C CA . PRO B 1 370 ? 111.523 150.598 144.474 1.00 38.29 370 PRO B CA 1
ATOM 6393 C C . PRO B 1 370 ? 112.815 150.814 143.699 1.00 38.29 370 PRO B C 1
ATOM 6394 O O . PRO B 1 370 ? 113.490 151.833 143.860 1.00 38.29 370 PRO B O 1
ATOM 6398 N N . GLY B 1 371 ? 113.152 149.847 142.858 1.00 23.01 371 GLY B N 1
ATOM 6399 C CA . GLY B 1 371 ? 114.325 149.897 142.014 1.00 23.01 371 GLY B CA 1
ATOM 6400 C C . GLY B 1 371 ? 113.992 150.300 140.594 1.00 23.01 371 GLY B C 1
ATOM 6401 O O . GLY B 1 371 ? 112.967 150.937 140.328 1.00 23.01 371 GLY B O 1
ATOM 6402 N N . TRP B 1 372 ? 114.868 149.922 139.662 1.00 16.95 372 TRP B N 1
ATOM 6403 C CA . TRP B 1 372 ? 114.610 150.215 138.259 1.00 16.95 372 TRP B CA 1
ATOM 6404 C C . TRP B 1 372 ? 113.565 149.293 137.649 1.00 16.95 372 TRP B C 1
ATOM 6405 O O . TRP B 1 372 ? 113.095 149.567 136.541 1.00 16.95 372 TRP B O 1
ATOM 6416 N N . SER B 1 373 ? 113.190 148.213 138.339 1.00 18.23 373 SER B N 1
ATOM 6417 C CA . SER B 1 373 ? 112.083 147.388 137.874 1.00 18.23 373 SER B CA 1
ATOM 6418 C C . SER B 1 373 ? 110.755 148.129 137.945 1.00 18.23 373 SER B C 1
ATOM 6419 O O . SER B 1 373 ? 109.789 147.709 137.301 1.00 18.23 373 SER B O 1
ATOM 6422 N N . ALA B 1 374 ? 110.687 149.215 138.717 1.00 19.64 374 ALA B N 1
ATOM 6423 C CA . ALA B 1 374 ? 109.508 150.070 138.723 1.00 19.64 374 ALA B CA 1
ATOM 6424 C C . ALA B 1 374 ? 109.378 150.883 137.444 1.00 19.64 374 ALA B C 1
ATOM 6425 O O . ALA B 1 374 ? 108.258 151.247 137.069 1.00 19.64 374 ALA B O 1
ATOM 6427 N N . LEU B 1 375 ? 110.493 151.179 136.771 1.00 19.45 375 LEU B N 1
ATOM 6428 C CA . LEU B 1 375 ? 110.425 151.817 135.463 1.00 19.45 375 LEU B CA 1
ATOM 6429 C C . LEU B 1 375 ? 109.795 150.906 134.421 1.00 19.45 375 LEU B C 1
ATOM 6430 O O . LEU B 1 375 ? 109.328 151.394 133.386 1.00 19.45 375 LEU B O 1
ATOM 6435 N N . PHE B 1 376 ? 109.775 149.598 134.670 1.00 19.74 376 PHE B N 1
ATOM 6436 C CA . PHE B 1 376 ? 109.151 148.623 133.787 1.00 19.74 376 PHE B CA 1
ATOM 6437 C C . PHE B 1 376 ? 107.879 148.045 134.399 1.00 19.74 376 PHE B C 1
ATOM 6438 O O . PHE B 1 376 ? 107.605 146.851 134.258 1.00 19.74 376 PHE B O 1
ATOM 6446 N N . SER B 1 377 ? 107.091 148.875 135.080 1.00 24.11 377 SER B N 1
ATOM 6447 C CA . SER B 1 377 ? 105.889 148.400 135.766 1.00 24.11 377 SER B CA 1
ATOM 6448 C C . SER B 1 377 ? 104.716 148.252 134.802 1.00 24.11 377 SER B C 1
ATOM 6449 O O . SER B 1 377 ? 103.596 148.693 135.056 1.00 24.11 377 SER B O 1
ATOM 6452 N N . GLU B 1 378 ? 104.996 147.613 133.668 1.00 23.61 378 GLU B N 1
ATOM 6453 C CA . GLU B 1 378 ? 103.989 147.161 132.724 1.00 23.61 378 GLU B CA 1
ATOM 6454 C C . GLU B 1 378 ? 104.246 145.739 132.258 1.00 23.61 378 GLU B C 1
ATOM 6455 O O . GLU B 1 378 ? 103.318 145.077 131.782 1.00 23.61 378 GLU B O 1
ATOM 6461 N N . TYR B 1 379 ? 105.480 145.258 132.405 1.00 16.73 379 TYR B N 1
ATOM 6462 C CA . TYR B 1 379 ? 105.885 143.902 132.053 1.00 16.73 379 TYR B CA 1
ATOM 6463 C C . TYR B 1 379 ? 106.614 143.312 133.255 1.00 16.73 379 TYR B C 1
ATOM 6464 O O . TYR B 1 379 ? 107.846 143.183 133.247 1.00 16.73 379 TYR B O 1
ATOM 6473 N N . PRO B 1 380 ? 105.882 142.957 134.315 1.00 14.61 380 PRO B N 1
ATOM 6474 C CA . PRO B 1 380 ? 106.540 142.548 135.564 1.00 14.61 380 PRO B CA 1
ATOM 6475 C C . PRO B 1 380 ? 107.314 141.246 135.441 1.00 14.61 380 PRO B C 1
ATOM 6476 O O . PRO B 1 380 ? 106.761 140.212 135.055 1.00 14.61 380 PRO B O 1
ATOM 6480 N N . GLY B 1 381 ? 108.600 141.293 135.773 1.00 12.91 381 GLY B N 1
ATOM 6481 C CA . GLY B 1 381 ? 109.440 140.117 135.772 1.00 12.91 381 GLY B CA 1
ATOM 6482 C C . GLY B 1 381 ? 110.041 139.739 134.439 1.00 12.91 381 GLY B C 1
ATOM 6483 O O . GLY B 1 381 ? 110.723 138.711 134.361 1.00 12.91 381 GLY B O 1
ATOM 6484 N N . PHE B 1 382 ? 109.811 140.527 133.386 1.00 7.92 382 PHE B N 1
ATOM 6485 C CA . PHE B 1 382 ? 110.396 140.198 132.090 1.00 7.92 382 PHE B CA 1
ATOM 6486 C C . PHE B 1 382 ? 111.909 140.371 132.101 1.00 7.92 382 PHE B C 1
ATOM 6487 O O . PHE B 1 382 ? 112.632 139.559 131.514 1.00 7.92 382 PHE B O 1
ATOM 6495 N N . ALA B 1 383 ? 112.403 141.417 132.756 1.00 5.62 383 ALA B N 1
ATOM 6496 C CA . ALA B 1 383 ? 113.832 141.681 132.855 1.00 5.62 383 ALA B CA 1
ATOM 6497 C C . ALA B 1 383 ? 114.332 141.187 134.206 1.00 5.62 383 ALA B C 1
ATOM 6498 O O . ALA B 1 383 ? 113.937 141.715 135.251 1.00 5.62 383 ALA B O 1
ATOM 6500 N N . THR B 1 384 ? 115.190 140.175 134.181 1.00 3.36 384 THR B N 1
ATOM 6501 C CA . THR B 1 384 ? 115.730 139.558 135.378 1.00 3.36 384 THR B CA 1
ATOM 6502 C C . THR B 1 384 ? 117.172 140.014 135.593 1.00 3.36 384 THR B C 1
ATOM 6503 O O . THR B 1 384 ? 117.672 140.915 134.913 1.00 3.36 384 THR B O 1
ATOM 6507 N N . ASP B 1 385 ? 117.850 139.396 136.563 1.00 4.26 385 ASP B N 1
ATOM 6508 C CA . ASP B 1 385 ? 119.274 139.647 136.752 1.00 4.26 385 ASP B CA 1
ATOM 6509 C C . ASP B 1 385 ? 120.104 139.142 135.581 1.00 4.26 385 ASP B C 1
ATOM 6510 O O . ASP B 1 385 ? 121.199 139.663 135.340 1.00 4.26 385 ASP B O 1
ATOM 6515 N N . SER B 1 386 ? 119.609 138.139 134.852 1.00 4.13 386 SER B N 1
ATOM 6516 C CA . SER B 1 386 ? 120.298 137.678 133.653 1.00 4.13 386 SER B CA 1
ATOM 6517 C C . SER B 1 386 ? 120.337 138.759 132.583 1.00 4.13 386 SER B C 1
ATOM 6518 O O . SER B 1 386 ? 121.316 138.852 131.835 1.00 4.13 386 SER B O 1
ATOM 6521 N N . THR B 1 387 ? 119.286 139.575 132.491 1.00 3.78 387 THR B N 1
ATOM 6522 C CA . THR B 1 387 ? 119.297 140.694 131.555 1.00 3.78 387 THR B CA 1
ATOM 6523 C C . THR B 1 387 ? 120.398 141.688 131.901 1.00 3.78 387 THR B C 1
ATOM 6524 O O . THR B 1 387 ? 121.105 142.171 131.012 1.00 3.78 387 THR B O 1
ATOM 6528 N N . VAL B 1 388 ? 120.562 141.999 133.189 1.00 4.05 388 VAL B N 1
ATOM 6529 C CA . VAL B 1 388 ? 121.643 142.882 133.619 1.00 4.05 388 VAL B CA 1
ATOM 6530 C C . VAL B 1 388 ? 122.997 142.261 133.305 1.00 4.05 388 VAL B C 1
ATOM 6531 O O . VAL B 1 388 ? 123.914 142.938 132.816 1.00 4.05 388 VAL B O 1
ATOM 6535 N N . ALA B 1 389 ? 123.147 140.966 133.593 1.00 4.51 389 ALA B N 1
ATOM 6536 C CA . ALA B 1 389 ? 124.410 140.292 133.324 1.00 4.51 389 ALA B CA 1
ATOM 6537 C C . ALA B 1 389 ? 124.763 140.336 131.846 1.00 4.51 389 ALA B C 1
ATOM 6538 O O . ALA B 1 389 ? 125.908 140.631 131.498 1.00 4.51 389 ALA B O 1
ATOM 6540 N N . LEU B 1 390 ? 123.797 140.062 130.967 1.00 4.24 390 LEU B N 1
ATOM 6541 C CA . LEU B 1 390 ? 124.040 140.164 129.533 1.00 4.24 390 LEU B CA 1
ATOM 6542 C C . LEU B 1 390 ? 124.345 141.592 129.102 1.00 4.24 390 LEU B C 1
ATOM 6543 O O . LEU B 1 390 ? 125.277 141.809 128.322 1.00 4.24 390 LEU B O 1
ATOM 6548 N N . LEU B 1 391 ? 123.593 142.572 129.609 1.00 4.06 391 LEU B N 1
ATOM 6549 C CA . LEU B 1 391 ? 123.811 143.960 129.221 1.00 4.06 391 LEU B CA 1
ATOM 6550 C C . LEU B 1 391 ? 125.209 144.434 129.583 1.00 4.06 391 LEU B C 1
ATOM 6551 O O . LEU B 1 391 ? 125.824 145.183 128.817 1.00 4.06 391 LEU B O 1
ATOM 6556 N N . ILE B 1 392 ? 125.726 144.014 130.733 1.00 4.31 392 ILE B N 1
ATOM 6557 C CA . ILE B 1 392 ? 127.064 144.435 131.135 1.00 4.31 392 ILE B CA 1
ATOM 6558 C C . ILE B 1 392 ? 128.143 143.586 130.469 1.00 4.31 392 ILE B C 1
ATOM 6559 O O . ILE B 1 392 ? 129.202 144.100 130.103 1.00 4.31 392 ILE B O 1
ATOM 6564 N N . GLY B 1 393 ? 127.902 142.286 130.280 1.00 4.22 393 GLY B N 1
ATOM 6565 C CA . GLY B 1 393 ? 128.934 141.420 129.743 1.00 4.22 393 GLY B CA 1
ATOM 6566 C C . GLY B 1 393 ? 129.125 141.541 128.246 1.00 4.22 393 GLY B C 1
ATOM 6567 O O . GLY B 1 393 ? 130.228 141.315 127.743 1.00 4.22 393 GLY B O 1
ATOM 6568 N N . LEU B 1 394 ? 128.069 141.892 127.511 1.00 4.42 394 LEU B N 1
ATOM 6569 C CA . LEU B 1 394 ? 128.201 142.064 126.072 1.00 4.42 394 LEU B CA 1
ATOM 6570 C C . LEU B 1 394 ? 128.919 143.352 125.698 1.00 4.42 394 LEU B C 1
ATOM 6571 O O . LEU B 1 394 ? 129.283 143.521 124.530 1.00 4.42 394 LEU B O 1
ATOM 6576 N N . LEU B 1 395 ? 129.127 144.259 126.653 1.00 5.07 395 LEU B N 1
ATOM 6577 C CA . LEU B 1 395 ? 129.941 145.440 126.407 1.00 5.07 395 LEU B CA 1
ATOM 6578 C C . LEU B 1 395 ? 131.426 145.118 126.356 1.00 5.07 395 LEU B C 1
ATOM 6579 O O . LEU B 1 395 ? 132.205 145.926 125.841 1.00 5.07 395 LEU B O 1
ATOM 6584 N N . PHE B 1 396 ? 131.834 143.960 126.878 1.00 4.77 396 PHE B N 1
ATOM 6585 C CA . PHE B 1 396 ? 133.237 143.571 126.829 1.00 4.77 396 PHE B CA 1
ATOM 6586 C C . PHE B 1 396 ? 133.675 143.173 125.428 1.00 4.77 396 PHE B C 1
ATOM 6587 O O . PHE B 1 396 ? 134.879 143.128 125.158 1.00 4.77 396 PHE B O 1
ATOM 6595 N N . PHE B 1 397 ? 132.731 142.886 124.537 1.00 3.83 397 PHE B N 1
ATOM 6596 C CA . PHE B 1 397 ? 133.035 142.506 123.166 1.00 3.83 397 PHE B CA 1
ATOM 6597 C C . PHE B 1 397 ? 133.147 143.699 122.228 1.00 3.83 397 PHE B C 1
ATOM 6598 O O . PHE B 1 397 ? 133.480 143.514 121.054 1.00 3.83 397 PHE B O 1
ATOM 6606 N N . LEU B 1 398 ? 132.874 144.912 122.707 1.00 7.07 398 LEU B N 1
ATOM 6607 C CA . LEU B 1 398 ? 132.916 146.095 121.859 1.00 7.07 398 LEU B CA 1
ATOM 6608 C C . LEU B 1 398 ? 133.716 147.256 122.429 1.00 7.07 398 LEU B C 1
ATOM 6609 O O . LEU B 1 398 ? 134.136 148.120 121.651 1.00 7.07 398 LEU B O 1
ATOM 6614 N N . ILE B 1 399 ? 133.942 147.315 123.734 1.00 7.98 399 ILE B N 1
ATOM 6615 C CA . ILE B 1 399 ? 134.747 148.407 124.294 1.00 7.98 399 ILE B CA 1
ATOM 6616 C C . ILE B 1 399 ? 136.213 148.179 123.938 1.00 7.98 399 ILE B C 1
ATOM 6617 O O . ILE B 1 399 ? 136.753 147.095 124.219 1.00 7.98 399 ILE B O 1
ATOM 6622 N N . PRO B 1 400 ? 136.884 149.145 123.314 1.00 10.54 400 PRO B N 1
ATOM 6623 C CA . PRO B 1 400 ? 138.280 148.937 122.915 1.00 10.54 400 PRO B CA 1
ATOM 6624 C C . PRO B 1 400 ? 139.198 148.724 124.108 1.00 10.54 400 PRO B C 1
ATOM 6625 O O . PRO B 1 400 ? 139.009 149.297 125.183 1.00 10.54 400 PRO B O 1
ATOM 6629 N N . ALA B 1 401 ? 140.209 147.881 123.900 1.00 12.96 401 ALA B N 1
ATOM 6630 C CA . ALA B 1 401 ? 141.243 147.633 124.896 1.00 12.96 401 ALA B CA 1
ATOM 6631 C C . ALA B 1 401 ? 142.616 148.057 124.396 1.00 12.96 401 ALA B C 1
ATOM 6632 O O . ALA B 1 401 ? 143.311 148.815 125.080 1.00 12.96 401 ALA B O 1
ATOM 6634 N N . LYS B 1 402 ? 143.025 147.594 123.220 1.00 19.19 402 LYS B N 1
ATOM 6635 C CA . LYS B 1 402 ? 144.302 147.946 122.621 1.00 19.19 402 LYS B CA 1
ATOM 6636 C C . LYS B 1 402 ? 144.081 148.440 121.197 1.00 19.19 402 LYS B C 1
ATOM 6637 O O . LYS B 1 402 ? 142.993 148.313 120.629 1.00 19.19 402 LYS B O 1
ATOM 6643 N N . THR B 1 403 ? 145.135 149.008 120.623 1.00 24.44 403 THR B N 1
ATOM 6644 C CA . THR B 1 403 ? 145.113 149.527 119.262 1.00 24.44 403 THR B CA 1
ATOM 6645 C C . THR B 1 403 ? 146.037 148.677 118.401 1.00 24.44 403 THR B C 1
ATOM 6646 O O . THR B 1 403 ? 147.216 148.508 118.730 1.00 24.44 403 THR B O 1
ATOM 6650 N N . LEU B 1 404 ? 145.504 148.146 117.306 1.00 27.66 404 LEU B N 1
ATOM 6651 C CA . LEU B 1 404 ? 146.290 147.308 116.408 1.00 27.66 404 LEU B CA 1
ATOM 6652 C C . LEU B 1 404 ? 146.954 148.147 115.322 1.00 27.66 404 LEU B C 1
ATOM 6653 O O . LEU B 1 404 ? 147.840 148.955 115.602 1.00 27.66 404 LEU B O 1
ATOM 6658 N N . GLU B 1 412 ? 150.193 156.823 111.241 1.00 63.81 412 GLU B N 1
ATOM 6659 C CA . GLU B 1 412 ? 151.288 155.935 110.871 1.00 63.81 412 GLU B CA 1
ATOM 6660 C C . GLU B 1 412 ? 151.527 154.898 111.964 1.00 63.81 412 GLU B C 1
ATOM 6661 O O . GLU B 1 412 ? 151.843 153.743 111.678 1.00 63.81 412 GLU B O 1
ATOM 6667 N N . ILE B 1 413 ? 151.377 155.323 113.218 1.00 63.59 413 ILE B N 1
ATOM 6668 C CA . ILE B 1 413 ? 151.568 154.415 114.345 1.00 63.59 413 ILE B CA 1
ATOM 6669 C C . ILE B 1 413 ? 150.466 153.364 114.386 1.00 63.59 413 ILE B C 1
ATOM 6670 O O . ILE B 1 413 ? 150.736 152.166 114.528 1.00 63.59 413 ILE B O 1
ATOM 6675 N N . VAL B 1 414 ? 149.213 153.791 114.257 1.00 54.25 414 VAL B N 1
ATOM 6676 C CA . VAL B 1 414 ? 148.089 152.862 114.215 1.00 54.25 414 VAL B CA 1
ATOM 6677 C C . VAL B 1 414 ? 148.053 152.181 112.855 1.00 54.25 414 VAL B C 1
ATOM 6678 O O . VAL B 1 414 ? 148.174 152.833 111.810 1.00 54.25 414 VAL B O 1
ATOM 6682 N N . ALA B 1 415 ? 147.919 150.853 112.858 1.00 55.48 415 ALA B N 1
ATOM 6683 C CA . ALA B 1 415 ? 147.967 150.125 111.591 1.00 55.48 415 ALA B CA 1
ATOM 6684 C C . ALA B 1 415 ? 146.611 150.117 110.888 1.00 55.48 415 ALA B C 1
ATOM 6685 O O . ALA B 1 415 ? 146.443 150.751 109.841 1.00 55.48 415 ALA B O 1
ATOM 6687 N N . PHE B 1 416 ? 145.627 149.408 111.445 1.00 44.01 416 PHE B N 1
ATOM 6688 C CA . PHE B 1 416 ? 144.329 149.374 110.779 1.00 44.01 416 PHE B CA 1
ATOM 6689 C C . PHE B 1 416 ? 143.116 149.552 111.694 1.00 44.01 416 PHE B C 1
ATOM 6690 O O . PHE B 1 416 ? 142.158 150.226 111.302 1.00 44.01 416 PHE B O 1
ATOM 6698 N N . ASP B 1 417 ? 143.123 148.985 112.896 1.00 33.31 417 ASP B N 1
ATOM 6699 C CA . ASP B 1 417 ? 141.949 149.116 113.763 1.00 33.31 417 ASP B CA 1
ATOM 6700 C C . ASP B 1 417 ? 142.363 148.847 115.208 1.00 33.31 417 ASP B C 1
ATOM 6701 O O . ASP B 1 417 ? 143.551 148.872 115.545 1.00 33.31 417 ASP B O 1
ATOM 6706 N N . TYR B 1 418 ? 141.374 148.599 116.062 1.00 20.08 418 TYR B N 1
ATOM 6707 C CA . TYR B 1 418 ? 141.543 148.296 117.476 1.00 20.08 418 TYR B CA 1
ATOM 6708 C C . TYR B 1 418 ? 141.165 146.840 117.745 1.00 20.08 418 TYR B C 1
ATOM 6709 O O . TYR B 1 418 ? 140.818 146.084 116.835 1.00 20.08 418 TYR B O 1
ATOM 6718 N N . SER B 1 419 ? 141.235 146.455 119.020 1.00 15.99 419 SER B N 1
ATOM 6719 C CA . SER B 1 419 ? 140.795 145.150 119.496 1.00 15.99 419 SER B CA 1
ATOM 6720 C C . SER B 1 419 ? 139.928 145.360 120.732 1.00 15.99 419 SER B C 1
ATOM 6721 O O . SER B 1 419 ? 140.136 146.332 121.471 1.00 15.99 419 SER B O 1
ATOM 6724 N N . PRO B 1 420 ? 138.955 144.490 120.977 1.00 11.64 420 PRO B N 1
ATOM 6725 C CA . PRO B 1 420 ? 138.052 144.670 122.118 1.00 11.64 420 PRO B CA 1
ATOM 6726 C C . PRO B 1 420 ? 138.690 144.172 123.412 1.00 11.64 420 PRO B C 1
ATOM 6727 O O . PRO B 1 420 ? 139.802 143.648 123.428 1.00 11.64 420 PRO B O 1
ATOM 6731 N N . LEU B 1 421 ? 137.958 144.356 124.515 1.00 8.44 421 LEU B N 1
ATOM 6732 C CA . LEU B 1 421 ? 138.436 143.884 125.811 1.00 8.44 421 LEU B CA 1
ATOM 6733 C C . LEU B 1 421 ? 138.602 142.371 125.815 1.00 8.44 421 LEU B C 1
ATOM 6734 O O . LEU B 1 421 ? 139.639 141.850 126.241 1.00 8.44 421 LEU B O 1
ATOM 6739 N N . ILE B 1 422 ? 137.587 141.648 125.348 1.00 4.77 422 ILE B N 1
ATOM 6740 C CA . ILE B 1 422 ? 137.664 140.205 125.176 1.00 4.77 422 ILE B CA 1
ATOM 6741 C C . ILE B 1 422 ? 137.121 139.856 123.799 1.00 4.77 422 ILE B C 1
ATOM 6742 O O . ILE B 1 422 ? 136.268 140.559 123.249 1.00 4.77 422 ILE B O 1
ATOM 6747 N N . THR B 1 423 ? 137.630 138.767 123.239 1.00 2.53 423 THR B N 1
ATOM 6748 C CA . THR B 1 423 ? 137.166 138.237 121.967 1.00 2.53 423 THR B CA 1
ATOM 6749 C C . THR B 1 423 ? 136.351 136.976 122.215 1.00 2.53 423 THR B C 1
ATOM 6750 O O . THR B 1 423 ? 136.353 136.413 123.312 1.00 2.53 423 THR B O 1
ATOM 6754 N N . TRP B 1 424 ? 135.637 136.532 121.179 1.00 1.61 424 TRP B N 1
ATOM 6755 C CA . TRP B 1 424 ? 134.845 135.317 121.331 1.00 1.61 424 TRP B CA 1
ATOM 6756 C C . TRP B 1 424 ? 135.735 134.092 121.479 1.00 1.61 424 TRP B C 1
ATOM 6757 O O . TRP B 1 424 ? 135.353 133.121 122.138 1.00 1.61 424 TRP B O 1
ATOM 6768 N N . LYS B 1 425 ? 136.915 134.107 120.859 1.00 1.23 425 LYS B N 1
ATOM 6769 C CA . LYS B 1 425 ? 137.844 133.000 121.049 1.00 1.23 425 LYS B CA 1
ATOM 6770 C C . LYS B 1 425 ? 138.308 132.911 122.496 1.00 1.23 425 LYS B C 1
ATOM 6771 O O . LYS B 1 425 ? 138.443 131.809 123.037 1.00 1.23 425 LYS B O 1
ATOM 6777 N N . GLU B 1 426 ? 138.548 134.056 123.137 1.00 2.72 426 GLU B N 1
ATOM 6778 C CA . GLU B 1 426 ? 138.934 134.078 124.541 1.00 2.72 426 GLU B CA 1
ATOM 6779 C C . GLU B 1 426 ? 137.768 133.796 125.477 1.00 2.72 426 GLU B C 1
ATOM 6780 O O . GLU B 1 426 ? 137.999 133.464 126.643 1.00 2.72 426 GLU B O 1
ATOM 6786 N N . PHE B 1 427 ? 136.530 133.935 125.004 1.00 1.57 427 PHE B N 1
ATOM 6787 C CA . PHE B 1 427 ? 135.359 133.632 125.818 1.00 1.57 427 PHE B CA 1
ATOM 6788 C C . PHE B 1 427 ? 134.938 132.171 125.714 1.00 1.57 427 PHE B C 1
ATOM 6789 O O . PHE B 1 427 ? 134.482 131.591 126.705 1.00 1.57 427 PHE B O 1
ATOM 6797 N N . GLN B 1 428 ? 135.068 131.568 124.529 1.00 0.94 428 GLN B N 1
ATOM 6798 C CA . GLN B 1 428 ? 134.682 130.171 124.359 1.00 0.94 428 GLN B CA 1
ATOM 6799 C C . GLN B 1 428 ? 135.531 129.260 125.235 1.00 0.94 428 GLN B C 1
ATOM 6800 O O . GLN B 1 428 ? 135.005 128.350 125.887 1.00 0.94 428 GLN B O 1
ATOM 6806 N N . SER B 1 429 ? 136.840 129.481 125.258 1.00 2.99 429 SER B N 1
ATOM 6807 C CA . SER B 1 429 ? 137.658 128.987 126.352 1.00 2.99 429 SER B CA 1
ATOM 6808 C C . SER B 1 429 ? 137.438 129.884 127.561 1.00 2.99 429 SER B C 1
ATOM 6809 O O . SER B 1 429 ? 137.076 131.054 127.422 1.00 2.99 429 SER B O 1
ATOM 6812 N N . PHE B 1 430 ? 137.640 129.325 128.752 1.00 3.78 430 PHE B N 1
ATOM 6813 C CA . PHE B 1 430 ? 137.332 129.910 130.052 1.00 3.78 430 PHE B CA 1
ATOM 6814 C C . PHE B 1 430 ? 135.827 129.859 130.330 1.00 3.78 430 PHE B C 1
ATOM 6815 O O . PHE B 1 430 ? 135.418 130.104 131.464 1.00 3.78 430 PHE B O 1
ATOM 6823 N N . MET B 1 431 ? 135.001 129.500 129.358 1.00 2.26 431 MET B N 1
ATOM 6824 C CA . MET B 1 431 ? 133.577 129.293 129.598 1.00 2.26 431 MET B CA 1
ATOM 6825 C C . MET B 1 431 ? 133.339 127.897 130.157 1.00 2.26 431 MET B C 1
ATOM 6826 O O . MET B 1 431 ? 133.739 126.909 129.532 1.00 2.26 431 MET B O 1
ATOM 6831 N N . PRO B 1 432 ? 132.705 127.773 131.318 1.00 2.66 432 PRO B N 1
ATOM 6832 C CA . PRO B 1 432 ? 132.390 126.441 131.843 1.00 2.66 432 PRO B CA 1
ATOM 6833 C C . PRO B 1 432 ? 131.282 125.772 131.050 1.00 2.66 432 PRO B C 1
ATOM 6834 O O . PRO B 1 432 ? 130.144 125.684 131.521 1.00 2.66 432 PRO B O 1
ATOM 6838 N N . TRP B 1 433 ? 131.597 125.307 129.840 1.00 2.13 433 TRP B N 1
ATOM 6839 C CA . TRP B 1 433 ? 130.624 124.542 129.073 1.00 2.13 433 TRP B CA 1
ATOM 6840 C C . TRP B 1 433 ? 130.271 123.235 129.763 1.00 2.13 433 TRP B C 1
ATOM 6841 O O . TRP B 1 433 ? 129.226 122.648 129.462 1.00 2.13 433 TRP B O 1
ATOM 6852 N N . ASP B 1 434 ? 131.126 122.769 130.676 1.00 4.02 434 ASP B N 1
ATOM 6853 C CA . ASP B 1 434 ? 130.783 121.628 131.514 1.00 4.02 434 ASP B CA 1
ATOM 6854 C C . ASP B 1 434 ? 129.582 121.945 132.388 1.00 4.02 434 ASP B C 1
ATOM 6855 O O . ASP B 1 434 ? 128.601 121.193 132.421 1.00 4.02 434 ASP B O 1
ATOM 6860 N N . ILE B 1 435 ? 129.650 123.067 133.103 1.00 4.84 435 ILE B N 1
ATOM 6861 C CA . ILE B 1 435 ? 128.631 123.434 134.074 1.00 4.84 435 ILE B CA 1
ATOM 6862 C C . ILE B 1 435 ? 127.321 123.808 133.399 1.00 4.84 435 ILE B C 1
ATOM 6863 O O . ILE B 1 435 ? 126.248 123.533 133.940 1.00 4.84 435 ILE B O 1
ATOM 6868 N N . ALA B 1 436 ? 127.373 124.442 132.227 1.00 4.36 436 ALA B N 1
ATOM 6869 C CA . ALA B 1 436 ? 126.139 124.720 131.502 1.00 4.36 436 ALA B CA 1
ATOM 6870 C C . ALA B 1 436 ? 125.356 123.442 131.234 1.00 4.36 436 ALA B C 1
ATOM 6871 O O . ALA B 1 436 ? 124.163 123.367 131.550 1.00 4.36 436 ALA B O 1
ATOM 6873 N N . ILE B 1 437 ? 126.020 122.417 130.701 1.00 3.94 437 ILE B N 1
ATOM 6874 C CA . ILE B 1 437 ? 125.353 121.152 130.415 1.00 3.94 437 ILE B CA 1
ATOM 6875 C C . ILE B 1 437 ? 124.951 120.442 131.702 1.00 3.94 437 ILE B C 1
ATOM 6876 O O . ILE B 1 437 ? 123.888 119.819 131.768 1.00 3.94 437 ILE B O 1
ATOM 6881 N N . LEU B 1 438 ? 125.781 120.524 132.744 1.00 4.58 438 LEU B N 1
ATOM 6882 C CA . LEU B 1 438 ? 125.448 119.869 134.007 1.00 4.58 438 LEU B CA 1
ATOM 6883 C C . LEU B 1 438 ? 124.187 120.461 134.631 1.00 4.58 438 LEU B C 1
ATOM 6884 O O . LEU B 1 438 ? 123.279 119.724 135.041 1.00 4.58 438 LEU B O 1
ATOM 6889 N N . VAL B 1 439 ? 124.108 121.791 134.704 1.00 5.47 439 VAL B N 1
ATOM 6890 C CA . VAL B 1 439 ? 122.933 122.446 135.264 1.00 5.47 439 VAL B CA 1
ATOM 6891 C C . VAL B 1 439 ? 121.723 122.253 134.361 1.00 5.47 439 VAL B C 1
ATOM 6892 O O . VAL B 1 439 ? 120.596 122.112 134.850 1.00 5.47 439 VAL B O 1
ATOM 6896 N N . GLY B 1 440 ? 121.919 122.231 133.039 1.00 5.17 440 GLY B N 1
ATOM 6897 C CA . GLY B 1 440 ? 120.817 121.915 132.149 1.00 5.17 440 GLY B CA 1
ATOM 6898 C C . GLY B 1 440 ? 120.274 120.515 132.345 1.00 5.17 440 GLY B C 1
ATOM 6899 O O . GLY B 1 440 ? 119.059 120.307 132.310 1.00 5.17 440 GLY B O 1
ATOM 6900 N N . GLY B 1 441 ? 121.159 119.538 132.551 1.00 5.05 441 GLY B N 1
ATOM 6901 C CA . GLY B 1 441 ? 120.714 118.187 132.842 1.00 5.05 441 GLY B CA 1
ATOM 6902 C C . GLY B 1 441 ? 119.997 118.077 134.169 1.00 5.05 441 GLY B C 1
ATOM 6903 O O . GLY B 1 441 ? 119.010 117.346 134.285 1.00 5.05 441 GLY B O 1
ATOM 6904 N N . GLY B 1 442 ? 120.479 118.795 135.186 1.00 5.59 442 GLY B N 1
ATOM 6905 C CA . GLY B 1 442 ? 119.739 118.874 136.434 1.00 5.59 442 GLY B CA 1
ATOM 6906 C C . GLY B 1 442 ? 118.361 119.477 136.273 1.00 5.59 442 GLY B C 1
ATOM 6907 O O . GLY B 1 442 ? 117.388 118.967 136.839 1.00 5.59 442 GLY B O 1
ATOM 6908 N N . PHE B 1 443 ? 118.253 120.556 135.493 1.00 6.56 443 PHE B N 1
ATOM 6909 C CA . PHE B 1 443 ? 116.955 121.165 135.217 1.00 6.56 443 PHE B CA 1
ATOM 6910 C C . PHE B 1 443 ? 116.032 120.197 134.490 1.00 6.56 443 PHE B C 1
ATOM 6911 O O . PHE B 1 443 ? 114.843 120.105 134.811 1.00 6.56 443 PHE B O 1
ATOM 6919 N N . ALA B 1 444 ? 116.559 119.479 133.497 1.00 6.56 444 ALA B N 1
ATOM 6920 C CA . ALA B 1 444 ? 115.758 118.509 132.761 1.00 6.56 444 ALA B CA 1
ATOM 6921 C C . ALA B 1 444 ? 115.292 117.363 133.645 1.00 6.56 444 ALA B C 1
ATOM 6922 O O . ALA B 1 444 ? 114.146 116.922 133.523 1.00 6.56 444 ALA B O 1
ATOM 6924 N N . LEU B 1 445 ? 116.159 116.864 134.526 1.00 6.90 445 LEU B N 1
ATOM 6925 C CA . LEU B 1 445 ? 115.745 115.819 135.455 1.00 6.90 445 LEU B CA 1
ATOM 6926 C C . LEU B 1 445 ? 114.678 116.321 136.419 1.00 6.90 445 LEU B C 1
ATOM 6927 O O . LEU B 1 445 ? 113.714 115.602 136.705 1.00 6.90 445 LEU B O 1
ATOM 6932 N N . ALA B 1 446 ? 114.823 117.552 136.918 1.00 8.98 446 ALA B N 1
ATOM 6933 C CA . ALA B 1 446 ? 113.802 118.120 137.793 1.00 8.98 446 ALA B CA 1
ATOM 6934 C C . ALA B 1 446 ? 112.473 118.283 137.064 1.00 8.98 446 ALA B C 1
ATOM 6935 O O . ALA B 1 446 ? 111.408 118.040 137.643 1.00 8.98 446 ALA B O 1
ATOM 6937 N N . ASP B 1 447 ? 112.514 118.705 135.798 1.00 11.30 447 ASP B N 1
ATOM 6938 C CA . ASP B 1 447 ? 111.286 118.848 135.022 1.00 11.30 447 ASP B CA 1
ATOM 6939 C C . ASP B 1 447 ? 110.650 117.498 134.718 1.00 11.30 447 ASP B C 1
ATOM 6940 O O . ASP B 1 447 ? 109.420 117.385 134.698 1.00 11.30 447 ASP B O 1
ATOM 6945 N N . GLY B 1 448 ? 111.466 116.473 134.459 1.00 13.95 448 GLY B N 1
ATOM 6946 C CA . GLY B 1 448 ? 110.932 115.138 134.266 1.00 13.95 448 GLY B CA 1
ATOM 6947 C C . GLY B 1 448 ? 110.309 114.567 135.521 1.00 13.95 448 GLY B C 1
ATOM 6948 O O . GLY B 1 448 ? 109.312 113.844 135.449 1.00 13.95 448 GLY B O 1
ATOM 6949 N N . CYS B 1 449 ? 110.882 114.879 136.684 1.00 16.12 449 CYS B N 1
ATOM 6950 C CA . CYS B 1 449 ? 110.275 114.499 137.953 1.00 16.12 449 CYS B CA 1
ATOM 6951 C C . CYS B 1 449 ? 108.956 115.215 138.211 1.00 16.12 449 CYS B C 1
ATOM 6952 O O . CYS B 1 449 ? 108.220 114.813 139.117 1.00 16.12 449 CYS B O 1
ATOM 6955 N N . GLU B 1 450 ? 108.648 116.260 137.446 1.00 19.62 450 GLU B N 1
ATOM 6956 C CA . GLU B 1 450 ? 107.381 116.973 137.541 1.00 19.62 450 GLU B CA 1
ATOM 6957 C C . GLU B 1 450 ? 106.366 116.514 136.504 1.00 19.62 450 GLU B C 1
ATOM 6958 O O . GLU B 1 450 ? 105.179 116.389 136.821 1.00 19.62 450 GLU B O 1
ATOM 6964 N N . GLU B 1 451 ? 106.805 116.262 135.268 1.00 22.65 451 GLU B N 1
ATOM 6965 C CA . GLU B 1 451 ? 105.893 115.784 134.232 1.00 22.65 451 GLU B CA 1
ATOM 6966 C C . GLU B 1 451 ? 105.265 114.456 134.635 1.00 22.65 451 GLU B C 1
ATOM 6967 O O . GLU B 1 451 ? 104.040 114.298 134.611 1.00 22.65 451 GLU B O 1
ATOM 6973 N N . SER B 1 452 ? 106.095 113.488 135.009 1.00 18.71 452 SER B N 1
ATOM 6974 C CA . SER B 1 452 ? 105.617 112.284 135.673 1.00 18.71 452 SER B CA 1
ATOM 6975 C C . SER B 1 452 ? 105.629 112.535 137.173 1.00 18.71 452 SER B C 1
ATOM 6976 O O . SER B 1 452 ? 106.668 112.895 137.736 1.00 18.71 452 SER B O 1
ATOM 6979 N N . GLY B 1 453 ? 104.488 112.338 137.825 1.00 19.22 453 GLY B N 1
ATOM 6980 C CA . GLY B 1 453 ? 104.338 112.797 139.191 1.00 19.22 453 GLY B CA 1
ATOM 6981 C C . GLY B 1 453 ? 105.131 112.021 140.221 1.00 19.22 453 GLY B C 1
ATOM 6982 O O . GLY B 1 453 ? 104.565 111.529 141.200 1.00 19.22 453 GLY B O 1
ATOM 6983 N N . LEU B 1 454 ? 106.444 111.905 140.014 1.00 18.53 454 LEU B N 1
ATOM 6984 C CA . LEU B 1 454 ? 107.302 111.316 141.037 1.00 18.53 454 LEU B CA 1
ATOM 6985 C C . LEU B 1 454 ? 107.451 112.254 142.227 1.00 18.53 454 LEU B C 1
ATOM 6986 O O . LEU B 1 454 ? 107.285 111.843 143.382 1.00 18.53 454 LEU B O 1
ATOM 6991 N N . SER B 1 455 ? 107.761 113.525 141.961 1.00 20.58 455 SER B N 1
ATOM 6992 C CA . SER B 1 455 ? 107.863 114.504 143.037 1.00 20.58 455 SER B CA 1
ATOM 6993 C C . SER B 1 455 ? 106.519 114.723 143.715 1.00 20.58 455 SER B C 1
ATOM 6994 O O . SER B 1 455 ? 106.460 114.862 144.942 1.00 20.58 455 SER B O 1
ATOM 6997 N N . LYS B 1 456 ? 105.435 114.749 142.938 1.00 24.72 456 LYS B N 1
ATOM 6998 C CA . LYS B 1 456 ? 104.103 114.830 143.525 1.00 24.72 456 LYS B CA 1
ATOM 6999 C C . LYS B 1 456 ? 103.795 113.606 144.377 1.00 24.72 456 LYS B C 1
ATOM 7000 O O . LYS B 1 456 ? 103.169 113.734 145.433 1.00 24.72 456 LYS B O 1
ATOM 7006 N N . TRP B 1 457 ? 104.222 112.419 143.938 1.00 24.79 457 TRP B N 1
ATOM 7007 C CA . TRP B 1 457 ? 104.035 111.212 144.740 1.00 24.79 457 TRP B CA 1
ATOM 7008 C C . TRP B 1 457 ? 104.784 111.305 146.064 1.00 24.79 457 TRP B C 1
ATOM 7009 O O . TRP B 1 457 ? 104.231 110.980 147.124 1.00 24.79 457 TRP B O 1
ATOM 7020 N N . ILE B 1 458 ? 106.039 111.761 146.025 1.00 23.69 458 ILE B N 1
ATOM 7021 C CA . ILE B 1 458 ? 106.821 111.897 147.250 1.00 23.69 458 ILE B CA 1
ATOM 7022 C C . ILE B 1 458 ? 106.184 112.921 148.182 1.00 23.69 458 ILE B C 1
ATOM 7023 O O . ILE B 1 458 ? 106.096 112.704 149.396 1.00 23.69 458 ILE B O 1
ATOM 7028 N N . GLY B 1 459 ? 105.731 114.050 147.634 1.00 27.57 459 GLY B N 1
ATOM 7029 C CA . GLY B 1 459 ? 105.050 115.047 148.441 1.00 27.57 459 GLY B CA 1
ATOM 7030 C C . GLY B 1 459 ? 103.741 114.572 149.034 1.00 27.57 459 GLY B C 1
ATOM 7031 O O . GLY B 1 459 ? 103.424 114.927 150.173 1.00 27.57 459 GLY B O 1
ATOM 7032 N N . ASN B 1 460 ? 102.973 113.777 148.288 1.00 31.73 460 ASN B N 1
ATOM 7033 C CA . ASN B 1 460 ? 101.725 113.224 148.791 1.00 31.73 460 ASN B CA 1
ATOM 7034 C C . ASN B 1 460 ? 101.941 112.090 149.782 1.00 31.73 460 ASN B C 1
ATOM 7035 O O . ASN B 1 460 ? 101.011 111.749 150.518 1.00 31.73 460 ASN B O 1
ATOM 7040 N N . LYS B 1 461 ? 103.134 111.498 149.816 1.00 31.56 461 LYS B N 1
ATOM 7041 C CA . LYS B 1 461 ? 103.474 110.573 150.890 1.00 31.56 461 LYS B CA 1
ATOM 7042 C C . LYS B 1 461 ? 103.696 111.280 152.221 1.00 31.56 461 LYS B C 1
ATOM 7043 O O . LYS B 1 461 ? 103.840 110.606 153.247 1.00 31.56 461 LYS B O 1
ATOM 7049 N N . LEU B 1 462 ? 103.726 112.613 152.227 1.00 33.79 462 LEU B N 1
ATOM 7050 C CA . LEU B 1 462 ? 103.931 113.394 153.438 1.00 33.79 462 LEU B CA 1
ATOM 7051 C C . LEU B 1 462 ? 102.633 113.837 154.100 1.00 33.79 462 LEU B C 1
ATOM 7052 O O . LEU B 1 462 ? 102.609 114.009 155.324 1.00 33.79 462 LEU B O 1
ATOM 7057 N N . SER B 1 463 ? 101.561 114.020 153.329 1.00 40.87 463 SER B N 1
ATOM 7058 C CA . SER B 1 463 ? 100.285 114.512 153.842 1.00 40.87 463 SER B CA 1
ATOM 7059 C C . SER B 1 463 ? 99.671 113.600 154.904 1.00 40.87 463 SER B C 1
ATOM 7060 O O . SER B 1 463 ? 99.242 114.099 155.952 1.00 40.87 463 SER B O 1
ATOM 7063 N N . PRO B 1 464 ? 99.595 112.268 154.695 1.00 41.78 464 PRO B N 1
ATOM 7064 C CA . PRO B 1 464 ? 98.959 111.447 155.751 1.00 41.78 464 PRO B CA 1
ATOM 7065 C C . PRO B 1 464 ? 99.881 111.204 156.941 1.00 41.78 464 PRO B C 1
ATOM 7066 O O . PRO B 1 464 ? 100.340 110.090 157.214 1.00 41.78 464 PRO B O 1
ATOM 7070 N N . LEU B 1 465 ? 100.167 112.275 157.682 1.00 41.99 465 LEU B N 1
ATOM 7071 C CA . LEU B 1 465 ? 101.002 112.201 158.875 1.00 41.99 465 LEU B CA 1
ATOM 7072 C C . LEU B 1 465 ? 100.418 113.029 160.013 1.00 41.99 465 LEU B C 1
ATOM 7073 O O . LEU B 1 465 ? 101.159 113.634 160.790 1.00 41.99 465 LEU B O 1
ATOM 7078 N N . GLY B 1 466 ? 99.091 113.059 160.132 1.00 43.64 466 GLY B N 1
ATOM 7079 C CA . GLY B 1 466 ? 98.452 113.847 161.171 1.00 43.64 466 GLY B CA 1
ATOM 7080 C C . GLY B 1 466 ? 98.581 113.278 162.568 1.00 43.64 466 GLY B C 1
ATOM 7081 O O . GLY B 1 466 ? 98.289 113.990 163.535 1.00 43.64 466 GLY B O 1
ATOM 7082 N N . SER B 1 467 ? 99.009 112.019 162.698 1.00 46.65 467 SER B N 1
ATOM 7083 C CA . SER B 1 467 ? 99.149 111.419 164.020 1.00 46.65 467 SER B CA 1
ATOM 7084 C C . SER B 1 467 ? 100.317 112.018 164.792 1.00 46.65 467 SER B C 1
ATOM 7085 O O . SER B 1 467 ? 100.282 112.067 166.027 1.00 46.65 467 SER B O 1
ATOM 7088 N N . LEU B 1 468 ? 101.351 112.473 164.092 1.00 44.07 468 LEU B N 1
ATOM 7089 C CA . LEU B 1 468 ? 102.501 113.062 164.759 1.00 44.07 468 LEU B CA 1
ATOM 7090 C C . LEU B 1 468 ? 102.111 114.417 165.348 1.00 44.07 468 LEU B C 1
ATOM 7091 O O . LEU B 1 468 ? 101.685 115.313 164.613 1.00 44.07 468 LEU B O 1
ATOM 7096 N N . PRO B 1 469 ? 102.231 114.594 166.670 1.00 49.64 469 PRO B N 1
ATOM 7097 C CA . PRO B 1 469 ? 101.548 115.719 167.328 1.00 49.64 469 PRO B CA 1
ATOM 7098 C C . PRO B 1 469 ? 101.960 117.109 166.863 1.00 49.64 469 PRO B C 1
ATOM 7099 O O . PRO B 1 469 ? 101.131 117.841 166.315 1.00 49.64 469 PRO B O 1
ATOM 7103 N N . ALA B 1 470 ? 103.221 117.495 167.067 1.00 43.51 470 ALA B N 1
ATOM 7104 C CA . ALA B 1 470 ? 103.623 118.849 166.702 1.00 43.51 470 ALA B CA 1
ATOM 7105 C C . ALA B 1 470 ? 104.943 118.927 165.944 1.00 43.51 470 ALA B C 1
ATOM 7106 O O . ALA B 1 470 ? 105.075 119.709 164.998 1.00 43.51 470 ALA B O 1
ATOM 7108 N N . TRP B 1 471 ? 105.922 118.117 166.345 1.00 39.99 471 TRP B N 1
ATOM 7109 C CA . TRP B 1 471 ? 107.305 118.353 165.946 1.00 39.99 471 TRP B CA 1
ATOM 7110 C C . TRP B 1 471 ? 107.856 117.287 165.012 1.00 39.99 471 TRP B C 1
ATOM 7111 O O . TRP B 1 471 ? 108.746 117.583 164.204 1.00 39.99 471 TRP B O 1
ATOM 7122 N N . LEU B 1 472 ? 107.366 116.050 165.115 1.00 36.93 472 LEU B N 1
ATOM 7123 C CA . LEU B 1 472 ? 107.827 115.015 164.200 1.00 36.93 472 LEU B CA 1
ATOM 7124 C C . LEU B 1 472 ? 107.453 115.352 162.764 1.00 36.93 472 LEU B C 1
ATOM 7125 O O . LEU B 1 472 ? 108.213 115.046 161.840 1.00 36.93 472 LEU B O 1
ATOM 7130 N N . ILE B 1 473 ? 106.305 116.003 162.562 1.00 33.70 473 ILE B N 1
ATOM 7131 C CA . ILE B 1 473 ? 105.948 116.493 16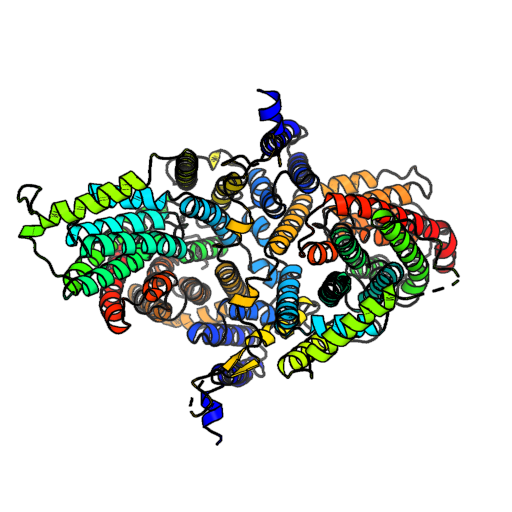1.234 1.00 33.70 473 ILE B CA 1
ATOM 7132 C C . ILE B 1 473 ? 106.966 117.519 160.757 1.00 33.70 473 ILE B C 1
ATOM 7133 O O . ILE B 1 473 ? 107.392 117.497 159.597 1.00 33.70 473 ILE B O 1
ATOM 7138 N N . ILE B 1 474 ? 107.365 118.436 161.642 1.00 30.88 474 ILE B N 1
ATOM 7139 C CA . ILE B 1 474 ? 108.362 119.441 161.282 1.00 30.88 474 ILE B CA 1
ATOM 7140 C C . ILE B 1 474 ? 109.654 118.771 160.844 1.00 30.88 474 ILE B C 1
ATOM 7141 O O . ILE B 1 474 ? 110.223 119.105 159.797 1.00 30.88 474 ILE B O 1
ATOM 7146 N N . LEU B 1 475 ? 110.134 117.811 161.637 1.00 30.02 475 LEU B N 1
ATOM 7147 C CA . LEU B 1 475 ? 111.388 117.137 161.323 1.00 30.02 475 LEU B CA 1
ATOM 7148 C C . LEU B 1 475 ? 111.298 116.359 160.015 1.00 30.02 475 LEU B C 1
ATOM 7149 O O . LEU B 1 475 ? 112.208 116.437 159.182 1.00 30.02 475 LEU B O 1
ATOM 7154 N N . ILE B 1 476 ? 110.206 115.617 159.814 1.00 29.21 476 ILE B N 1
ATOM 7155 C CA . ILE B 1 476 ? 110.060 114.821 158.600 1.00 29.21 476 ILE B CA 1
ATOM 7156 C C . ILE B 1 476 ? 109.975 115.721 157.374 1.00 29.21 476 ILE B C 1
ATOM 7157 O O . ILE B 1 476 ? 110.612 115.452 156.349 1.00 29.21 476 ILE B O 1
ATOM 7162 N N . SER B 1 477 ? 109.192 116.801 157.453 1.00 26.56 477 SER B N 1
ATOM 7163 C CA . SER B 1 477 ? 109.084 117.721 156.327 1.00 26.56 477 SER B CA 1
ATOM 7164 C C . SER B 1 477 ? 110.414 118.391 156.017 1.00 26.56 477 SER B C 1
ATOM 7165 O O . SER B 1 477 ?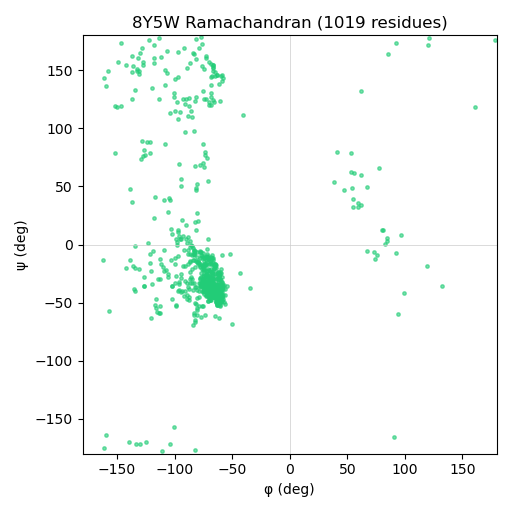 110.782 118.515 154.843 1.00 26.56 477 SER B O 1
ATOM 7168 N N . SER B 1 478 ? 111.146 118.828 157.047 1.00 24.07 478 SER B N 1
ATOM 7169 C CA . SER B 1 478 ? 112.433 119.471 156.815 1.00 24.07 478 SER B CA 1
ATOM 7170 C C . SER B 1 478 ? 113.429 118.506 156.188 1.00 24.07 478 SER B C 1
ATOM 7171 O O . SER B 1 478 ? 114.142 118.869 155.246 1.00 24.07 478 SER B O 1
ATOM 7174 N N . LEU B 1 479 ? 113.487 117.269 156.688 1.00 22.90 479 LEU B N 1
ATOM 7175 C CA . LEU B 1 479 ? 114.368 116.275 156.089 1.00 22.90 479 LEU B CA 1
ATOM 7176 C C . LEU B 1 479 ? 113.981 115.956 154.652 1.00 22.90 479 LEU B C 1
ATOM 7177 O O . LEU B 1 479 ? 114.862 115.867 153.791 1.00 22.90 479 LEU B O 1
ATOM 7182 N N . MET B 1 480 ? 112.686 115.802 154.370 1.00 23.46 480 MET B N 1
ATOM 7183 C CA . MET B 1 480 ? 112.248 115.510 153.012 1.00 23.46 480 MET B CA 1
ATOM 7184 C C . MET B 1 480 ? 112.586 116.645 152.055 1.00 23.46 480 MET B C 1
ATOM 7185 O O . MET B 1 480 ? 113.070 116.396 150.945 1.00 23.46 480 MET B O 1
ATOM 7190 N N . VAL B 1 481 ? 112.356 117.896 152.462 1.00 21.14 481 VAL B N 1
ATOM 7191 C CA . VAL B 1 481 ? 112.668 119.007 151.567 1.00 21.14 481 VAL B CA 1
ATOM 7192 C C . VAL B 1 481 ? 114.170 119.199 151.393 1.00 21.14 481 VAL B C 1
ATOM 7193 O O . VAL B 1 481 ? 114.617 119.464 150.270 1.00 21.14 481 VAL B O 1
ATOM 7197 N N . THR B 1 482 ? 114.975 119.047 152.449 1.00 19.82 482 THR B N 1
ATOM 7198 C CA . THR B 1 482 ? 116.416 119.185 152.294 1.00 19.82 482 THR B CA 1
ATOM 7199 C C . THR B 1 482 ? 117.044 118.003 151.570 1.00 19.82 482 THR B C 1
ATOM 7200 O O . THR B 1 482 ? 118.170 118.126 151.079 1.00 19.82 482 THR B O 1
ATOM 7204 N N . SER B 1 483 ? 116.350 116.866 151.492 1.00 20.00 483 SER B N 1
ATOM 7205 C CA . SER B 1 483 ? 116.819 115.754 150.677 1.00 20.00 483 SER B CA 1
ATOM 7206 C C . SER B 1 483 ? 116.408 115.899 149.218 1.00 20.00 483 SER B C 1
ATOM 7207 O O . SER B 1 483 ? 117.191 115.571 148.320 1.00 20.00 483 SER B O 1
ATOM 7210 N N . LEU B 1 484 ? 115.193 116.386 148.959 1.00 19.85 484 LEU B N 1
ATOM 7211 C CA . LEU B 1 484 ? 114.735 116.565 147.588 1.00 19.85 484 LEU B CA 1
ATOM 7212 C C . LEU B 1 484 ? 115.308 117.812 146.931 1.00 19.85 484 LEU B C 1
ATOM 7213 O O . LEU B 1 484 ? 115.289 117.907 145.699 1.00 19.85 484 LEU B O 1
ATOM 7218 N N . THR B 1 485 ? 115.814 118.768 147.712 1.00 19.07 485 THR B N 1
ATOM 7219 C CA . THR B 1 485 ? 116.436 119.945 147.126 1.00 19.07 485 THR B CA 1
ATOM 7220 C C . THR B 1 485 ? 117.835 119.671 146.593 1.00 19.07 485 THR B C 1
ATOM 7221 O O . THR B 1 485 ? 118.400 120.537 145.918 1.00 19.07 485 THR B O 1
ATOM 7225 N N . GLU B 1 486 ? 118.404 118.498 146.875 1.00 20.19 486 GLU B N 1
ATOM 7226 C CA . GLU B 1 486 ? 119.731 118.156 146.382 1.00 20.19 486 GLU B CA 1
ATOM 7227 C C . GLU B 1 486 ? 119.731 117.738 144.919 1.00 20.19 486 GLU B C 1
ATOM 7228 O O . GLU B 1 486 ? 120.809 117.631 144.324 1.00 20.19 486 GLU B O 1
ATOM 7234 N N . VAL B 1 487 ? 118.564 117.495 144.329 1.00 19.45 487 VAL B N 1
ATOM 7235 C CA . VAL B 1 487 ? 118.479 117.145 142.918 1.00 19.45 487 VAL B CA 1
ATOM 7236 C C . VAL B 1 487 ? 117.637 118.125 142.114 1.00 19.45 487 VAL B C 1
ATOM 7237 O O . VAL B 1 487 ? 117.823 118.215 140.889 1.00 19.45 487 VAL B O 1
ATOM 7241 N N . ALA B 1 488 ? 116.726 118.862 142.739 1.00 17.87 488 ALA B N 1
ATOM 7242 C CA . ALA B 1 488 ? 115.907 119.855 142.066 1.00 17.87 488 ALA B CA 1
ATOM 7243 C C . ALA B 1 488 ? 116.294 121.252 142.531 1.00 17.87 488 ALA B C 1
ATOM 7244 O O . ALA B 1 488 ? 116.923 121.431 143.578 1.00 17.87 488 ALA B O 1
ATOM 7246 N N . SER B 1 489 ? 115.915 122.245 141.733 1.00 18.22 489 SER B N 1
ATOM 7247 C CA . SER B 1 489 ? 116.187 123.627 142.090 1.00 18.22 489 SER B CA 1
ATOM 7248 C C . SER B 1 489 ? 115.387 124.024 143.327 1.00 18.22 489 SER B C 1
ATOM 7249 O O . SER B 1 489 ? 114.292 123.518 143.584 1.00 18.22 489 SER B O 1
ATOM 7252 N N . ASN B 1 490 ? 115.962 124.936 144.107 1.00 18.35 490 ASN B N 1
ATOM 7253 C CA . ASN B 1 490 ? 115.340 125.425 145.332 1.00 18.35 490 ASN B CA 1
ATOM 7254 C C . ASN B 1 490 ? 113.969 126.050 145.073 1.00 18.35 490 ASN B C 1
ATOM 7255 O O . ASN B 1 490 ? 113.037 125.799 145.847 1.00 18.35 490 ASN B O 1
ATOM 7260 N N . PRO B 1 491 ? 113.791 126.874 144.028 1.00 19.06 491 PRO B N 1
ATOM 7261 C CA . PRO B 1 491 ? 112.431 127.364 143.739 1.00 19.06 491 PRO B CA 1
ATOM 7262 C C . PRO B 1 491 ? 111.432 126.254 143.467 1.00 19.06 491 PRO B C 1
ATOM 7263 O O . PRO B 1 491 ? 110.330 126.264 144.032 1.00 19.06 491 PRO B O 1
ATOM 7267 N N . ALA B 1 492 ? 111.790 125.289 142.617 1.00 19.58 492 ALA B N 1
ATOM 7268 C CA . ALA B 1 492 ? 110.864 124.215 142.279 1.00 19.58 492 ALA B CA 1
ATOM 7269 C C . ALA B 1 492 ? 110.605 123.298 143.465 1.00 19.58 492 ALA B C 1
ATOM 7270 O O . ALA B 1 492 ? 109.501 122.759 143.599 1.00 19.58 492 ALA B O 1
ATOM 7272 N N . THR B 1 493 ? 111.607 123.099 144.325 1.00 18.80 493 THR B N 1
ATOM 7273 C CA . THR B 1 493 ? 111.420 122.243 145.491 1.00 18.80 493 THR B CA 1
ATOM 7274 C C . THR B 1 493 ? 110.387 122.825 146.446 1.00 18.80 493 THR B C 1
ATOM 7275 O O . THR B 1 493 ? 109.544 122.092 146.977 1.00 18.80 493 THR B O 1
ATOM 7279 N N . ILE B 1 494 ? 110.429 124.137 146.676 1.00 19.95 494 ILE B N 1
ATOM 7280 C CA . ILE B 1 494 ? 109.457 124.736 147.583 1.00 19.95 494 ILE B CA 1
ATOM 7281 C C . ILE B 1 494 ? 108.110 124.927 146.895 1.00 19.95 494 ILE B C 1
ATOM 7282 O O . ILE B 1 494 ? 107.062 124.803 147.541 1.00 19.95 494 ILE B O 1
ATOM 7287 N N . THR B 1 495 ? 108.098 125.201 145.585 1.00 19.71 495 THR B N 1
ATOM 7288 C CA . THR B 1 495 ? 106.838 125.361 144.869 1.00 19.71 495 THR B CA 1
ATOM 7289 C C . THR B 1 495 ? 105.989 124.097 144.919 1.00 19.71 495 THR B C 1
ATOM 7290 O O . THR B 1 495 ? 104.762 124.180 144.805 1.00 19.71 495 THR B O 1
ATOM 7294 N N . LEU B 1 496 ? 106.614 122.934 145.100 1.00 20.66 496 LEU B N 1
ATOM 7295 C CA . LEU B 1 496 ? 105.862 121.693 145.240 1.00 20.66 496 LEU B CA 1
ATOM 7296 C C . LEU B 1 496 ? 105.333 121.526 146.660 1.00 20.66 496 LEU B C 1
ATOM 7297 O O . LEU B 1 496 ? 104.131 121.332 146.871 1.00 20.66 496 LEU B O 1
ATOM 7302 N N . PHE B 1 497 ? 106.223 121.602 147.650 1.00 22.53 497 PHE B N 1
ATOM 7303 C CA . PHE B 1 497 ? 105.871 121.251 149.020 1.00 22.53 497 PHE B CA 1
ATOM 7304 C C . PHE B 1 497 ? 105.018 122.300 149.719 1.00 22.53 497 PHE B C 1
ATOM 7305 O O . PHE B 1 497 ? 104.227 121.942 150.597 1.00 22.53 497 PHE B O 1
ATOM 7313 N N . LEU B 1 498 ? 105.160 123.572 149.366 1.00 24.39 498 LEU B N 1
ATOM 7314 C CA . LEU B 1 498 ? 104.464 124.649 150.055 1.00 24.39 498 LEU B CA 1
ATOM 7315 C C . LEU B 1 498 ? 102.944 124.512 149.922 1.00 24.39 498 LEU B C 1
ATOM 7316 O O . LEU B 1 498 ? 102.238 124.593 150.940 1.00 24.39 498 LEU B O 1
ATOM 7321 N N . PRO B 1 499 ? 102.395 124.274 148.727 1.00 24.86 499 PRO B N 1
ATOM 7322 C CA . PRO B 1 499 ? 100.960 123.982 148.615 1.00 24.86 499 PRO B CA 1
ATOM 7323 C C . PRO B 1 499 ? 100.553 122.612 149.134 1.00 24.86 499 PRO B C 1
ATOM 7324 O O . PRO B 1 499 ? 99.360 122.299 149.121 1.00 24.86 499 PRO B O 1
ATOM 7328 N N . ILE B 1 500 ? 101.503 121.786 149.553 1.00 27.13 500 ILE B N 1
ATOM 7329 C CA . ILE B 1 500 ? 101.214 120.532 150.238 1.00 27.13 500 ILE B CA 1
ATOM 7330 C C . ILE B 1 500 ? 101.246 120.715 151.747 1.00 27.13 500 ILE B C 1
ATOM 7331 O O . ILE B 1 500 ? 100.399 120.184 152.466 1.00 27.13 500 ILE B O 1
ATOM 7336 N N . LEU B 1 501 ? 102.220 121.481 152.240 1.00 30.12 501 LEU B N 1
ATOM 7337 C CA . LEU B 1 501 ? 102.359 121.720 153.669 1.00 30.12 501 LEU B CA 1
ATOM 7338 C C . LEU B 1 501 ? 101.330 122.699 154.215 1.00 30.12 501 LEU B C 1
ATOM 7339 O O . LEU B 1 501 ? 100.944 122.574 155.381 1.00 30.12 501 LEU B O 1
ATOM 7344 N N . SER B 1 502 ? 100.889 123.675 153.416 1.00 34.44 502 SER B N 1
ATOM 7345 C CA . SER B 1 502 ? 99.894 124.617 153.921 1.00 34.44 502 SER B CA 1
ATOM 7346 C C . SER B 1 502 ? 98.583 123.916 154.287 1.00 34.44 502 SER B C 1
ATOM 7347 O O . SER B 1 502 ? 98.080 124.121 155.401 1.00 34.44 502 SER B O 1
ATOM 7350 N N . PRO B 1 503 ? 97.990 123.092 153.409 1.00 37.26 503 PRO B N 1
ATOM 7351 C CA . PRO B 1 503 ? 96.790 122.345 153.823 1.00 37.26 503 PRO B CA 1
ATOM 7352 C C . PRO B 1 503 ? 97.035 121.396 154.980 1.00 37.26 503 PRO B C 1
ATOM 7353 O O . PRO B 1 503 ? 96.132 121.211 155.805 1.00 37.26 503 PRO B O 1
ATOM 7357 N N . LEU B 1 504 ? 98.219 120.785 155.065 1.00 37.63 504 LEU B N 1
ATOM 7358 C CA . LEU B 1 504 ? 98.531 119.936 156.208 1.00 37.63 504 LEU B CA 1
ATOM 7359 C C . LEU B 1 504 ? 98.580 120.749 157.494 1.00 37.63 504 LEU B C 1
ATOM 7360 O O . LEU B 1 504 ? 98.098 120.292 158.536 1.00 37.63 504 LEU B O 1
ATOM 7365 N N . ALA B 1 505 ? 99.146 121.953 157.438 1.00 39.37 505 ALA B N 1
ATOM 7366 C CA . ALA B 1 505 ? 99.199 122.829 158.599 1.00 39.37 505 ALA B CA 1
ATOM 7367 C C . ALA B 1 505 ? 97.843 123.418 158.960 1.00 39.37 505 ALA B C 1
ATOM 7368 O O . ALA B 1 505 ? 97.652 123.819 160.112 1.00 39.37 505 ALA B O 1
ATOM 7370 N N . GLU B 1 506 ? 96.908 123.489 158.014 1.00 46.31 506 GLU B N 1
ATOM 7371 C CA . GLU B 1 506 ? 95.549 123.922 158.320 1.00 46.31 506 GLU B CA 1
ATOM 7372 C C . GLU B 1 506 ? 94.660 122.798 158.828 1.00 46.31 506 GLU B C 1
ATOM 7373 O O . GLU B 1 506 ? 93.731 123.063 159.599 1.00 46.31 506 GLU B O 1
ATOM 7379 N N . ALA B 1 507 ? 94.911 121.555 158.410 1.00 47.53 507 ALA B N 1
ATOM 7380 C CA . ALA B 1 507 ? 94.175 120.426 158.968 1.00 47.53 507 ALA B CA 1
ATOM 7381 C C . ALA B 1 507 ? 94.417 120.315 160.467 1.00 47.53 507 ALA B C 1
ATOM 7382 O O . ALA B 1 507 ? 93.484 120.081 161.244 1.00 47.53 507 ALA B O 1
ATOM 7384 N N . ILE B 1 508 ? 95.664 120.477 160.887 1.00 53.08 508 ILE B N 1
ATOM 7385 C CA . ILE B 1 508 ? 95.990 120.614 162.300 1.00 53.08 508 ILE B CA 1
ATOM 7386 C C . ILE B 1 508 ? 95.788 122.070 162.701 1.00 53.08 508 ILE B C 1
ATOM 7387 O O . ILE B 1 508 ? 95.686 122.961 161.851 1.00 53.08 508 ILE B O 1
ATOM 7392 N N . HIS B 1 509 ? 95.715 122.322 164.005 1.00 59.09 509 HIS B N 1
ATOM 7393 C CA . HIS B 1 509 ? 95.404 123.651 164.527 1.00 59.09 509 HIS B CA 1
ATOM 7394 C C . HIS B 1 509 ? 96.631 124.358 165.090 1.00 59.09 509 HIS B C 1
ATOM 7395 O O . HIS B 1 509 ? 96.542 125.015 166.131 1.00 59.09 509 HIS B O 1
ATOM 7402 N N . VAL B 1 510 ? 97.787 124.249 164.445 1.00 45.23 510 VAL B N 1
ATOM 7403 C CA . VAL B 1 510 ? 99.012 124.877 164.941 1.00 45.23 510 VAL B CA 1
ATOM 7404 C C . VAL B 1 510 ? 99.639 125.694 163.810 1.00 45.23 510 VAL B C 1
ATOM 7405 O O . VAL B 1 510 ? 100.451 125.204 163.019 1.00 45.23 510 VAL B O 1
ATOM 7409 N N . ASN B 1 511 ? 99.226 126.968 163.710 1.00 38.79 511 ASN B N 1
ATOM 7410 C CA . ASN B 1 511 ? 99.996 128.084 163.159 1.00 38.79 511 ASN B CA 1
ATOM 7411 C C . ASN B 1 511 ? 100.791 127.742 161.904 1.00 38.79 511 ASN B C 1
ATOM 7412 O O . ASN B 1 511 ? 101.997 127.484 162.000 1.00 38.79 511 ASN B O 1
ATOM 7417 N N . PRO B 1 512 ? 100.156 127.697 160.724 1.00 34.79 512 PRO B N 1
ATOM 7418 C CA . PRO B 1 512 ? 100.856 127.273 159.497 1.00 34.79 512 PRO B CA 1
ATOM 7419 C C . PRO B 1 512 ? 102.258 127.842 159.296 1.00 34.79 512 PRO B C 1
ATOM 7420 O O . PRO B 1 512 ? 103.068 127.230 158.594 1.00 34.79 512 PRO B O 1
ATOM 7424 N N . LEU B 1 513 ? 102.568 128.993 159.901 1.00 32.04 513 LEU B N 1
ATOM 7425 C CA . LEU B 1 513 ? 103.947 129.474 159.900 1.00 32.04 513 LEU B CA 1
ATOM 7426 C C . LEU B 1 513 ? 104.892 128.505 160.597 1.00 32.04 513 LEU B C 1
ATOM 7427 O O . LEU B 1 513 ? 106.013 128.298 160.118 1.00 32.04 513 LEU B O 1
ATOM 7432 N N . TYR B 1 514 ? 104.462 127.918 161.719 1.00 32.87 514 TYR B N 1
ATOM 7433 C CA . TYR B 1 514 ? 105.259 126.914 162.414 1.00 32.87 514 TYR B CA 1
ATOM 7434 C C . TYR B 1 514 ? 105.659 125.773 161.489 1.00 32.87 514 TYR B C 1
ATOM 7435 O O . TYR B 1 514 ? 106.764 125.235 161.611 1.00 32.87 514 TYR B O 1
ATOM 7444 N N . ILE B 1 515 ? 104.780 125.398 160.560 1.00 30.16 515 ILE B N 1
ATOM 7445 C CA . ILE B 1 515 ? 105.091 124.342 159.603 1.00 30.16 515 ILE B CA 1
ATOM 7446 C C . ILE B 1 515 ? 105.976 124.869 158.480 1.00 30.16 515 ILE B C 1
ATOM 7447 O O . ILE B 1 515 ? 106.965 124.232 158.102 1.00 30.16 515 ILE B O 1
ATOM 7452 N N . LEU B 1 516 ? 105.641 126.039 157.937 1.00 26.30 516 LEU B N 1
ATOM 7453 C CA . LEU B 1 516 ? 106.244 126.511 156.697 1.00 26.30 516 LEU B CA 1
ATOM 7454 C C . LEU B 1 516 ? 107.648 127.077 156.867 1.00 26.30 516 LEU B C 1
ATOM 7455 O O . LEU B 1 516 ? 108.467 126.946 155.950 1.00 26.30 516 LEU B O 1
ATOM 7460 N N . ILE B 1 517 ? 107.950 127.718 158.001 1.00 25.11 517 ILE B N 1
ATOM 7461 C CA . ILE B 1 517 ? 109.272 128.332 158.172 1.00 25.11 517 ILE B CA 1
ATOM 7462 C C . ILE B 1 517 ? 110.399 127.308 158.131 1.00 25.11 517 ILE B C 1
ATOM 7463 O O . ILE B 1 517 ? 111.365 127.518 157.378 1.00 25.11 517 ILE B O 1
ATOM 7468 N N . PRO B 1 518 ? 110.373 126.208 158.899 1.00 24.04 518 PRO B N 1
ATOM 7469 C CA . PRO B 1 518 ? 111.489 125.253 158.816 1.00 24.04 518 PRO B CA 1
ATOM 7470 C C . PRO B 1 518 ? 111.674 124.663 157.432 1.00 24.04 518 PRO B C 1
ATOM 7471 O O . PRO B 1 518 ? 112.817 124.491 156.995 1.00 24.04 518 PRO B O 1
ATOM 7475 N N . SER B 1 519 ? 110.586 124.356 156.727 1.00 22.41 519 SER B N 1
ATOM 7476 C CA . SER B 1 519 ? 110.690 123.818 155.379 1.00 22.41 519 SER B CA 1
ATOM 7477 C C . SER B 1 519 ? 111.253 124.826 154.390 1.00 22.41 519 SER B C 1
ATOM 7478 O O . SER B 1 519 ? 112.057 124.449 153.531 1.00 22.41 519 SER B O 1
ATOM 7481 N N . THR B 1 520 ? 110.850 126.093 154.490 1.00 20.42 520 THR B N 1
ATOM 7482 C CA . THR B 1 520 ? 111.425 127.127 153.639 1.00 20.42 520 THR B CA 1
ATOM 7483 C C . THR B 1 520 ? 112.914 127.301 153.909 1.00 20.42 520 THR B C 1
ATOM 7484 O O . THR B 1 520 ? 113.702 127.455 152.970 1.00 20.42 520 THR B O 1
ATOM 7488 N N . LEU B 1 521 ? 113.315 127.280 155.182 1.00 18.90 521 LEU B N 1
ATOM 7489 C CA . LEU B 1 521 ? 114.734 127.412 155.502 1.00 18.90 521 LEU B CA 1
ATOM 7490 C C . LEU B 1 521 ? 115.533 126.209 155.012 1.00 18.90 521 LEU B C 1
ATOM 7491 O O . LEU B 1 521 ? 116.643 126.367 154.492 1.00 18.90 521 LEU B O 1
ATOM 7496 N N . CYS B 1 522 ? 114.988 125.000 155.165 1.00 19.27 522 CYS B N 1
ATOM 7497 C CA . CYS B 1 522 ? 115.707 123.795 154.773 1.00 19.27 522 CYS B CA 1
ATOM 7498 C C . CYS B 1 522 ? 115.681 123.549 153.272 1.00 19.27 522 CYS B C 1
ATOM 7499 O O . CYS B 1 522 ? 116.489 122.757 152.776 1.00 19.27 522 CYS B O 1
ATOM 7502 N N . THR B 1 523 ? 114.774 124.199 152.540 1.00 17.98 523 THR B N 1
ATOM 7503 C CA . THR B 1 523 ? 114.788 124.089 151.086 1.00 17.98 523 THR B CA 1
ATOM 7504 C C . THR B 1 523 ? 116.064 124.686 150.505 1.00 17.98 523 THR B C 1
ATOM 7505 O O . THR B 1 523 ? 116.626 124.150 149.543 1.00 17.98 523 THR B O 1
ATOM 7509 N N . SER B 1 524 ? 116.540 125.789 151.083 1.00 17.09 524 SER B N 1
ATOM 7510 C CA . SER B 1 524 ? 117.776 126.415 150.633 1.00 17.09 524 SER B CA 1
ATOM 7511 C C . SER B 1 524 ? 119.017 125.625 151.026 1.00 17.09 524 SER B C 1
ATOM 7512 O O . SER B 1 524 ? 120.106 125.936 150.532 1.00 17.09 524 SER B O 1
ATOM 7515 N N . PHE B 1 525 ? 118.885 124.620 151.891 1.00 17.38 525 PHE B N 1
ATOM 7516 C CA . PHE B 1 525 ? 120.031 123.833 152.347 1.00 17.38 525 PHE B CA 1
ATOM 7517 C C . PHE B 1 525 ? 120.362 122.760 151.310 1.00 17.38 525 PHE B C 1
ATOM 7518 O O . PHE B 1 525 ? 120.216 121.557 151.530 1.00 17.38 525 PHE B O 1
ATOM 7526 N N . ALA B 1 526 ? 120.823 123.228 150.155 1.00 17.19 526 ALA B N 1
ATOM 7527 C CA . ALA B 1 526 ? 121.233 122.362 149.053 1.00 17.19 526 ALA B CA 1
ATOM 7528 C C . ALA B 1 526 ? 122.754 122.436 148.954 1.00 17.19 526 ALA B C 1
ATOM 7529 O O . ALA B 1 526 ? 123.305 123.229 148.190 1.00 17.19 526 ALA B O 1
ATOM 7531 N N . PHE B 1 527 ? 123.431 121.596 149.738 1.00 17.38 527 PHE B N 1
ATOM 7532 C CA . PHE B 1 527 ? 124.884 121.556 149.758 1.00 17.38 527 PHE B CA 1
ATOM 7533 C C . PHE B 1 527 ? 125.461 120.296 149.133 1.00 17.38 527 PHE B C 1
ATOM 7534 O O . PHE B 1 527 ? 126.640 120.293 148.768 1.00 17.38 527 PHE B O 1
ATOM 7542 N N . LEU B 1 528 ? 124.668 119.238 149.012 1.00 20.26 528 LEU B N 1
ATOM 7543 C CA . LEU B 1 528 ? 125.054 118.042 148.284 1.00 20.26 528 LEU B CA 1
ATOM 7544 C C . LEU B 1 528 ? 124.832 118.255 146.789 1.00 20.26 528 LEU B C 1
ATOM 7545 O O . LEU B 1 528 ? 124.062 119.125 146.375 1.00 20.26 528 LEU B O 1
ATOM 7550 N N . LEU B 1 529 ? 125.511 117.435 145.977 1.00 20.30 529 LEU B N 1
ATOM 7551 C CA . LEU B 1 529 ? 125.199 117.324 144.553 1.00 20.30 529 LEU B CA 1
ATOM 7552 C C . LEU B 1 529 ? 125.180 118.676 143.847 1.00 20.30 529 LEU B C 1
ATOM 7553 O O . LEU B 1 529 ? 124.100 119.235 143.617 1.00 20.30 529 LEU B O 1
ATOM 7558 N N . PRO B 1 530 ? 126.347 119.241 143.505 1.00 19.88 530 PRO B N 1
ATOM 7559 C CA . PRO B 1 530 ? 126.402 120.607 142.955 1.00 19.88 530 PRO B CA 1
ATOM 7560 C C . PRO B 1 530 ? 125.476 120.876 141.774 1.00 19.88 530 PRO B C 1
ATOM 7561 O O . PRO B 1 530 ? 125.354 122.021 141.331 1.00 19.88 530 PRO B O 1
ATOM 7565 N N . VAL B 1 531 ? 124.830 119.833 141.247 1.00 17.19 531 VAL B N 1
ATOM 7566 C CA . VAL B 1 531 ? 123.853 120.013 140.182 1.00 17.19 531 VAL B CA 1
ATOM 7567 C C . VAL B 1 531 ? 122.634 120.792 140.656 1.00 17.19 531 VAL B C 1
ATOM 7568 O O . VAL B 1 531 ? 121.916 121.372 139.833 1.00 17.19 531 VAL B O 1
ATOM 7572 N N . ALA B 1 532 ? 122.380 120.823 141.965 1.00 19.24 532 ALA B N 1
ATOM 7573 C CA . ALA B 1 532 ? 121.148 121.405 142.486 1.00 19.24 532 ALA B CA 1
ATOM 7574 C C . ALA B 1 532 ? 121.230 122.924 142.574 1.00 19.24 532 ALA B C 1
ATOM 7575 O O . ALA B 1 532 ? 120.448 123.639 141.938 1.00 19.24 532 ALA B O 1
ATOM 7577 N N . ASN B 1 533 ? 122.170 123.434 143.365 1.00 18.30 533 ASN B N 1
ATOM 7578 C CA . ASN B 1 533 ? 122.261 124.857 143.636 1.00 18.30 533 ASN B CA 1
ATOM 7579 C C . ASN B 1 533 ? 123.202 125.520 142.645 1.00 18.30 533 ASN B C 1
ATOM 7580 O O . ASN B 1 533 ? 124.351 125.082 142.502 1.00 18.30 533 ASN B O 1
ATOM 7585 N N . PRO B 1 534 ? 122.750 126.549 141.935 1.00 16.76 534 PRO B N 1
ATOM 7586 C CA . PRO B 1 534 ? 123.625 127.253 140.987 1.00 16.76 534 PRO B CA 1
ATOM 7587 C C . PRO B 1 534 ? 124.863 127.835 141.654 1.00 16.76 534 PRO B C 1
ATOM 7588 O O . PRO B 1 534 ? 125.931 127.871 141.024 1.00 16.76 534 PRO B O 1
ATOM 7592 N N . PRO B 1 535 ? 124.785 128.319 142.904 1.00 17.88 535 PRO B N 1
ATOM 7593 C CA . PRO B 1 535 ? 126.036 128.684 143.592 1.00 17.88 535 PRO B CA 1
ATOM 7594 C C . PRO B 1 535 ? 127.012 127.532 143.724 1.00 17.88 535 PRO B C 1
ATOM 7595 O O . PRO B 1 535 ? 128.228 127.755 143.708 1.00 17.88 535 PRO B O 1
ATOM 7599 N N . ASN B 1 536 ? 126.516 126.302 143.856 1.00 18.49 536 ASN B N 1
ATOM 7600 C CA . ASN B 1 536 ? 127.389 125.144 143.989 1.00 18.49 536 ASN B CA 1
ATOM 7601 C C . ASN B 1 536 ? 128.053 124.747 142.678 1.00 18.49 536 ASN B C 1
ATOM 7602 O O . ASN B 1 536 ? 129.009 123.966 142.703 1.00 18.49 536 ASN B O 1
ATOM 7607 N N . ALA B 1 537 ? 127.574 125.257 141.545 1.00 17.23 537 ALA B N 1
ATOM 7608 C CA . ALA B 1 537 ? 128.118 124.915 140.238 1.00 17.23 537 ALA B CA 1
ATOM 7609 C C . ALA B 1 537 ? 129.136 125.917 139.718 1.00 17.23 537 ALA B C 1
ATOM 7610 O O . ALA B 1 537 ? 130.132 125.510 139.115 1.00 17.23 537 ALA B O 1
ATOM 7612 N N . ILE B 1 538 ? 128.913 127.214 139.936 1.00 17.60 538 ILE B N 1
ATOM 7613 C CA . ILE B 1 538 ? 129.923 128.208 139.585 1.00 17.60 538 ILE B CA 1
ATOM 7614 C C . ILE B 1 538 ? 131.213 127.929 140.341 1.00 17.60 538 ILE B C 1
ATOM 7615 O O . ILE B 1 538 ? 132.316 128.046 139.793 1.00 17.60 538 ILE B O 1
ATOM 7620 N N . VAL B 1 539 ? 131.092 127.552 141.614 1.00 18.36 539 VAL B N 1
ATOM 7621 C CA . VAL B 1 539 ? 132.251 127.137 142.396 1.00 18.36 539 VAL B CA 1
ATOM 7622 C C . VAL B 1 539 ? 132.856 125.860 141.825 1.00 18.36 539 VAL B C 1
ATOM 7623 O O . VAL B 1 539 ? 134.080 125.737 141.695 1.00 18.36 539 VAL B O 1
ATOM 7627 N N . PHE B 1 540 ? 132.008 124.894 141.471 1.00 20.78 540 PHE B N 1
ATOM 7628 C CA . PHE B 1 540 ? 132.465 123.618 140.934 1.00 20.78 540 PHE B CA 1
ATOM 7629 C C . PHE B 1 540 ? 133.158 123.762 139.586 1.00 20.78 540 PHE B C 1
ATOM 7630 O O . PHE B 1 540 ? 133.857 122.836 139.162 1.00 20.78 540 PHE B O 1
ATOM 7638 N N . SER B 1 541 ? 132.980 124.897 138.911 1.00 18.23 541 SER B N 1
ATOM 7639 C CA . SER B 1 541 ? 133.545 125.139 137.590 1.00 18.23 541 SER B CA 1
ATOM 7640 C C . SER B 1 541 ? 135.017 125.537 137.627 1.00 18.23 541 SER B C 1
ATOM 7641 O O . SER B 1 541 ? 135.509 126.126 136.657 1.00 18.23 541 SER B O 1
ATOM 7644 N N . TYR B 1 542 ? 135.730 125.241 138.713 1.00 21.90 542 TYR B N 1
ATOM 7645 C CA . TYR B 1 542 ? 137.115 125.675 138.857 1.00 21.90 542 TYR B CA 1
ATOM 7646 C C . TYR B 1 542 ? 138.105 124.522 138.969 1.00 21.90 542 TYR B C 1
ATOM 7647 O O . TYR B 1 542 ? 139.201 124.714 139.507 1.00 21.90 542 TYR B O 1
ATOM 7656 N N . GLY B 1 543 ? 137.758 123.336 138.476 1.00 28.52 543 GLY B N 1
ATOM 7657 C CA . GLY B 1 543 ? 138.706 122.248 138.360 1.00 28.52 543 GLY B CA 1
ATOM 7658 C C . GLY B 1 543 ? 138.776 121.298 139.534 1.00 28.52 543 GLY B C 1
ATOM 7659 O O . GLY B 1 543 ? 139.470 120.279 139.438 1.00 28.52 543 GLY B O 1
ATOM 7660 N N . HIS B 1 544 ? 138.091 121.591 140.635 1.00 33.27 544 HIS B N 1
ATOM 7661 C CA . HIS B 1 544 ? 138.044 120.681 141.777 1.00 33.27 544 HIS B CA 1
ATOM 7662 C C . HIS B 1 544 ? 136.774 119.835 141.683 1.00 33.27 544 HIS B C 1
ATOM 7663 O O . HIS B 1 544 ? 135.834 119.951 142.471 1.00 33.27 544 HIS B O 1
ATOM 7670 N N . LEU B 1 545 ? 136.783 118.954 140.681 1.00 37.46 545 LEU B N 1
ATOM 7671 C CA . LEU B 1 545 ? 135.606 118.233 140.219 1.00 37.46 545 LEU B CA 1
ATOM 7672 C C . LEU B 1 545 ? 135.284 116.994 141.049 1.00 37.46 545 LEU B C 1
ATOM 7673 O O . LEU B 1 545 ? 134.555 116.121 140.563 1.00 37.46 545 LEU B O 1
ATOM 7678 N N . LYS B 1 546 ? 135.795 116.884 142.273 1.00 31.62 546 LYS B N 1
ATOM 7679 C CA . LYS B 1 546 ? 135.510 115.736 143.125 1.00 31.62 546 LYS B CA 1
ATOM 7680 C C . LYS B 1 546 ? 134.202 115.970 143.870 1.00 31.62 546 LYS B C 1
ATOM 7681 O O . LYS B 1 546 ? 134.133 116.818 144.765 1.00 31.62 546 LYS B O 1
ATOM 7687 N N . VAL B 1 547 ? 133.165 115.218 143.493 1.00 23.42 547 VAL B N 1
ATOM 7688 C CA . VAL B 1 547 ? 131.871 115.342 144.156 1.00 23.42 547 VAL B CA 1
ATOM 7689 C C . VAL B 1 547 ? 131.936 114.813 145.583 1.00 23.42 547 VAL B C 1
ATOM 7690 O O . VAL B 1 547 ? 131.296 115.365 146.486 1.00 23.42 547 VAL B O 1
ATOM 7694 N N . ILE B 1 548 ? 132.703 113.744 145.818 1.00 25.48 548 ILE B N 1
ATOM 7695 C CA . ILE B 1 548 ? 132.771 113.160 147.153 1.00 25.48 548 ILE B CA 1
ATOM 7696 C C . ILE B 1 548 ? 133.382 114.123 148.166 1.00 25.48 548 ILE B C 1
ATOM 7697 O O . ILE B 1 548 ? 132.920 114.180 149.313 1.00 25.48 548 ILE B O 1
ATOM 7702 N N . ASP B 1 549 ? 134.403 114.892 147.775 1.00 26.19 549 ASP B N 1
ATOM 7703 C CA . ASP B 1 549 ? 134.927 115.930 148.652 1.00 26.19 549 ASP B CA 1
ATOM 7704 C C . ASP B 1 549 ? 133.884 116.994 148.950 1.00 26.19 549 ASP B C 1
ATOM 7705 O O . ASP B 1 549 ? 133.916 117.597 150.027 1.00 26.19 549 ASP B O 1
ATOM 7710 N N . MET B 1 550 ? 132.967 117.235 148.018 1.00 21.30 550 MET B N 1
ATOM 7711 C CA . MET B 1 550 ? 131.819 118.097 148.251 1.00 21.30 550 MET B CA 1
ATOM 7712 C C . MET B 1 550 ? 130.721 117.417 149.053 1.00 21.30 550 MET B C 1
ATOM 7713 O O . MET B 1 550 ? 130.072 118.075 149.870 1.00 21.30 550 MET B O 1
ATOM 7718 N N . VAL B 1 551 ? 130.505 116.117 148.841 1.00 21.23 551 VAL B N 1
ATOM 7719 C CA . VAL B 1 551 ? 129.486 115.387 149.589 1.00 21.23 551 VAL B CA 1
ATOM 7720 C C . VAL B 1 551 ? 129.823 115.357 151.074 1.00 21.23 551 VAL B C 1
ATOM 7721 O O . VAL B 1 551 ? 128.950 115.561 151.930 1.00 21.23 551 VAL B O 1
ATOM 7725 N N . LYS B 1 552 ? 131.093 115.105 151.404 1.00 21.58 552 LYS B N 1
ATOM 7726 C CA . LYS B 1 552 ? 131.493 115.004 152.804 1.00 21.58 552 LYS B CA 1
ATOM 7727 C C . LYS B 1 552 ? 131.234 116.306 153.553 1.00 21.58 552 LYS B C 1
ATOM 7728 O O . LYS B 1 552 ? 130.730 116.289 154.681 1.00 21.58 552 LYS B O 1
ATOM 7734 N N . ALA B 1 553 ? 131.569 117.442 152.944 1.00 18.20 553 ALA B N 1
ATOM 7735 C CA . ALA B 1 553 ? 131.319 118.738 153.559 1.00 18.20 553 ALA B CA 1
ATOM 7736 C C . ALA B 1 553 ? 129.844 119.114 153.563 1.00 18.20 553 ALA B C 1
ATOM 7737 O O . ALA B 1 553 ? 129.359 119.682 154.552 1.00 18.20 553 ALA B O 1
ATOM 7739 N N . GLY B 1 554 ? 129.125 118.811 152.481 1.00 17.58 554 GLY B N 1
ATOM 7740 C CA . GLY B 1 554 ? 127.717 119.145 152.412 1.00 17.58 554 GLY B CA 1
ATOM 7741 C C . GLY B 1 554 ? 126.875 118.402 153.423 1.00 17.58 554 GLY B C 1
ATOM 7742 O O . GLY B 1 554 ? 125.911 118.957 153.948 1.00 17.58 554 GLY B O 1
ATOM 7743 N N . LEU B 1 555 ? 127.219 117.143 153.711 1.00 18.49 555 LEU B N 1
ATOM 7744 C CA . LEU B 1 555 ? 126.479 116.410 154.734 1.00 18.49 555 LEU B CA 1
ATOM 7745 C C . LEU B 1 555 ? 126.568 117.109 156.085 1.00 18.49 555 LEU B C 1
ATOM 7746 O O . LEU B 1 555 ? 125.544 117.335 156.743 1.00 18.49 555 LEU B O 1
ATOM 7751 N N . GLY B 1 556 ? 127.781 117.475 156.505 1.00 17.01 556 GLY B N 1
ATOM 7752 C CA . GLY B 1 556 ? 127.942 118.173 157.767 1.00 17.01 556 GLY B CA 1
ATOM 7753 C C . GLY B 1 556 ? 127.284 119.537 157.787 1.00 17.01 556 GLY B C 1
ATOM 7754 O O . GLY B 1 556 ? 126.642 119.902 158.777 1.00 17.01 556 GLY B O 1
ATOM 7755 N N . VAL B 1 557 ? 127.424 120.304 156.704 1.00 16.98 557 VAL B N 1
ATOM 7756 C CA . VAL B 1 557 ? 126.797 121.621 156.664 1.00 16.98 557 VAL B CA 1
ATOM 7757 C C . VAL B 1 557 ? 125.275 121.507 156.710 1.00 16.98 557 VAL B C 1
ATOM 7758 O O . VAL B 1 557 ? 124.614 122.285 157.407 1.00 16.98 557 VAL B O 1
ATOM 7762 N N . ASN B 1 558 ? 124.696 120.545 155.986 1.00 17.55 558 ASN B N 1
ATOM 7763 C CA . ASN B 1 558 ? 123.253 120.343 156.016 1.00 17.55 558 ASN B CA 1
ATOM 7764 C C . ASN B 1 558 ? 122.772 119.898 157.389 1.00 17.55 558 ASN B C 1
ATOM 7765 O O . ASN B 1 558 ? 121.721 120.358 157.852 1.00 17.55 558 ASN B O 1
ATOM 7770 N N . ILE B 1 559 ? 123.514 119.007 158.052 1.00 17.52 559 ILE B N 1
ATOM 7771 C CA . ILE B 1 559 ? 123.133 118.591 159.398 1.00 17.52 559 ILE B CA 1
ATOM 7772 C C . ILE B 1 559 ? 123.171 119.779 160.352 1.00 17.52 559 ILE B C 1
ATOM 7773 O O . ILE B 1 559 ? 122.257 119.969 161.165 1.00 17.52 559 ILE B O 1
ATOM 7778 N N . VAL B 1 560 ? 124.219 120.601 160.260 1.00 17.86 560 VAL B N 1
ATOM 7779 C CA . VAL B 1 560 ? 124.319 121.786 161.109 1.00 17.86 560 VAL B CA 1
ATOM 7780 C C . VAL B 1 560 ? 123.152 122.730 160.851 1.00 17.86 560 VAL B C 1
ATOM 7781 O O . VAL B 1 560 ? 122.539 123.255 161.789 1.00 17.86 560 VAL B O 1
ATOM 7785 N N . GLY B 1 561 ? 122.829 122.963 159.578 1.00 18.34 561 GLY B N 1
ATOM 7786 C CA . GLY B 1 561 ? 121.731 123.859 159.256 1.00 18.34 561 GLY B CA 1
ATOM 7787 C C . GLY B 1 561 ? 120.394 123.356 159.765 1.00 18.34 561 GLY B C 1
ATOM 7788 O O . GLY B 1 561 ? 119.605 124.125 160.319 1.00 18.34 561 GLY B O 1
ATOM 7789 N N . VAL B 1 562 ? 120.124 122.061 159.592 1.00 20.77 562 VAL B N 1
ATOM 7790 C CA . VAL B 1 562 ? 118.869 121.495 160.079 1.00 20.77 562 VAL B CA 1
ATOM 7791 C C . VAL B 1 562 ? 118.793 121.593 161.597 1.00 20.77 562 VAL B C 1
ATOM 7792 O O . VAL B 1 562 ? 117.748 121.950 162.157 1.00 20.77 562 VAL B O 1
ATOM 7796 N N . ALA B 1 563 ? 119.895 121.287 162.289 1.00 22.99 563 ALA B N 1
ATOM 7797 C CA . ALA B 1 563 ? 119.899 121.383 163.744 1.00 22.99 563 ALA B CA 1
ATOM 7798 C C . ALA B 1 563 ? 119.671 122.812 164.220 1.00 22.99 563 ALA B C 1
ATOM 7799 O O . ALA B 1 563 ? 118.915 123.032 165.173 1.00 22.99 563 ALA B O 1
ATOM 7801 N N . VAL B 1 564 ? 120.302 123.792 163.572 1.00 22.99 564 VAL B N 1
ATOM 7802 C CA . VAL B 1 564 ? 120.129 125.180 163.987 1.00 22.99 564 VAL B CA 1
ATOM 7803 C C . VAL B 1 564 ? 118.713 125.664 163.694 1.00 22.99 564 VAL B C 1
ATOM 7804 O O . VAL B 1 564 ? 118.128 126.414 164.483 1.00 22.99 564 VAL B O 1
ATOM 7808 N N . VAL B 1 565 ? 118.135 125.246 162.565 1.00 24.86 565 VAL B N 1
ATOM 7809 C CA . VAL B 1 565 ? 116.753 125.611 162.268 1.00 24.86 565 VAL B CA 1
ATOM 7810 C C . VAL B 1 565 ? 115.807 125.013 163.304 1.00 24.86 565 VAL B C 1
ATOM 7811 O O . VAL B 1 565 ? 114.878 125.682 163.773 1.00 24.86 565 VAL B O 1
ATOM 7815 N N . MET B 1 566 ? 116.026 123.750 163.679 1.00 29.83 566 MET B N 1
ATOM 7816 C CA . MET B 1 566 ? 115.204 123.140 164.720 1.00 29.83 566 MET B CA 1
ATOM 7817 C C . MET B 1 566 ? 115.355 123.863 166.051 1.00 29.83 566 MET B C 1
ATOM 7818 O O . MET B 1 566 ? 114.360 124.083 166.750 1.00 29.83 566 MET B O 1
ATOM 7823 N N . LEU B 1 567 ? 116.582 124.246 166.413 1.00 30.39 567 LEU B N 1
ATOM 7824 C CA . LEU B 1 567 ? 116.790 125.001 167.644 1.00 30.39 567 LEU B CA 1
ATOM 7825 C C . LEU B 1 567 ? 116.055 126.336 167.606 1.00 30.39 567 LEU B C 1
ATOM 7826 O O . LEU B 1 567 ? 115.428 126.737 168.594 1.00 30.39 567 LEU B O 1
ATOM 7831 N N . GLY B 1 568 ? 116.123 127.038 166.474 1.00 31.97 568 GLY B N 1
ATOM 7832 C CA . GLY B 1 568 ? 115.420 128.305 166.357 1.00 31.97 568 GLY B 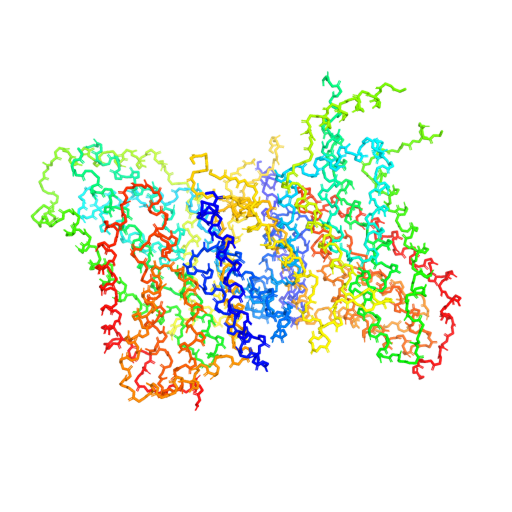CA 1
ATOM 7833 C C . GLY B 1 568 ? 113.916 128.151 166.463 1.00 31.97 568 GLY B C 1
ATOM 7834 O O . GLY B 1 568 ? 113.248 128.939 167.136 1.00 31.97 568 GLY B O 1
ATOM 7835 N N . ILE B 1 569 ? 113.363 127.131 165.804 1.00 33.80 569 ILE B N 1
ATOM 7836 C CA . ILE B 1 569 ? 111.932 126.870 165.915 1.00 33.80 569 ILE B CA 1
ATOM 7837 C C . ILE B 1 569 ? 111.558 126.511 167.346 1.00 33.80 569 ILE B C 1
ATOM 7838 O O . ILE B 1 569 ? 110.472 126.865 167.818 1.00 33.80 569 ILE B O 1
ATOM 7843 N N . CYS B 1 570 ? 112.439 125.815 168.063 1.00 37.58 570 CYS B N 1
ATOM 7844 C CA . CYS B 1 570 ? 112.116 125.404 169.423 1.00 37.58 570 CYS B CA 1
ATOM 7845 C C . CYS B 1 570 ? 112.208 126.547 170.428 1.00 37.58 570 CYS B C 1
ATOM 7846 O O . CYS B 1 570 ? 111.424 126.580 171.382 1.00 37.58 570 CYS B O 1
ATOM 7849 N N . THR B 1 571 ? 113.140 127.487 170.251 1.00 33.84 571 THR B N 1
ATOM 7850 C CA . THR B 1 571 ? 113.437 128.448 171.308 1.00 33.84 571 THR B CA 1
ATOM 7851 C C . THR B 1 571 ? 113.050 129.884 170.974 1.00 33.84 571 THR B C 1
ATOM 7852 O O . THR B 1 571 ? 112.243 130.478 171.695 1.00 33.84 571 THR B O 1
ATOM 7856 N N . TRP B 1 572 ? 113.590 130.474 169.905 1.00 31.69 572 TRP B N 1
ATOM 7857 C CA . TRP B 1 572 ? 113.512 131.922 169.750 1.00 31.69 572 TRP B CA 1
ATOM 7858 C C . TRP B 1 572 ? 112.578 132.398 168.645 1.00 31.69 572 TRP B C 1
ATOM 7859 O O . TRP B 1 572 ? 112.389 133.611 168.508 1.00 31.69 572 TRP B O 1
ATOM 7870 N N . ILE B 1 573 ? 111.993 131.500 167.859 1.00 33.97 573 ILE B N 1
ATOM 7871 C CA . ILE B 1 573 ? 111.085 131.943 166.807 1.00 33.97 573 ILE B CA 1
ATOM 7872 C C . ILE B 1 573 ? 109.628 131.936 167.273 1.00 33.97 573 ILE B C 1
ATOM 7873 O O . ILE B 1 573 ? 108.812 132.709 166.760 1.00 33.97 573 ILE B O 1
ATOM 7878 N N . VAL B 1 574 ? 109.289 131.116 168.263 1.00 36.68 574 VAL B N 1
ATOM 7879 C CA . VAL B 1 574 ? 107.915 131.034 168.759 1.00 36.68 574 VAL B CA 1
ATOM 7880 C C . VAL B 1 574 ? 107.433 132.300 169.471 1.00 36.68 574 VAL B C 1
ATOM 7881 O O . VAL B 1 574 ? 106.220 132.553 169.453 1.00 36.68 574 VAL B O 1
ATOM 7885 N N . PRO B 1 575 ? 108.289 133.138 170.120 1.00 39.05 575 PRO B N 1
ATOM 7886 C CA . PRO B 1 575 ? 107.729 134.336 170.764 1.00 39.05 575 PRO B CA 1
ATOM 7887 C C . PRO B 1 575 ? 107.286 135.397 169.768 1.00 39.05 575 PRO B C 1
ATOM 7888 O O . PRO B 1 575 ? 106.217 135.994 169.925 1.00 39.05 575 PRO B O 1
ATOM 7892 N N . MET B 1 576 ? 108.098 135.639 168.739 1.00 39.31 576 MET B N 1
ATOM 7893 C CA . MET B 1 576 ? 107.836 136.728 167.807 1.00 39.31 576 MET B CA 1
ATOM 7894 C C . MET B 1 576 ? 106.805 136.383 166.743 1.00 39.31 576 MET B C 1
ATOM 7895 O O . MET B 1 576 ? 106.307 137.291 166.068 1.00 39.31 576 MET B O 1
ATOM 7900 N N . PHE B 1 577 ? 106.471 135.104 166.572 1.00 38.62 577 PHE B N 1
ATOM 7901 C CA . PHE B 1 577 ? 105.430 134.699 165.640 1.00 38.62 577 PHE B CA 1
ATOM 7902 C C . PHE B 1 577 ? 104.260 133.993 166.309 1.00 38.62 577 PHE B C 1
ATOM 7903 O O . PHE B 1 577 ? 103.270 133.702 165.629 1.00 38.62 577 PHE B O 1
ATOM 7911 N N . ASP B 1 578 ? 104.344 133.721 167.612 1.00 43.33 578 ASP B N 1
ATOM 7912 C CA . ASP B 1 578 ? 103.298 133.020 168.358 1.00 43.33 578 ASP B CA 1
ATOM 7913 C C . ASP B 1 578 ? 102.983 131.671 167.708 1.00 43.33 578 ASP B C 1
ATOM 7914 O O . ASP B 1 578 ? 101.864 131.402 167.267 1.00 43.33 578 ASP B O 1
ATOM 7919 N N . LEU B 1 579 ? 104.005 130.818 167.660 1.00 37.21 579 LEU B N 1
ATOM 7920 C CA . LEU B 1 579 ? 103.910 129.540 166.967 1.00 37.21 579 LEU B CA 1
ATOM 7921 C C . LEU B 1 579 ? 103.242 128.451 167.795 1.00 37.21 579 LEU B C 1
ATOM 7922 O O . LEU B 1 579 ? 103.015 127.355 167.273 1.00 37.21 579 LEU B O 1
ATOM 7927 N N . TYR B 1 580 ? 102.923 128.715 169.060 1.00 43.48 580 TYR B N 1
ATOM 7928 C CA . TYR B 1 580 ? 102.300 127.720 169.920 1.00 43.48 580 TYR B CA 1
ATOM 7929 C C . TYR B 1 580 ? 100.787 127.869 170.010 1.00 43.48 580 TYR B C 1
ATOM 7930 O O . TYR B 1 580 ? 100.142 127.076 170.703 1.00 43.48 580 TYR B O 1
ATOM 7939 N N . THR B 1 581 ? 100.207 128.857 169.333 1.00 47.48 581 THR B N 1
ATOM 7940 C CA . THR B 1 581 ? 98.766 129.049 169.299 1.00 47.48 581 THR B CA 1
ATOM 7941 C C . THR B 1 581 ? 98.306 129.241 167.861 1.00 47.48 581 THR B C 1
ATOM 7942 O O . THR B 1 581 ? 99.041 129.772 167.022 1.00 47.48 581 THR B O 1
ATOM 7946 N N . TYR B 1 582 ? 97.084 128.806 167.582 1.00 51.49 582 TYR B N 1
ATOM 7947 C CA . TYR B 1 582 ? 96.515 128.966 166.250 1.00 51.49 582 TYR B CA 1
ATOM 7948 C C . TYR B 1 582 ? 96.111 130.420 166.041 1.00 51.49 582 TYR B C 1
ATOM 7949 O O . TYR B 1 582 ? 95.350 130.963 166.850 1.00 51.49 582 TYR B O 1
ATOM 7958 N N . PRO B 1 583 ? 96.584 131.078 164.992 1.00 49.09 583 PRO B N 1
ATOM 7959 C CA . PRO B 1 583 ? 96.318 132.506 164.808 1.00 49.09 583 PRO B CA 1
ATOM 7960 C C . PRO B 1 583 ? 94.898 132.742 164.304 1.00 49.09 583 PRO B C 1
ATOM 7961 O O . PRO B 1 583 ? 94.127 131.814 164.068 1.00 49.09 583 PRO B O 1
ATOM 7965 N N . SER B 1 584 ? 94.563 134.022 164.142 1.00 52.95 584 SER B N 1
ATOM 7966 C CA . SER B 1 584 ? 93.255 134.414 163.636 1.00 52.95 584 SER B CA 1
ATOM 7967 C C . SER B 1 584 ? 93.232 134.602 162.127 1.00 52.95 584 SER B C 1
ATOM 7968 O O . SER B 1 584 ? 92.148 134.594 161.533 1.00 52.95 584 SER B O 1
ATOM 7971 N N . TRP B 1 585 ? 94.392 134.770 161.493 1.00 47.10 585 TRP B N 1
ATOM 7972 C CA . TRP B 1 585 ? 94.454 134.925 160.046 1.00 47.10 585 TRP B CA 1
ATOM 7973 C C . TRP B 1 585 ? 94.442 133.596 159.305 1.00 47.10 585 TRP B C 1
ATOM 7974 O O . TRP B 1 585 ? 94.406 133.595 158.070 1.00 47.10 585 TRP B O 1
ATOM 7985 N N . ALA B 1 586 ? 94.471 132.474 160.019 1.00 49.32 586 ALA B N 1
ATOM 7986 C CA . ALA B 1 586 ? 94.400 131.182 159.356 1.00 49.32 586 ALA B CA 1
ATOM 7987 C C . ALA B 1 586 ? 92.971 130.656 159.363 1.00 49.32 586 ALA B C 1
ATOM 7988 O O . ALA B 1 586 ? 92.237 130.868 160.335 1.00 49.32 586 ALA B O 1
ATOM 7990 N N . PRO B 1 587 ? 92.550 129.981 158.294 1.00 49.64 587 PRO B N 1
ATOM 7991 C CA . PRO B 1 587 ? 91.177 129.463 158.244 1.00 49.64 587 PRO B CA 1
ATOM 7992 C C . PRO B 1 587 ? 90.923 128.437 159.337 1.00 49.64 587 PRO B C 1
ATOM 7993 O O . PRO B 1 587 ? 91.809 127.665 159.710 1.00 49.64 587 PRO B O 1
ATOM 7997 N N . ALA B 1 588 ? 89.697 128.437 159.848 1.00 48.48 588 ALA B N 1
ATOM 7998 C CA . ALA B 1 588 ? 89.309 127.511 160.905 1.00 48.48 588 ALA B CA 1
ATOM 7999 C C . ALA B 1 588 ? 88.782 126.205 160.321 1.00 48.48 588 ALA B C 1
ATOM 8000 O O . ALA B 1 588 ? 89.188 125.120 160.736 1.00 48.48 588 ALA B O 1
#

B-factor: mean 23.92, std 16.26, range [0.94, 86.24]

InterPro domains:
  IPR001898 Solute carrier family 13 [PF00939] (10-576)
  IPR031312 Sodium/sulphate symporter, conserved site [PS01271] (523-539)

Nearest PDB structures (foldseek):
  8w6t-assembly1_A  TM=7.211E-01  e=1.102E-55  Homo sapiens
  8w6o-assembly1_B  TM=8.889E-01  e=4.501E-48  Homo sapiens
  8w6o-assembly1_A  TM=8.924E-01  e=6.028E-47  Homo sapiens
  8uvc-assembly1_A  TM=8.993E-01  e=1.741E-38  Homo sapiens
  8uvi-assembly1_A  TM=8.413E-01  e=1.956E-36  Homo sapiens

Organism: Homo sapiens (NCBI:txid9606)

Sequence (1023 aa):
KFFSYILVYRRFLFVVFTVLVLLPLPIVLHTKEAECAYTLFVVATFWLTEALPLSVTALLPSLMLPMFGIMPSKKVASAYFKDFHLLLIGVICLATSIEKWNLHKRIALKMVMMVGVNPAWLTLGFMSSTAFLSMWLSNTSTAAMVMPIAEAVVQQIINATKKGHVTRKLTCLCIAYSSTIGGLTTITGTSTNLIFAEYFNTRYPDCRCLNFGSWFTFSFPAALIILLLSWIWLQWLFLGFNFKEMFKCGKTKTVQQKACAEVIKQEYQKLGPIRYQEIVTLVLFIIMALLWFSRDPGFVPGWSALFSEYPGFATDSTVALLIGLLFFLIPAKTLEIVAFDYSPLITWKEFQSFMPWDIAILVGGGFALADGCEESGLSKWIGNKLSPLGSLPAWLIILISSLMVTSLTEVASNPATITLFLPILSPLAEAIHVNPLYILIPSTLCTSFAFLLPVANPPNAIVFSYGHLKVIDMVKAGLGVNIVGVAVVMLGICTWIVPMFDLYTYPSWAPAKFFSYILVYRRFLFVVFTVLVLLPLPIVLHTKEAECAYTLFVVATFWLTEALPLSVTALLPSLMLPMFGIMPSKKVASAYFKDFHLLLIGVICLATSIEKWNLHKRIALKMVMMVGVNPAWLTLGFMSSTAFLSMWLSNTSTAAMVMPIAEAVVQQIINAEAEVETKKGHVTRKLTCLCIAYSSTIGGLTTITGTSTNLIFAEYFNTRYPDCRCLNFGSWFTFSFPAALIILLLSWIWLQWLFLGFNFKEMFTVQQKACAEVIKQEYQKLGPIRYQEIVTLVLFIIMALLWFSRDPGFVPGWSALFSEYPGFATDSTVALLIGLLFFLIPAKTLEIVAFDYSPLITWKEFQSFMPWDIAILVGGGFALADGCEESGLSKWIGNKLSPLGSLPAWLIILISSLMVTSLTEVASNPATITLFLPILSPLAEAIHVNPLYILIPSTLCTSFAFLLPVANPPNAIVFSYGHLKVIDMVKAGLGVNIVGVAVVMLGICTWIVPMFDLYTYPSWAPA

Solvent-accessible surface area: 42372 Å² total; per-residue (Å²): 226,149,153,46,139,74,86,4,75,114,66,60,69,69,9,54,125,7,48,101,79,44,63,83,51,10,115,111,83,171,56,56,60,7,26,0,14,8,0,20,96,0,0,25,39,3,3,60,78,79,10,9,39,43,4,0,0,0,0,14,0,0,11,25,0,3,61,43,6,14,5,33,0,149,107,0,0,44,3,3,20,40,11,4,2,0,4,16,1,0,7,4,0,2,7,7,0,6,55,72,22,51,8,15,41,19,89,10,3,89,23,1,68,150,63,24,18,29,45,5,82,8,5,30,9,1,0,50,35,0,9,115,31,0,17,32,0,28,8,41,20,0,0,45,8,14,1,55,13,0,33,25,2,4,68,49,25,62,130,48,155,203,112,8,84,30,18,67,24,2,4,1,0,0,0,0,0,0,0,1,1,2,0,4,4,1,17,7,0,8,19,0,0,27,0,0,11,18,28,0,54,95,61,2,81,105,7,200,45,20,26,13,18,26,0,66,67,1,2,74,50,8,4,78,70,1,13,73,74,0,20,74,72,0,2,149,56,31,43,26,56,86,136,180,84,21,176,52,79,59,144,78,154,52,133,114,47,93,45,8,43,89,48,3,106,96,39,52,119,160,40,24,124,80,109,113,14,2,78,39,0,62,70,14,24,80,66,2,14,103,49,2,94,36,52,56,17,73,150,85,81,41,30,31,52,134,61,83,103,80,114,57,39,15,26,19,6,5,6,0,0,74,5,0,14,57,0,0,20,42,28,7,112,64,90,83,151,108,44,88,32,9,18,17,0,0,44,22,149,48,0,46,65,141,6,27,13,47,34,9,8,3,1,0,0,0,7,0,2,5,59,0,6,89,106,13,8,7,4,143,132,28,5,109,124,52,56,97,65,25,105,72,65,43,140,49,6,4,52,76,10,0,87,112,1,9,72,73,0,14,60,4,10,8,8,1,2,3,6,19,34,6,7,44,10,0,8,6,0,45,35,31,128,21,3,0,2,17,0,1,0,0,4,0,8,0,0,1,0,0,0,15,51,23,77,0,3,42,3,1,45,38,0,51,90,80,64,25,7,137,77,102,29,0,32,114,0,0,95,12,0,12,118,30,0,20,58,10,4,33,102,2,3,75,74,52,6,20,95,88,16,86,2,156,78,41,19,122,37,14,69,140,204,151,154,44,137,69,65,10,68,93,42,54,76,68,7,55,120,7,54,107,75,51,71,81,39,4,120,88,109,175,64,135,62,9,21,0,13,8,0,24,100,2,0,17,36,3,2,83,69,62,3,10,41,18,5,1,0,0,0,24,0,0,8,26,0,2,57,44,13,24,10,32,0,68,110,0,0,34,5,4,18,69,19,17,4,0,15,2,3,1,6,14,0,3,6,8,0,6,56,72,12,53,5,27,61,38,41,0,0,92,79,5,80,124,105,19,59,43,41,18,126,22,8,33,31,23,0,51,66,3,0,122,62,2,10,68,19,25,13,18,1,2,2,10,6,21,0,5,23,0,25,6,1,5,58,12,38,50,72,2,66,59,38,102,125,169,162,122,10,80,29,17,57,28,0,6,5,11,0,2,2,0,2,10,1,10,0,0,4,0,3,27,39,1,15,48,0,0,52,46,0,10,110,51,0,61,109,91,0,84,115,1,200,56,12,78,112,27,35,1,62,73,0,1,69,48,4,1,75,63,0,5,75,73,0,39,96,67,0,24,150,50,28,34,62,167,82,97,160,110,78,192,134,106,120,107,133,36,24,41,86,41,4,99,108,49,34,121,167,53,26,122,73,93,118,14,9,79,24,0,60,71,12,35,84,66,0,24,106,52,6,69,39,65,74,16,58,113,75,109,18,43,35,49,148,68,92,134,55,114,58,42,14,26,24,4,4,6,0,0,66,7,0,11,59,0,9,24,29,27,12,111,75,93,193,168,43,76,123,12,6,24,24,0,0,48,28,174,62,0,45,73,80,8,18,15,41,3,12,6,2,3,0,0,3,24,0,2,17,36,0,13,118,110,11,20,11,21,122,129,38,0,69,112,0,51,100,47,56,108,38,102,42,156,59,2,4,55,58,1,0,82,39,0,8,71,35,0,12,29,19,21,9,42,44,5,5,75,45,2,4,58,23,1,0,60,12,0,31,81,40,126,25,0,0,1,17,3,0,0,0,6,0,4,0,1,7,2,0,4,19,14,2,8,4,7,25,3,1,0,7,7,8,30,55,57,28,86,116,1,96,20,6,16,99,0,0,94,12,0,15,117,29,0,16,56,6,1,33,89,0,3,83,71,52,0,18,98,84,19,78,0,145,73,59,26,117,40,9,73,129

Secondary structure (DSSP, 8-state):
--HHHHHHSHHHHHHHHHHHHSTHHHHTT--HHHHHHHHHHHHHHHHHH-SS-HHHHTTSHHHHHHHHTSS-HHHHHTTS--HHHHHHHHHHHHHHHHHHTTHHHHHHHHHHHHH-S-HHHHHHHHHHHHHHHHTTS-HHHHHHHHHHHHHHHHHHHHH--TTHHHHHHHHHHHHHHHHHHHHTSSTTTSHHHHHHHHHHHHH-TT----SHHHHHHHHHHHHHHHHHHHHHHHHHHHT---HHHHH--TTS--HHHHHHHHHHHHHHHHH-SPPHHHHHHHHHHHHHHHHHHHS--SSS--STTTTTTSTTSS-HHHHHHHHHHGGGTS--SB---S---B--SS-HHHHHTT--HHHHHHHHHHHHHHHHHHHHTHHHHHHHHTGGGGGS-HHHHHHHHHHHHHHHTTTS-HHHHHHTTHHHHHHHHHTTTS-HHHHHHHHHHHHS---S-TTSSHHHHHHHTTS---HHHHHHHHHHHHHHHHHHHHHHHHHTHHHHH-TTS--TTS--/-HHHHHHHTHHHHHHHHHHHHSTHHHHSGGGSSHHHHHHHHHHHHHHHS-SS-HHHHHTTHHHHHHHHTSS-HHHHHHTT-SHHHHHHHHHHHHHHHHHHTTHHHHHHHHHHHHS-SSHHHHHHHHHHHHHHHTTTS-SHHHHHHSHHHHHHHHHHHHHHTTTT--HHHHHHHHHHHHHHHT--SHHHHS-TTTSHHHHHHHHHHHHH-TT----STTHHHHHHHHHHHHHHHHHHHHHHHHHS----STT--HHHHHHHHHHHHHHHTT-SPPHHHHHHHHHHHHHHHHHHTS--SSS--GGGTTTTSTTSS-HHHHHHHHHGGGGTSEEEE---S-S-EEESS-HHHHHTTS-HHHHHHHHHHHHHHHHHHHTTHHHHHHHTTSS-TTS-SSHHHHHHHHHHHHHTTTS-HHHHHHHHHHHHHHHHHHTTS-HHHHHHHHHHHHT---SSTTS-HHHHHHHTTS---HHHHHHHHHHHHHHHHHHHHHHHHTTSHHHHTTTS--SSS--

GO terms:
  GO:0015382 sodium:sulfate symporter activity (F, IDA)
  GO:0015382 sodium:sulfate symporter activity (F, TAS)
  GO:0005886 plasma membrane (C, TAS)
  GO:0055085 transmembrane transport (P, TAS)

Foldseek 3Di:
DPVVVCVVPVLVVVLVCLLPVLVVQCVPDVALLSQLVSLLSSLLVCQLVVSDPLLVSLCVLLVRCCVVVLDHNVVLVVLLDDLLQLLLLLQLLLLLLCQVQVLLLLVLLVLCLVQFPDLLRNLLSLLVVLLQVLLAHELLSSLLRSLVNLLVLLVLLVVLVPPSLLSLVLSLQSNLVSSLLSLQQFCNSYPLSVLLVVLCCVVQVPDDQDAGQNSNVQSVVLSVQLSVQLSVLSCCVRPRDDPVVPVDDPDDDDPSRVSSSVSSVVVSVVSDDRDVSSVLSVVLSVQLVCVSVQCDNDPDRRCQVVVVPDHPPDHSSNSSNVSSVQLQAPFDAAPVPDDRGTGSSADVVSSVPPRPPSVSSSLSSLSSSLVSCVSSCNLVVLLVVCLVVLVDDPLVVLLVLLVVLLVSLQSGELSNSSSSPCSNLQSNQVSNQFASCLNSVSNSQSSSLHFQALNSYSSSVSSCVVPSDDNVNRNVSSVSSSVSSNVSSSVSSVPPSCPSVVRGHRDPSGDD/DVVVVCVVCVLVVVLVCLLPVLVVQCVDDVNFLSQLVSLVVSLVVCLQPVSDALLVSLCSLLPSCCVSVLDNNVVLVVLLDDLLNLLLLLLLLLVLLCVVLCVLLLLLLVCCLPDDLPLLVVLVVLLVVLLVLLQFQELLVSLSLCLSNLVSNLVLSVVLLCLVPPLLSLLSLLLSLLSNLLSCQSQVQQALPSYVLSVLVVVVCCVQQVVDPQDAHPSSNVLRVVLSVQLSVQLSVLSCVVRHPDDDPPVVDDSSVSSNVVSVVVNVVSPDDDPSSVLSVVLSVVLSVQSRQPCRRVDHHCQVVVVVDHPPQHSSNSSNVSSVQQQPDFDAACVVGDDGTGGSDHVVSSVPSRLPSLSSSLSSLSSSQVSCVSRVVVVVLLVVLLPPPVPPQPVSLLVLLVSLLVVLQRAELNSSCVRNVVSQQVSCLVDQFASCLNNSSNSQSSVLHQANLSRYSSSRSSCSPPPVNRNSSRVSSVSSSVSSSVSSSVSSVPPSCVSRVRGGRDPSRDD

Radius of gyration: 31.18 Å; Cα contacts (8 Å, |Δi|>4): 1535; chains: 2; bounding box: 74×77×96 Å